Protein AF-A0A934ELD9-F1 (afdb_monomer)

Solvent-accessible surface area (backbone atoms only — not comparable to full-atom values): 42634 Å² total; per-residue (Å²): 134,84,64,56,76,86,46,84,76,92,57,89,46,69,64,54,38,53,29,51,52,50,53,52,52,50,53,47,51,60,74,54,30,37,90,86,68,37,38,34,79,45,101,44,70,71,45,18,50,46,31,37,31,37,43,49,56,22,54,60,63,49,65,57,80,77,79,52,44,71,64,50,51,46,34,48,48,41,67,71,63,49,73,71,76,80,86,38,55,73,67,56,46,65,52,55,64,46,33,58,59,56,54,30,42,32,36,71,72,68,63,76,52,76,66,56,52,51,29,48,46,60,50,57,67,37,41,35,86,87,72,35,38,32,77,69,59,89,54,105,58,57,38,53,59,52,38,51,44,48,53,52,31,50,55,39,32,44,78,71,70,71,61,50,75,70,56,47,55,53,47,56,44,27,50,55,43,50,51,53,29,50,49,56,39,43,68,63,44,50,62,28,50,77,69,73,59,57,72,73,61,76,77,87,74,93,52,92,69,58,64,68,46,68,35,56,45,29,49,49,51,42,49,32,47,71,71,64,79,37,57,81,89,34,71,67,46,49,52,46,50,52,53,54,45,50,54,58,66,65,71,76,52,90,64,60,62,35,51,45,46,34,48,44,39,43,43,74,80,38,52,83,40,64,70,50,31,56,50,46,54,56,46,52,54,50,52,51,51,33,42,55,69,50,75,52,34,83,57,54,68,53,51,56,20,44,51,48,37,35,54,36,65,70,56,37,70,62,36,42,55,51,39,50,55,50,53,52,50,53,51,50,52,52,51,51,54,52,49,52,54,49,52,53,52,51,50,55,51,51,53,49,55,52,56,74,53,46,51,75,51,76,82,47,78,46,75,70,69,75,93,86,69,101,63,93,46,71,46,75,52,70,53,78,40,43,78,54,50,48,101,80,73,43,68,55,76,86,69,86,84,43,74,48,73,49,76,42,41,53,70,60,52,54,47,36,43,51,50,61,71,69,46,58,74,94,51,48,81,43,36,64,50,70,54,72,76,47,79,79,55,102,66,45,21,35,32,45,35,52,72,52,67,65,39,44,34,43,54,57,52,49,58,56,39,64,75,47,58,71,71,61,27,55,55,50,40,49,43,40,26,50,30,49,48,51,51,49,51,58,45,36,63,46,62,68,44,74,47,60,92,66,47,54,44,67,71,45,53,46,55,40,53,50,22,52,53,50,35,43,29,81,89,64,33,64,87,52,32,58,39,59,80,34,53,32,31,49,72,89,41,82,40,75,23,62,65,54,55,62,62,54,53,61,79,44,43,84,66,57,52,67,71,52,12,8,31,26,52,64,62,39,30,37,76,30,32,29,27,34,84,83,39,73,46,53,32,36,49,75,65,78,47,56,34,66,74,34,55,56,41,48,29,56,10,26,27,50,36,28,54,66,54,55,65,71,52,66,62,74,99,52,58,84,78,65,72,71,80,65,53,45,70,62,87,81,91,66,102,69,89,62,50,39,40,37,57,62,85,57,91,67,87,56,64,47,48,54,52,31,53,55,46,36,50,55,51,49,50,54,50,28,58,75,72,70,47,85,47,52,70,66,39,32,42,52,22,25,26,35,32,28,32,46,54,44,32,48,67,68,65,71,56,85,52,74,89,67,70,94,73,74,78,72,57,69,67,60,55,52,50,37,51,49,30,48,50,51,21,49,51,38,50,48,50,47,50,46,39,70,36,88,86,61,80,46,77,72,70,94,49,98,77,60,57,96,92,111

Nearest PDB structures (foldseek):
  5cf4-assembly2_B  TM=3.635E-01  e=6.613E-02  Homo sapiens
  7ue2-assembly1_A  TM=2.994E-01  e=5.594E-02  synthetic construct
  8i7z-assembly1_A  TM=3.625E-01  e=1.005E-01  Homo sapiens
  6n3n-assembly1_A  TM=3.975E-01  e=1.405E-01  Homo sapiens
  7z8t-assembly1_D  TM=1.563E-01  e=1.048E+00  Homo sapiens

Sequence (758 aa):
MTALEPFDTGATTESARIADLVIHLLLHFEKKCDPNLHVWLGERYTLTLQNTAYVLEAIQQLNLQGIINPLVEHATEWLLEMPGRHEFSAEESNALRPHPARIKTLALLGKVDADLLSDFAKLSDLLDPRTGWISAPPIDLHPVLVTLIWSETTLYLEKLGFVDAGLRLKQEKAFSVIASAFEAWVEKSLPLLQSGNLPVSEVGRNRPGEIVSFGDASYALYLLLRSGQLRLDSPQADAARQILSEFIRKRSSKRRYNFLHCSIHLQTYFGQNSETRDVLDGFVGELFENYRNNNYQDESIPFHALALRLFAMHEGELLHQTILSKLWQHNRETVEDHRHSQEQRLREELMRVIRQSIEVDLTTFQKITGTRARGEVYRLKFDLMTKAKDELDVPVHSRELRLVVKKGSPQMLERSIERYHKLHDSLKHLFASHTGVQKHDEGIAYLLMHDLVAMRPLSEVLVDLDHRTHSDRLLSIKTVAQTVASSLNALHRQSAAPSAVGQLYWTYLTPISDSIRQICHPLAFPEIKPWLDKPFNVNGHSYEKLDFYVKQLKRFEQRLQFSKAGYVHGDCHSRNIMLGDDLLSAVFVDIDTLSSSDDYMVDYGLLLEDVMIYQSLPRGDKVRQLDWNIIRTNAADTAALESHIAYPPFPYKSESAMLFQKYMLGHLEQYAVSTKDRNWKSRLWLAIARGLLLLASRQLDSTAIEPQRRNSSRPEQEIKLIQVACAEAVRLLHELIVHLDRQSNVSLPDLPFPNPDY

Secondary structure (DSSP, 8-state):
-PPPPPP----SSHHHHHHHHHHHHHHHHHHHS-TTT-S---SSHHHHHHHHHHHHHHHHHHT-TTTSHHHHHHHHHHHHH---SSSS-HHHHHHHTT-HHHHHHHHHTT---HHHHHHHHHHHHSB-TTTSSBSS-SSSS-HHHHHHHHHHHHHHHHHTT---HHHHHHHHHHHHHHHHHHHHHHHHHHHHHHTT---SS------TT---SHHHHHHHHHHHHHTTSS-TTSHHHHHHHHHHHHHHHH---S-HHHHHHHHHHHHHHHTTSHHHHHHHHHHHHHHHHHHHTTTTTTS-HHHHHHHHHHHHHHHTHHHHHHHHHHHHHHHHHHHHHHHHHHHHHHHHHHHHHHHHHEEEEEEEEEE---SS-SS--EEEEEEEEES-B-TTS-B---S----EEEEE-HHHHHHHHHHHHHS-HHHHTTBPPEEEEEEEETTEEEEEE---TTEEEHHHHHHHHHTS-HHHHHHHHHHHHHHHHHHHHHHHHS--EEPPTTHHIIIIIHHHHHHHHHHTSTTT-TTTTHHHHS-EEETTEEE--HHHHHHHHHTTHHHH--SEEEEE-S---GGGEEEETTSS-EEE--GGG-EEEE-THHHHHHHHHIIIIITTS--GGGGGG--GGGSEEE-SS-SS--EEEE--SSS---HHHHHHHHHHHHHHHHHHHHHT-SSHHHHHHHHHHHHHHHHHHHTTTT--SS---TT-PPPHHHHHHHHHHHHHHHHHHHHHHHHH-TTT-PPPPSSSS--TT-

Foldseek 3Di:
DDFQDADDDPDDDPLLLLLSVLVSLVVVLVVQQDPPQLWRDDPDVLVRLVLLLLQLVLVVLLVLPPPCCVSNVSSLVCLVPVPPDPPDDPVVCLLCNLPLSSLLSCLVVVNDDPSSVVSLVVLLVQQDLVQLWRDDRSDPDARLVSLLSNLSSQVSCVVVVNDDPVNVSSSVSNLVLLVVLLLVVLVVQLVCVVVVNRDLDQDDDDDRSHDGALLSSLSSLLSCCVVVVDPCPDPSNVSNLSSLLVNLVVPDDPCVVSNLSNLLSCLVRPCVPPSNVVSSVVVLVVVSVCSNVVVCRPPDSSVSSSNSSNSCSNCPPSSSVSSVVVVVVVVVVVVVVVVVVVVVVVVVVVVVQQVVQWDKDFPDKDFPDDDDDPDTDIDTDTATFGCAAPPVRHTDHDDDFDKDKDKFFPVLLVLQQVLLVPDDPLLNQQAFHWDDWADDDVGMIIIITHGLPQWDQLLVVLVVLLVDDPVVSLVLLLLLLCLVLVSLLSQFPADWDFADPCQCCVQFLVLLVVLLCLCLPCLRFVLCVVLQVAWAAEANDIFHRSVVLSVLVVVLCVLQDDGTFAWEQQQQARRQWIAGPVSNHIHGYDSSRIDGRYDSLLNVLLHLLCLQQVSQADDDPRNPNAPLVQWDWDDDDDPDDHTYIYHPLGRDDSPSSVSNQLSNLVSQVVSCVVVVNPSSVLNNLSSNLSNLSVVLSCVVVVCPPPPPPSRDDDPPSNSSSNVVSNVLSRVSSVLSSLVSDPPNVDDRDSGSRDDPVD

Structure (mmCIF, N/CA/C/O backbone):
data_AF-A0A934ELD9-F1
#
_entry.id   AF-A0A934ELD9-F1
#
loop_
_atom_site.group_PDB
_atom_site.id
_atom_site.type_symbol
_atom_site.label_atom_id
_atom_site.label_alt_id
_atom_site.label_comp_id
_atom_site.label_asym_id
_atom_site.label_entity_id
_atom_site.label_seq_id
_atom_site.pdbx_PDB_ins_code
_atom_site.Cartn_x
_atom_site.Cartn_y
_atom_site.Cartn_z
_atom_site.occupancy
_atom_site.B_iso_or_equiv
_atom_site.auth_seq_id
_atom_site.auth_comp_id
_atom_site.auth_asym_id
_atom_site.auth_atom_id
_atom_site.pdbx_PDB_model_num
ATOM 1 N N . MET A 1 1 ? -35.259 -9.736 -0.919 1.00 46.78 1 MET A N 1
ATOM 2 C CA . MET A 1 1 ? -33.940 -9.844 -0.257 1.00 46.78 1 MET A CA 1
ATOM 3 C C . MET A 1 1 ? -33.379 -11.227 -0.555 1.00 46.78 1 MET A C 1
ATOM 5 O O . MET A 1 1 ? -34.118 -12.187 -0.434 1.00 46.78 1 MET A O 1
ATOM 9 N N . THR A 1 2 ? -32.132 -11.343 -1.007 1.00 51.50 2 THR A N 1
ATOM 10 C CA . THR A 1 2 ? -31.422 -12.634 -1.153 1.00 51.50 2 THR A CA 1
ATOM 11 C C . THR A 1 2 ? -31.042 -13.204 0.221 1.00 51.50 2 THR A C 1
ATOM 13 O O . THR A 1 2 ? -30.519 -12.457 1.039 1.00 51.50 2 THR A O 1
ATOM 16 N N . ALA A 1 3 ? -31.304 -14.474 0.508 1.00 65.31 3 ALA A N 1
ATOM 17 C CA . ALA A 1 3 ? -30.886 -15.097 1.769 1.00 65.31 3 ALA A CA 1
ATOM 18 C C . ALA A 1 3 ? -29.343 -15.176 1.880 1.00 65.31 3 ALA A C 1
ATOM 20 O O . ALA A 1 3 ? -28.648 -15.078 0.859 1.00 65.31 3 ALA A O 1
ATOM 21 N N . LEU A 1 4 ? -28.804 -15.306 3.100 1.00 72.00 4 LEU A N 1
ATOM 22 C CA . LEU A 1 4 ? -27.399 -15.689 3.324 1.00 72.00 4 LEU A CA 1
ATOM 23 C C . LEU A 1 4 ? -27.124 -17.031 2.621 1.00 72.00 4 LEU A C 1
ATOM 25 O O . LEU A 1 4 ? -27.982 -17.910 2.619 1.00 72.00 4 LEU A O 1
ATOM 29 N N . GLU A 1 5 ? -25.959 -17.187 1.993 1.00 77.38 5 GLU A N 1
ATOM 30 C CA . GLU A 1 5 ? -25.606 -18.455 1.342 1.00 77.38 5 GLU A CA 1
ATOM 31 C C . GLU A 1 5 ? -25.368 -19.564 2.381 1.00 77.38 5 GLU A C 1
ATOM 33 O O . GLU A 1 5 ? -25.071 -19.264 3.537 1.00 77.38 5 GLU A O 1
ATOM 38 N N . PRO A 1 6 ? -25.496 -20.851 2.012 1.00 78.75 6 PRO A N 1
ATOM 39 C CA . PRO A 1 6 ? -25.180 -21.937 2.927 1.00 78.75 6 PRO A CA 1
ATOM 40 C C . PRO A 1 6 ? -23.743 -21.868 3.437 1.00 78.75 6 PRO A C 1
ATOM 42 O O . PRO A 1 6 ? -22.809 -21.719 2.649 1.00 78.75 6 PRO A O 1
ATOM 45 N N . PHE A 1 7 ? -23.577 -21.992 4.753 1.00 83.75 7 PHE A N 1
ATOM 46 C CA . PHE A 1 7 ? -22.266 -22.026 5.389 1.00 83.75 7 PHE A CA 1
ATOM 47 C C . PHE A 1 7 ? -21.824 -23.473 5.625 1.00 83.75 7 PHE A C 1
ATOM 49 O O . PHE A 1 7 ? -22.531 -24.247 6.268 1.00 83.75 7 PHE A O 1
ATOM 56 N N . ASP A 1 8 ? -20.626 -23.812 5.149 1.00 76.94 8 ASP A N 1
ATOM 57 C CA . ASP A 1 8 ? -19.937 -25.065 5.455 1.00 76.94 8 ASP A CA 1
ATOM 58 C C . ASP A 1 8 ? -18.446 -24.786 5.708 1.00 76.94 8 ASP A C 1
ATOM 60 O O . ASP A 1 8 ? -17.874 -23.849 5.146 1.00 76.94 8 ASP A O 1
ATOM 64 N N . THR A 1 9 ? -17.806 -25.576 6.570 1.00 75.44 9 THR A N 1
ATOM 65 C CA . THR A 1 9 ? -16.383 -25.418 6.909 1.00 75.44 9 THR A CA 1
ATOM 66 C C . THR A 1 9 ? -15.695 -26.770 7.060 1.00 75.44 9 THR A C 1
ATOM 68 O O . THR A 1 9 ? -16.133 -27.647 7.804 1.00 75.44 9 THR A O 1
ATOM 71 N N . GLY A 1 10 ? -14.551 -26.917 6.384 1.00 73.75 10 GLY A N 1
ATOM 72 C CA . GLY A 1 10 ? -13.651 -28.063 6.533 1.00 73.75 10 GLY A CA 1
ATOM 73 C C . GLY A 1 10 ? -12.668 -27.940 7.705 1.00 73.75 10 GLY A C 1
ATOM 74 O O . GLY A 1 10 ? -11.818 -28.813 7.879 1.00 73.75 10 GLY A O 1
ATOM 75 N N . ALA A 1 11 ? -12.730 -26.861 8.495 1.00 79.25 11 ALA A N 1
ATOM 76 C CA . ALA A 1 11 ? -11.770 -26.608 9.562 1.00 79.25 11 ALA A CA 1
ATOM 77 C C . ALA A 1 11 ? -11.945 -27.571 10.752 1.00 79.25 11 ALA A C 1
ATOM 79 O O . ALA A 1 11 ? -13.054 -27.946 11.149 1.00 79.25 11 ALA A O 1
ATOM 80 N N . THR A 1 12 ? -10.824 -27.973 11.352 1.00 76.81 12 THR A N 1
ATOM 81 C CA . THR A 1 12 ? -10.788 -28.979 12.426 1.00 76.81 12 THR A CA 1
ATOM 82 C C . THR A 1 12 ? -10.809 -28.382 13.831 1.00 76.81 12 THR A C 1
ATOM 84 O O . THR A 1 12 ? -11.243 -29.067 14.754 1.00 76.81 12 THR A O 1
ATOM 87 N N . THR A 1 13 ? -10.395 -27.123 14.006 1.00 82.88 13 THR A N 1
ATOM 88 C CA . THR A 1 13 ? -10.425 -26.413 15.295 1.00 82.88 13 THR A CA 1
ATOM 89 C C . THR A 1 13 ? -11.606 -25.448 15.376 1.00 82.88 13 THR A C 1
ATOM 91 O O . THR A 1 13 ? -12.035 -24.894 14.365 1.00 82.88 13 THR A O 1
ATOM 94 N N . GLU A 1 14 ? -12.126 -25.227 16.583 1.00 82.06 14 GLU A N 1
ATOM 95 C CA . GLU A 1 14 ? -13.271 -24.340 16.832 1.00 82.06 14 GLU A CA 1
ATOM 96 C C . GLU A 1 14 ? -12.993 -22.893 16.402 1.00 82.06 14 GLU A C 1
ATOM 98 O O . GLU A 1 14 ? -13.728 -22.355 15.577 1.00 82.06 14 GLU A O 1
ATOM 103 N N . SER A 1 15 ? -11.859 -22.316 16.810 1.00 80.81 15 SER A N 1
ATOM 104 C CA . SER A 1 15 ? -11.461 -20.964 16.395 1.00 80.81 15 SER A CA 1
ATOM 105 C C . SER A 1 15 ? -11.322 -20.817 14.873 1.00 80.81 15 SER A C 1
ATOM 107 O O . SER A 1 15 ? -11.684 -19.784 14.315 1.00 80.81 15 SER A O 1
ATOM 109 N N . ALA A 1 16 ? -10.849 -21.849 14.160 1.00 83.12 16 ALA A N 1
ATOM 110 C CA . ALA A 1 16 ? -10.738 -21.799 12.699 1.00 83.12 16 ALA A CA 1
ATOM 111 C C . ALA A 1 16 ? -12.098 -21.905 11.994 1.00 83.12 16 ALA A C 1
ATOM 113 O O . ALA A 1 16 ? -12.272 -21.296 10.936 1.00 83.12 16 ALA A O 1
ATOM 114 N N . ARG A 1 17 ? -13.051 -22.640 12.584 1.00 87.25 17 ARG A N 1
ATOM 115 C CA . ARG A 1 17 ? -14.446 -22.699 12.124 1.00 87.25 17 ARG A CA 1
ATOM 116 C C . ARG A 1 17 ? -15.165 -21.373 12.352 1.00 87.25 17 ARG A C 1
ATOM 118 O O . ARG A 1 17 ? -15.855 -20.898 11.455 1.00 87.25 17 ARG A O 1
ATOM 125 N N . ILE A 1 18 ? -14.973 -20.754 13.518 1.00 89.50 18 ILE A N 1
ATOM 126 C CA . ILE A 1 18 ? -15.507 -19.419 13.812 1.00 89.50 18 ILE A CA 1
ATOM 127 C C . ILE A 1 18 ? -14.888 -18.391 12.860 1.00 89.50 18 ILE A C 1
ATOM 129 O O . ILE A 1 18 ? -15.617 -17.569 12.316 1.00 89.50 18 ILE A O 1
ATOM 133 N N . ALA A 1 19 ? -13.586 -18.475 12.568 1.00 87.62 19 ALA A N 1
ATOM 134 C CA . ALA A 1 19 ? -12.944 -17.618 11.570 1.00 87.62 19 ALA A CA 1
ATOM 135 C C . ALA A 1 19 ? -13.568 -17.762 10.172 1.00 87.62 19 ALA A C 1
ATOM 137 O O . ALA A 1 19 ? -13.814 -16.750 9.520 1.00 87.62 19 ALA A O 1
ATOM 138 N N . ASP A 1 20 ? -13.877 -18.987 9.729 1.00 87.00 20 ASP A N 1
ATOM 139 C CA . ASP A 1 20 ? -14.580 -19.206 8.455 1.00 87.00 20 ASP A CA 1
ATOM 140 C C . ASP A 1 20 ? -15.972 -18.579 8.459 1.00 87.00 20 ASP A C 1
ATOM 142 O O . ASP A 1 20 ? -16.355 -17.921 7.492 1.00 87.00 20 ASP A O 1
ATOM 146 N N . LEU A 1 21 ? -16.718 -18.733 9.555 1.00 90.81 21 LEU A N 1
ATOM 147 C CA . LEU A 1 21 ? -18.035 -18.118 9.691 1.00 90.81 21 LEU A CA 1
ATOM 148 C C . LEU A 1 21 ? -17.944 -16.588 9.691 1.00 90.81 21 LEU A C 1
ATOM 150 O O . LEU A 1 21 ? -18.759 -15.920 9.062 1.00 90.81 21 LEU A O 1
ATOM 154 N N . VAL A 1 22 ? -16.940 -16.015 10.352 1.00 90.38 22 VAL A N 1
ATOM 155 C CA . VAL A 1 22 ? -16.706 -14.567 10.344 1.00 90.38 22 VAL A CA 1
ATOM 156 C C . VAL A 1 22 ? -16.396 -14.068 8.936 1.00 90.38 22 VAL A C 1
ATOM 158 O O . VAL A 1 22 ? -16.998 -13.086 8.505 1.00 90.38 22 VAL A O 1
ATOM 161 N N . ILE A 1 23 ? -15.519 -14.750 8.195 1.00 86.50 23 ILE A N 1
ATOM 162 C CA . ILE A 1 23 ? -15.227 -14.414 6.793 1.00 86.50 23 ILE A CA 1
ATOM 163 C C . ILE A 1 23 ? -16.501 -14.522 5.948 1.00 86.50 23 ILE A C 1
ATOM 165 O O . ILE A 1 23 ? -16.800 -13.621 5.168 1.00 86.50 23 ILE A O 1
ATOM 169 N N . HIS A 1 24 ? -17.299 -15.569 6.151 1.00 88.50 24 HIS A N 1
ATOM 170 C CA . HIS A 1 24 ? -18.578 -15.747 5.470 1.00 88.50 24 HIS A CA 1
ATOM 171 C C . HIS A 1 24 ? -19.563 -14.596 5.755 1.00 88.50 24 HIS A C 1
ATOM 173 O O . HIS A 1 24 ? -20.188 -14.075 4.831 1.00 88.50 24 HIS A O 1
ATOM 179 N N . LEU A 1 25 ? -19.666 -14.138 7.008 1.00 90.81 25 LEU A N 1
ATOM 180 C CA . LEU A 1 25 ? -20.489 -12.981 7.379 1.00 90.81 25 LEU A CA 1
ATOM 181 C C . LEU A 1 25 ? -19.955 -11.669 6.782 1.00 90.81 25 LEU A C 1
ATOM 183 O O . LEU A 1 25 ? -20.748 -10.843 6.334 1.00 90.81 25 LEU A O 1
ATOM 187 N N . LEU A 1 26 ? -18.633 -11.478 6.726 1.00 87.50 26 LEU A N 1
ATOM 188 C CA . LEU A 1 26 ? -18.019 -10.311 6.080 1.00 87.50 26 LEU A CA 1
ATOM 189 C C . LEU A 1 26 ? -18.329 -10.264 4.579 1.00 87.50 26 LEU A C 1
ATOM 191 O O . LEU A 1 26 ? -18.782 -9.231 4.088 1.00 87.50 26 LEU A O 1
ATOM 195 N N . LEU A 1 27 ? -18.174 -11.390 3.877 1.00 84.00 27 LEU A N 1
ATOM 196 C CA . LEU A 1 27 ? -18.538 -11.520 2.462 1.00 84.00 27 LEU A CA 1
ATOM 197 C C . LEU A 1 27 ? -20.038 -11.297 2.244 1.00 84.00 27 LEU A C 1
ATOM 199 O O . LEU A 1 27 ? -20.446 -10.683 1.257 1.00 84.00 27 LEU A O 1
ATOM 203 N N . HIS A 1 28 ? -20.877 -11.749 3.179 1.00 89.38 28 HIS A N 1
ATOM 204 C CA . HIS A 1 28 ? -22.302 -11.448 3.140 1.00 89.38 28 HIS A CA 1
ATOM 205 C C . HIS A 1 28 ? -22.571 -9.946 3.252 1.00 89.38 28 HIS A C 1
ATOM 207 O O . HIS A 1 28 ? -23.353 -9.418 2.462 1.00 89.38 28 HIS A O 1
ATOM 213 N N . PHE A 1 29 ? -21.924 -9.245 4.189 1.00 90.31 29 PHE A N 1
ATOM 214 C CA . PHE A 1 29 ? -22.065 -7.795 4.300 1.00 90.31 29 PHE A CA 1
ATOM 215 C C . PHE A 1 29 ? -21.591 -7.084 3.038 1.00 90.31 29 PHE A C 1
ATOM 217 O O . PHE A 1 29 ? -22.305 -6.210 2.559 1.00 90.31 29 PHE A O 1
ATOM 224 N N . GLU A 1 30 ? -20.463 -7.484 2.458 1.00 85.69 30 GLU A N 1
ATOM 225 C CA . GLU A 1 30 ? -19.976 -6.924 1.195 1.00 85.69 30 GLU A CA 1
ATOM 226 C C . GLU A 1 30 ? -20.990 -7.127 0.059 1.00 85.69 30 GLU A C 1
ATOM 228 O O . GLU A 1 30 ? -21.384 -6.168 -0.599 1.00 85.69 30 GLU A O 1
ATOM 233 N N . LYS A 1 31 ? -21.513 -8.348 -0.106 1.00 85.75 31 LYS A N 1
ATOM 234 C CA . LYS A 1 31 ? -22.523 -8.676 -1.128 1.00 85.75 31 LYS A CA 1
ATOM 235 C C . LYS A 1 31 ? -23.849 -7.932 -0.929 1.00 85.75 31 LYS A C 1
ATOM 237 O O . LYS A 1 31 ? -24.595 -7.721 -1.886 1.00 85.75 31 LYS A O 1
ATOM 242 N N . LYS A 1 32 ? -24.190 -7.603 0.318 1.00 88.44 32 LYS A N 1
ATOM 243 C CA . LYS A 1 32 ? -25.419 -6.887 0.700 1.00 88.44 32 LYS A CA 1
ATOM 244 C C . LYS A 1 32 ? -25.280 -5.374 0.714 1.00 88.44 32 LYS A C 1
ATOM 246 O O . LYS A 1 32 ? -26.301 -4.696 0.816 1.00 88.44 32 LYS A O 1
ATOM 251 N N . CYS A 1 33 ? -24.056 -4.873 0.645 1.00 87.75 33 CYS A N 1
ATOM 252 C CA . CYS A 1 33 ? -23.783 -3.456 0.548 1.00 87.75 33 CYS A CA 1
ATOM 253 C C . CYS A 1 33 ? -24.283 -2.952 -0.809 1.00 87.75 33 CYS A C 1
ATOM 255 O O . CYS A 1 33 ? -23.994 -3.553 -1.846 1.00 87.75 33 CYS A O 1
ATOM 257 N N . ASP A 1 34 ? -25.069 -1.877 -0.810 1.00 86.38 34 ASP A N 1
ATOM 258 C CA . ASP A 1 34 ? -25.484 -1.249 -2.058 1.00 86.38 34 ASP A CA 1
ATOM 259 C C . ASP A 1 34 ? -24.236 -0.745 -2.804 1.00 86.38 34 ASP A C 1
ATOM 261 O O . ASP A 1 34 ? -23.448 0.006 -2.227 1.00 86.38 34 ASP A O 1
ATOM 265 N N . PRO A 1 35 ? -24.017 -1.135 -4.070 1.00 78.81 35 PRO A N 1
ATOM 266 C CA . PRO A 1 35 ? -22.782 -0.803 -4.772 1.00 78.81 35 PRO A CA 1
ATOM 267 C C . PRO A 1 35 ? -22.655 0.688 -5.113 1.00 78.81 35 PRO A C 1
ATOM 269 O O . PRO A 1 35 ? -21.551 1.120 -5.430 1.00 78.81 35 PRO A O 1
ATOM 272 N N . ASN A 1 36 ? -23.750 1.459 -5.071 1.00 79.88 36 ASN A N 1
ATOM 273 C CA . ASN A 1 36 ? -23.754 2.884 -5.403 1.00 79.88 36 ASN A CA 1
ATOM 274 C C . ASN A 1 36 ? -23.675 3.757 -4.149 1.00 79.88 36 ASN A C 1
ATOM 276 O O . ASN A 1 36 ? -22.920 4.723 -4.113 1.00 79.88 36 ASN A O 1
ATOM 280 N N . LEU A 1 37 ? -24.478 3.430 -3.135 1.00 79.75 37 LEU A N 1
ATOM 281 C CA . LEU A 1 37 ? -24.569 4.199 -1.893 1.00 79.75 37 LEU A CA 1
ATOM 282 C C . LEU A 1 37 ? -23.600 3.704 -0.816 1.00 79.75 37 LEU A C 1
ATOM 284 O O . LEU A 1 37 ? -23.400 4.394 0.178 1.00 79.75 37 LEU A O 1
ATOM 288 N N . HIS A 1 38 ? -23.029 2.511 -0.993 1.00 83.69 38 HIS A N 1
ATOM 289 C CA . HIS A 1 38 ? -22.134 1.857 -0.041 1.00 83.69 38 HIS A CA 1
ATOM 290 C C . HIS A 1 38 ? -22.736 1.713 1.368 1.00 83.69 38 HIS A C 1
ATOM 292 O O . HIS A 1 38 ? -22.060 1.908 2.375 1.00 83.69 38 HIS A O 1
ATOM 298 N N . VAL A 1 39 ? -24.024 1.355 1.442 1.00 88.88 39 VAL A N 1
ATOM 299 C CA . VAL A 1 39 ? -24.768 1.154 2.697 1.00 88.88 39 VAL A CA 1
ATOM 300 C C . VAL A 1 39 ? -25.666 -0.076 2.661 1.00 88.88 39 VAL A C 1
ATOM 302 O O . VAL A 1 39 ? -25.991 -0.605 1.599 1.00 88.88 39 VAL A O 1
ATOM 305 N N . TRP A 1 40 ? -26.124 -0.518 3.835 1.00 92.38 40 TRP A N 1
ATOM 306 C CA . TRP A 1 40 ? -26.990 -1.689 3.979 1.00 92.38 40 TRP A CA 1
ATOM 307 C C . TRP A 1 40 ? -28.461 -1.286 4.030 1.00 92.38 40 TRP A C 1
ATOM 309 O O . TRP A 1 40 ? -28.998 -0.938 5.083 1.00 92.38 40 TRP A O 1
ATOM 319 N N . LEU A 1 41 ? -29.123 -1.346 2.876 1.00 88.00 41 LEU A N 1
ATOM 320 C CA . LEU A 1 41 ? -30.502 -0.889 2.711 1.00 88.00 41 LEU A CA 1
ATOM 321 C C . LEU A 1 41 ? -31.494 -1.640 3.617 1.00 88.00 41 LEU A C 1
ATOM 323 O O . LEU A 1 41 ? -31.478 -2.868 3.715 1.00 88.00 41 LEU A O 1
ATOM 327 N N . GLY A 1 42 ? -32.387 -0.885 4.255 1.00 86.19 42 GLY A N 1
ATOM 328 C CA . GLY A 1 42 ? -33.604 -1.380 4.894 1.00 86.19 42 GLY A CA 1
ATOM 329 C C . GLY A 1 42 ? -34.859 -0.916 4.149 1.00 86.19 42 GLY A C 1
ATOM 330 O O . GLY A 1 42 ? -34.787 -0.089 3.246 1.00 86.19 42 GLY A O 1
ATOM 331 N N . GLU A 1 43 ? -36.034 -1.406 4.557 1.00 83.38 43 GLU A N 1
ATOM 332 C CA . GLU A 1 43 ? -37.327 -0.991 3.973 1.00 83.38 43 GLU A CA 1
ATOM 333 C C . GLU A 1 43 ? -37.616 0.511 4.131 1.00 83.38 43 GLU A C 1
ATOM 335 O O . GLU A 1 43 ? -38.421 1.083 3.399 1.00 83.38 43 GLU A O 1
ATOM 340 N N . ARG A 1 44 ? -36.980 1.149 5.119 1.00 84.62 44 ARG A N 1
ATOM 341 C CA . ARG A 1 44 ? -37.057 2.585 5.398 1.00 84.62 44 ARG A CA 1
ATOM 342 C C . ARG A 1 44 ? -35.665 3.110 5.717 1.00 84.62 44 ARG A C 1
ATOM 344 O O . ARG A 1 44 ? -34.837 2.379 6.257 1.00 84.62 44 ARG A O 1
ATOM 351 N N . TYR A 1 45 ? -35.443 4.401 5.504 1.00 82.69 45 TYR A N 1
ATOM 352 C CA . TYR A 1 45 ? -34.149 5.041 5.753 1.00 82.69 45 TYR A CA 1
ATOM 353 C C . TYR A 1 45 ? -33.663 4.958 7.202 1.00 82.69 45 TYR A C 1
ATOM 355 O O . TYR A 1 45 ? -32.471 4.783 7.432 1.00 82.69 45 TYR A O 1
ATOM 363 N N . THR A 1 46 ? -34.567 5.001 8.185 1.00 85.25 46 THR A N 1
ATOM 364 C CA . THR A 1 46 ? -34.216 4.754 9.593 1.00 85.25 46 THR A CA 1
ATOM 365 C C . THR A 1 46 ? -33.602 3.366 9.779 1.00 85.25 46 THR A C 1
ATOM 367 O O . THR A 1 46 ? -32.629 3.219 10.512 1.00 85.25 46 THR A O 1
ATOM 370 N N . LEU A 1 47 ? -34.132 2.358 9.080 1.00 87.38 47 LEU A N 1
ATOM 371 C CA . LEU A 1 47 ? -33.610 0.997 9.127 1.00 87.38 47 LEU A CA 1
ATOM 372 C C . LEU A 1 47 ? -32.295 0.876 8.348 1.00 87.38 47 LEU A C 1
ATOM 374 O O . LEU A 1 47 ? -31.392 0.209 8.828 1.00 87.38 47 LEU A O 1
ATOM 378 N N . THR A 1 48 ? -32.141 1.565 7.211 1.00 89.56 48 THR A N 1
ATOM 379 C CA . THR A 1 48 ? -30.847 1.668 6.507 1.00 89.56 48 THR A CA 1
ATOM 380 C C . THR A 1 48 ? -29.766 2.243 7.422 1.00 89.56 48 THR A C 1
ATOM 382 O O . THR A 1 48 ? -28.696 1.661 7.557 1.00 89.56 48 THR A O 1
ATOM 385 N N . LEU A 1 49 ? -30.060 3.348 8.116 1.00 90.62 49 LEU A N 1
ATOM 386 C CA . LEU A 1 49 ? -29.136 3.972 9.065 1.00 90.62 49 LEU A CA 1
ATOM 387 C C . LEU A 1 49 ? -28.772 3.013 10.202 1.00 90.62 49 LEU A C 1
ATOM 389 O O . LEU A 1 49 ? -27.595 2.870 10.523 1.00 90.62 49 LEU A O 1
ATOM 393 N N . GLN A 1 50 ? -29.762 2.333 10.787 1.00 89.81 50 GLN A N 1
ATOM 394 C CA . GLN A 1 50 ? -29.527 1.336 11.831 1.00 89.81 50 GLN A CA 1
ATOM 395 C C . GLN A 1 50 ? -28.666 0.180 11.318 1.00 89.81 50 GLN A C 1
ATOM 397 O O . GLN A 1 50 ? -27.655 -0.130 11.940 1.00 89.81 50 GLN A O 1
ATOM 402 N N . ASN A 1 51 ? -29.012 -0.424 10.180 1.00 93.06 51 ASN A N 1
ATOM 403 C CA . ASN A 1 51 ? -28.251 -1.515 9.573 1.00 93.06 51 ASN A CA 1
ATOM 404 C C . ASN A 1 51 ? -26.791 -1.111 9.351 1.00 93.06 51 ASN A C 1
ATOM 406 O O . ASN A 1 51 ? -25.889 -1.825 9.783 1.00 93.06 51 ASN A O 1
ATOM 410 N N . THR A 1 52 ? -26.564 0.058 8.747 1.00 93.88 52 THR A N 1
ATOM 411 C CA . THR A 1 52 ? -25.223 0.595 8.505 1.00 93.88 52 THR A CA 1
ATOM 412 C C . THR A 1 52 ? -24.459 0.828 9.805 1.00 93.88 52 THR A C 1
ATOM 414 O O . THR A 1 52 ? -23.313 0.401 9.918 1.00 93.88 52 THR A O 1
ATOM 417 N N . ALA A 1 53 ? -25.096 1.418 10.820 1.00 94.25 53 ALA A N 1
ATOM 418 C CA . ALA A 1 53 ? -24.499 1.604 12.141 1.00 94.25 53 ALA A CA 1
ATOM 419 C C . ALA A 1 53 ? -24.094 0.266 12.790 1.00 94.25 53 ALA A C 1
ATOM 421 O O . ALA A 1 53 ? -22.959 0.112 13.240 1.00 94.25 53 ALA A O 1
ATOM 422 N N . TYR A 1 54 ? -24.983 -0.733 12.786 1.00 93.50 54 TYR A N 1
ATOM 423 C CA . TYR A 1 54 ? -24.703 -2.055 13.353 1.00 93.50 54 TYR A CA 1
ATOM 424 C C . TYR A 1 54 ? -23.542 -2.760 12.643 1.00 93.50 54 TYR A C 1
ATOM 426 O O . TYR A 1 54 ? -22.677 -3.319 13.321 1.00 93.50 54 TYR A O 1
ATOM 434 N N . VAL A 1 55 ? -23.504 -2.730 11.306 1.00 94.38 55 VAL A N 1
ATOM 435 C CA . VAL A 1 55 ? -22.429 -3.366 10.528 1.00 94.38 55 VAL A CA 1
ATOM 436 C C . VAL A 1 55 ? -21.091 -2.667 10.765 1.00 94.38 55 VAL A C 1
ATOM 438 O O . VAL A 1 55 ? -20.096 -3.346 11.008 1.00 94.38 55 VAL A O 1
ATOM 441 N N . LEU A 1 56 ? -21.061 -1.331 10.786 1.00 93.06 56 LEU A N 1
ATOM 442 C CA . LEU A 1 56 ? -19.843 -0.570 11.077 1.00 93.06 56 LEU A CA 1
ATOM 443 C C . LEU A 1 56 ? -19.315 -0.830 12.491 1.00 93.06 56 LEU A C 1
ATOM 445 O O . LEU A 1 56 ? -18.121 -1.064 12.660 1.00 93.06 56 LEU A O 1
ATOM 449 N N . GLU A 1 57 ? -20.190 -0.858 13.501 1.00 92.38 57 GLU A N 1
ATOM 450 C CA . GLU A 1 57 ? -19.800 -1.233 14.867 1.00 92.38 57 GLU A CA 1
ATOM 451 C C . GLU A 1 57 ? -19.223 -2.656 14.925 1.00 92.38 57 GLU A C 1
ATOM 453 O O . GLU A 1 57 ? -18.273 -2.909 15.667 1.00 92.38 57 GLU A O 1
ATOM 458 N N . ALA A 1 58 ? -19.783 -3.589 14.149 1.00 92.06 58 ALA A N 1
ATOM 459 C CA . ALA A 1 58 ? -19.318 -4.971 14.101 1.00 92.06 58 ALA A CA 1
ATOM 460 C C . ALA A 1 58 ? -17.960 -5.123 13.417 1.00 92.06 58 ALA A C 1
ATOM 462 O O . ALA A 1 58 ? -17.072 -5.788 13.947 1.00 92.06 58 ALA A O 1
ATOM 463 N N . ILE A 1 59 ? -17.786 -4.462 12.277 1.00 88.38 59 ILE A N 1
ATOM 464 C CA . ILE A 1 59 ? -16.528 -4.429 11.538 1.00 88.38 59 ILE A CA 1
ATOM 465 C C . ILE A 1 59 ? -15.422 -3.779 12.378 1.00 88.38 59 ILE A C 1
ATOM 467 O O . ILE A 1 59 ? -14.325 -4.332 12.479 1.00 88.38 59 ILE A O 1
ATOM 471 N N . GLN A 1 60 ? -15.713 -2.654 13.036 1.00 86.62 60 GLN A N 1
ATOM 472 C CA . GLN A 1 60 ? -14.748 -1.964 13.892 1.00 86.62 60 GLN A CA 1
ATOM 473 C C . GLN A 1 60 ? -14.240 -2.867 15.027 1.00 86.62 60 GLN A C 1
ATOM 475 O O . GLN A 1 60 ? -13.064 -2.811 15.382 1.00 86.62 60 GLN A O 1
ATOM 480 N N . GLN A 1 61 ? -15.102 -3.733 15.569 1.00 86.31 61 GLN A N 1
ATOM 481 C CA . GLN A 1 61 ? -14.750 -4.665 16.643 1.00 86.31 61 GLN A CA 1
ATOM 482 C C . GLN A 1 61 ? -13.749 -5.750 16.205 1.00 86.31 61 GLN A C 1
ATOM 484 O O . GLN A 1 61 ? -13.015 -6.259 17.048 1.00 86.31 61 GLN A O 1
ATOM 489 N N . LEU A 1 62 ? -13.693 -6.097 14.913 1.00 81.38 62 LEU A N 1
ATOM 490 C CA . LEU A 1 62 ? -12.732 -7.073 14.377 1.00 81.38 62 LEU A CA 1
ATOM 491 C C . LEU A 1 62 ? -11.312 -6.511 14.231 1.00 81.38 62 LEU A C 1
ATOM 493 O O . LEU A 1 62 ? -10.371 -7.285 14.059 1.00 81.38 62 LEU A O 1
ATOM 497 N N . ASN A 1 63 ? -11.162 -5.183 14.254 1.00 74.94 63 ASN A N 1
ATOM 498 C CA . ASN A 1 63 ? -9.885 -4.476 14.142 1.00 74.94 63 ASN A CA 1
ATOM 499 C C . ASN A 1 63 ? -9.040 -4.836 12.895 1.00 74.94 63 ASN A C 1
ATOM 501 O O . ASN A 1 63 ? -7.818 -4.748 12.923 1.00 74.94 63 ASN A O 1
ATOM 505 N N . LEU A 1 64 ? -9.660 -5.233 11.778 1.00 68.69 64 LEU A N 1
ATOM 506 C CA . LEU A 1 64 ? -8.973 -5.637 10.533 1.00 68.69 64 LEU A CA 1
ATOM 507 C C . LEU A 1 64 ? -8.512 -4.427 9.691 1.00 68.69 64 LEU A C 1
ATOM 509 O O . LEU A 1 64 ? -8.803 -4.343 8.493 1.00 68.69 64 LEU A O 1
ATOM 513 N N . GLN A 1 65 ? -7.839 -3.463 10.326 1.00 60.38 65 GLN A N 1
ATOM 514 C CA . GLN A 1 65 ? -7.408 -2.214 9.689 1.00 60.38 65 GLN A CA 1
ATOM 515 C C . GLN A 1 65 ? -6.619 -2.494 8.397 1.00 60.38 65 GLN A C 1
ATOM 517 O O . GLN A 1 65 ? -5.692 -3.300 8.381 1.00 60.38 65 GLN A O 1
ATOM 522 N N . GLY A 1 66 ? -7.015 -1.835 7.304 1.00 55.66 66 GLY A N 1
ATOM 523 C CA . GLY A 1 66 ? -6.373 -1.934 5.988 1.00 55.66 66 GLY A CA 1
ATOM 524 C C . GLY A 1 66 ? -7.042 -2.891 4.993 1.00 55.66 66 GLY A C 1
ATOM 525 O O . GLY A 1 66 ? -7.022 -2.598 3.802 1.00 55.66 66 GLY A O 1
ATOM 526 N N . ILE A 1 67 ? -7.692 -3.976 5.437 1.00 58.28 67 ILE A N 1
ATOM 527 C CA . ILE A 1 67 ? -8.315 -4.955 4.514 1.00 58.28 67 ILE A CA 1
ATOM 528 C C . ILE A 1 67 ? -9.757 -4.567 4.159 1.00 58.28 67 ILE A C 1
ATOM 530 O O . ILE A 1 67 ? -10.166 -4.668 3.007 1.00 58.28 67 ILE A O 1
ATOM 534 N N . ILE A 1 68 ? -10.520 -4.077 5.138 1.00 62.56 68 ILE A N 1
ATOM 535 C CA . ILE A 1 68 ? -11.943 -3.715 4.986 1.00 62.56 68 ILE A CA 1
ATOM 536 C C . ILE A 1 68 ? -12.195 -2.201 5.027 1.00 62.56 68 ILE A C 1
ATOM 538 O O . ILE A 1 68 ? -13.344 -1.761 5.042 1.00 62.56 68 ILE A O 1
ATOM 542 N N . ASN A 1 69 ? -11.126 -1.396 4.995 1.00 65.38 69 ASN A N 1
ATOM 543 C CA . ASN A 1 69 ? -11.202 0.068 5.001 1.00 65.38 69 ASN A CA 1
ATOM 544 C C . ASN A 1 69 ? -12.129 0.651 3.918 1.00 65.38 69 ASN A C 1
ATOM 546 O O . ASN A 1 69 ? -12.876 1.556 4.267 1.00 65.38 69 ASN A O 1
ATOM 550 N N . PRO A 1 70 ? -12.187 0.144 2.667 1.00 66.50 70 PRO A N 1
ATOM 551 C CA . PRO A 1 70 ? -13.072 0.726 1.653 1.00 66.50 70 PRO A CA 1
ATOM 552 C C . PRO A 1 70 ? -14.564 0.626 2.009 1.00 66.50 70 PRO A C 1
ATOM 554 O O . PRO A 1 70 ? -15.321 1.567 1.788 1.00 66.50 70 PRO A O 1
ATOM 557 N N . LEU A 1 71 ? -14.985 -0.501 2.599 1.00 69.69 71 LEU A N 1
ATOM 558 C CA . LEU A 1 71 ? -16.363 -0.712 3.061 1.00 69.69 71 LEU A CA 1
ATOM 559 C C . LEU A 1 71 ? -16.698 0.197 4.250 1.00 69.69 71 LEU A C 1
ATOM 561 O O . LEU A 1 71 ? -17.808 0.715 4.337 1.00 69.69 71 LEU A O 1
ATOM 565 N N . VAL A 1 72 ? -15.739 0.396 5.157 1.00 79.69 72 VAL A N 1
ATOM 566 C CA . VAL A 1 72 ? -15.910 1.249 6.339 1.00 79.69 72 VAL A CA 1
ATOM 567 C C . VAL A 1 72 ? -15.925 2.723 5.957 1.00 79.69 72 VAL A C 1
ATOM 569 O O . VAL A 1 72 ? -16.806 3.445 6.412 1.00 79.69 72 VAL A O 1
ATOM 572 N N . GLU A 1 73 ? -14.980 3.177 5.135 1.00 83.12 73 GLU A N 1
ATOM 573 C CA . GLU A 1 73 ? -14.806 4.585 4.764 1.00 83.12 73 GLU A CA 1
ATOM 574 C C . GLU A 1 73 ? -16.037 5.128 4.043 1.00 83.12 73 GLU A C 1
ATOM 576 O O . GLU A 1 73 ? -16.617 6.097 4.524 1.00 83.12 73 GLU A O 1
ATOM 581 N N . HIS A 1 74 ? -16.513 4.466 2.985 1.00 83.38 74 HIS A N 1
ATOM 582 C CA . HIS A 1 74 ? -17.663 4.965 2.226 1.00 83.38 74 HIS A CA 1
ATOM 583 C C . HIS A 1 74 ? -18.961 4.964 3.051 1.00 83.38 74 HIS A C 1
ATOM 585 O O . HIS A 1 74 ? -19.718 5.932 3.027 1.00 83.38 74 HIS A O 1
ATOM 591 N N . ALA A 1 75 ? -19.214 3.913 3.836 1.00 87.69 75 ALA A N 1
ATOM 592 C CA . ALA A 1 75 ? -20.384 3.864 4.715 1.00 87.69 75 ALA A CA 1
ATOM 593 C C . ALA A 1 75 ? -20.303 4.906 5.849 1.00 87.69 75 ALA A C 1
ATOM 595 O O . ALA A 1 75 ? -21.320 5.450 6.286 1.00 87.69 75 ALA A O 1
ATOM 596 N N . THR A 1 76 ? -19.091 5.205 6.324 1.00 89.56 76 THR A N 1
ATOM 597 C CA . THR A 1 76 ? -18.830 6.259 7.313 1.00 89.56 76 THR A CA 1
ATOM 598 C C . THR A 1 76 ? -19.045 7.645 6.715 1.00 89.56 76 THR A C 1
ATOM 600 O O . THR A 1 76 ? -19.678 8.481 7.355 1.00 89.56 76 THR A O 1
ATOM 603 N N . GLU A 1 77 ? -18.562 7.888 5.496 1.00 87.75 77 GLU A N 1
ATOM 604 C CA . GLU A 1 77 ? -18.814 9.118 4.738 1.00 87.75 77 GLU A CA 1
ATOM 605 C C . GLU A 1 77 ? -20.310 9.308 4.505 1.00 87.75 77 GLU A C 1
ATOM 607 O O . GLU A 1 77 ? -20.835 10.380 4.787 1.00 87.75 77 GLU A O 1
ATOM 612 N N . TRP A 1 78 ? -21.033 8.249 4.136 1.00 88.56 78 TRP A N 1
ATOM 613 C CA . TRP A 1 78 ? -22.487 8.305 4.013 1.00 88.56 78 TRP A CA 1
ATOM 614 C C . TRP A 1 78 ? -23.172 8.701 5.329 1.00 88.56 78 TRP A C 1
ATOM 616 O O . TRP A 1 78 ? -24.084 9.529 5.324 1.00 88.56 78 TRP A O 1
ATOM 626 N N . LEU A 1 79 ? -22.726 8.162 6.474 1.00 89.94 79 LEU A N 1
ATOM 627 C CA . LEU A 1 79 ? -23.234 8.583 7.784 1.00 89.94 79 LEU A CA 1
ATOM 628 C C . LEU A 1 79 ? -22.850 10.030 8.116 1.00 89.94 79 LEU A C 1
ATOM 630 O O . LEU A 1 79 ? -23.651 10.726 8.734 1.00 89.94 79 LEU A O 1
ATOM 634 N N . LEU A 1 80 ? -21.662 10.507 7.744 1.00 87.38 80 LEU A N 1
ATOM 635 C CA . LEU A 1 80 ? -21.255 11.898 7.970 1.00 87.38 80 LEU A CA 1
ATOM 636 C C . LEU A 1 80 ? -22.110 12.854 7.139 1.00 87.38 80 LEU A C 1
ATOM 638 O O . LEU A 1 80 ? -22.752 13.746 7.695 1.00 87.38 80 LEU A O 1
ATOM 642 N N . GLU A 1 81 ? -22.167 12.613 5.834 1.00 80.88 81 GLU A N 1
ATOM 643 C CA . GLU A 1 81 ? -22.780 13.507 4.863 1.00 80.88 81 GLU A CA 1
ATOM 644 C C . GLU A 1 81 ? -24.307 13.443 4.889 1.00 80.88 81 GLU A C 1
ATOM 646 O O . GLU A 1 81 ? -24.931 14.493 4.739 1.00 80.88 81 GLU A O 1
ATOM 651 N N . MET A 1 82 ? -24.895 12.258 5.140 1.00 75.88 82 MET A N 1
ATOM 652 C CA . MET A 1 82 ? -26.331 11.948 5.022 1.00 75.88 82 MET A CA 1
ATOM 653 C C . MET A 1 82 ? -26.895 12.507 3.701 1.00 75.88 82 MET A C 1
ATOM 655 O O . MET A 1 82 ? -27.265 13.682 3.681 1.00 75.88 82 MET A O 1
ATOM 659 N N . PRO A 1 83 ? -26.973 11.726 2.602 1.00 59.53 83 PRO A N 1
ATOM 660 C CA . PRO A 1 83 ? -26.940 12.234 1.227 1.00 59.53 83 PRO A CA 1
ATOM 661 C C . PRO A 1 83 ? -27.712 13.543 1.030 1.00 59.53 83 PRO A C 1
ATOM 663 O O . PRO A 1 83 ? -28.920 13.645 1.257 1.00 59.53 83 PRO A O 1
ATOM 666 N N . GLY A 1 84 ? -26.968 14.590 0.670 1.00 46.94 84 GLY A N 1
ATOM 667 C CA . GLY A 1 84 ? -27.459 15.961 0.680 1.00 46.94 84 GLY A CA 1
ATOM 668 C C . GLY A 1 84 ? -28.570 16.205 -0.342 1.00 46.94 84 GLY A C 1
ATOM 669 O O . GLY A 1 84 ? -28.378 15.954 -1.522 1.00 46.94 84 GLY A O 1
ATOM 670 N N . ARG A 1 85 ? -29.702 16.759 0.121 1.00 45.31 85 ARG A N 1
ATOM 671 C CA . ARG A 1 85 ? -30.776 17.511 -0.585 1.00 45.31 85 ARG A CA 1
ATOM 672 C C . ARG A 1 85 ? -31.420 16.945 -1.868 1.00 45.31 85 ARG A C 1
ATOM 674 O O . ARG A 1 85 ? -32.455 17.472 -2.263 1.00 45.31 85 ARG A O 1
ATOM 681 N N . HIS A 1 86 ? -30.861 15.932 -2.522 1.00 48.75 86 HIS A N 1
ATOM 682 C CA . HIS A 1 86 ? -31.368 15.370 -3.776 1.00 48.75 86 HIS A CA 1
ATOM 683 C C . HIS A 1 86 ? -32.175 14.080 -3.568 1.00 48.75 86 HIS A C 1
ATOM 685 O O . HIS A 1 86 ? -33.030 13.781 -4.396 1.00 48.75 86 HIS A O 1
ATOM 691 N N . GLU A 1 87 ? -31.970 13.371 -2.450 1.00 60.03 87 GLU A N 1
ATOM 692 C CA . GLU A 1 87 ? -32.729 12.161 -2.081 1.00 60.03 87 GLU A CA 1
ATOM 693 C C . GLU A 1 87 ? -33.694 12.378 -0.904 1.00 60.03 87 GLU A C 1
ATOM 695 O O . GLU A 1 87 ? -34.723 11.712 -0.829 1.00 60.03 87 GLU A O 1
ATOM 700 N N . PHE A 1 88 ? -33.403 13.336 -0.017 1.00 64.12 88 PHE A N 1
ATOM 701 C CA . PHE A 1 88 ? -34.224 13.653 1.154 1.00 64.12 88 PHE A CA 1
ATOM 702 C C . PHE A 1 88 ? -34.793 15.064 1.091 1.00 64.12 88 PHE A C 1
ATOM 704 O O . PHE A 1 88 ? -34.094 16.015 0.720 1.00 64.12 88 PHE A O 1
ATOM 711 N N . SER A 1 89 ? -36.025 15.229 1.573 1.00 70.94 89 SER A N 1
ATOM 712 C CA . SER A 1 89 ? -36.503 16.558 1.950 1.00 70.94 89 SER A CA 1
ATOM 713 C C . SER A 1 89 ? -35.661 17.129 3.103 1.00 70.94 89 SER A C 1
ATOM 715 O O . SER A 1 89 ? -35.059 16.402 3.899 1.00 70.94 89 SER A O 1
ATOM 717 N N . ALA A 1 90 ? -35.621 18.459 3.225 1.00 71.88 90 ALA A N 1
ATOM 718 C CA . ALA A 1 90 ? -34.925 19.112 4.335 1.00 71.88 90 ALA A CA 1
ATOM 719 C C . ALA A 1 90 ? -35.494 18.691 5.706 1.00 71.88 90 ALA A C 1
ATOM 721 O O . ALA A 1 90 ? -34.749 18.615 6.680 1.00 71.88 90 ALA A O 1
ATOM 722 N N . GLU A 1 91 ? -36.793 18.385 5.779 1.00 74.12 91 GLU A N 1
ATOM 723 C CA . GLU A 1 91 ? -37.462 17.918 6.998 1.00 74.12 91 GLU A CA 1
ATOM 724 C C . GLU A 1 91 ? -37.018 16.503 7.393 1.00 74.12 91 GLU A C 1
ATOM 726 O O . GLU A 1 91 ? -36.643 16.283 8.544 1.00 74.12 91 GLU A O 1
ATOM 731 N N . GLU A 1 92 ? -36.967 15.565 6.444 1.00 75.19 92 GLU A N 1
ATOM 732 C CA . GLU A 1 92 ? -36.499 14.193 6.692 1.00 75.19 92 GLU A CA 1
ATOM 733 C C . GLU A 1 92 ? -35.020 14.157 7.077 1.00 75.19 92 GLU A C 1
ATOM 735 O O . GLU A 1 92 ? -34.637 13.459 8.017 1.00 75.19 92 GLU A O 1
ATOM 740 N N . SER A 1 93 ? -34.188 14.953 6.400 1.00 75.38 93 SER A N 1
ATOM 741 C CA . SER A 1 93 ? -32.772 15.082 6.746 1.00 75.38 93 SER A CA 1
ATOM 742 C C . SER A 1 93 ? -32.605 15.629 8.169 1.00 75.38 93 SER A C 1
ATOM 744 O O . SER A 1 93 ? -31.883 15.044 8.977 1.00 75.38 93 SER A O 1
ATOM 746 N N . ASN A 1 94 ? -33.343 16.683 8.533 1.00 78.38 94 ASN A N 1
ATOM 747 C CA . ASN A 1 94 ? -33.304 17.251 9.883 1.00 78.38 94 ASN A CA 1
ATOM 748 C C . ASN A 1 94 ? -33.792 16.276 10.968 1.00 78.38 94 ASN A C 1
ATOM 750 O O . ASN A 1 94 ? -33.314 16.360 12.099 1.00 78.38 94 ASN A O 1
ATOM 754 N N . ALA A 1 95 ? -34.703 15.355 10.640 1.00 79.19 95 ALA A N 1
ATOM 755 C CA . ALA A 1 95 ? -35.183 14.328 11.563 1.00 79.19 95 ALA A CA 1
ATOM 756 C C . ALA A 1 95 ? -34.199 13.151 11.722 1.00 79.19 95 ALA A C 1
ATOM 758 O O . ALA A 1 95 ? -34.023 12.637 12.827 1.00 79.19 95 ALA A O 1
ATOM 759 N N . LEU A 1 96 ? -33.531 12.731 10.641 1.00 83.12 96 LEU A N 1
ATOM 760 C CA . LEU A 1 96 ? -32.615 11.581 10.640 1.00 83.12 96 LEU A CA 1
ATOM 761 C C . LEU A 1 96 ? -31.196 11.925 11.111 1.00 83.12 96 LEU A C 1
ATOM 763 O O . LEU A 1 96 ? -30.515 11.074 11.681 1.00 83.12 96 LEU A O 1
ATOM 767 N N . ARG A 1 97 ? -30.728 13.157 10.899 1.00 86.44 97 ARG A N 1
ATOM 768 C CA . ARG A 1 97 ? -29.382 13.593 11.309 1.00 86.44 97 ARG A CA 1
ATOM 769 C C . ARG A 1 97 ? -29.083 13.424 12.808 1.00 86.44 97 ARG A C 1
ATOM 771 O O . ARG A 1 97 ? -28.020 12.879 13.117 1.00 86.44 97 ARG A O 1
ATOM 778 N N . PRO A 1 98 ? -29.978 13.792 13.747 1.00 88.56 98 PRO A N 1
ATOM 779 C CA . PRO A 1 98 ? -29.751 13.578 15.176 1.00 88.56 98 PRO A CA 1
ATOM 780 C C . PRO A 1 98 ? -30.046 12.136 15.640 1.00 88.56 98 PRO A C 1
ATOM 782 O O . PRO A 1 98 ? -30.240 11.901 16.834 1.00 88.56 98 PRO A O 1
ATOM 785 N N . HIS A 1 99 ? -30.112 11.151 14.731 1.00 90.44 99 HIS A N 1
ATOM 786 C CA . HIS A 1 99 ? -30.416 9.768 15.096 1.00 90.44 99 HIS A CA 1
ATOM 787 C C . HIS A 1 99 ? -29.341 9.193 16.050 1.00 90.44 99 HIS A C 1
ATOM 789 O O . HIS A 1 99 ? -28.162 9.161 15.688 1.00 90.44 99 HIS A O 1
ATOM 795 N N . PRO A 1 100 ? -29.717 8.628 17.219 1.00 91.56 100 PRO A N 1
ATOM 796 C CA . PRO A 1 100 ? -28.763 8.173 18.239 1.00 91.56 100 PRO A CA 1
ATOM 797 C C . PRO A 1 100 ? -27.721 7.163 17.734 1.00 91.56 100 PRO A C 1
ATOM 799 O O . PRO A 1 100 ? -26.534 7.337 17.981 1.00 91.56 100 PRO A O 1
ATOM 802 N N . ALA A 1 101 ? -28.149 6.137 16.984 1.00 91.25 101 ALA A N 1
ATOM 803 C CA . ALA A 1 101 ? -27.243 5.138 16.404 1.00 91.25 101 ALA A CA 1
ATOM 804 C C . ALA A 1 101 ? -26.155 5.757 15.506 1.00 91.25 101 ALA A C 1
ATOM 806 O O . ALA A 1 101 ? -24.985 5.453 15.694 1.00 91.25 101 ALA A O 1
ATOM 807 N N . ARG A 1 102 ? -26.513 6.687 14.604 1.00 93.12 102 ARG A N 1
ATOM 808 C CA . ARG A 1 102 ? -25.548 7.409 13.754 1.00 93.12 102 ARG A CA 1
ATOM 809 C C . ARG A 1 102 ? -24.502 8.120 14.602 1.00 93.12 102 ARG A C 1
ATOM 811 O O . ARG A 1 102 ? -23.309 7.942 14.373 1.00 93.12 102 ARG A O 1
ATOM 818 N N . ILE A 1 103 ? -24.949 8.917 15.574 1.00 94.06 103 ILE A N 1
ATOM 819 C CA . ILE A 1 103 ? -24.035 9.727 16.382 1.00 94.06 103 ILE A CA 1
ATOM 820 C C . ILE A 1 103 ? -23.094 8.831 17.187 1.00 94.06 103 ILE A C 1
ATOM 822 O O . ILE A 1 103 ? -21.885 9.057 17.191 1.00 94.06 103 ILE A O 1
ATOM 826 N N . LYS A 1 104 ? -23.633 7.780 17.809 1.00 95.38 104 LYS A N 1
ATOM 827 C CA . LYS A 1 104 ? -22.844 6.800 18.553 1.00 95.38 104 LYS A CA 1
ATOM 828 C C . LYS A 1 104 ? -21.791 6.136 17.666 1.00 95.38 104 LYS A C 1
ATOM 830 O O . LYS A 1 104 ? -20.628 6.088 18.057 1.00 95.38 104 LYS A O 1
ATOM 835 N N . THR A 1 105 ? -22.173 5.632 16.491 1.00 95.62 105 THR A N 1
ATOM 836 C CA . THR A 1 105 ? -21.242 4.952 15.581 1.00 95.62 105 THR A CA 1
ATOM 837 C C . THR A 1 105 ? -20.140 5.900 15.106 1.00 95.62 105 THR A C 1
ATOM 839 O O . THR A 1 105 ? -18.971 5.533 15.151 1.00 95.62 105 THR A O 1
ATOM 842 N N . LEU A 1 106 ? -20.468 7.140 14.732 1.00 94.94 106 LEU A N 1
ATOM 843 C CA . LEU A 1 106 ? -19.467 8.132 14.321 1.00 94.94 106 LEU A CA 1
ATOM 844 C C . LEU A 1 106 ? -18.514 8.513 15.466 1.00 94.94 106 LEU A C 1
ATOM 846 O O . LEU A 1 106 ? -17.302 8.592 15.256 1.00 94.94 106 LEU A O 1
ATOM 850 N N . ALA A 1 107 ? -19.030 8.668 16.689 1.00 94.75 107 ALA A N 1
ATOM 851 C CA . ALA A 1 107 ? -18.208 8.903 17.875 1.00 94.75 107 ALA A CA 1
ATOM 852 C C . ALA A 1 107 ? -17.296 7.702 18.197 1.00 94.75 107 ALA A C 1
ATOM 854 O O . ALA A 1 107 ? -16.121 7.896 18.505 1.00 94.75 107 ALA A O 1
ATOM 855 N N . LEU A 1 108 ? -17.799 6.467 18.073 1.00 92.62 108 LEU A N 1
ATOM 856 C CA . LEU A 1 108 ? -17.007 5.239 18.222 1.00 92.62 108 LEU A CA 1
ATOM 857 C C . LEU A 1 108 ? -15.859 5.177 17.204 1.00 92.62 108 LEU A C 1
ATOM 859 O O . LEU A 1 108 ? -14.745 4.804 17.567 1.00 92.62 108 LEU A O 1
ATOM 863 N N . LEU A 1 109 ? -16.123 5.547 15.948 1.00 90.38 109 LEU A N 1
ATOM 864 C CA . LEU A 1 109 ? -15.136 5.564 14.864 1.00 90.38 109 LEU A CA 1
ATOM 865 C C . LEU A 1 109 ? -14.162 6.757 14.945 1.00 90.38 109 LEU A C 1
ATOM 867 O O . LEU A 1 109 ? -13.246 6.855 14.130 1.00 90.38 109 LEU A O 1
ATOM 871 N N . GLY A 1 110 ? -14.349 7.679 15.898 1.00 90.88 110 GLY A N 1
ATOM 872 C CA . GLY A 1 110 ? -13.530 8.888 16.034 1.00 90.88 110 GLY A CA 1
ATOM 873 C C . GLY A 1 110 ? -13.759 9.925 14.928 1.00 90.88 110 GLY A C 1
ATOM 874 O O . GLY A 1 110 ? -12.920 10.798 14.716 1.00 90.88 110 GLY A O 1
ATOM 875 N N . LYS A 1 111 ? -14.880 9.839 14.207 1.00 91.31 111 LYS A N 1
ATOM 876 C CA . LYS A 1 111 ? -15.235 10.719 13.087 1.00 91.31 111 LYS A CA 1
ATOM 877 C C . LYS A 1 111 ? -16.160 11.823 13.585 1.00 91.31 111 LYS A C 1
ATOM 879 O O . LYS A 1 111 ? -17.368 11.773 13.385 1.00 91.31 111 LYS A O 1
ATOM 884 N N . VAL A 1 112 ? -15.576 12.785 14.297 1.00 90.50 112 VAL A N 1
ATOM 885 C CA . VAL A 1 112 ? -16.302 13.891 14.934 1.00 90.50 112 VAL A CA 1
ATOM 886 C C . VAL A 1 112 ? -15.981 15.205 14.229 1.00 90.50 112 VAL A C 1
ATOM 888 O O . VAL A 1 112 ? -14.824 15.621 14.192 1.00 90.50 112 VAL A O 1
ATOM 891 N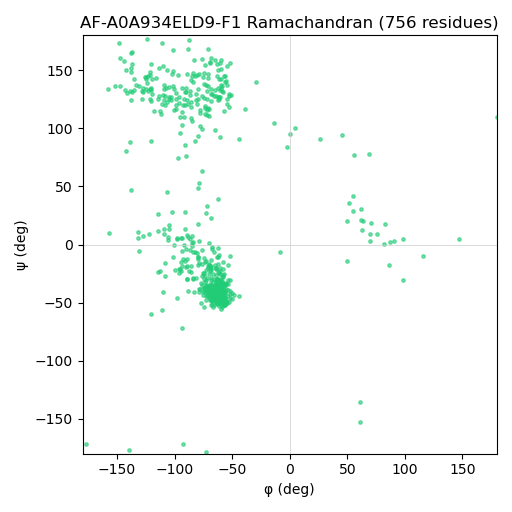 N . ASP A 1 113 ? -17.007 15.868 13.699 1.00 88.62 113 ASP A N 1
ATOM 892 C CA . ASP A 1 113 ? -16.938 17.202 13.101 1.00 88.62 113 ASP A CA 1
ATOM 893 C C . ASP A 1 113 ? -17.925 18.178 13.776 1.00 88.62 113 ASP A C 1
ATOM 895 O O . ASP A 1 113 ? -18.670 17.822 14.696 1.00 88.62 113 ASP A O 1
ATOM 899 N N . ALA A 1 114 ? -17.906 19.446 13.355 1.00 88.75 114 ALA A N 1
ATOM 900 C CA . ALA A 1 114 ? -18.765 20.485 13.931 1.00 88.75 114 ALA A CA 1
ATOM 901 C C . ALA A 1 114 ? -20.265 20.197 13.725 1.00 88.75 114 ALA A C 1
ATOM 903 O O . ALA A 1 114 ? -21.086 20.507 14.591 1.00 88.75 114 ALA A O 1
ATOM 904 N N . ASP A 1 115 ? -20.610 19.573 12.602 1.00 88.50 115 ASP A N 1
ATOM 905 C CA . ASP A 1 115 ? -21.972 19.204 12.236 1.00 88.50 115 ASP A CA 1
ATOM 906 C C . ASP A 1 115 ? -22.515 18.095 13.143 1.00 88.50 115 ASP A C 1
ATOM 908 O O . ASP A 1 115 ? -23.630 18.200 13.658 1.00 88.50 115 ASP A O 1
ATOM 912 N N . LEU A 1 116 ? -21.711 17.062 13.404 1.00 90.69 116 LEU A N 1
ATOM 913 C CA . LEU A 1 116 ? -22.039 15.987 14.330 1.00 90.69 116 LEU A CA 1
ATOM 914 C C . LEU A 1 116 ? -22.213 16.515 15.752 1.00 90.69 116 LEU A C 1
ATOM 916 O O . LEU A 1 116 ? -23.154 16.116 16.434 1.00 90.69 116 LEU A O 1
ATOM 920 N N . LEU A 1 117 ? -21.338 17.422 16.199 1.00 92.75 117 LEU A N 1
ATOM 921 C CA . LEU A 1 117 ? -21.466 18.057 17.513 1.00 92.75 117 LEU A CA 1
ATOM 922 C C . LEU A 1 117 ? -22.749 18.893 17.609 1.00 92.75 117 LEU A C 1
ATOM 924 O O . LEU A 1 117 ? -23.421 18.859 18.639 1.00 92.75 117 LEU A O 1
ATOM 928 N N . SER A 1 118 ? -23.135 19.588 16.535 1.00 92.12 118 SER A N 1
ATOM 929 C CA . SER A 1 118 ? -24.418 20.297 16.461 1.00 92.12 118 SER A CA 1
ATOM 930 C C . SER A 1 118 ? -25.612 19.338 16.527 1.00 92.12 118 SER A C 1
ATOM 932 O O . SER A 1 118 ? -26.555 19.569 17.284 1.00 92.12 118 SER A O 1
ATOM 934 N N . ASP A 1 119 ? -25.572 18.230 15.786 1.00 91.44 119 ASP A N 1
ATOM 935 C CA . ASP A 1 119 ? -26.626 17.212 15.807 1.00 91.44 119 ASP A CA 1
ATOM 936 C C . ASP A 1 119 ? -26.715 16.506 17.172 1.00 91.44 119 ASP A C 1
ATOM 938 O O . ASP A 1 119 ? -27.810 16.245 17.677 1.00 91.44 119 ASP A O 1
ATOM 942 N N . PHE A 1 120 ? -25.575 16.268 17.823 1.00 94.12 120 PHE A N 1
ATOM 943 C CA . PHE A 1 120 ? -25.514 15.736 19.180 1.00 94.12 120 PHE A CA 1
ATOM 944 C C . PHE A 1 120 ? -26.017 16.729 20.231 1.00 94.12 120 PHE A C 1
ATOM 946 O O . PHE A 1 120 ? -26.666 16.312 21.194 1.00 94.12 120 PHE A O 1
ATOM 953 N N . ALA A 1 121 ? -25.788 18.032 20.051 1.00 92.56 121 ALA A N 1
ATOM 954 C CA . ALA A 1 121 ? -26.358 19.060 20.917 1.00 92.56 121 ALA A CA 1
ATOM 955 C C . ALA A 1 121 ? -27.894 19.027 20.875 1.00 92.56 121 ALA A C 1
ATOM 957 O O . ALA A 1 121 ? -28.520 18.985 21.931 1.00 92.56 121 ALA A O 1
ATOM 958 N N . LYS A 1 122 ? -28.500 18.892 19.683 1.00 90.69 122 LYS A N 1
ATOM 959 C CA . LYS A 1 122 ? -29.962 18.738 19.534 1.00 90.69 122 LYS A CA 1
ATOM 960 C C . LYS A 1 122 ? -30.493 17.534 20.312 1.00 90.69 122 LYS A C 1
ATOM 962 O O . LYS A 1 122 ? -31.505 17.647 20.995 1.00 90.69 122 LYS A O 1
ATOM 967 N N . LEU A 1 123 ? -29.808 16.388 20.242 1.00 90.44 123 LEU A N 1
ATOM 968 C CA . LEU A 1 123 ? -30.174 15.205 21.029 1.00 90.44 123 LEU A CA 1
ATOM 969 C C . LEU A 1 123 ? -30.002 15.457 22.539 1.00 90.44 123 LEU A C 1
ATOM 971 O O . LEU A 1 123 ? -30.850 15.066 23.338 1.00 90.44 123 LEU A O 1
ATOM 975 N N . SER A 1 124 ? -28.928 16.146 22.926 1.00 92.81 124 SER A N 1
ATOM 976 C CA . SER A 1 124 ? -28.614 16.497 24.317 1.00 92.81 124 SER A CA 1
ATOM 977 C C . SER A 1 124 ? -29.572 17.524 24.927 1.00 92.81 124 SER A C 1
ATOM 979 O O . SER A 1 124 ? -29.654 17.630 26.154 1.00 92.81 124 SER A O 1
ATOM 981 N N . ASP A 1 125 ? -30.284 18.292 24.107 1.00 91.56 125 ASP A N 1
ATOM 982 C CA . ASP A 1 125 ? -31.312 19.242 24.544 1.00 91.56 125 ASP A CA 1
ATOM 983 C C . ASP A 1 125 ? -32.647 18.560 24.865 1.00 91.56 125 ASP A C 1
ATOM 985 O O . ASP A 1 125 ? -33.462 19.114 25.600 1.00 91.56 125 ASP A O 1
ATOM 989 N N . LEU A 1 126 ? -32.848 17.324 24.393 1.00 90.94 126 LEU A N 1
ATOM 990 C CA . LEU A 1 126 ? -34.018 16.508 24.733 1.00 90.94 126 LEU A CA 1
ATOM 991 C C . LEU A 1 126 ? -33.901 15.833 26.108 1.00 90.94 126 LEU A C 1
ATOM 993 O O . LEU A 1 126 ? -34.893 15.289 26.609 1.00 90.94 126 LEU A O 1
ATOM 997 N N . LEU A 1 127 ? -32.705 15.848 26.707 1.00 92.25 127 LEU A N 1
ATOM 998 C CA . LEU A 1 127 ? -32.464 15.352 28.056 1.00 92.25 127 LEU A CA 1
ATOM 999 C C . LEU A 1 127 ? -33.122 16.299 29.063 1.00 92.25 127 LEU A C 1
ATOM 1001 O O . LEU A 1 127 ? -32.662 17.423 29.263 1.00 92.25 127 LEU A O 1
ATOM 1005 N N . ASP A 1 128 ? -34.185 15.840 29.719 1.00 90.38 128 ASP A N 1
ATOM 1006 C CA . ASP A 1 128 ? -34.883 16.628 30.728 1.00 90.38 128 ASP A CA 1
ATOM 1007 C C . ASP A 1 128 ? -34.013 16.744 31.995 1.00 90.38 128 ASP A C 1
ATOM 1009 O O . ASP A 1 128 ? -33.750 15.736 32.660 1.00 90.38 128 ASP A O 1
ATOM 1013 N N . PRO A 1 129 ? -33.592 17.962 32.390 1.00 87.25 129 PRO A N 1
ATOM 1014 C CA . PRO A 1 129 ? -32.738 18.161 33.560 1.00 87.25 129 PRO A CA 1
ATOM 1015 C C . PRO A 1 129 ? -33.361 17.672 34.875 1.00 87.25 129 PRO A C 1
ATOM 1017 O O . PRO A 1 129 ? -32.641 17.366 35.828 1.00 87.25 129 PRO A O 1
ATOM 1020 N N . ARG A 1 130 ? -34.698 17.609 34.961 1.00 87.75 130 ARG A N 1
ATOM 1021 C CA . ARG A 1 130 ? -35.409 17.165 36.168 1.00 87.75 130 ARG A CA 1
ATOM 1022 C C . ARG A 1 130 ? -35.365 15.652 36.299 1.00 87.75 130 ARG A C 1
ATOM 1024 O O . ARG A 1 130 ? -35.019 15.135 37.363 1.00 87.75 130 ARG A O 1
ATOM 1031 N N . THR A 1 131 ? -35.718 14.958 35.222 1.00 89.25 131 THR A N 1
ATOM 1032 C CA . THR A 1 131 ? -35.863 13.500 35.222 1.00 89.25 131 THR A CA 1
ATOM 1033 C C . THR A 1 131 ? -34.575 12.768 34.867 1.00 89.25 131 THR A C 1
ATOM 1035 O O . THR A 1 131 ? -34.461 11.601 35.212 1.00 89.25 131 THR A O 1
ATOM 1038 N N . GLY A 1 132 ? -33.604 13.423 34.224 1.00 90.44 132 GLY A N 1
ATOM 1039 C CA . GLY A 1 132 ? -32.382 12.789 33.718 1.00 90.44 132 GLY A CA 1
ATOM 1040 C C . GLY A 1 132 ? -32.616 11.856 32.523 1.00 90.44 132 GLY A C 1
ATOM 1041 O O . GLY A 1 132 ? -31.697 11.144 32.128 1.00 90.44 132 GLY A O 1
ATOM 1042 N N . TRP A 1 133 ? -33.825 11.851 31.952 1.00 91.75 133 TRP A N 1
ATOM 1043 C CA . TRP A 1 133 ? -34.213 11.018 30.813 1.00 91.75 133 TRP A CA 1
ATOM 1044 C C . TRP A 1 133 ? -34.496 11.872 29.579 1.00 91.75 133 TRP A C 1
ATOM 1046 O O . TRP A 1 133 ? -34.924 13.021 29.683 1.00 91.75 133 TRP A O 1
ATOM 1056 N N . ILE A 1 134 ? -34.298 11.300 28.392 1.00 90.12 134 ILE A N 1
ATOM 1057 C CA . ILE A 1 134 ? -34.743 11.922 27.146 1.00 90.12 134 ILE A CA 1
ATOM 1058 C C . ILE A 1 134 ? -36.266 11.786 27.062 1.00 90.12 134 ILE A C 1
ATOM 1060 O O . ILE A 1 134 ? -36.794 10.680 27.086 1.00 90.12 134 ILE A O 1
ATOM 1064 N N . SER A 1 135 ? -36.984 12.907 27.014 1.00 80.31 135 SER A N 1
ATOM 1065 C CA . SER A 1 135 ? -38.446 12.932 27.215 1.00 80.31 135 SER A CA 1
ATOM 1066 C C . SER A 1 135 ? -39.263 12.750 25.929 1.00 80.31 135 SER A C 1
ATOM 1068 O O . SER A 1 135 ? -40.357 12.186 25.972 1.00 80.31 135 SER A O 1
ATOM 1070 N N . ALA A 1 136 ? -38.724 13.184 24.787 1.00 77.19 136 ALA A N 1
ATOM 1071 C CA . ALA A 1 136 ? -39.368 13.117 23.476 1.00 77.19 136 ALA A CA 1
ATOM 1072 C C . ALA A 1 136 ? -38.328 12.774 22.393 1.00 77.19 136 ALA A C 1
ATOM 1074 O O . ALA A 1 136 ? -37.808 13.678 21.736 1.00 77.19 136 ALA A O 1
ATOM 1075 N N . PRO A 1 137 ? -37.956 11.491 22.231 1.00 74.06 137 PRO A N 1
ATOM 1076 C CA . PRO A 1 137 ? -36.997 11.104 21.207 1.00 74.06 137 PRO A CA 1
ATOM 1077 C C . PRO A 1 137 ? -37.555 11.417 19.804 1.00 74.06 137 PRO A C 1
ATOM 1079 O O . PRO A 1 137 ? -38.756 11.273 19.580 1.00 74.06 137 PRO A O 1
ATOM 1082 N N . PRO A 1 138 ? -36.709 11.819 18.839 1.00 64.56 138 PRO A N 1
ATOM 1083 C CA . PRO A 1 138 ? -37.153 12.264 17.512 1.00 64.56 138 PRO A CA 1
ATOM 1084 C C . PRO A 1 138 ? -37.709 11.135 16.615 1.00 64.56 138 PRO A C 1
ATOM 1086 O O . PRO A 1 138 ? -38.039 11.377 15.458 1.00 64.56 138 PRO A O 1
ATOM 1089 N N . ILE A 1 139 ? -37.767 9.894 17.114 1.00 70.19 139 ILE A N 1
ATOM 1090 C CA . ILE A 1 139 ? -38.067 8.647 16.387 1.00 70.19 139 ILE A CA 1
ATOM 1091 C C . ILE A 1 139 ? -38.803 7.700 17.356 1.00 70.19 139 ILE A C 1
ATOM 1093 O O . ILE A 1 139 ? -38.661 7.866 18.568 1.00 70.19 139 ILE A O 1
ATOM 1097 N N . ASP A 1 140 ? -39.517 6.684 16.848 1.00 72.44 140 ASP A N 1
ATOM 1098 C CA . ASP A 1 140 ? -40.178 5.585 17.594 1.00 72.44 140 ASP A CA 1
ATOM 1099 C C . ASP A 1 140 ? -39.203 4.669 18.391 1.00 72.44 140 ASP A C 1
ATOM 1101 O O . ASP A 1 140 ? -39.344 3.446 18.437 1.00 72.44 140 ASP A O 1
ATOM 1105 N N . LEU A 1 141 ? -38.172 5.237 19.019 1.00 79.75 141 LEU A N 1
ATOM 1106 C CA . LEU A 1 141 ? -37.275 4.564 19.953 1.00 79.75 141 LEU A CA 1
ATOM 1107 C C . LEU A 1 141 ? -37.723 4.829 21.391 1.00 79.75 141 LEU A C 1
ATOM 1109 O O . LEU A 1 141 ? -38.197 5.910 21.733 1.00 79.75 141 LEU A O 1
ATOM 1113 N N . HIS A 1 142 ? -37.539 3.839 22.264 1.00 85.56 142 HIS A N 1
ATOM 1114 C CA . HIS A 1 142 ? -37.902 3.987 23.668 1.00 85.56 142 HIS A CA 1
ATOM 1115 C C . HIS A 1 142 ? -36.974 5.004 24.371 1.00 85.56 142 HIS A C 1
ATOM 1117 O O . HIS A 1 142 ? -35.754 4.871 24.244 1.00 85.56 142 HIS A O 1
ATOM 1123 N N . PRO A 1 143 ? -37.507 5.959 25.163 1.00 88.50 143 PRO A N 1
ATOM 1124 C CA . PRO A 1 143 ? -36.731 6.946 25.922 1.00 88.50 143 PRO A CA 1
ATOM 1125 C C . PRO A 1 143 ? -35.504 6.393 26.650 1.00 88.50 143 PRO A C 1
ATOM 1127 O O . PRO A 1 143 ? -34.425 6.970 26.572 1.00 88.50 143 PRO A O 1
ATOM 1130 N N . VAL A 1 144 ? -35.654 5.241 27.312 1.00 90.38 144 VAL A N 1
ATOM 1131 C CA . VAL A 1 144 ? -34.566 4.594 28.061 1.00 90.38 144 VAL A CA 1
ATOM 1132 C C . VAL A 1 144 ? -33.421 4.198 27.135 1.00 90.38 144 VAL A C 1
ATOM 1134 O O . VAL A 1 144 ? -32.282 4.560 27.405 1.00 90.38 144 VAL A O 1
ATOM 1137 N N . LEU A 1 145 ? -33.710 3.527 26.017 1.00 90.38 145 LEU A N 1
ATOM 1138 C CA . LEU A 1 145 ? -32.689 3.115 25.054 1.00 90.38 145 LEU A CA 1
ATOM 1139 C C . LEU A 1 145 ? -31.966 4.326 24.458 1.00 90.38 145 LEU A C 1
ATOM 1141 O O . LEU A 1 145 ? -30.746 4.313 24.320 1.00 90.38 145 LEU A O 1
ATOM 1145 N N . VAL A 1 146 ? -32.703 5.392 24.141 1.00 91.69 146 VAL A N 1
ATOM 1146 C CA . VAL A 1 146 ? -32.109 6.625 23.611 1.00 91.69 146 VAL A CA 1
ATOM 1147 C C . VAL A 1 146 ? -31.194 7.281 24.644 1.00 91.69 146 VAL A C 1
ATOM 1149 O O . VAL A 1 146 ? -30.088 7.679 24.285 1.00 91.69 146 VAL A O 1
ATOM 1152 N N . THR A 1 147 ? -31.590 7.328 25.921 1.00 94.56 147 THR A N 1
ATOM 1153 C CA . THR A 1 147 ? -30.714 7.799 27.004 1.00 94.56 147 THR A CA 1
ATOM 1154 C C . THR A 1 147 ? -29.475 6.913 27.158 1.00 94.56 147 THR A C 1
ATOM 1156 O O . THR A 1 147 ? -28.384 7.450 27.302 1.00 94.56 147 THR A O 1
ATOM 1159 N N . LEU A 1 148 ? -29.595 5.582 27.069 1.00 95.38 148 LEU A N 1
ATOM 1160 C CA . LEU A 1 148 ? -28.443 4.669 27.140 1.00 95.38 148 LEU A CA 1
ATOM 1161 C C . LEU A 1 148 ? -27.459 4.911 25.980 1.00 95.38 148 LEU A C 1
ATOM 1163 O O . LEU A 1 148 ? -26.263 5.074 26.215 1.00 95.38 148 LEU A O 1
ATOM 1167 N N . ILE A 1 149 ? -27.954 5.021 24.741 1.00 94.88 149 ILE A N 1
ATOM 1168 C CA . ILE A 1 149 ? -27.122 5.330 23.564 1.00 94.88 149 ILE A CA 1
ATOM 1169 C C . ILE A 1 149 ? -26.472 6.713 23.706 1.00 94.88 149 ILE A C 1
ATOM 1171 O O . ILE A 1 149 ? -25.287 6.877 23.404 1.00 94.88 149 ILE A O 1
ATOM 1175 N N . TRP A 1 150 ? -27.221 7.709 24.186 1.00 95.81 150 TRP A N 1
ATOM 1176 C CA . TRP A 1 150 ? -26.700 9.049 24.458 1.00 95.81 150 TRP A CA 1
ATOM 1177 C C . TRP A 1 150 ? -25.582 9.010 25.509 1.00 95.81 150 TRP A C 1
ATOM 1179 O O . TRP A 1 150 ? -24.504 9.552 25.272 1.00 95.81 150 TRP A O 1
ATOM 1189 N N . SER A 1 151 ? -25.780 8.300 26.623 1.00 96.94 151 SER A N 1
ATOM 1190 C CA . SER A 1 151 ? -24.770 8.140 27.674 1.00 96.94 151 SER A CA 1
ATOM 1191 C C . SER A 1 151 ? -23.523 7.422 27.160 1.00 96.94 151 SER A C 1
ATOM 1193 O O . SER A 1 151 ? -22.412 7.864 27.448 1.00 96.94 151 SER A O 1
ATOM 1195 N N . GLU A 1 152 ? -23.665 6.381 26.335 1.00 96.62 152 GLU A N 1
ATOM 1196 C CA . GLU A 1 152 ? -22.509 5.744 25.693 1.00 96.62 152 GLU A CA 1
ATOM 1197 C C . GLU A 1 152 ? -21.754 6.721 24.783 1.00 96.62 152 GLU A C 1
ATOM 1199 O O . GLU A 1 152 ? -20.526 6.804 24.821 1.00 96.62 152 GLU A O 1
ATOM 1204 N N . THR A 1 153 ? -22.496 7.501 23.997 1.00 96.62 153 THR A N 1
ATOM 1205 C CA . THR A 1 153 ? -21.938 8.512 23.095 1.00 96.62 153 THR A CA 1
ATOM 1206 C C . THR A 1 153 ? -21.146 9.560 23.875 1.00 96.62 153 THR A C 1
ATOM 1208 O O . THR A 1 153 ? -20.032 9.891 23.472 1.00 96.62 153 THR A O 1
ATOM 1211 N N . THR A 1 154 ? -21.648 10.027 25.029 1.00 96.56 154 THR A N 1
ATOM 1212 C CA . THR A 1 154 ? -20.893 10.967 25.879 1.00 96.56 154 THR A CA 1
ATOM 1213 C C . THR A 1 154 ? -19.566 10.381 26.354 1.00 96.56 154 THR A C 1
ATOM 1215 O O . THR A 1 154 ? -18.571 11.093 26.328 1.00 96.56 154 THR A O 1
ATOM 1218 N N . LEU A 1 155 ? -19.505 9.088 26.701 1.00 95.81 155 LEU A N 1
ATOM 1219 C CA . LEU A 1 155 ? -18.249 8.433 27.092 1.00 95.81 155 LEU A CA 1
ATOM 1220 C C . LEU A 1 155 ? -17.235 8.378 25.936 1.00 95.81 155 LEU A C 1
ATOM 1222 O O . LEU A 1 155 ? -16.033 8.525 26.160 1.00 95.81 155 LEU A O 1
ATOM 1226 N N . TYR A 1 156 ? -17.689 8.170 24.694 1.00 95.69 156 TYR A N 1
ATOM 1227 C CA . TYR A 1 156 ? -16.805 8.245 23.524 1.00 95.69 156 TYR A CA 1
ATOM 1228 C C . TYR A 1 156 ? -16.309 9.672 23.277 1.00 95.69 156 TYR A C 1
ATOM 1230 O O . TYR A 1 156 ? -15.108 9.880 23.115 1.00 95.69 156 TYR A O 1
ATOM 1238 N N . LEU A 1 157 ? -17.210 10.656 23.302 1.00 95.12 157 LEU A N 1
ATOM 1239 C CA . LEU A 1 157 ? -16.860 12.067 23.120 1.00 95.12 157 LEU A CA 1
ATOM 1240 C C . LEU A 1 157 ? -15.936 12.582 24.230 1.00 95.12 157 LEU A C 1
ATOM 1242 O O . LEU A 1 157 ? -15.057 13.398 23.963 1.00 95.12 157 LEU A O 1
ATOM 1246 N N . GLU A 1 158 ? -16.091 12.089 25.459 1.00 94.50 158 GLU A N 1
ATOM 1247 C CA . GLU A 1 158 ? -15.232 12.432 26.591 1.00 94.50 158 GLU A CA 1
ATOM 1248 C C . GLU A 1 158 ? -13.804 11.944 26.360 1.00 94.50 158 GLU A C 1
ATOM 1250 O O . GLU A 1 158 ? -12.862 12.726 26.487 1.00 94.50 158 GLU A O 1
ATOM 1255 N N . LYS A 1 159 ? -13.642 10.688 25.920 1.00 92.94 159 LYS A N 1
ATOM 1256 C CA . LYS A 1 159 ? -12.335 10.122 25.550 1.00 92.94 159 LYS A CA 1
ATOM 1257 C C . LYS A 1 159 ? -11.655 10.915 24.426 1.00 92.94 159 LYS A C 1
ATOM 1259 O O . LYS A 1 159 ? -10.430 10.977 24.383 1.00 92.94 159 LYS A O 1
ATOM 1264 N N . LEU A 1 160 ? -12.441 11.508 23.531 1.00 91.88 160 LEU A N 1
ATOM 1265 C CA . LEU A 1 160 ? -11.964 12.337 22.421 1.00 91.88 160 LEU A CA 1
ATOM 1266 C C . LEU A 1 160 ? -11.759 13.819 22.797 1.00 91.88 160 LEU A C 1
ATOM 1268 O O . LEU A 1 160 ? -11.273 14.585 21.972 1.00 91.88 160 LEU A O 1
ATOM 1272 N N . GLY A 1 161 ? -12.102 14.234 24.021 1.00 93.00 161 GLY A N 1
ATOM 1273 C CA . GLY A 1 161 ? -11.908 15.607 24.499 1.00 93.00 161 GLY A CA 1
ATOM 1274 C C . GLY A 1 161 ? -12.999 16.610 24.098 1.00 93.00 161 GLY A C 1
ATOM 1275 O O . GLY A 1 161 ? -12.771 17.812 24.198 1.00 93.00 161 GLY A O 1
ATOM 1276 N N . PHE A 1 162 ? -14.184 16.149 23.680 1.00 92.31 162 PHE A N 1
ATOM 1277 C CA . PHE A 1 162 ? -15.294 17.005 23.221 1.00 92.31 162 PHE A CA 1
ATOM 1278 C C . PHE A 1 162 ? -16.373 17.283 24.281 1.00 92.31 162 PHE A C 1
ATOM 1280 O O . PHE A 1 162 ? -17.389 17.906 23.978 1.00 92.31 162 PHE A O 1
ATOM 1287 N N . VAL A 1 163 ? -16.188 16.823 25.520 1.00 91.31 163 VAL A N 1
ATOM 1288 C CA . VAL A 1 163 ? -17.174 16.993 26.599 1.00 91.31 163 VAL A CA 1
ATOM 1289 C C . VAL A 1 163 ? -16.803 18.176 27.494 1.00 91.31 163 VAL A C 1
ATOM 1291 O O . VAL A 1 163 ? -15.773 18.156 28.173 1.00 91.31 163 VAL A O 1
ATOM 1294 N N . ASP A 1 164 ? -17.671 19.190 27.517 1.00 92.38 164 ASP A N 1
ATOM 1295 C CA . ASP A 1 164 ? -17.551 20.373 28.374 1.00 92.38 164 ASP A CA 1
ATOM 1296 C C . ASP A 1 164 ? -18.182 20.180 29.770 1.00 92.38 164 ASP A C 1
ATOM 1298 O O . ASP A 1 164 ? -18.792 19.155 30.077 1.00 92.38 164 ASP A O 1
ATOM 1302 N N . ALA A 1 165 ? -18.040 21.183 30.643 1.00 92.00 165 ALA A N 1
ATOM 1303 C CA . ALA A 1 165 ? -18.564 21.128 32.009 1.00 92.00 165 ALA A CA 1
ATOM 1304 C C . ALA A 1 165 ? -20.100 21.016 32.080 1.00 92.00 165 ALA A C 1
ATOM 1306 O O . ALA A 1 165 ? -20.624 20.366 32.983 1.00 92.00 165 ALA A O 1
ATOM 1307 N N . GLY A 1 166 ? -20.829 21.630 31.143 1.00 92.00 166 GLY A N 1
ATOM 1308 C CA . GLY A 1 166 ? -22.291 21.572 31.116 1.00 92.00 166 GLY A CA 1
ATOM 1309 C C . GLY A 1 166 ? -22.792 20.183 30.727 1.00 92.00 166 GLY A C 1
ATOM 1310 O O . GLY A 1 166 ? -23.716 19.649 31.343 1.00 92.00 166 GLY A O 1
ATOM 1311 N N . LEU A 1 167 ? -22.139 19.566 29.745 1.00 92.50 167 LEU A N 1
ATOM 1312 C CA . LEU A 1 167 ? -22.426 18.210 29.312 1.00 92.50 167 LEU A CA 1
ATOM 1313 C C . LEU A 1 167 ? -22.038 17.175 30.378 1.00 92.50 167 LEU A C 1
ATOM 1315 O O . LEU A 1 167 ? -22.799 16.230 30.572 1.00 92.50 167 LEU A O 1
ATOM 1319 N N . ARG A 1 168 ? -20.948 17.381 31.136 1.00 93.50 168 ARG A N 1
ATOM 1320 C CA . ARG A 1 168 ? -20.612 16.532 32.302 1.00 93.50 168 ARG A CA 1
ATOM 1321 C C . ARG A 1 168 ? -21.712 16.530 33.358 1.00 93.50 168 ARG A C 1
ATOM 1323 O O . ARG A 1 168 ? -22.107 15.466 33.812 1.00 93.50 168 ARG A O 1
ATOM 1330 N N . LEU A 1 169 ? -22.285 17.688 33.693 1.00 93.19 169 LEU A N 1
ATOM 1331 C CA . LEU A 1 169 ? -23.399 17.754 34.652 1.00 93.19 169 LEU A CA 1
ATOM 1332 C C . LEU A 1 169 ? -24.637 16.990 34.154 1.00 93.19 169 LEU A C 1
ATOM 1334 O O . LEU A 1 169 ? -25.286 16.270 34.916 1.00 93.19 169 LEU A O 1
ATOM 1338 N N . LYS A 1 170 ? -24.959 17.115 32.858 1.00 94.44 170 LYS A N 1
ATOM 1339 C CA . LYS A 1 170 ? -26.025 16.326 32.217 1.00 94.44 170 LYS A CA 1
ATOM 1340 C C . LYS A 1 170 ? -25.718 14.823 32.284 1.00 94.44 170 LYS A C 1
ATOM 1342 O O . LYS A 1 170 ? -26.600 14.027 32.601 1.00 94.44 170 LYS A O 1
ATOM 1347 N N . GLN A 1 171 ? -24.471 14.448 32.012 1.00 94.25 171 GLN A N 1
ATOM 1348 C CA . GLN A 1 171 ? -23.978 13.073 32.027 1.00 94.25 171 GLN A CA 1
ATOM 1349 C C . GLN A 1 171 ? -24.072 12.459 33.434 1.00 94.25 171 GLN A C 1
ATOM 1351 O O . GLN A 1 171 ? -24.648 11.384 33.586 1.00 94.25 171 GLN A O 1
ATOM 1356 N N . GLU A 1 172 ? -23.602 13.158 34.471 1.00 94.06 172 GLU A N 1
ATOM 1357 C CA . GLU A 1 172 ? -23.718 12.749 35.879 1.00 94.06 172 GLU A CA 1
ATOM 1358 C C . GLU A 1 172 ? -25.178 12.506 36.279 1.00 94.06 172 GLU A C 1
ATOM 1360 O O . GLU A 1 172 ? -25.512 11.479 36.879 1.00 94.06 172 GLU A O 1
ATOM 1365 N N . LYS A 1 173 ? -26.079 13.419 35.891 1.00 94.81 173 LYS A N 1
ATOM 1366 C CA . LYS A 1 173 ? -27.512 13.279 36.163 1.00 94.81 173 LYS A CA 1
ATOM 1367 C C . LYS A 1 173 ? -28.110 12.054 35.469 1.00 94.81 173 LYS A C 1
ATOM 1369 O O . LYS A 1 173 ? -28.859 11.318 36.110 1.00 94.81 173 LYS A O 1
ATOM 1374 N N . ALA A 1 174 ? -27.779 11.828 34.197 1.00 95.56 174 ALA A N 1
ATOM 1375 C CA . ALA A 1 174 ? -28.240 10.665 33.441 1.00 95.56 174 ALA A CA 1
ATOM 1376 C C . ALA A 1 174 ? -27.742 9.350 34.065 1.00 95.56 174 ALA A C 1
ATOM 1378 O O . ALA A 1 174 ? -28.533 8.440 34.305 1.00 95.56 174 ALA A O 1
ATOM 1379 N N . PHE A 1 175 ? -26.454 9.258 34.412 1.00 96.69 175 PHE A N 1
ATOM 1380 C CA . PHE A 1 175 ? -25.903 8.061 35.053 1.00 96.69 175 PHE A CA 1
ATOM 1381 C C . PHE A 1 175 ? -26.533 7.777 36.419 1.00 96.69 175 PHE A C 1
ATOM 1383 O O . PHE A 1 175 ? -26.811 6.618 36.719 1.00 96.69 175 PHE A O 1
ATOM 1390 N N . SER A 1 176 ? -26.830 8.808 37.214 1.00 95.62 176 SER A N 1
ATOM 1391 C CA . SER A 1 176 ? -27.523 8.650 38.499 1.00 95.62 176 SER A CA 1
ATOM 1392 C C . SER A 1 176 ? -28.920 8.029 38.341 1.00 95.62 176 SER A C 1
ATOM 1394 O O . SER A 1 176 ? -29.297 7.134 39.105 1.00 95.62 176 SER A O 1
ATOM 1396 N N . VAL A 1 177 ? -29.687 8.456 37.331 1.00 94.88 177 VAL A N 1
ATOM 1397 C CA . VAL A 1 177 ? -31.038 7.915 37.101 1.00 94.88 177 VAL A CA 1
ATOM 1398 C C . VAL A 1 177 ? -31.006 6.538 36.440 1.00 94.88 177 VAL A C 1
ATOM 1400 O O . VAL A 1 177 ? -31.832 5.694 36.785 1.00 94.88 177 VAL A O 1
ATOM 1403 N N . ILE A 1 178 ? -30.016 6.265 35.581 1.00 96.50 178 ILE A N 1
ATOM 1404 C CA . ILE A 1 178 ? -29.756 4.921 35.042 1.00 96.50 178 ILE A CA 1
ATOM 1405 C C . ILE A 1 178 ? -29.401 3.955 36.177 1.00 96.50 178 ILE A C 1
ATOM 1407 O O . ILE A 1 178 ? -29.962 2.864 36.227 1.00 96.50 178 ILE A O 1
ATOM 1411 N N . ALA A 1 179 ? -28.527 4.352 37.109 1.00 96.50 179 ALA A N 1
ATOM 1412 C CA . ALA A 1 179 ? -28.146 3.532 38.260 1.00 96.50 179 ALA A CA 1
ATOM 1413 C C . ALA A 1 179 ? -29.360 3.174 39.129 1.00 96.50 179 ALA A C 1
ATOM 1415 O O . ALA A 1 179 ? -29.565 2.004 39.443 1.00 96.50 179 ALA A O 1
ATOM 1416 N N . SER A 1 180 ? -30.212 4.160 39.424 1.00 94.81 180 SER A N 1
ATOM 1417 C CA . SER A 1 180 ? -31.435 3.959 40.215 1.00 94.81 180 SER A CA 1
ATOM 1418 C C . SER A 1 180 ? -32.436 3.032 39.509 1.00 94.81 180 SER A C 1
ATOM 1420 O O . SER A 1 180 ? -33.014 2.137 40.123 1.00 94.81 180 SER A O 1
ATOM 1422 N N . ALA A 1 181 ? -32.637 3.213 38.198 1.00 94.19 181 ALA A N 1
ATOM 1423 C CA . ALA A 1 181 ? -33.524 2.355 37.411 1.00 94.19 181 ALA A CA 1
ATOM 1424 C C . ALA A 1 181 ? -32.984 0.921 37.285 1.00 94.19 181 ALA A C 1
ATOM 1426 O O . ALA A 1 181 ? -33.755 -0.040 37.298 1.00 94.19 181 ALA A O 1
ATOM 1427 N N . PHE A 1 182 ? -31.662 0.772 37.184 1.00 95.94 182 PHE A N 1
ATOM 1428 C CA . PHE A 1 182 ? -30.989 -0.520 37.154 1.00 95.94 182 PHE A CA 1
ATOM 1429 C C . PHE A 1 182 ? -31.093 -1.255 38.495 1.00 95.94 182 PHE A C 1
ATOM 1431 O O . PHE A 1 182 ? -31.396 -2.445 38.511 1.00 95.94 182 PHE A O 1
ATOM 1438 N N . GLU A 1 183 ? -30.920 -0.556 39.617 1.00 95.56 183 GLU A N 1
ATOM 1439 C CA . GLU A 1 183 ? -31.141 -1.099 40.962 1.00 95.56 183 GLU A CA 1
ATOM 1440 C C . GLU A 1 183 ? -32.563 -1.629 41.133 1.00 95.56 183 GLU A C 1
ATOM 1442 O O . GLU A 1 183 ? -32.740 -2.811 41.428 1.00 95.56 183 GLU A O 1
ATOM 1447 N N . ALA A 1 184 ? -33.571 -0.816 40.807 1.00 92.88 184 ALA A N 1
ATOM 1448 C CA . ALA A 1 184 ? -34.970 -1.235 40.859 1.00 92.88 184 ALA A CA 1
ATOM 1449 C C . ALA A 1 184 ? -35.257 -2.455 39.958 1.00 92.88 184 ALA A C 1
ATOM 1451 O O . ALA A 1 184 ? -36.053 -3.331 40.310 1.00 92.88 184 ALA A O 1
ATOM 1452 N N . TRP A 1 185 ? -34.604 -2.542 38.793 1.00 94.19 185 TRP A N 1
ATOM 1453 C CA . TRP A 1 185 ? -34.716 -3.705 37.912 1.00 94.19 185 TRP A CA 1
ATOM 1454 C C . TRP A 1 185 ? -34.109 -4.970 38.537 1.00 94.19 185 TRP A C 1
ATOM 1456 O O . TRP A 1 185 ? -34.740 -6.032 38.473 1.00 94.19 185 TRP A O 1
ATOM 1466 N N . VAL A 1 186 ? -32.935 -4.872 39.173 1.00 94.25 186 VAL A N 1
ATOM 1467 C CA . VAL A 1 186 ? -32.295 -5.995 39.882 1.00 94.25 186 VAL A CA 1
ATOM 1468 C C . VAL A 1 186 ? -33.164 -6.451 41.055 1.00 94.25 186 VAL A C 1
ATOM 1470 O O . VAL A 1 186 ? -33.463 -7.641 41.153 1.00 94.25 186 VAL A O 1
ATOM 1473 N N . GLU A 1 187 ? -33.636 -5.527 41.896 1.00 92.88 187 GLU A N 1
ATOM 1474 C CA . GLU A 1 187 ? -34.494 -5.828 43.052 1.00 92.88 187 GLU A CA 1
ATOM 1475 C C . GLU A 1 187 ? -35.784 -6.550 42.651 1.00 92.88 187 GLU A C 1
ATOM 1477 O O . GLU A 1 187 ? -36.220 -7.489 43.318 1.00 92.88 187 GLU A O 1
ATOM 1482 N N . LYS A 1 188 ? -36.383 -6.153 41.524 1.00 90.38 188 LYS A N 1
ATOM 1483 C CA . LYS A 1 188 ? -37.587 -6.795 40.984 1.00 90.38 188 LYS A CA 1
ATOM 1484 C C . LYS A 1 188 ? -37.303 -8.174 40.384 1.00 90.38 188 LYS A C 1
ATOM 1486 O O . LYS A 1 188 ? -38.156 -9.059 40.451 1.00 90.38 188 LYS A O 1
ATOM 1491 N N . SER A 1 189 ? -36.137 -8.355 39.769 1.00 90.12 189 SER A N 1
ATOM 1492 C CA . SER A 1 189 ? -35.807 -9.551 38.984 1.00 90.12 189 SER A CA 1
ATOM 1493 C C . SER A 1 189 ? -35.170 -10.665 39.816 1.00 90.12 189 SER A C 1
ATOM 1495 O O . SER A 1 189 ? -35.371 -11.843 39.521 1.00 90.12 189 SER A O 1
ATOM 1497 N N . LEU A 1 190 ? -34.447 -10.324 40.884 1.00 89.50 190 LEU A N 1
ATOM 1498 C CA . LEU A 1 190 ? -33.747 -11.293 41.727 1.00 89.50 190 LEU A CA 1
ATOM 1499 C C . LEU A 1 190 ? -34.692 -12.297 42.429 1.00 89.50 190 LEU A C 1
ATOM 1501 O O . LEU A 1 190 ? -34.417 -13.497 42.365 1.00 89.50 190 LEU A O 1
ATOM 1505 N N . PRO A 1 191 ? -35.846 -11.901 43.008 1.00 88.81 191 PRO A N 1
ATOM 1506 C CA . PRO A 1 191 ? -36.809 -12.860 43.564 1.00 88.81 191 PRO A CA 1
ATOM 1507 C C . PRO A 1 191 ? -37.415 -13.791 42.499 1.00 88.81 191 PRO A C 1
ATOM 1509 O O . PRO A 1 191 ? -37.750 -14.948 42.772 1.00 88.81 191 PRO A O 1
ATOM 1512 N N . LEU A 1 192 ? -37.550 -13.307 41.259 1.00 87.25 192 LEU A N 1
ATOM 1513 C CA . LEU A 1 192 ? -38.052 -14.101 40.132 1.00 87.25 192 LEU A CA 1
ATOM 1514 C C . LEU A 1 192 ? -37.026 -15.150 39.689 1.00 87.25 192 LEU A C 1
ATOM 1516 O O . LEU A 1 192 ? -37.407 -16.268 39.343 1.00 87.25 192 LEU A O 1
ATOM 1520 N N . LEU A 1 193 ? -35.732 -14.821 39.757 1.00 87.06 193 LEU A N 1
ATOM 1521 C CA . LEU A 1 193 ? -34.650 -15.783 39.556 1.00 87.06 193 LEU A CA 1
ATOM 1522 C C . LEU A 1 193 ? -34.688 -16.875 40.633 1.00 87.06 193 LEU A C 1
ATOM 1524 O O . LEU A 1 193 ? -34.721 -18.059 40.304 1.00 87.06 193 LEU A O 1
ATOM 1528 N N . GLN A 1 194 ? -34.759 -16.480 41.909 1.00 87.62 194 GLN A N 1
ATOM 1529 C CA . GLN A 1 194 ? -34.757 -17.401 43.056 1.00 87.62 194 GLN A CA 1
ATOM 1530 C C . GLN A 1 194 ? -35.961 -18.353 43.072 1.00 87.62 194 GLN A C 1
ATOM 1532 O O . GLN A 1 194 ? -35.845 -19.496 43.505 1.00 87.62 194 GLN A O 1
ATOM 1537 N N . SER A 1 195 ? -37.114 -17.905 42.573 1.00 85.81 195 SER A N 1
ATOM 1538 C CA . SER A 1 195 ? -38.319 -18.733 42.438 1.00 85.81 195 SER A CA 1
ATOM 1539 C C . SER A 1 195 ? -38.362 -19.565 41.149 1.00 85.81 195 SER A C 1
ATOM 1541 O O . SER A 1 195 ? -39.352 -20.250 40.902 1.00 85.81 195 SER A O 1
ATOM 1543 N N . GLY A 1 196 ? -37.326 -19.499 40.303 1.00 82.25 196 GLY A N 1
ATOM 1544 C CA . GLY A 1 196 ? -37.276 -20.188 39.011 1.00 82.25 196 GLY A CA 1
ATOM 1545 C C . GLY A 1 196 ? -38.235 -19.623 37.953 1.00 82.25 196 GLY A C 1
ATOM 1546 O O . GLY A 1 196 ? -38.268 -20.132 36.832 1.00 82.25 196 GLY A O 1
ATOM 1547 N N . ASN A 1 197 ? -38.957 -18.545 38.266 1.00 81.56 197 ASN A N 1
ATOM 1548 C CA . ASN A 1 197 ? -40.034 -17.961 37.463 1.00 81.56 197 ASN A CA 1
ATOM 1549 C C . ASN A 1 197 ? -39.600 -16.706 36.696 1.00 81.56 197 ASN A C 1
ATOM 1551 O O . ASN A 1 197 ? -40.423 -15.827 36.433 1.00 81.56 197 ASN A O 1
ATOM 1555 N N . LEU A 1 198 ? -38.314 -16.597 36.345 1.00 79.69 198 LEU A N 1
ATOM 1556 C CA . LEU A 1 198 ? -37.825 -15.499 35.513 1.00 79.69 198 LEU A CA 1
ATOM 1557 C C . LEU A 1 198 ? -38.685 -15.413 34.232 1.00 79.69 198 LEU A C 1
ATOM 1559 O O . LEU A 1 198 ? -38.745 -16.399 33.488 1.00 79.69 198 LEU A O 1
ATOM 1563 N N . PRO A 1 199 ? -39.400 -14.299 33.990 1.00 67.06 199 PRO A N 1
ATOM 1564 C CA . PRO A 1 199 ? -40.369 -14.228 32.909 1.00 67.06 199 PRO A CA 1
ATOM 1565 C C . PRO A 1 199 ? -39.674 -14.371 31.554 1.00 67.06 199 PRO A C 1
ATOM 1567 O O . PRO A 1 199 ? -38.736 -13.646 31.235 1.00 67.06 199 PRO A O 1
ATOM 1570 N N . VAL A 1 200 ? -40.177 -15.301 30.740 1.00 57.44 200 VAL A N 1
ATOM 1571 C CA . VAL A 1 200 ? -39.715 -15.534 29.360 1.00 57.44 200 VAL A CA 1
ATOM 1572 C C . VAL A 1 200 ? -40.166 -14.408 28.414 1.00 57.44 200 VAL A C 1
ATOM 1574 O O . VAL A 1 200 ? -39.556 -14.181 27.368 1.00 57.44 200 VAL A O 1
ATOM 1577 N N . SER A 1 201 ? -41.220 -13.671 28.786 1.00 52.47 201 SER A N 1
ATOM 1578 C CA . SER A 1 201 ? -41.762 -12.539 28.030 1.00 52.47 201 SER A CA 1
ATOM 1579 C C . SER A 1 201 ? -41.728 -11.245 28.842 1.00 52.47 201 SER A C 1
ATOM 1581 O O . SER A 1 201 ? -42.199 -11.215 29.979 1.00 52.47 201 SER A O 1
ATOM 1583 N N . GLU A 1 202 ? -41.243 -10.168 28.225 1.00 60.00 202 GLU A N 1
ATOM 1584 C CA . GLU A 1 202 ? -41.232 -8.805 28.770 1.00 60.00 202 GLU A CA 1
ATOM 1585 C C . GLU A 1 202 ? -42.665 -8.360 29.120 1.00 60.00 202 GLU A C 1
ATOM 1587 O O . GLU A 1 202 ? -43.537 -8.272 28.253 1.00 60.00 202 GLU A O 1
ATOM 1592 N N . VAL A 1 203 ? -42.941 -8.137 30.408 1.00 44.31 203 VAL A N 1
ATOM 1593 C CA . VAL A 1 203 ? -44.274 -7.755 30.898 1.00 44.31 203 VAL A CA 1
ATOM 1594 C C . VAL A 1 203 ? -44.487 -6.256 30.674 1.00 44.31 203 VAL A C 1
ATOM 1596 O O . VAL A 1 203 ? -43.737 -5.429 31.186 1.00 44.31 203 VAL A O 1
ATOM 1599 N N . GLY A 1 204 ? -45.522 -5.910 29.907 1.00 48.38 204 GLY A N 1
ATOM 1600 C CA . GLY A 1 204 ? -45.820 -4.541 29.490 1.00 48.38 204 GLY A CA 1
ATOM 1601 C C . GLY A 1 204 ? -46.336 -3.600 30.588 1.00 48.38 204 GLY A C 1
ATOM 1602 O O . GLY A 1 204 ? -47.228 -3.936 31.359 1.00 48.38 204 GLY A O 1
ATOM 1603 N N . ARG A 1 205 ? -45.803 -2.377 30.590 1.00 48.12 205 ARG A N 1
ATOM 1604 C CA . ARG A 1 205 ? -46.453 -1.064 30.372 1.00 48.12 205 ARG A CA 1
ATOM 1605 C C . ARG A 1 205 ? -45.318 -0.044 30.499 1.00 48.12 205 ARG A C 1
ATOM 1607 O O . ARG A 1 205 ? -44.797 0.142 31.590 1.00 48.12 205 ARG A O 1
ATOM 1614 N N . ASN A 1 206 ? -44.932 0.576 29.385 1.00 53.53 206 ASN A N 1
ATOM 1615 C CA . ASN A 1 206 ? -43.798 1.500 29.301 1.00 53.53 206 ASN A CA 1
ATOM 1616 C C . ASN A 1 206 ? -44.063 2.757 30.134 1.00 53.53 206 ASN A C 1
ATOM 1618 O O . ASN A 1 206 ? -44.751 3.675 29.682 1.00 53.53 206 ASN A O 1
ATOM 1622 N N . ARG A 1 207 ? -43.531 2.805 31.354 1.00 63.69 207 ARG A N 1
ATOM 1623 C CA . ARG A 1 207 ? -43.366 4.068 32.067 1.00 63.69 207 ARG A CA 1
ATOM 1624 C C . ARG A 1 207 ? -42.029 4.680 31.643 1.00 63.69 207 ARG A C 1
ATOM 1626 O O . ARG A 1 207 ? -41.025 3.965 31.629 1.00 63.69 207 ARG A O 1
ATOM 1633 N N . PRO A 1 208 ? -41.992 5.973 31.280 1.00 64.56 208 PRO A N 1
ATOM 1634 C CA . PRO A 1 208 ? -40.735 6.661 31.014 1.00 64.56 208 PRO A CA 1
ATOM 1635 C C . PRO A 1 208 ? -39.772 6.492 32.198 1.00 64.56 208 PRO A C 1
ATOM 1637 O O . PRO A 1 208 ? -40.152 6.754 33.337 1.00 64.56 208 PRO A O 1
ATOM 1640 N N . GLY A 1 209 ? -38.548 6.035 31.922 1.00 75.44 209 GLY A N 1
ATOM 1641 C CA . GLY A 1 209 ? -37.499 5.838 32.928 1.00 75.44 209 GLY A CA 1
ATOM 1642 C C . GLY A 1 209 ? -37.433 4.455 33.591 1.00 75.44 209 GLY A C 1
ATOM 1643 O O . GLY A 1 209 ? -36.580 4.257 34.450 1.00 75.44 209 GLY A O 1
ATOM 1644 N N . GLU A 1 210 ? -38.273 3.487 33.204 1.00 85.38 210 GLU A N 1
ATOM 1645 C CA . GLU A 1 210 ? -38.181 2.101 33.696 1.00 85.38 210 GLU A CA 1
ATOM 1646 C C . GLU A 1 210 ? -37.452 1.184 32.694 1.00 85.38 210 GLU A C 1
ATOM 1648 O O . GLU A 1 210 ? -37.792 1.137 31.509 1.00 85.38 210 GLU A O 1
ATOM 1653 N N . ILE A 1 211 ? -36.467 0.414 33.174 1.00 88.56 211 ILE A N 1
ATOM 1654 C CA . ILE A 1 211 ? -35.800 -0.639 32.394 1.00 88.56 211 ILE A CA 1
ATOM 1655 C C . ILE A 1 211 ? -36.720 -1.864 32.350 1.00 88.56 211 ILE A C 1
ATOM 1657 O O . ILE A 1 211 ? -36.979 -2.498 33.373 1.00 88.56 211 ILE A O 1
ATOM 1661 N N . VAL A 1 212 ? -37.225 -2.194 31.160 1.00 81.75 212 VAL A N 1
ATOM 1662 C CA . VAL A 1 212 ? -38.243 -3.247 30.969 1.00 81.75 212 VAL A CA 1
ATOM 1663 C C . VAL A 1 212 ? -37.740 -4.467 30.200 1.00 81.75 212 VAL A C 1
ATOM 1665 O O . VAL A 1 212 ? -38.313 -5.547 30.346 1.00 81.75 212 VAL A O 1
ATOM 1668 N N . SER A 1 213 ? -36.678 -4.320 29.404 1.00 86.69 213 SER A N 1
ATOM 1669 C CA . SER A 1 213 ? -36.091 -5.404 28.613 1.00 86.69 213 SER A CA 1
ATOM 1670 C C . SER A 1 213 ? -34.762 -5.879 29.204 1.00 86.69 213 SER A C 1
ATOM 1672 O O . SER A 1 213 ? -34.009 -5.105 29.797 1.00 86.69 213 SER A O 1
ATOM 1674 N N . PHE A 1 214 ? -34.441 -7.159 29.002 1.00 90.44 214 PHE A N 1
ATOM 1675 C CA . PHE A 1 214 ? -33.122 -7.699 29.358 1.00 90.44 214 PHE A CA 1
ATOM 1676 C C . PHE A 1 214 ? -32.003 -7.075 28.507 1.00 90.44 214 PHE A C 1
ATOM 1678 O O . PHE A 1 214 ? -30.885 -6.904 28.992 1.00 90.44 214 PHE A O 1
ATOM 1685 N N . GLY A 1 215 ? -32.314 -6.681 27.265 1.00 90.19 215 GLY A N 1
ATOM 1686 C CA . GLY A 1 215 ? -31.398 -5.944 26.394 1.00 90.19 215 GLY A CA 1
ATOM 1687 C C . GLY A 1 215 ? -30.980 -4.610 27.017 1.00 90.19 215 GLY A C 1
ATOM 1688 O O . GLY A 1 215 ? -29.790 -4.400 27.253 1.00 90.19 215 GLY A O 1
ATOM 1689 N N . ASP A 1 216 ? -31.951 -3.768 27.382 1.00 91.81 216 ASP A N 1
ATOM 1690 C CA . ASP A 1 216 ? -31.705 -2.473 28.034 1.00 91.81 216 ASP A CA 1
ATOM 1691 C C . ASP A 1 216 ? -31.005 -2.646 29.387 1.00 91.81 216 ASP A C 1
ATOM 1693 O O . ASP A 1 216 ? -30.081 -1.898 29.698 1.00 91.81 216 ASP A O 1
ATOM 1697 N N . ALA A 1 217 ? -31.385 -3.659 30.176 1.00 94.31 217 ALA A N 1
ATOM 1698 C CA . ALA A 1 217 ? -30.740 -3.956 31.455 1.00 94.31 217 ALA A CA 1
ATOM 1699 C C . ALA A 1 217 ? -29.263 -4.336 31.285 1.00 94.31 217 ALA A C 1
ATOM 1701 O O . ALA A 1 217 ? -28.405 -3.843 32.017 1.00 94.31 217 ALA A O 1
ATOM 1702 N N . SER A 1 218 ? -28.947 -5.173 30.292 1.00 96.00 218 SER A N 1
ATOM 1703 C CA . SER A 1 218 ? -27.559 -5.530 29.986 1.00 96.00 218 SER A CA 1
ATOM 1704 C C . SER A 1 218 ? -26.744 -4.328 29.504 1.00 96.00 218 SER A C 1
ATOM 1706 O O . SER A 1 218 ? -25.568 -4.211 29.839 1.00 96.00 218 SER A O 1
ATOM 1708 N N . TYR A 1 219 ? -27.372 -3.410 28.765 1.00 96.06 219 TYR A N 1
ATOM 1709 C CA . TYR A 1 219 ? -26.727 -2.195 28.280 1.00 96.06 219 TYR A CA 1
ATOM 1710 C C . TYR A 1 219 ? -26.504 -1.185 29.416 1.00 96.06 219 TYR A C 1
ATOM 1712 O O . TYR A 1 219 ? -25.430 -0.598 29.516 1.00 96.06 219 TYR A O 1
ATOM 1720 N N . ALA A 1 220 ? -27.462 -1.046 30.338 1.00 97.19 220 ALA A N 1
ATOM 1721 C CA . ALA A 1 220 ? -27.295 -0.263 31.560 1.00 97.19 220 ALA A CA 1
ATOM 1722 C C . ALA A 1 220 ? -26.158 -0.814 32.434 1.00 97.19 220 ALA A C 1
ATOM 1724 O O . ALA A 1 220 ? -25.292 -0.045 32.847 1.00 97.19 220 ALA A O 1
ATOM 1725 N N . LEU A 1 221 ? -26.100 -2.136 32.648 1.00 97.81 221 LEU A N 1
ATOM 1726 C CA . LEU A 1 221 ? -24.989 -2.794 33.345 1.00 97.81 221 LEU A CA 1
ATOM 1727 C C . LEU A 1 221 ? -23.644 -2.462 32.686 1.00 97.81 221 LEU A C 1
ATOM 1729 O O . LEU A 1 221 ? -22.717 -2.026 33.368 1.00 97.81 221 LEU A O 1
ATOM 1733 N N . TYR A 1 222 ? -23.554 -2.624 31.362 1.00 97.06 222 TYR A N 1
ATOM 1734 C CA . TYR A 1 222 ? -22.364 -2.280 30.587 1.00 97.06 222 TYR A CA 1
ATOM 1735 C C . TYR A 1 222 ? -21.930 -0.826 30.820 1.00 97.06 222 TYR A C 1
ATOM 1737 O O . TYR A 1 222 ? -20.765 -0.573 31.123 1.00 97.06 222 TYR A O 1
ATOM 1745 N N . LEU A 1 223 ? -22.861 0.127 30.736 1.00 97.50 223 LEU A N 1
ATOM 1746 C CA . LEU A 1 223 ? -22.560 1.549 30.889 1.00 97.50 223 LEU A CA 1
ATOM 1747 C C . LEU A 1 223 ? -22.151 1.931 32.309 1.00 97.50 223 LEU A C 1
ATOM 1749 O O . LEU A 1 223 ? -21.222 2.717 32.463 1.00 97.50 223 LEU A O 1
ATOM 1753 N N . LEU A 1 224 ? -22.811 1.381 33.330 1.00 97.81 224 LEU A N 1
ATOM 1754 C CA . LEU A 1 224 ? -22.501 1.668 34.732 1.00 97.81 224 LEU A CA 1
ATOM 1755 C C . LEU A 1 224 ? -21.138 1.102 35.147 1.00 97.81 224 LEU A C 1
ATOM 1757 O O . LEU A 1 224 ? -20.407 1.757 35.888 1.00 97.81 224 LEU A O 1
ATOM 1761 N N . LEU A 1 225 ? -20.772 -0.083 34.645 1.00 97.19 225 LEU A N 1
ATOM 1762 C CA . LEU A 1 225 ? -19.427 -0.635 34.827 1.00 97.19 225 LEU A CA 1
ATOM 1763 C C . LEU A 1 225 ? -18.388 0.202 34.070 1.00 97.19 225 LEU A C 1
ATOM 1765 O O . LEU A 1 225 ? -17.340 0.533 34.621 1.00 97.19 225 LEU A O 1
ATOM 1769 N N . ARG A 1 226 ? -18.687 0.594 32.823 1.00 96.00 226 ARG A N 1
ATOM 1770 C CA . ARG A 1 226 ? -17.786 1.396 31.982 1.00 96.00 226 ARG A CA 1
ATOM 1771 C C . ARG A 1 226 ? -17.524 2.792 32.540 1.00 96.00 226 ARG A C 1
ATOM 1773 O O . ARG A 1 226 ? -16.402 3.274 32.427 1.00 96.00 226 ARG A O 1
ATOM 1780 N N . SER A 1 227 ? -18.533 3.434 33.124 1.00 94.50 227 SER A N 1
ATOM 1781 C CA . SER A 1 227 ? -18.407 4.765 33.727 1.00 94.50 227 SER A CA 1
ATOM 1782 C C . SER A 1 227 ? -17.848 4.740 35.154 1.00 94.50 227 SER A C 1
ATOM 1784 O O . SER A 1 227 ? -17.594 5.797 35.725 1.00 94.50 227 SER A O 1
ATOM 1786 N N . GLY A 1 228 ? -17.662 3.554 35.749 1.00 94.50 228 GLY A N 1
ATOM 1787 C CA . GLY A 1 228 ? -17.204 3.390 37.132 1.00 94.50 228 GLY A CA 1
ATOM 1788 C C . GLY A 1 228 ? -18.275 3.669 38.195 1.00 94.50 228 GLY A C 1
ATOM 1789 O O . GLY A 1 228 ? -17.955 3.702 39.381 1.00 94.50 228 GLY A O 1
ATOM 1790 N N . GLN A 1 229 ? -19.537 3.852 37.798 1.00 95.06 229 GLN A N 1
ATOM 1791 C CA . GLN A 1 229 ? -20.667 4.067 38.714 1.00 95.06 229 GLN A CA 1
ATOM 1792 C C . GLN A 1 229 ? -21.097 2.780 39.429 1.00 95.06 229 GLN A C 1
ATOM 1794 O O . GLN A 1 229 ? -21.656 2.831 40.522 1.00 95.06 229 GLN A O 1
ATOM 1799 N N . LEU A 1 230 ? -20.811 1.620 38.834 1.00 96.50 230 LEU A N 1
ATOM 1800 C CA . LEU A 1 230 ? -20.983 0.311 39.450 1.00 96.50 230 LEU A CA 1
ATOM 1801 C C . LEU A 1 230 ? -19.633 -0.404 39.488 1.00 96.50 230 LEU A C 1
ATOM 1803 O O . LEU A 1 230 ? -18.904 -0.432 38.498 1.00 96.50 230 LEU A O 1
ATOM 1807 N N . ARG A 1 231 ? -19.299 -1.012 40.627 1.00 96.00 231 ARG A N 1
ATOM 1808 C CA . ARG A 1 231 ? -18.097 -1.842 40.737 1.00 96.00 231 ARG A CA 1
ATOM 1809 C C . ARG A 1 231 ? -18.384 -3.274 40.296 1.00 96.00 231 ARG A C 1
ATOM 1811 O O . ARG A 1 231 ? -19.429 -3.829 40.640 1.00 96.00 231 ARG A O 1
ATOM 1818 N N . LEU A 1 232 ? -17.424 -3.884 39.601 1.00 94.06 232 LEU A N 1
ATOM 1819 C CA . LEU A 1 232 ? -17.530 -5.256 39.091 1.00 94.06 232 LEU A CA 1
ATOM 1820 C C . LEU A 1 232 ? -17.735 -6.297 40.204 1.00 94.06 232 LEU A C 1
ATOM 1822 O O . LEU A 1 232 ? -18.448 -7.273 40.006 1.00 94.06 232 LEU A O 1
ATOM 1826 N N . ASP A 1 233 ? -17.140 -6.066 41.375 1.00 93.12 233 ASP A N 1
ATOM 1827 C CA . ASP A 1 233 ? -17.208 -6.921 42.565 1.00 93.12 233 ASP A CA 1
ATOM 1828 C C . ASP A 1 233 ? -18.424 -6.636 43.467 1.00 93.12 233 ASP A C 1
ATOM 1830 O O . ASP A 1 233 ? -18.544 -7.208 44.550 1.00 93.12 233 ASP A O 1
ATOM 1834 N N . SER A 1 234 ? -19.332 -5.744 43.054 1.00 96.25 234 SER A N 1
ATOM 1835 C CA . SER A 1 234 ? -20.507 -5.406 43.858 1.00 96.25 234 SER A CA 1
ATOM 1836 C C . SER A 1 234 ? -21.568 -6.523 43.840 1.00 96.25 234 SER A C 1
ATOM 1838 O O . SER A 1 234 ? -21.772 -7.165 42.806 1.00 96.25 234 SER A O 1
ATOM 1840 N N . PRO A 1 235 ? -22.329 -6.716 44.938 1.00 95.62 235 PRO A N 1
ATOM 1841 C CA . PRO A 1 235 ? -23.433 -7.681 44.974 1.00 95.62 235 PRO A CA 1
ATOM 1842 C C . PRO A 1 235 ? -24.487 -7.432 43.891 1.00 95.62 235 PRO A C 1
ATOM 1844 O O . PRO A 1 235 ? -25.066 -8.366 43.348 1.00 95.62 235 PRO A O 1
ATOM 1847 N N . GLN A 1 236 ? -24.716 -6.162 43.554 1.00 95.06 236 GLN A N 1
ATOM 1848 C CA . GLN A 1 236 ? -25.652 -5.761 42.512 1.00 95.06 236 GLN A CA 1
ATOM 1849 C C . GLN A 1 236 ? -25.165 -6.170 41.113 1.00 95.06 236 GLN A C 1
ATOM 1851 O O . GLN A 1 236 ? -25.964 -6.648 40.307 1.00 95.06 236 GLN A O 1
ATOM 1856 N N . ALA A 1 237 ? -23.862 -6.034 40.828 1.00 96.06 237 ALA A N 1
ATOM 1857 C CA . ALA A 1 237 ? -23.271 -6.492 39.572 1.00 96.06 237 ALA A CA 1
ATOM 1858 C C . ALA A 1 237 ? -23.335 -8.023 39.436 1.00 96.06 237 ALA A C 1
ATOM 1860 O O . ALA A 1 237 ? -23.706 -8.520 38.372 1.00 96.06 237 ALA A O 1
ATOM 1861 N N . ASP A 1 238 ? -23.050 -8.772 40.509 1.00 96.25 238 ASP A N 1
ATOM 1862 C CA . ASP A 1 238 ? -23.158 -10.237 40.489 1.00 96.25 238 ASP A CA 1
ATOM 1863 C C . ASP A 1 238 ? -24.615 -10.713 40.358 1.00 96.25 238 ASP A C 1
ATOM 1865 O O . ASP A 1 238 ? -24.902 -11.592 39.547 1.00 96.25 238 ASP A O 1
ATOM 1869 N N . ALA A 1 239 ? -25.563 -10.086 41.062 1.00 95.81 239 ALA A N 1
ATOM 1870 C CA . ALA A 1 239 ? -26.987 -10.392 40.913 1.00 95.81 239 ALA A CA 1
ATOM 1871 C C . ALA A 1 239 ? -27.458 -10.187 39.464 1.00 95.81 239 ALA A C 1
ATOM 1873 O O . ALA A 1 239 ? -28.115 -11.056 38.887 1.00 95.81 239 ALA A O 1
ATOM 1874 N N . ALA A 1 240 ? -27.073 -9.070 38.839 1.00 96.38 240 ALA A N 1
ATOM 1875 C CA . ALA A 1 240 ? -27.386 -8.813 37.439 1.00 96.38 240 ALA A CA 1
ATOM 1876 C C . ALA A 1 240 ? -26.730 -9.832 36.493 1.00 96.38 240 ALA A C 1
ATOM 1878 O O . ALA A 1 240 ? -27.396 -10.324 35.580 1.00 96.38 240 ALA A O 1
ATOM 1879 N N . ARG A 1 241 ? -25.461 -10.204 36.729 1.00 97.00 241 ARG A N 1
ATOM 1880 C CA . ARG A 1 241 ? -24.761 -11.263 35.981 1.00 97.00 241 ARG A CA 1
ATOM 1881 C C . ARG A 1 241 ? -25.534 -12.581 36.036 1.00 97.00 241 ARG A C 1
ATOM 1883 O O . ARG A 1 241 ? -25.750 -13.186 34.986 1.00 97.00 241 ARG A O 1
ATOM 1890 N N . GLN A 1 242 ? -25.973 -13.011 37.220 1.00 95.69 242 GLN A N 1
ATOM 1891 C CA . GLN A 1 242 ? -26.739 -14.250 37.402 1.00 95.69 242 GLN A CA 1
ATOM 1892 C C . GLN A 1 242 ? -28.081 -14.204 36.657 1.00 95.69 242 GLN A C 1
ATOM 1894 O O . GLN A 1 242 ? -28.409 -15.128 35.913 1.00 95.69 242 GLN A O 1
ATOM 1899 N N . ILE A 1 243 ? -28.830 -13.102 36.794 1.00 94.62 243 ILE A N 1
ATOM 1900 C CA . ILE A 1 243 ? -30.120 -12.902 36.113 1.00 94.62 243 ILE A CA 1
ATOM 1901 C C . ILE A 1 243 ? -29.955 -12.979 34.588 1.00 94.62 243 ILE A C 1
ATOM 1903 O O . ILE A 1 243 ? -30.707 -13.687 33.916 1.00 94.62 243 ILE A O 1
ATOM 1907 N N . LEU A 1 244 ? -28.970 -12.263 34.035 1.00 94.81 244 LEU A N 1
ATOM 1908 C CA . LEU A 1 244 ? -28.716 -12.225 32.593 1.00 94.81 244 LEU A CA 1
ATOM 1909 C C . LEU A 1 244 ? -28.201 -13.571 32.063 1.00 94.81 244 LEU A C 1
ATOM 1911 O O . LEU A 1 244 ? -28.615 -13.996 30.986 1.00 94.81 244 LEU A O 1
ATOM 1915 N N . SER A 1 245 ? -27.354 -14.267 32.826 1.00 95.06 245 SER A N 1
ATOM 1916 C CA . SER A 1 245 ? -26.858 -15.601 32.459 1.00 95.06 245 SER A CA 1
ATOM 1917 C C . SER A 1 245 ? -27.998 -16.620 32.413 1.00 95.06 245 SER A C 1
ATOM 1919 O O . SER A 1 245 ? -28.106 -17.382 31.456 1.00 95.06 245 SER A O 1
ATOM 1921 N N . GLU A 1 246 ? -28.915 -16.592 33.383 1.00 92.88 246 GLU A N 1
ATOM 1922 C CA . GLU A 1 246 ? -30.083 -17.478 33.378 1.00 92.88 246 GLU A CA 1
ATOM 1923 C C . GLU A 1 246 ? -31.055 -17.154 32.234 1.00 92.88 246 GLU A C 1
ATOM 1925 O O . GLU A 1 246 ? -31.606 -18.060 31.604 1.00 92.88 246 GLU A O 1
ATOM 1930 N N . PHE A 1 247 ? -31.231 -15.872 31.903 1.00 91.38 247 PHE A N 1
ATOM 1931 C CA . PHE A 1 247 ? -32.007 -15.461 30.733 1.00 91.38 247 PHE A CA 1
ATOM 1932 C C . PHE A 1 247 ? -31.411 -16.020 29.429 1.00 91.38 247 PHE A C 1
ATOM 1934 O O . PHE A 1 247 ? -32.144 -16.568 28.600 1.00 91.38 247 PHE A O 1
ATOM 1941 N N . ILE A 1 248 ? -30.083 -15.957 29.276 1.00 92.19 248 ILE A N 1
ATOM 1942 C CA . ILE A 1 248 ? -29.362 -16.572 28.151 1.00 92.19 248 ILE A CA 1
ATOM 1943 C C . ILE A 1 248 ? -29.396 -18.100 28.231 1.00 92.19 248 ILE A C 1
ATOM 1945 O O . ILE A 1 248 ? -29.254 -18.733 27.199 1.00 92.19 248 ILE A O 1
ATOM 1949 N N . ARG A 1 249 ? -29.601 -18.730 29.389 1.00 90.31 249 ARG A N 1
ATOM 1950 C CA . ARG A 1 249 ? -29.694 -20.196 29.509 1.00 90.31 249 ARG A CA 1
ATOM 1951 C C . ARG A 1 249 ? -31.068 -20.732 29.090 1.00 90.31 249 ARG A C 1
ATOM 1953 O O . ARG A 1 249 ? -31.149 -21.739 28.397 1.00 90.31 249 ARG A O 1
ATOM 1960 N N . LYS A 1 250 ? -32.158 -20.049 29.464 1.00 85.31 250 LYS A N 1
ATOM 1961 C CA . LYS A 1 250 ? -33.549 -20.495 29.212 1.00 85.31 250 LYS A CA 1
ATOM 1962 C C . LYS A 1 250 ? -34.088 -20.229 27.800 1.00 85.31 250 LYS A C 1
ATOM 1964 O O . LYS A 1 250 ? -35.219 -20.628 27.517 1.00 85.31 250 LYS A O 1
ATOM 1969 N N . ARG A 1 251 ? -33.343 -19.490 26.968 1.00 77.38 251 ARG A N 1
ATOM 1970 C CA . ARG A 1 251 ? -33.635 -19.046 25.580 1.00 77.38 251 ARG A CA 1
ATOM 1971 C C . ARG A 1 251 ? -34.964 -19.543 24.992 1.00 77.38 251 ARG A C 1
ATOM 1973 O O . ARG A 1 251 ? -35.017 -20.524 24.266 1.00 77.38 251 ARG A O 1
ATOM 1980 N N . SER A 1 252 ? -36.058 -18.845 25.286 1.00 65.81 252 SER A N 1
ATOM 1981 C CA . SER A 1 252 ? -37.410 -19.204 24.801 1.00 65.81 252 SER A CA 1
ATOM 1982 C C . SER A 1 252 ? -38.178 -18.014 24.209 1.00 65.81 252 SER A C 1
ATOM 1984 O O . SER A 1 252 ? -39.338 -18.136 23.816 1.00 65.81 252 SER A O 1
ATOM 1986 N N . SER A 1 253 ? -37.521 -16.854 24.100 1.00 61.38 253 SER A N 1
ATOM 1987 C CA . SER A 1 253 ? -38.094 -15.633 23.529 1.00 61.38 253 SER A CA 1
ATOM 1988 C C . SER A 1 253 ? -37.958 -15.590 22.005 1.00 61.38 253 SER A C 1
ATOM 1990 O O . SER A 1 253 ? -36.939 -15.985 21.442 1.00 61.38 253 SER A O 1
ATOM 1992 N N . LYS A 1 254 ? -38.963 -15.010 21.335 1.00 61.44 254 LYS A N 1
ATOM 1993 C CA . LYS A 1 254 ? -38.915 -14.686 19.898 1.00 61.44 254 LYS A CA 1
ATOM 1994 C C . LYS A 1 254 ? -37.932 -13.548 19.571 1.00 61.44 254 LYS A C 1
ATOM 1996 O O . LYS A 1 254 ? -37.539 -13.405 18.419 1.00 61.44 254 LYS A O 1
ATOM 2001 N N . ARG A 1 255 ? -37.532 -12.725 20.551 1.00 68.75 255 ARG A N 1
ATOM 2002 C CA . ARG A 1 255 ? -36.630 -11.571 20.354 1.00 68.75 255 ARG A CA 1
ATOM 2003 C C . ARG A 1 255 ? -35.164 -11.974 20.526 1.00 68.75 255 ARG A C 1
ATOM 2005 O O . ARG A 1 255 ? -34.543 -11.668 21.541 1.00 68.75 255 ARG A O 1
ATOM 2012 N N . ARG A 1 256 ? -34.612 -12.648 19.514 1.00 81.12 256 ARG A N 1
ATOM 2013 C CA . ARG A 1 256 ? -33.244 -13.205 19.535 1.00 81.12 256 ARG A CA 1
ATOM 2014 C C . ARG A 1 256 ? -32.138 -12.155 19.761 1.00 81.12 256 ARG A C 1
ATOM 2016 O O . ARG A 1 256 ? -31.129 -12.468 20.385 1.00 81.12 256 ARG A O 1
ATOM 2023 N N . TYR A 1 257 ? -32.362 -10.900 19.358 1.00 84.69 257 TYR A N 1
ATOM 2024 C CA . TYR A 1 257 ? -31.438 -9.769 19.568 1.00 84.69 257 TYR A CA 1
ATOM 2025 C C . TYR A 1 257 ? -31.065 -9.536 21.035 1.00 84.69 257 TYR A C 1
ATOM 2027 O O . TYR A 1 257 ? -29.925 -9.182 21.325 1.00 84.69 257 TYR A O 1
ATOM 2035 N N . ASN A 1 258 ? -31.996 -9.767 21.967 1.00 87.50 258 ASN A N 1
ATOM 2036 C CA . ASN A 1 258 ? -31.721 -9.565 23.388 1.00 87.50 258 ASN A CA 1
ATOM 2037 C C . ASN A 1 258 ? -30.652 -10.540 23.886 1.00 87.50 258 ASN A C 1
ATOM 2039 O O . ASN A 1 258 ? -29.774 -10.130 24.634 1.00 87.50 258 ASN A O 1
ATOM 2043 N N . PHE A 1 259 ? -30.671 -11.800 23.435 1.00 91.00 259 PHE A N 1
ATOM 2044 C CA . PHE A 1 259 ? -29.642 -12.771 23.813 1.00 91.00 259 PHE A CA 1
ATOM 2045 C C . PHE A 1 259 ? -28.264 -12.340 23.317 1.00 91.00 259 PHE A C 1
ATOM 2047 O O . PHE A 1 259 ? -27.302 -12.415 24.075 1.00 91.00 259 PHE A O 1
ATOM 2054 N N . LEU A 1 260 ? -28.174 -11.827 22.086 1.00 93.25 260 LEU A N 1
ATOM 2055 C CA . LEU A 1 260 ? -26.921 -11.313 21.531 1.00 93.25 260 LEU A CA 1
ATOM 2056 C C . LEU A 1 260 ? -26.412 -10.097 22.315 1.00 93.25 260 LEU A C 1
ATOM 2058 O O . LEU A 1 260 ? -25.259 -10.096 22.736 1.00 93.25 260 LEU A O 1
ATOM 2062 N N . HIS A 1 261 ? -27.264 -9.104 22.588 1.00 92.12 261 HIS A N 1
ATOM 2063 C CA . HIS A 1 261 ? -26.885 -7.935 23.389 1.00 92.12 261 HIS A CA 1
ATOM 2064 C C . HIS A 1 261 ? -26.426 -8.318 24.800 1.00 92.12 261 HIS A C 1
ATOM 2066 O O . HIS A 1 261 ? -25.356 -7.890 25.231 1.00 92.12 261 HIS A O 1
ATOM 2072 N N . CYS A 1 262 ? -27.189 -9.163 25.500 1.00 94.38 262 CYS A N 1
ATOM 2073 C CA . CYS A 1 262 ? -26.803 -9.634 26.826 1.00 94.38 262 CYS A CA 1
ATOM 2074 C C . CYS A 1 262 ? -25.470 -10.390 26.783 1.00 94.38 262 CYS A C 1
ATOM 2076 O O . CYS A 1 262 ? -24.620 -10.161 27.639 1.00 94.38 262 CYS A O 1
ATOM 2078 N N . SER A 1 263 ? -25.262 -11.233 25.770 1.00 95.88 263 SER A N 1
ATOM 2079 C CA . SER A 1 263 ? -24.029 -12.012 25.617 1.00 95.88 263 SER A CA 1
ATOM 2080 C C . SER A 1 263 ? -22.812 -11.123 25.366 1.00 95.88 263 SER A C 1
ATOM 2082 O O . SER A 1 263 ? -21.796 -11.294 26.027 1.00 95.88 263 SER A O 1
ATOM 2084 N N . ILE A 1 264 ? -22.928 -10.122 24.487 1.00 94.94 264 ILE A N 1
ATOM 2085 C CA . ILE A 1 264 ? -21.869 -9.137 24.204 1.00 94.94 264 ILE A CA 1
ATOM 2086 C C . ILE A 1 264 ? -21.479 -8.377 25.485 1.00 94.94 264 ILE A C 1
ATOM 2088 O O . ILE A 1 264 ? -20.297 -8.269 25.826 1.00 94.94 264 ILE A O 1
ATOM 2092 N N . HIS A 1 265 ? -22.465 -7.868 26.230 1.00 95.12 265 HIS A N 1
ATOM 2093 C CA . HIS A 1 265 ? -22.208 -7.100 27.451 1.00 95.12 265 HIS A CA 1
ATOM 2094 C C . HIS A 1 265 ? -21.639 -7.966 28.586 1.00 95.12 265 HIS A C 1
ATOM 2096 O O . HIS A 1 265 ? -20.722 -7.528 29.283 1.00 95.12 265 HIS A O 1
ATOM 2102 N N . LEU A 1 266 ? -22.126 -9.204 28.751 1.00 96.06 266 LEU A N 1
ATOM 2103 C CA . LEU A 1 266 ? -21.566 -10.146 29.723 1.00 96.06 266 LEU A CA 1
ATOM 2104 C C . LEU A 1 266 ? -20.145 -10.569 29.350 1.00 96.06 266 LEU A C 1
ATOM 2106 O O . LEU A 1 266 ? -19.286 -10.577 30.226 1.00 96.06 266 LEU A O 1
ATOM 2110 N N . GLN A 1 267 ? -19.871 -10.860 28.077 1.00 95.12 267 GLN A N 1
ATOM 2111 C CA . GLN A 1 267 ? -18.531 -11.222 27.611 1.00 95.12 267 GLN A CA 1
ATOM 2112 C C . GLN A 1 267 ? -17.514 -10.120 27.937 1.00 95.12 267 GLN A C 1
ATOM 2114 O O . GLN A 1 267 ? -16.415 -10.419 28.397 1.00 95.12 267 GLN A O 1
ATOM 2119 N N . THR A 1 268 ? -17.907 -8.850 27.780 1.00 93.19 268 THR A N 1
ATOM 2120 C CA . THR A 1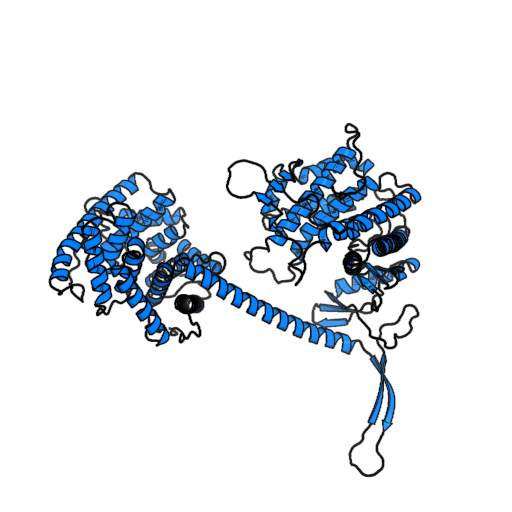 268 ? -17.025 -7.691 28.004 1.00 93.19 268 THR A CA 1
ATOM 2121 C C . THR A 1 268 ? -16.463 -7.623 29.431 1.00 93.19 268 THR A C 1
ATOM 2123 O O . THR A 1 268 ? -15.282 -7.334 29.605 1.00 93.19 268 THR A O 1
ATOM 2126 N N . TYR A 1 269 ? -17.287 -7.874 30.456 1.00 93.75 269 TYR A N 1
ATOM 2127 C CA . TYR A 1 269 ? -16.896 -7.677 31.863 1.00 93.75 269 TYR A CA 1
ATOM 2128 C C . TYR A 1 269 ? -16.815 -8.967 32.688 1.00 93.75 269 TYR A C 1
ATOM 2130 O O . TYR A 1 269 ? -16.100 -9.016 33.686 1.00 93.75 269 TYR A O 1
ATOM 2138 N N . PHE A 1 270 ? -17.518 -10.019 32.274 1.00 95.31 270 PHE A N 1
ATOM 2139 C CA . PHE A 1 270 ? -17.658 -11.275 33.011 1.00 95.31 270 PHE A CA 1
ATOM 2140 C C . PHE A 1 270 ? -17.194 -12.507 32.218 1.00 95.31 270 PHE A C 1
ATOM 2142 O O . PHE A 1 270 ? -17.367 -13.618 32.706 1.00 95.31 270 PHE A O 1
ATOM 2149 N N . GLY A 1 271 ? -16.551 -12.358 31.052 1.00 89.56 271 GLY A N 1
ATOM 2150 C CA . GLY A 1 271 ? -16.058 -13.493 30.246 1.00 89.56 271 GLY A CA 1
ATOM 2151 C C . GLY A 1 271 ? -14.984 -14.368 30.924 1.00 89.56 271 GLY A C 1
ATOM 2152 O O . GLY A 1 271 ? -14.647 -15.448 30.436 1.00 89.56 271 GLY A O 1
ATOM 2153 N N . GLN A 1 272 ? -14.429 -13.924 32.058 1.00 90.25 272 GLN A N 1
ATOM 2154 C CA . GLN A 1 272 ? -13.506 -14.704 32.899 1.00 90.25 272 GLN A CA 1
ATOM 2155 C C . GLN A 1 272 ? -14.202 -15.476 34.032 1.00 90.25 272 GLN A C 1
ATOM 2157 O O . GLN A 1 272 ? -13.587 -16.341 34.649 1.00 90.25 272 GLN A O 1
ATOM 2162 N N . ASN A 1 273 ? -15.475 -15.185 34.315 1.00 95.19 273 ASN A N 1
ATOM 2163 C CA . ASN A 1 273 ? -16.261 -15.951 35.276 1.00 95.19 273 ASN A CA 1
ATOM 2164 C C . ASN A 1 273 ? -16.650 -17.296 34.645 1.00 95.19 273 ASN A C 1
ATOM 2166 O O . ASN A 1 273 ? -17.226 -17.306 33.561 1.00 95.19 273 ASN A O 1
ATOM 2170 N N . SER A 1 274 ? -16.353 -18.413 35.314 1.00 93.94 274 SER A N 1
ATOM 2171 C CA . SER A 1 274 ? -16.554 -19.756 34.751 1.00 93.94 274 SER A CA 1
ATOM 2172 C C . SER A 1 274 ? -18.014 -20.049 34.407 1.00 93.94 274 SER A C 1
ATOM 2174 O O . SER A 1 274 ? -18.292 -20.543 33.327 1.00 93.94 274 SER A O 1
ATOM 2176 N N . GLU A 1 275 ? -18.956 -19.680 35.278 1.00 94.31 275 GLU A N 1
ATOM 2177 C CA . GLU A 1 275 ? -20.382 -19.915 35.034 1.00 94.31 275 GLU A CA 1
ATOM 2178 C C . GLU A 1 275 ? -20.890 -19.092 33.845 1.00 94.31 275 GLU A C 1
ATOM 2180 O O . GLU A 1 275 ? -21.638 -19.593 33.005 1.00 94.31 275 GLU A O 1
ATOM 2185 N N . THR A 1 276 ? -20.482 -17.823 33.766 1.00 94.75 276 THR A N 1
ATOM 2186 C CA . THR A 1 276 ? -20.826 -16.967 32.629 1.00 94.75 276 THR A CA 1
ATOM 2187 C C . THR A 1 276 ? -20.204 -17.507 31.345 1.00 94.75 276 THR A C 1
ATOM 2189 O O . THR A 1 276 ? -20.895 -17.575 30.334 1.00 94.75 276 THR A O 1
ATOM 2192 N N . ARG A 1 277 ? -18.934 -17.928 31.385 1.00 93.69 277 ARG A N 1
ATOM 2193 C CA . ARG A 1 277 ? -18.240 -18.533 30.245 1.00 93.69 277 ARG A CA 1
ATOM 2194 C C . ARG A 1 277 ? -18.986 -19.765 29.743 1.00 93.69 277 ARG A C 1
ATOM 2196 O O . ARG A 1 277 ? -19.387 -19.762 28.594 1.00 93.69 277 ARG A O 1
ATOM 2203 N N . ASP A 1 278 ? -19.318 -20.720 30.609 1.00 95.25 278 ASP A N 1
ATOM 2204 C CA . ASP A 1 278 ? -20.047 -21.935 30.213 1.00 95.25 278 ASP A CA 1
ATOM 2205 C C . ASP A 1 278 ? -21.382 -21.620 29.501 1.00 95.25 278 ASP A C 1
ATOM 2207 O O . ASP A 1 278 ? -21.769 -22.279 28.532 1.00 95.25 278 ASP A O 1
ATOM 2211 N N . VAL A 1 279 ? -22.102 -20.587 29.959 1.00 95.31 279 VAL A N 1
ATOM 2212 C CA . VAL A 1 279 ? -23.356 -20.131 29.332 1.00 95.31 279 VAL A CA 1
ATOM 2213 C C . VAL A 1 279 ? -23.115 -19.494 27.961 1.00 95.31 279 VAL A C 1
ATOM 2215 O O . VAL A 1 279 ? -23.912 -19.712 27.039 1.00 95.31 279 VAL A O 1
ATOM 2218 N N . LEU A 1 280 ? -22.053 -18.696 27.831 1.00 94.75 280 LEU A N 1
ATOM 2219 C CA . LEU A 1 280 ? -21.686 -18.017 26.591 1.00 94.75 280 LEU A CA 1
ATOM 2220 C C . LEU A 1 280 ? -21.119 -18.999 25.563 1.00 94.75 280 LEU A C 1
ATOM 2222 O O . LEU A 1 280 ? -21.585 -18.973 24.430 1.00 94.75 280 LEU A O 1
ATOM 2226 N N . ASP A 1 281 ? -20.234 -19.915 25.954 1.00 93.31 281 ASP A N 1
ATOM 2227 C CA . ASP A 1 281 ? -19.685 -20.983 25.107 1.00 93.31 281 ASP A CA 1
ATOM 2228 C C . ASP A 1 281 ? -20.828 -21.832 24.533 1.00 93.31 281 ASP A C 1
ATOM 2230 O O . ASP A 1 281 ? -20.943 -22.029 23.322 1.00 93.31 281 ASP A O 1
ATOM 2234 N N . GLY A 1 282 ? -21.771 -22.244 25.392 1.00 93.06 282 GLY A N 1
ATOM 2235 C CA . GLY A 1 282 ? -22.963 -22.968 24.958 1.00 93.06 282 GLY A CA 1
ATOM 2236 C C . GLY A 1 282 ? -23.855 -22.161 24.007 1.00 93.06 282 GLY A C 1
ATOM 2237 O O . GLY A 1 282 ? -24.523 -22.738 23.151 1.00 93.06 282 GLY A O 1
ATOM 2238 N N . PHE A 1 283 ? -23.898 -20.830 24.132 1.00 94.06 283 PHE A N 1
ATOM 2239 C CA . PHE A 1 283 ? -24.626 -19.970 23.191 1.00 94.06 283 PHE A CA 1
ATOM 2240 C C . PHE A 1 283 ? -23.903 -19.803 21.855 1.00 94.06 283 PHE A C 1
ATOM 2242 O O . PHE A 1 283 ? -24.540 -19.864 20.807 1.00 94.06 283 PHE A O 1
ATOM 2249 N N . VAL A 1 284 ? -22.588 -19.598 21.888 1.00 93.19 284 VAL A N 1
ATOM 2250 C CA . VAL A 1 284 ? -21.732 -19.438 20.708 1.00 93.19 284 VAL A CA 1
ATOM 2251 C C . VAL A 1 284 ? -21.744 -20.716 19.873 1.00 93.19 284 VAL A C 1
ATOM 2253 O O . VAL A 1 284 ? -21.966 -20.641 18.664 1.00 93.19 284 VAL A O 1
ATOM 2256 N N . GLY A 1 285 ? -21.627 -21.886 20.511 1.00 91.19 285 GLY A N 1
ATOM 2257 C CA . GLY A 1 285 ? -21.754 -23.180 19.841 1.00 91.19 285 GLY A CA 1
ATOM 2258 C C . GLY A 1 285 ? -23.130 -23.378 19.196 1.00 91.19 285 GLY A C 1
ATOM 2259 O O . GLY A 1 285 ? -23.225 -23.782 18.039 1.00 91.19 285 GLY A O 1
ATOM 2260 N N . GLU A 1 286 ? -24.211 -23.014 19.893 1.00 91.94 286 GLU A N 1
ATOM 2261 C CA . GLU A 1 286 ? -25.568 -23.053 19.330 1.00 91.94 286 GLU A CA 1
ATOM 2262 C C . GLU A 1 286 ? -25.730 -22.088 18.142 1.00 91.94 286 GLU A C 1
ATOM 2264 O O . GLU A 1 286 ? -26.337 -22.442 17.128 1.00 91.94 286 GLU A O 1
ATOM 2269 N N . LEU A 1 287 ? -25.198 -20.865 18.239 1.00 91.88 287 LEU A N 1
ATOM 2270 C CA . LEU A 1 287 ? -25.215 -19.895 17.143 1.00 91.88 287 LEU A CA 1
ATOM 2271 C C . LEU A 1 287 ? -24.494 -20.452 15.915 1.00 91.88 287 LEU A C 1
ATOM 2273 O O . LEU A 1 287 ? -25.057 -20.421 14.821 1.00 91.88 287 LEU A O 1
ATOM 2277 N N . PHE A 1 288 ? -23.290 -20.993 16.103 1.00 91.12 288 PHE A N 1
ATOM 2278 C CA . PHE A 1 288 ? -22.496 -21.606 15.043 1.00 91.12 288 PHE A CA 1
ATOM 2279 C C . PHE A 1 288 ? -23.251 -22.753 14.357 1.00 91.12 288 PHE A C 1
ATOM 2281 O O . PHE A 1 288 ? -23.383 -22.772 13.132 1.00 91.12 288 PHE A O 1
ATOM 2288 N N . GLU A 1 289 ? -23.816 -23.675 15.137 1.00 90.62 289 GLU A N 1
ATOM 2289 C CA . GLU A 1 289 ? -24.580 -24.808 14.609 1.00 90.62 289 GLU A CA 1
ATOM 2290 C C . GLU A 1 289 ? -25.816 -24.368 13.825 1.00 90.62 289 GLU A C 1
ATOM 2292 O O . GLU A 1 289 ? -26.149 -24.952 12.795 1.00 90.62 289 GLU A O 1
ATOM 2297 N N . ASN A 1 290 ? -26.488 -23.306 14.257 1.00 91.69 290 ASN A N 1
ATOM 2298 C CA . ASN A 1 290 ? -27.610 -22.754 13.511 1.00 91.69 290 ASN A CA 1
ATOM 2299 C C . ASN A 1 290 ? -27.183 -22.094 12.189 1.00 91.69 290 ASN A C 1
ATOM 2301 O O . ASN A 1 290 ? -27.928 -22.203 11.216 1.00 91.69 290 ASN A O 1
ATOM 2305 N N . TYR A 1 291 ? -26.006 -21.460 12.113 1.00 91.88 291 TYR A N 1
ATOM 2306 C CA . TYR A 1 291 ? -25.458 -20.991 10.832 1.00 91.88 291 TYR A CA 1
ATOM 2307 C C . TYR A 1 291 ? -25.124 -22.162 9.904 1.00 91.88 291 TYR A C 1
ATOM 2309 O O . TYR A 1 291 ? -25.539 -22.151 8.749 1.00 91.88 291 TYR A O 1
ATOM 2317 N N . ARG A 1 292 ? -24.464 -23.207 10.422 1.00 87.88 292 ARG A N 1
ATOM 2318 C CA . ARG A 1 292 ? -24.129 -24.423 9.659 1.00 87.88 292 ARG A CA 1
ATOM 2319 C C . ARG A 1 292 ? -25.368 -25.151 9.133 1.00 87.88 292 ARG A C 1
ATOM 2321 O O . ARG A 1 292 ? -25.388 -25.629 8.006 1.00 87.88 292 ARG A O 1
ATOM 2328 N N . ASN A 1 293 ? -26.422 -25.213 9.941 1.00 88.69 293 ASN A N 1
ATOM 2329 C CA . ASN A 1 293 ? -27.691 -25.840 9.566 1.00 88.69 293 ASN A CA 1
ATOM 2330 C C . ASN A 1 293 ? -28.625 -24.899 8.785 1.00 88.69 293 ASN A C 1
ATOM 2332 O O . ASN A 1 293 ? -29.770 -25.262 8.532 1.00 88.69 293 ASN A O 1
ATOM 2336 N N . ASN A 1 294 ? -28.158 -23.707 8.393 1.00 86.31 294 ASN A N 1
ATOM 2337 C CA . ASN A 1 294 ? -28.912 -22.712 7.623 1.00 86.31 294 ASN A CA 1
ATOM 2338 C C . ASN A 1 294 ? -30.174 -22.160 8.317 1.00 86.31 294 ASN A C 1
ATOM 2340 O O . ASN A 1 294 ? -31.044 -21.585 7.668 1.00 86.31 294 ASN A O 1
ATOM 2344 N N . ASN A 1 295 ? -30.266 -22.256 9.645 1.00 88.50 295 ASN A N 1
ATOM 2345 C CA . ASN A 1 295 ? -31.421 -21.793 10.425 1.00 88.50 295 ASN A CA 1
ATOM 2346 C C . ASN A 1 295 ? -31.508 -20.261 10.554 1.00 88.50 295 ASN A C 1
ATOM 2348 O O . ASN A 1 295 ? -32.545 -19.742 10.971 1.00 88.50 295 ASN A O 1
ATOM 2352 N N . TYR A 1 296 ? -30.428 -19.539 10.236 1.00 89.44 296 TYR A N 1
ATOM 2353 C CA . TYR A 1 296 ? -30.347 -18.079 10.355 1.00 89.44 296 TYR A CA 1
ATOM 2354 C C . TYR A 1 296 ? -30.196 -17.346 9.021 1.00 89.44 296 TYR A C 1
ATOM 2356 O O . TYR A 1 296 ? -29.930 -16.151 9.032 1.00 89.44 296 TYR A O 1
ATOM 2364 N N . GLN A 1 297 ? -30.384 -18.004 7.874 1.00 84.12 297 GLN A N 1
ATOM 2365 C CA . GLN A 1 297 ? -30.160 -17.346 6.579 1.00 84.12 297 GLN A CA 1
ATOM 2366 C C . GLN A 1 297 ? -31.105 -16.170 6.281 1.00 84.12 297 GLN A C 1
ATOM 2368 O O . GLN A 1 297 ? -30.739 -15.272 5.521 1.00 84.12 297 GLN A O 1
ATOM 2373 N N . ASP A 1 298 ? -32.297 -16.196 6.881 1.00 85.25 298 ASP A N 1
ATOM 2374 C CA . ASP A 1 298 ? -33.352 -15.189 6.720 1.00 85.25 298 ASP A CA 1
ATOM 2375 C C . ASP A 1 298 ? -33.375 -14.152 7.857 1.00 85.25 298 ASP A C 1
ATOM 2377 O O . ASP A 1 298 ? -34.288 -13.326 7.936 1.00 85.25 298 ASP A O 1
ATOM 2381 N N . GLU A 1 299 ? -32.403 -14.197 8.772 1.00 90.38 299 GLU A N 1
ATOM 2382 C CA . GLU A 1 299 ? -32.295 -13.198 9.832 1.00 90.38 299 GLU A CA 1
ATOM 2383 C C . GLU A 1 299 ? -31.907 -11.820 9.272 1.00 90.38 299 GLU A C 1
ATOM 2385 O O . GLU A 1 299 ? -31.429 -11.662 8.147 1.00 90.38 299 GLU A O 1
ATOM 2390 N N . SER A 1 300 ? -32.159 -10.770 10.057 1.00 90.75 300 SER A N 1
ATOM 2391 C CA . SER A 1 300 ? -31.878 -9.406 9.604 1.00 90.75 300 SER A CA 1
ATOM 2392 C C . SER A 1 300 ? -30.382 -9.065 9.663 1.00 90.75 300 SER A C 1
ATOM 2394 O O . SER A 1 300 ? -29.617 -9.645 10.433 1.00 90.75 300 SER A O 1
ATOM 2396 N N . ILE A 1 301 ? -29.962 -8.042 8.910 1.00 91.69 301 ILE A N 1
ATOM 2397 C CA . ILE A 1 301 ? -28.583 -7.523 8.945 1.00 91.69 301 ILE A CA 1
ATOM 2398 C C . ILE A 1 301 ? -28.110 -7.199 10.382 1.00 91.69 301 ILE A C 1
ATOM 2400 O O . ILE A 1 301 ? -27.025 -7.654 10.753 1.00 91.69 301 ILE A O 1
ATOM 2404 N N . PRO A 1 302 ? -28.898 -6.511 11.238 1.00 91.81 302 PRO A N 1
ATOM 2405 C CA . PRO A 1 302 ? -28.543 -6.301 12.642 1.00 91.81 302 PRO A CA 1
ATOM 2406 C C . PRO A 1 302 ? -28.267 -7.584 13.431 1.00 91.81 302 PRO A C 1
ATOM 2408 O O . PRO A 1 302 ? -27.415 -7.580 14.318 1.00 91.81 302 PRO A O 1
ATOM 2411 N N . PHE A 1 303 ? -28.950 -8.690 13.120 1.00 93.44 303 PHE A N 1
ATOM 2412 C CA . PHE A 1 303 ? -28.730 -9.964 13.807 1.00 93.44 303 PHE A CA 1
ATOM 2413 C C . PHE A 1 303 ? -27.346 -10.507 13.467 1.00 93.44 303 PHE A C 1
ATOM 2415 O O . PHE A 1 303 ? -26.567 -10.827 14.365 1.00 93.44 303 PHE A O 1
ATOM 2422 N N . HIS A 1 304 ? -27.013 -10.534 12.176 1.00 94.50 304 HIS A N 1
ATOM 2423 C CA . HIS A 1 304 ? -25.702 -10.958 11.694 1.00 94.50 304 HIS A CA 1
ATOM 2424 C C . HIS A 1 304 ? -24.577 -10.072 12.233 1.00 94.50 304 HIS A C 1
ATOM 2426 O O . HIS A 1 304 ? -23.537 -10.581 12.645 1.00 94.50 304 HIS A O 1
ATOM 2432 N N . ALA A 1 305 ? -24.790 -8.756 12.290 1.00 94.44 305 ALA A N 1
ATOM 2433 C CA . ALA A 1 305 ? -23.805 -7.815 12.816 1.00 94.44 305 ALA A CA 1
ATOM 2434 C C . ALA A 1 305 ? -23.553 -8.031 14.318 1.00 94.44 305 ALA A C 1
ATOM 2436 O O . ALA A 1 305 ? -22.411 -8.021 14.777 1.00 94.44 305 ALA A O 1
ATOM 2437 N N . LEU A 1 306 ? -24.604 -8.287 15.099 1.00 94.19 306 LEU A N 1
ATOM 2438 C CA . LEU A 1 306 ? -24.469 -8.616 16.518 1.00 94.19 306 LEU A CA 1
ATOM 2439 C C . LEU A 1 306 ? -23.835 -9.995 16.745 1.00 94.19 306 LEU A C 1
ATOM 2441 O O . LEU A 1 306 ? -23.011 -10.135 17.646 1.00 94.19 306 LEU A O 1
ATOM 2445 N N . ALA A 1 307 ? -24.161 -10.994 15.922 1.00 94.94 307 ALA A N 1
ATOM 2446 C CA . ALA A 1 307 ? -23.492 -12.293 15.961 1.00 94.94 307 ALA A CA 1
ATOM 2447 C C . ALA A 1 307 ? -21.988 -12.145 15.682 1.00 94.94 307 ALA A C 1
ATOM 2449 O O . ALA A 1 307 ? -21.172 -12.659 16.444 1.00 94.94 307 ALA A O 1
ATOM 2450 N N . LEU A 1 308 ? -21.621 -11.359 14.664 1.00 93.81 308 LEU A N 1
ATOM 2451 C CA . LEU A 1 308 ? -20.229 -11.040 14.354 1.00 93.81 308 LEU A CA 1
ATOM 2452 C C . LEU A 1 308 ? -19.512 -10.388 15.547 1.00 93.81 308 LEU A C 1
ATOM 2454 O O . LEU A 1 308 ? -18.409 -10.800 15.901 1.00 93.81 308 LEU A O 1
ATOM 2458 N N . ARG A 1 309 ? -20.148 -9.410 16.206 1.00 93.19 309 ARG A N 1
ATOM 2459 C CA . ARG A 1 309 ? -19.602 -8.767 17.416 1.00 93.19 309 ARG A CA 1
ATOM 2460 C C . ARG A 1 309 ? -19.383 -9.752 18.552 1.00 93.19 309 ARG A C 1
ATOM 2462 O O . ARG A 1 309 ? -18.368 -9.654 19.237 1.00 93.19 309 ARG A O 1
ATOM 2469 N N . LEU A 1 310 ? -20.324 -10.671 18.761 1.00 94.00 310 LEU A N 1
ATOM 2470 C CA . LEU A 1 310 ? -20.190 -11.696 19.786 1.00 94.00 310 LEU A CA 1
ATOM 2471 C C . LEU A 1 310 ? -19.000 -12.611 19.485 1.00 94.00 310 LEU A C 1
ATOM 2473 O O . LEU A 1 310 ? -18.173 -12.787 20.370 1.00 94.00 310 LEU A O 1
ATOM 2477 N N . PHE A 1 311 ? -18.856 -13.115 18.254 1.00 93.06 311 PHE A N 1
ATOM 2478 C CA . PHE A 1 311 ? -17.696 -13.933 17.871 1.00 93.06 311 PHE A CA 1
ATOM 2479 C C . PHE A 1 311 ? -16.374 -13.175 18.059 1.00 93.06 311 PHE A C 1
ATOM 2481 O O . PHE A 1 311 ? -15.439 -13.712 18.651 1.00 93.06 311 PHE A O 1
ATOM 2488 N N . ALA A 1 312 ? -16.324 -11.905 17.639 1.00 89.50 312 ALA A N 1
ATOM 2489 C CA . ALA A 1 312 ? -15.157 -11.041 17.814 1.00 89.50 312 ALA A CA 1
ATOM 2490 C C . ALA A 1 312 ? -14.768 -10.863 19.293 1.00 89.50 312 ALA A C 1
ATOM 2492 O O . ALA A 1 312 ? -13.592 -10.935 19.640 1.00 89.50 312 ALA A O 1
ATOM 2493 N N . MET A 1 313 ? -15.747 -10.656 20.179 1.00 88.44 313 MET A N 1
ATOM 2494 C CA . MET A 1 313 ? -15.504 -10.523 21.621 1.00 88.44 313 MET A CA 1
ATOM 2495 C C . MET A 1 313 ? -15.227 -11.856 22.326 1.00 88.44 313 MET A C 1
ATOM 2497 O O . MET A 1 313 ? -14.588 -11.865 23.379 1.00 88.44 313 MET A O 1
ATOM 2501 N N . HIS A 1 314 ? -15.744 -12.961 21.793 1.00 88.88 314 HIS A N 1
ATOM 2502 C CA . HIS A 1 314 ? -15.614 -14.280 22.394 1.00 88.88 314 HIS A CA 1
ATOM 2503 C C . HIS A 1 314 ? -14.202 -14.847 22.218 1.00 88.88 314 HIS A C 1
ATOM 2505 O O . HIS A 1 314 ? -13.540 -15.162 23.203 1.00 88.88 314 HIS A O 1
ATOM 2511 N N . GLU A 1 315 ? -13.720 -14.892 20.975 1.00 84.31 315 GLU A N 1
ATOM 2512 C CA . GLU A 1 315 ? -12.403 -15.446 20.635 1.00 84.31 315 GLU A CA 1
ATOM 2513 C C . GLU A 1 315 ? -11.259 -14.423 20.777 1.00 84.31 315 GLU A C 1
ATOM 2515 O O . GLU A 1 315 ? -10.093 -14.791 20.940 1.00 84.31 315 GLU A O 1
ATOM 2520 N N . GLY A 1 316 ? -11.572 -13.125 20.697 1.00 82.50 316 GLY A N 1
ATOM 2521 C CA . GLY A 1 316 ? -10.603 -12.040 20.844 1.00 82.50 316 GLY A CA 1
ATOM 2522 C C . GLY A 1 316 ? -9.488 -12.056 19.790 1.00 82.50 316 GLY A C 1
ATOM 2523 O O . GLY A 1 316 ? -9.725 -12.229 18.594 1.00 82.50 316 GLY A O 1
ATOM 2524 N N . GLU A 1 317 ? -8.250 -11.854 20.244 1.00 78.62 317 GLU A N 1
ATOM 2525 C CA . GLU A 1 317 ? -7.067 -11.677 19.387 1.00 78.62 317 GLU A CA 1
ATOM 2526 C C . GLU A 1 317 ? -6.742 -12.915 18.529 1.00 78.62 317 GLU A C 1
ATOM 2528 O O . GLU A 1 317 ? -6.251 -12.794 17.407 1.00 78.62 317 GLU A O 1
ATOM 2533 N N . LEU A 1 318 ? -7.052 -14.121 19.018 1.00 78.69 318 LEU A N 1
ATOM 2534 C CA . LEU A 1 318 ? -6.778 -15.368 18.297 1.00 78.69 318 LEU A CA 1
ATOM 2535 C C . LEU A 1 318 ? -7.577 -15.454 16.987 1.00 78.69 318 LEU A C 1
ATOM 2537 O O . LEU A 1 318 ? -7.052 -15.861 15.945 1.00 78.69 318 LEU A O 1
ATOM 2541 N N . LEU A 1 319 ? -8.840 -15.031 17.024 1.00 80.88 319 LEU A N 1
ATOM 2542 C CA . LEU A 1 319 ? -9.701 -14.957 15.847 1.00 80.88 319 LEU A CA 1
ATOM 2543 C C . LEU A 1 319 ? -9.205 -13.894 14.866 1.00 80.88 319 LEU A C 1
ATOM 2545 O O . LEU A 1 319 ? -9.149 -14.167 13.669 1.00 80.88 319 LEU A O 1
ATOM 2549 N N . HIS A 1 320 ? -8.776 -12.731 15.362 1.00 76.81 320 HIS A N 1
ATOM 2550 C CA . HIS A 1 320 ? -8.181 -11.681 14.533 1.00 76.81 320 HIS A CA 1
ATOM 2551 C C . HIS A 1 320 ? -6.967 -12.201 13.740 1.00 76.81 320 HIS A C 1
ATOM 2553 O O . HIS A 1 320 ? -6.939 -12.103 12.511 1.00 76.81 320 HIS A O 1
ATOM 2559 N N . GLN A 1 321 ? -6.012 -12.854 14.413 1.00 76.69 321 GLN A N 1
ATOM 2560 C CA . GLN A 1 321 ? -4.830 -13.447 13.771 1.00 76.69 321 GLN A CA 1
ATOM 2561 C C . GLN A 1 321 ? -5.198 -14.531 12.749 1.00 76.69 321 GLN A C 1
ATOM 2563 O O . GLN A 1 321 ? -4.624 -14.591 11.658 1.00 76.69 321 GLN A O 1
ATOM 2568 N N . THR A 1 322 ? -6.186 -15.367 13.076 1.00 79.19 322 THR A N 1
ATOM 2569 C CA . THR A 1 322 ? -6.649 -16.448 12.195 1.00 79.19 322 THR A CA 1
ATOM 2570 C C . THR A 1 322 ? -7.319 -15.899 10.931 1.00 79.19 322 THR A C 1
ATOM 2572 O O . THR A 1 322 ? -7.038 -16.379 9.831 1.00 79.19 322 THR A O 1
ATOM 2575 N N . ILE A 1 323 ? -8.160 -14.866 11.062 1.00 75.56 323 ILE A N 1
ATOM 2576 C CA . ILE A 1 323 ? -8.810 -14.194 9.926 1.00 75.56 323 ILE A CA 1
ATOM 2577 C C . ILE A 1 323 ? -7.766 -13.530 9.031 1.00 75.56 323 ILE A C 1
ATOM 2579 O O . ILE A 1 323 ? -7.802 -13.730 7.818 1.00 75.56 323 ILE A O 1
ATOM 2583 N N . LEU A 1 324 ? -6.808 -12.792 9.607 1.00 70.44 324 LEU A N 1
ATOM 2584 C CA . LEU A 1 324 ? -5.728 -12.176 8.836 1.00 70.44 324 LEU A CA 1
ATOM 2585 C C . LEU A 1 324 ? -4.949 -13.228 8.050 1.00 70.44 324 LEU A C 1
ATOM 2587 O O . LEU A 1 324 ? -4.792 -13.084 6.841 1.00 70.44 324 LEU A O 1
ATOM 2591 N N . SER A 1 325 ? -4.517 -14.314 8.696 1.00 71.12 325 SER A N 1
ATOM 2592 C CA . SER A 1 325 ? -3.770 -15.374 8.015 1.00 71.12 325 SER A CA 1
ATOM 2593 C C . SER A 1 325 ? -4.541 -15.970 6.830 1.00 71.12 325 SER A C 1
ATOM 2595 O O . SER A 1 325 ? -3.934 -16.229 5.791 1.00 71.12 325 SER A O 1
ATOM 2597 N N . LYS A 1 326 ? -5.861 -16.167 6.959 1.00 69.81 326 LYS A N 1
ATOM 2598 C CA . LYS A 1 326 ? -6.710 -16.694 5.878 1.00 69.81 326 LYS A CA 1
ATOM 2599 C C . LYS A 1 326 ? -6.936 -15.684 4.751 1.00 69.81 326 LYS A C 1
ATOM 2601 O O . LYS A 1 326 ? -6.814 -16.048 3.585 1.00 69.81 326 LYS A O 1
ATOM 2606 N N . LEU A 1 327 ? -7.208 -14.417 5.073 1.00 64.31 327 LEU A N 1
ATOM 2607 C CA . LEU A 1 327 ? -7.384 -13.357 4.071 1.00 64.31 327 LEU A CA 1
ATOM 2608 C C . LEU A 1 327 ? -6.091 -13.102 3.287 1.00 64.31 327 LEU A C 1
ATOM 2610 O O . LEU A 1 327 ? -6.131 -12.943 2.069 1.00 64.31 327 LEU A O 1
ATOM 2614 N N . TRP A 1 328 ? -4.936 -13.138 3.957 1.00 56.62 328 TRP A N 1
ATOM 2615 C CA . TRP A 1 328 ? -3.630 -13.066 3.302 1.00 56.62 328 TRP A CA 1
ATOM 2616 C C . TRP A 1 328 ? -3.388 -14.248 2.365 1.00 56.62 328 TRP A C 1
ATOM 2618 O O . TRP A 1 328 ? -2.915 -14.043 1.250 1.00 56.62 328 TRP A O 1
ATOM 2628 N N . GLN A 1 329 ? -3.725 -15.471 2.782 1.00 60.75 329 GLN A N 1
ATOM 2629 C CA . GLN A 1 329 ? -3.600 -16.649 1.926 1.00 60.75 329 GLN A CA 1
ATOM 2630 C C . GLN A 1 329 ? -4.488 -16.533 0.676 1.00 60.75 329 GLN A C 1
ATOM 2632 O O . GLN A 1 329 ? -3.991 -16.690 -0.436 1.00 60.75 329 GLN A O 1
ATOM 2637 N N . HIS A 1 330 ? -5.758 -16.160 0.844 1.00 57.50 330 HIS A N 1
ATOM 2638 C CA . HIS A 1 330 ? -6.699 -15.997 -0.265 1.00 57.50 330 HIS A CA 1
ATOM 2639 C C . HIS A 1 330 ? -6.274 -14.899 -1.256 1.00 57.50 330 HIS A C 1
ATOM 2641 O O . HIS A 1 330 ? -6.367 -15.065 -2.474 1.00 57.50 330 HIS A O 1
ATOM 2647 N N . ASN A 1 331 ? -5.753 -13.778 -0.750 1.00 50.16 331 ASN A N 1
ATOM 2648 C CA . ASN A 1 331 ? -5.265 -12.690 -1.595 1.00 50.16 331 ASN A CA 1
ATOM 2649 C C . ASN A 1 331 ? -3.998 -13.105 -2.369 1.00 50.16 331 ASN A C 1
ATOM 2651 O O . ASN A 1 331 ? -3.853 -12.766 -3.541 1.00 50.16 331 ASN A O 1
ATOM 2655 N N . ARG A 1 332 ? -3.106 -13.903 -1.758 1.00 47.91 332 ARG A N 1
ATOM 2656 C CA . ARG A 1 332 ? -1.940 -14.475 -2.456 1.00 47.91 332 ARG A CA 1
ATOM 2657 C C . ARG A 1 332 ? -2.356 -15.415 -3.583 1.00 47.91 332 ARG A C 1
ATOM 2659 O O . ARG A 1 332 ? -1.854 -15.251 -4.687 1.00 47.91 332 ARG A O 1
ATOM 2666 N N . GLU A 1 333 ? -3.296 -16.321 -3.328 1.00 52.41 333 GLU A N 1
ATOM 2667 C CA . GLU A 1 333 ? -3.833 -17.243 -4.342 1.00 52.41 333 GLU A CA 1
ATOM 2668 C C . GLU A 1 333 ? -4.464 -16.468 -5.515 1.00 52.41 333 GLU A C 1
ATOM 2670 O O . GLU A 1 333 ? -4.159 -16.727 -6.676 1.00 52.41 333 GLU A O 1
ATOM 2675 N N . THR A 1 334 ? -5.242 -15.420 -5.224 1.00 50.16 334 THR A N 1
ATOM 2676 C CA . THR A 1 334 ? -5.878 -14.577 -6.254 1.00 50.16 334 THR A CA 1
ATOM 2677 C C . THR A 1 334 ? -4.853 -13.810 -7.102 1.00 50.16 334 THR A C 1
ATOM 2679 O O . THR A 1 334 ? -4.999 -13.704 -8.322 1.00 50.16 334 THR A O 1
ATOM 2682 N N . VAL A 1 335 ? -3.799 -13.272 -6.479 1.00 43.75 335 VAL A N 1
ATOM 2683 C CA . VAL A 1 335 ? -2.706 -12.580 -7.184 1.00 43.75 335 VAL A CA 1
ATOM 2684 C C . VAL A 1 335 ? -1.887 -13.556 -8.034 1.00 43.75 335 VAL A C 1
ATOM 2686 O O . VAL A 1 335 ? -1.518 -13.216 -9.161 1.00 43.75 335 VAL A O 1
ATOM 2689 N N . GLU A 1 336 ? -1.627 -14.767 -7.540 1.00 49.41 336 GLU A N 1
ATOM 2690 C CA . GLU A 1 336 ? -0.925 -15.820 -8.283 1.00 49.41 336 GLU A CA 1
ATOM 2691 C C . GLU A 1 336 ? -1.726 -16.285 -9.510 1.00 49.41 336 GLU A C 1
ATOM 2693 O O . GLU A 1 336 ? -1.165 -16.355 -10.608 1.00 49.41 336 GLU A O 1
ATOM 2698 N N . ASP A 1 337 ? -3.039 -16.482 -9.374 1.00 54.91 337 ASP A N 1
ATOM 2699 C CA . ASP A 1 337 ? -3.936 -16.837 -10.482 1.00 54.91 337 ASP A CA 1
ATOM 2700 C C . ASP A 1 337 ? -4.021 -15.730 -11.542 1.00 54.91 337 ASP A C 1
ATOM 2702 O O . ASP A 1 337 ? -4.008 -15.992 -12.756 1.00 54.91 337 ASP A O 1
ATOM 2706 N N . HIS A 1 338 ? -4.065 -14.469 -11.102 1.00 47.06 338 HIS A N 1
ATOM 2707 C CA . HIS A 1 338 ? -4.063 -13.325 -12.008 1.00 47.06 338 HIS A CA 1
ATOM 2708 C C . HIS A 1 338 ? -2.729 -13.212 -12.759 1.00 47.06 338 HIS A C 1
ATOM 2710 O O . HIS A 1 338 ? -2.726 -13.004 -13.976 1.00 47.06 338 HIS A O 1
ATOM 2716 N N . ARG A 1 339 ? -1.599 -13.428 -12.069 1.00 43.22 339 ARG A N 1
ATOM 2717 C CA . ARG A 1 339 ? -0.257 -13.455 -12.672 1.00 43.22 339 ARG A CA 1
ATOM 2718 C C . ARG A 1 339 ? -0.135 -14.570 -13.709 1.00 43.22 339 ARG A C 1
ATOM 2720 O O . ARG A 1 339 ? 0.285 -14.300 -14.832 1.00 43.22 339 ARG A O 1
ATOM 2727 N N . HIS A 1 340 ? -0.562 -15.790 -13.385 1.00 56.66 340 HIS A N 1
ATOM 2728 C CA . HIS A 1 340 ? -0.526 -16.913 -14.325 1.00 56.66 340 HIS A CA 1
ATOM 2729 C C . HIS A 1 340 ? -1.408 -16.683 -15.557 1.00 56.66 340 HIS A C 1
ATOM 2731 O O . HIS A 1 340 ? -0.990 -16.960 -16.684 1.00 56.66 340 HIS A O 1
ATOM 2737 N N . SER A 1 341 ? -2.592 -16.096 -15.376 1.00 58.28 341 SER A N 1
ATOM 2738 C CA . SER A 1 341 ? -3.475 -15.732 -16.489 1.00 58.28 341 SER A CA 1
ATOM 2739 C C . SER A 1 341 ? -2.855 -14.666 -17.405 1.00 58.28 341 SER A C 1
ATOM 2741 O O . SER A 1 341 ? -2.987 -14.741 -18.630 1.00 58.28 341 SER A O 1
ATOM 2743 N N . GLN A 1 342 ? -2.158 -13.676 -16.835 1.00 52.09 342 GLN A N 1
ATOM 2744 C CA . GLN A 1 342 ? -1.437 -12.651 -17.596 1.00 52.09 342 GLN A CA 1
ATOM 2745 C C . GLN A 1 342 ? -0.228 -13.229 -18.346 1.00 52.09 342 GLN A C 1
ATOM 2747 O O . GLN A 1 342 ? -0.060 -12.938 -19.532 1.00 52.09 342 GLN A O 1
ATOM 2752 N N . GLU A 1 343 ? 0.570 -14.087 -17.704 1.00 52.84 343 GLU A N 1
ATOM 2753 C CA . GLU A 1 343 ? 1.703 -14.785 -18.329 1.00 52.84 343 GLU A CA 1
ATOM 2754 C C . GLU A 1 343 ? 1.256 -15.635 -19.522 1.00 52.84 343 GLU A C 1
ATOM 2756 O O . GLU A 1 343 ? 1.887 -15.609 -20.581 1.00 52.84 343 GLU A O 1
ATOM 2761 N N . GLN A 1 344 ? 0.141 -16.358 -19.386 1.00 60.91 344 GLN A N 1
ATOM 2762 C CA . GLN A 1 344 ? -0.390 -17.191 -20.458 1.00 60.91 344 GLN A CA 1
ATOM 2763 C C . GLN A 1 344 ? -0.870 -16.354 -21.654 1.00 60.91 344 GLN A C 1
ATOM 2765 O O . GLN A 1 344 ? -0.521 -16.666 -22.794 1.00 60.91 344 GLN A O 1
ATOM 2770 N N . ARG A 1 345 ? -1.585 -15.244 -21.410 1.00 64.06 345 ARG A N 1
ATOM 2771 C CA . ARG A 1 345 ? -1.992 -14.302 -22.472 1.00 64.06 345 ARG A CA 1
ATOM 2772 C C . ARG A 1 345 ? -0.790 -13.677 -23.178 1.00 64.06 345 ARG A C 1
ATOM 2774 O O . ARG A 1 345 ? -0.757 -13.644 -24.406 1.00 64.06 345 ARG A O 1
ATOM 2781 N N . LEU A 1 346 ? 0.210 -13.221 -22.418 1.00 55.62 346 LEU A N 1
ATOM 2782 C CA . LEU A 1 346 ? 1.434 -12.634 -22.968 1.00 55.62 346 LEU A CA 1
ATOM 2783 C C . LEU A 1 346 ? 2.206 -13.656 -23.810 1.00 55.62 346 LEU A C 1
ATOM 2785 O O . LEU A 1 346 ? 2.686 -13.334 -24.895 1.00 55.62 346 LEU A O 1
ATOM 2789 N N . ARG A 1 347 ? 2.285 -14.909 -23.350 1.00 60.28 347 ARG A N 1
ATOM 2790 C CA . ARG A 1 347 ? 2.907 -16.003 -24.101 1.00 60.28 347 ARG A CA 1
ATOM 2791 C C . ARG A 1 347 ? 2.206 -16.240 -25.437 1.00 60.28 347 ARG A C 1
ATOM 2793 O O . ARG A 1 347 ? 2.882 -16.393 -26.451 1.00 60.28 347 ARG A O 1
ATOM 2800 N N . GLU A 1 348 ? 0.877 -16.276 -25.460 1.00 67.88 348 GLU A N 1
ATOM 2801 C CA . GLU A 1 348 ? 0.100 -16.452 -26.693 1.00 67.88 348 GLU A CA 1
ATOM 2802 C C . GLU A 1 348 ? 0.271 -15.276 -27.669 1.00 67.88 348 GLU A C 1
ATOM 2804 O O . GLU A 1 348 ? 0.428 -15.492 -28.874 1.00 67.88 348 GLU A O 1
ATOM 2809 N N . GLU A 1 349 ? 0.295 -14.045 -27.152 1.00 62.75 349 GLU A N 1
ATOM 2810 C CA . GLU A 1 349 ? 0.527 -12.810 -27.910 1.00 62.75 349 GLU A CA 1
ATOM 2811 C C . GLU A 1 349 ? 1.930 -12.794 -28.543 1.00 62.75 349 GLU A C 1
ATOM 2813 O O . GLU A 1 349 ? 2.064 -12.658 -29.761 1.00 62.75 349 GLU A O 1
ATOM 2818 N N . LEU A 1 350 ? 2.979 -13.045 -27.750 1.00 55.16 350 LEU A N 1
ATOM 2819 C CA . LEU A 1 350 ? 4.364 -13.119 -28.228 1.00 55.16 350 LEU A CA 1
ATOM 2820 C C . LEU A 1 350 ? 4.558 -14.247 -29.249 1.00 55.16 350 LEU A C 1
ATOM 2822 O O . LEU A 1 350 ? 5.210 -14.050 -30.274 1.00 55.16 350 LEU A O 1
ATOM 2826 N N . MET A 1 351 ? 3.945 -15.415 -29.025 1.00 62.12 351 MET A N 1
ATOM 2827 C CA . MET A 1 351 ? 3.973 -16.521 -29.988 1.00 62.12 351 MET A CA 1
ATOM 2828 C C . MET A 1 351 ? 3.340 -16.137 -31.329 1.00 62.12 351 MET A C 1
ATOM 2830 O O . MET A 1 351 ? 3.810 -16.591 -32.374 1.00 62.12 351 MET A O 1
ATOM 2834 N N . ARG A 1 352 ? 2.288 -15.309 -31.328 1.00 65.00 352 ARG A N 1
ATOM 2835 C CA . ARG A 1 352 ? 1.651 -14.818 -32.557 1.00 65.00 352 ARG A CA 1
ATOM 2836 C C . ARG A 1 352 ? 2.565 -13.853 -33.312 1.00 65.00 352 ARG A C 1
ATOM 2838 O O . ARG A 1 352 ? 2.770 -14.059 -34.506 1.00 65.00 352 ARG A O 1
ATOM 2845 N N . VAL A 1 353 ? 3.156 -12.881 -32.613 1.00 57.69 353 VAL A N 1
ATOM 2846 C CA . VAL A 1 353 ? 4.107 -11.908 -33.185 1.00 57.69 353 VAL A CA 1
ATOM 2847 C C . VAL A 1 353 ? 5.317 -12.620 -33.793 1.00 57.69 353 VAL A C 1
ATOM 2849 O O . VAL A 1 353 ? 5.672 -12.374 -34.945 1.00 57.69 353 VAL A O 1
ATOM 2852 N N . ILE A 1 354 ? 5.913 -13.575 -33.069 1.00 59.91 354 ILE A N 1
ATOM 2853 C CA . ILE A 1 354 ? 7.048 -14.361 -33.573 1.00 59.91 354 ILE A CA 1
ATOM 2854 C C . ILE A 1 354 ? 6.638 -15.149 -34.826 1.00 59.91 354 ILE A C 1
ATOM 2856 O O . ILE A 1 354 ? 7.338 -15.098 -35.834 1.00 59.91 354 ILE A O 1
ATOM 2860 N N . ARG A 1 355 ? 5.480 -15.827 -34.817 1.00 64.81 355 ARG A N 1
ATOM 2861 C CA . ARG A 1 355 ? 4.985 -16.586 -35.983 1.00 64.81 355 ARG A CA 1
ATOM 2862 C C . ARG A 1 355 ? 4.725 -15.714 -37.212 1.00 64.81 355 ARG A C 1
ATOM 2864 O O . ARG A 1 355 ? 5.002 -16.161 -38.315 1.00 64.81 355 ARG A O 1
ATOM 2871 N N . GLN A 1 356 ? 4.218 -14.493 -37.037 1.00 59.53 356 GLN A N 1
ATOM 2872 C CA . GLN A 1 356 ? 4.011 -13.528 -38.129 1.00 59.53 356 GLN A CA 1
ATOM 2873 C C . GLN A 1 356 ? 5.328 -12.966 -38.692 1.00 59.53 356 GLN A C 1
ATOM 2875 O O . GLN A 1 356 ? 5.357 -12.426 -39.796 1.00 59.53 356 GLN A O 1
ATOM 2880 N N . SER A 1 357 ? 6.423 -13.096 -37.941 1.00 53.88 357 SER A N 1
ATOM 2881 C CA . SER A 1 357 ? 7.749 -12.578 -38.292 1.00 53.88 357 SER A CA 1
ATOM 2882 C C . SER A 1 357 ? 8.653 -13.603 -38.990 1.00 53.88 357 SER A C 1
ATOM 2884 O O . SER A 1 357 ? 9.677 -13.220 -39.559 1.00 53.88 357 SER A O 1
ATOM 2886 N N . ILE A 1 358 ? 8.298 -14.891 -38.942 1.00 54.31 358 ILE A N 1
ATOM 2887 C CA . ILE A 1 358 ? 9.045 -15.991 -39.565 1.00 54.31 358 ILE A CA 1
ATOM 2888 C C . ILE A 1 358 ? 8.515 -16.206 -40.987 1.00 54.31 358 ILE A C 1
ATOM 2890 O O . ILE A 1 358 ? 7.343 -16.531 -41.173 1.00 54.31 358 ILE A O 1
ATOM 2894 N N . GLU A 1 359 ? 9.378 -16.055 -41.992 1.00 46.12 359 GLU A N 1
ATOM 2895 C CA . GLU A 1 359 ? 9.071 -16.459 -43.367 1.00 46.12 359 GLU A CA 1
ATOM 2896 C C . GLU A 1 359 ? 9.497 -17.916 -43.562 1.00 46.12 359 GLU A C 1
ATOM 2898 O O . GLU A 1 359 ? 10.635 -18.298 -43.299 1.00 46.12 359 GLU A O 1
ATOM 2903 N N . VAL A 1 360 ? 8.561 -18.761 -43.991 1.00 42.91 360 VAL A N 1
ATOM 2904 C CA . VAL A 1 360 ? 8.842 -20.169 -44.279 1.00 42.91 360 VAL A CA 1
ATOM 2905 C C . VAL A 1 360 ? 9.110 -20.291 -45.770 1.00 42.91 360 VAL A C 1
ATOM 2907 O O . VAL A 1 360 ? 8.184 -20.156 -46.570 1.00 42.91 360 VAL A O 1
ATOM 2910 N N . ASP A 1 361 ? 10.363 -20.551 -46.137 1.00 38.38 361 ASP A N 1
ATOM 2911 C CA . ASP A 1 361 ? 10.724 -20.784 -47.532 1.00 38.38 361 ASP A CA 1
ATOM 2912 C C . ASP A 1 361 ? 10.503 -22.264 -47.881 1.00 38.38 361 ASP A C 1
ATOM 2914 O O . ASP A 1 361 ? 11.068 -23.179 -47.267 1.00 38.38 361 ASP A O 1
ATOM 2918 N N . LEU A 1 362 ? 9.608 -22.519 -48.835 1.00 38.19 362 LEU A N 1
ATOM 2919 C CA . LEU A 1 362 ? 9.239 -23.866 -49.266 1.00 38.19 362 LEU A CA 1
ATOM 2920 C C . LEU A 1 362 ? 10.143 -24.277 -50.426 1.00 38.19 362 LEU A C 1
ATOM 2922 O O . LEU A 1 362 ? 9.793 -24.127 -51.594 1.00 38.19 362 LEU A O 1
ATOM 2926 N N . THR A 1 363 ? 11.318 -24.815 -50.106 1.00 40.69 363 THR A N 1
ATOM 2927 C CA . THR A 1 363 ? 12.356 -25.067 -51.114 1.00 40.69 363 THR A CA 1
ATOM 2928 C C . THR A 1 363 ? 12.057 -26.263 -52.025 1.00 40.69 363 THR A C 1
ATOM 2930 O O . THR A 1 363 ? 12.513 -26.281 -53.164 1.00 40.69 363 THR A O 1
ATOM 2933 N N . THR A 1 364 ? 11.275 -27.262 -51.590 1.00 42.59 364 THR A N 1
ATOM 2934 C CA . THR A 1 364 ? 10.836 -28.388 -52.447 1.00 42.59 364 THR A CA 1
ATOM 2935 C C . THR A 1 364 ? 9.571 -29.080 -51.918 1.00 42.59 364 THR A C 1
ATOM 2937 O O . THR A 1 364 ? 9.488 -29.439 -50.741 1.00 42.59 364 THR A O 1
ATOM 2940 N N . PHE A 1 365 ? 8.596 -29.341 -52.800 1.00 40.69 365 PHE A N 1
ATOM 2941 C CA . PHE A 1 365 ? 7.461 -30.229 -52.521 1.00 40.69 365 PHE A CA 1
ATOM 2942 C C . PHE A 1 365 ? 7.611 -31.538 -53.305 1.00 40.69 365 PHE A C 1
ATOM 2944 O O . PHE A 1 365 ? 7.794 -31.534 -54.521 1.00 40.69 365 PHE A O 1
ATOM 2951 N N . GLN A 1 366 ? 7.519 -32.680 -52.620 1.00 39.38 366 GLN A N 1
ATOM 2952 C CA . GLN A 1 366 ? 7.498 -33.997 -53.260 1.00 39.38 366 GLN A CA 1
ATOM 2953 C C . GLN A 1 366 ? 6.122 -34.632 -53.046 1.00 39.38 366 GLN A C 1
ATOM 2955 O O . GLN A 1 366 ? 5.735 -34.935 -51.917 1.00 39.38 366 GLN A O 1
ATOM 2960 N N . LYS A 1 367 ? 5.362 -34.842 -54.123 1.00 40.97 367 LYS A N 1
ATOM 2961 C CA . LYS A 1 367 ? 4.101 -35.595 -54.075 1.00 40.97 367 LYS A CA 1
ATOM 2962 C C . LYS A 1 367 ? 4.426 -37.072 -53.819 1.00 40.97 367 LYS A C 1
ATOM 2964 O O . LYS A 1 367 ? 5.092 -37.704 -54.631 1.00 40.97 367 LYS A O 1
ATOM 2969 N N . ILE A 1 368 ? 3.977 -37.622 -52.689 1.00 45.47 368 ILE A N 1
ATOM 2970 C CA . ILE A 1 368 ? 4.341 -38.978 -52.217 1.00 45.47 368 ILE A CA 1
ATOM 2971 C C . ILE A 1 368 ? 3.445 -40.069 -52.847 1.00 45.47 368 ILE A C 1
ATOM 2973 O O . ILE A 1 368 ? 3.601 -41.258 -52.588 1.00 45.47 368 ILE A O 1
ATOM 2977 N N . THR A 1 369 ? 2.473 -39.716 -53.688 1.00 39.88 369 THR A N 1
ATOM 2978 C CA . THR A 1 369 ? 1.449 -40.677 -54.126 1.00 39.88 369 THR A CA 1
ATOM 2979 C C . THR A 1 369 ? 1.874 -41.532 -55.322 1.00 39.88 369 THR A C 1
ATOM 2981 O O . THR A 1 369 ? 1.847 -41.091 -56.467 1.00 39.88 369 THR A O 1
ATOM 2984 N N . GLY A 1 370 ? 2.176 -42.806 -55.045 1.00 40.06 370 GLY A N 1
ATOM 2985 C CA . GLY A 1 370 ? 2.121 -43.910 -56.004 1.00 40.06 370 GLY A CA 1
ATOM 2986 C C . GLY A 1 370 ? 0.706 -44.499 -56.078 1.00 40.06 370 GLY A C 1
ATOM 2987 O O . GLY A 1 370 ? 0.129 -44.891 -55.069 1.00 40.06 370 GLY A O 1
ATOM 2988 N N . THR A 1 371 ? 0.138 -44.496 -57.283 1.00 44.91 371 THR A N 1
ATOM 2989 C CA . THR A 1 371 ? -1.056 -45.217 -57.773 1.00 44.91 371 THR A CA 1
ATOM 2990 C C . THR A 1 371 ? -1.870 -46.057 -56.760 1.00 44.91 371 THR A C 1
ATOM 2992 O O . THR A 1 371 ? -1.529 -47.216 -56.537 1.00 44.91 371 THR A O 1
ATOM 2995 N N . ARG A 1 372 ? -2.999 -45.502 -56.260 1.00 43.69 372 ARG A N 1
ATOM 2996 C CA . ARG A 1 372 ? -4.328 -46.146 -55.987 1.00 43.69 372 ARG A CA 1
ATOM 2997 C C . ARG A 1 372 ? -5.144 -45.615 -54.783 1.00 43.69 372 ARG A C 1
ATOM 2999 O O . ARG A 1 372 ? -6.238 -46.123 -54.559 1.00 43.69 372 ARG A O 1
ATOM 3006 N N . ALA A 1 373 ? -4.734 -44.560 -54.075 1.00 38.50 373 ALA A N 1
ATOM 3007 C CA . ALA A 1 373 ? -5.579 -43.909 -53.053 1.00 38.50 373 ALA A CA 1
ATOM 3008 C C . ALA A 1 373 ? -6.077 -42.517 -53.506 1.00 38.50 373 ALA A C 1
ATOM 3010 O O . ALA A 1 373 ? -5.310 -41.741 -54.066 1.00 38.50 373 ALA A O 1
ATOM 3011 N N . ARG A 1 374 ? -7.361 -42.196 -53.265 1.00 36.97 374 ARG A N 1
ATOM 3012 C CA . ARG A 1 374 ? -8.070 -40.955 -53.678 1.00 36.97 374 ARG A CA 1
ATOM 3013 C C . ARG A 1 374 ? -7.670 -39.676 -52.899 1.00 36.97 374 ARG A C 1
ATOM 3015 O O . ARG A 1 374 ? -8.474 -38.758 -52.794 1.00 36.97 374 ARG A O 1
ATOM 3022 N N . GLY A 1 375 ? -6.453 -39.587 -52.366 1.00 34.00 375 GLY A N 1
ATOM 3023 C CA . GLY A 1 375 ? -5.973 -38.399 -51.646 1.00 34.00 375 GLY A CA 1
ATOM 3024 C C . GLY A 1 375 ? -4.544 -38.046 -52.038 1.00 34.00 375 GLY A C 1
ATOM 3025 O O . GLY A 1 375 ? -3.687 -38.924 -52.070 1.00 34.00 375 GLY A O 1
ATOM 3026 N N . GLU A 1 376 ? -4.286 -36.776 -52.352 1.00 35.91 376 GLU A N 1
ATOM 3027 C CA . GLU A 1 376 ? -2.939 -36.278 -52.635 1.00 35.91 376 GLU A CA 1
ATOM 3028 C C . GLU A 1 376 ? -2.193 -35.998 -51.325 1.00 35.91 376 GLU A C 1
ATOM 3030 O O . GLU A 1 376 ? -2.668 -35.241 -50.484 1.00 35.91 376 GLU A O 1
ATOM 3035 N N . VAL A 1 377 ? -1.018 -36.610 -51.148 1.00 33.25 377 VAL A N 1
ATOM 3036 C CA . VAL A 1 377 ? -0.146 -36.393 -49.984 1.00 33.25 377 VAL A CA 1
ATOM 3037 C C . VAL A 1 377 ? 1.150 -35.741 -50.453 1.00 33.25 377 VAL A C 1
ATOM 3039 O O . VAL A 1 377 ? 1.833 -36.273 -51.335 1.00 33.25 377 VAL A O 1
ATOM 3042 N N . TYR A 1 378 ? 1.488 -34.600 -49.856 1.00 36.91 378 TYR A N 1
ATOM 3043 C CA . TYR A 1 378 ? 2.694 -33.827 -50.141 1.00 36.91 378 TYR A CA 1
ATOM 3044 C C . TYR A 1 378 ? 3.689 -33.965 -48.985 1.00 36.91 378 TYR A C 1
ATOM 3046 O O . TYR A 1 378 ? 3.314 -33.846 -47.820 1.00 36.91 378 TYR A O 1
ATOM 3054 N N . ARG A 1 379 ? 4.967 -34.194 -49.305 1.00 34.88 379 ARG A N 1
ATOM 3055 C CA . ARG A 1 379 ? 6.084 -33.981 -48.380 1.00 34.88 379 ARG A CA 1
ATOM 3056 C C . ARG A 1 379 ? 6.611 -32.577 -48.605 1.00 34.88 379 ARG A C 1
ATOM 3058 O O . ARG A 1 379 ? 7.054 -32.272 -49.712 1.00 34.88 379 ARG A O 1
ATOM 3065 N N . LEU A 1 380 ? 6.568 -31.753 -47.568 1.00 30.80 380 LEU A N 1
ATOM 3066 C CA . LEU A 1 380 ? 7.163 -30.423 -47.564 1.00 30.80 380 LEU A CA 1
ATOM 3067 C C . LEU A 1 380 ? 8.459 -30.493 -46.764 1.00 30.80 380 LEU A C 1
ATOM 3069 O O . LEU A 1 380 ? 8.451 -30.928 -45.611 1.00 30.80 380 LEU A O 1
ATOM 3073 N N . LYS A 1 381 ? 9.565 -30.088 -47.386 1.00 32.16 381 LYS A N 1
ATOM 3074 C CA . LYS A 1 381 ? 10.774 -29.705 -46.663 1.00 32.16 381 LYS A CA 1
ATOM 3075 C C . LYS A 1 381 ? 10.731 -28.185 -46.539 1.00 32.16 381 LYS A C 1
ATOM 3077 O O . LYS A 1 381 ? 10.605 -27.503 -47.553 1.00 32.16 381 LYS A O 1
ATOM 3082 N N . PHE A 1 382 ? 10.766 -27.683 -45.313 1.00 36.66 382 PHE A N 1
ATOM 3083 C CA . PHE A 1 382 ? 10.827 -26.256 -45.032 1.00 36.66 382 PHE A CA 1
ATOM 3084 C C . PHE A 1 382 ? 12.044 -25.980 -44.158 1.00 36.66 382 PHE A C 1
ATOM 3086 O O . PHE A 1 382 ? 12.331 -26.754 -43.244 1.00 36.66 382 PHE A O 1
ATOM 3093 N N . ASP A 1 383 ? 12.735 -24.888 -44.454 1.00 41.16 383 ASP A N 1
ATOM 3094 C CA . ASP A 1 383 ? 13.797 -24.350 -43.614 1.00 41.16 383 ASP A CA 1
ATOM 3095 C C . ASP A 1 383 ? 13.233 -23.113 -42.889 1.00 41.16 383 ASP A C 1
ATOM 3097 O O . ASP A 1 383 ? 12.495 -22.314 -43.472 1.00 41.16 383 ASP A O 1
ATOM 3101 N N . LEU A 1 384 ? 13.501 -22.984 -41.585 1.00 45.06 384 LEU A N 1
ATOM 3102 C CA . LEU A 1 384 ? 13.084 -21.819 -40.797 1.00 45.06 384 LEU A CA 1
ATOM 3103 C C . LEU A 1 384 ? 14.019 -20.652 -41.124 1.00 45.06 384 LEU A C 1
ATOM 3105 O O . LEU A 1 384 ? 15.121 -20.574 -40.585 1.00 45.06 384 LEU A O 1
ATOM 3109 N N . MET A 1 385 ? 13.576 -19.749 -41.995 1.00 45.69 385 MET A N 1
ATOM 3110 C CA . MET A 1 385 ? 14.265 -18.488 -42.249 1.00 45.69 385 MET A CA 1
ATOM 3111 C C . MET A 1 385 ? 13.680 -17.435 -41.307 1.00 45.69 385 MET A C 1
ATOM 3113 O O . MET A 1 385 ? 12.526 -17.017 -41.427 1.00 45.69 385 MET A O 1
ATOM 3117 N N . THR A 1 386 ? 14.455 -17.004 -40.316 1.00 46.31 386 THR A N 1
ATOM 3118 C CA . THR A 1 386 ? 14.100 -15.777 -39.604 1.00 46.31 386 THR A CA 1
ATOM 3119 C C . THR A 1 386 ? 14.454 -14.595 -40.507 1.00 46.31 386 THR A C 1
ATOM 3121 O O . THR A 1 386 ? 15.461 -14.617 -41.211 1.00 46.31 386 THR A O 1
ATOM 3124 N N . LYS A 1 387 ? 13.648 -13.525 -40.488 1.00 48.56 387 LYS A N 1
ATOM 3125 C CA . LYS A 1 387 ? 14.038 -12.249 -41.122 1.00 48.56 387 LYS A CA 1
ATOM 3126 C C . LYS A 1 387 ? 15.217 -11.569 -40.412 1.00 48.56 387 LYS A C 1
ATOM 3128 O O . LYS A 1 387 ? 15.666 -10.515 -40.855 1.00 48.56 387 LYS A O 1
ATOM 3133 N N . ALA A 1 388 ? 15.685 -12.134 -39.297 1.00 47.09 388 ALA A N 1
ATOM 3134 C CA . ALA A 1 388 ? 16.855 -11.659 -38.587 1.00 47.09 388 ALA A CA 1
ATOM 3135 C C . ALA A 1 388 ? 18.102 -12.039 -39.389 1.00 47.09 388 ALA A C 1
ATOM 3137 O O . ALA A 1 388 ? 18.386 -13.214 -39.628 1.00 47.09 388 ALA A O 1
ATOM 3138 N N . LYS A 1 389 ? 18.826 -11.012 -39.820 1.00 50.38 389 LYS A N 1
ATOM 3139 C CA . LYS A 1 389 ? 20.105 -11.148 -40.501 1.00 50.38 389 LYS A CA 1
ATOM 3140 C C . LYS A 1 389 ? 21.229 -10.829 -39.523 1.00 50.38 389 LYS A C 1
ATOM 3142 O O . LYS A 1 389 ? 21.026 -10.020 -38.613 1.00 50.38 389 LYS A O 1
ATOM 3147 N N . ASP A 1 390 ? 22.365 -11.493 -39.676 1.00 49.69 390 ASP A N 1
ATOM 3148 C CA . ASP A 1 390 ? 23.590 -11.162 -38.951 1.00 49.69 390 ASP A CA 1
ATOM 3149 C C . ASP A 1 390 ? 24.239 -9.871 -39.474 1.00 49.69 390 ASP A C 1
ATOM 3151 O O . ASP A 1 390 ? 23.722 -9.196 -40.368 1.00 49.69 390 ASP A O 1
ATOM 3155 N N . GLU A 1 391 ? 25.378 -9.504 -38.886 1.00 41.72 391 GLU A N 1
ATOM 3156 C CA . GLU A 1 391 ? 26.156 -8.311 -39.244 1.00 41.72 391 GLU A CA 1
ATOM 3157 C C . GLU A 1 391 ? 26.601 -8.278 -40.720 1.00 41.72 391 GLU A C 1
ATOM 3159 O O . GLU A 1 391 ? 26.988 -7.223 -41.223 1.00 41.72 391 GLU A O 1
ATOM 3164 N N . LEU A 1 392 ? 26.534 -9.412 -41.424 1.00 46.56 392 LEU A N 1
ATOM 3165 C CA . LEU A 1 392 ? 26.928 -9.575 -42.822 1.00 46.56 392 LEU A CA 1
ATOM 3166 C C . LEU A 1 392 ? 25.720 -9.682 -43.768 1.00 46.56 392 LEU A C 1
ATOM 3168 O O . LEU A 1 392 ? 25.887 -10.050 -44.931 1.00 46.56 392 LEU A O 1
ATOM 3172 N N . ASP A 1 393 ? 24.518 -9.341 -43.292 1.00 50.59 393 ASP A N 1
ATOM 3173 C CA . ASP A 1 393 ? 23.252 -9.461 -44.028 1.00 50.59 393 ASP A CA 1
ATOM 3174 C C . ASP A 1 393 ? 22.897 -10.926 -44.379 1.00 50.59 393 ASP A C 1
ATOM 3176 O O . ASP A 1 393 ? 22.079 -11.187 -45.267 1.00 50.59 393 ASP A O 1
ATOM 3180 N N . VAL A 1 394 ? 23.479 -11.898 -43.665 1.00 49.66 394 VAL A N 1
ATOM 3181 C CA . VAL A 1 394 ? 23.249 -13.330 -43.881 1.00 49.66 394 VAL A CA 1
ATOM 3182 C C . VAL A 1 394 ? 22.124 -13.823 -42.958 1.00 49.66 394 VAL A C 1
ATOM 3184 O O . VAL A 1 394 ? 22.097 -13.483 -41.772 1.00 49.66 394 VAL A O 1
ATOM 3187 N N . PRO A 1 395 ? 21.165 -14.622 -43.463 1.00 51.75 395 PRO A N 1
ATOM 3188 C CA . PRO A 1 395 ? 20.108 -15.196 -42.634 1.00 51.75 395 PRO A CA 1
ATOM 3189 C C . PRO A 1 395 ? 20.682 -16.123 -41.555 1.00 51.75 395 PRO A C 1
ATOM 3191 O O . PRO A 1 395 ? 21.408 -17.070 -41.862 1.00 51.75 395 PRO A O 1
ATOM 3194 N N . VAL A 1 396 ? 20.318 -15.898 -40.290 1.00 51.31 396 VAL A N 1
ATOM 3195 C CA . VAL A 1 396 ? 20.831 -16.704 -39.172 1.00 51.31 396 VAL A CA 1
ATOM 3196 C C . VAL A 1 396 ? 20.202 -18.105 -39.204 1.00 51.31 396 VAL A C 1
ATOM 3198 O O . VAL A 1 396 ? 19.006 -18.275 -38.967 1.00 51.31 396 VAL A O 1
ATOM 3201 N N . HIS A 1 397 ? 20.996 -19.137 -39.506 1.00 48.72 397 HIS A N 1
ATOM 3202 C CA . HIS A 1 397 ? 20.548 -20.535 -39.544 1.00 48.72 397 HIS A CA 1
ATOM 3203 C C . HIS A 1 397 ? 20.796 -21.257 -38.201 1.00 48.72 397 HIS A C 1
ATOM 3205 O O . HIS A 1 397 ? 21.908 -21.676 -37.897 1.00 48.72 397 HIS A O 1
ATOM 3211 N N . SER A 1 398 ? 19.727 -21.427 -37.414 1.00 44.56 398 SER A N 1
ATOM 3212 C CA . SER A 1 398 ? 19.485 -22.453 -36.375 1.00 44.56 398 SER A CA 1
ATOM 3213 C C . SER A 1 398 ? 20.695 -23.107 -35.650 1.00 44.56 398 SER A C 1
ATOM 3215 O O . SER A 1 398 ? 21.100 -24.234 -35.956 1.00 44.56 398 SER A O 1
ATOM 3217 N N . ARG A 1 399 ? 21.098 -22.502 -34.527 1.00 47.53 399 ARG A N 1
ATOM 3218 C CA . ARG A 1 399 ? 21.264 -23.154 -33.206 1.00 47.53 399 ARG A CA 1
ATOM 3219 C C . ARG A 1 399 ? 20.531 -22.248 -32.206 1.00 47.53 399 ARG A C 1
ATOM 3221 O O . ARG A 1 399 ? 20.611 -21.048 -32.400 1.00 47.53 399 ARG A O 1
ATOM 3228 N N . GLU A 1 400 ? 19.749 -22.811 -31.274 1.00 46.97 400 GLU A N 1
ATOM 3229 C CA . GLU A 1 400 ? 18.853 -22.114 -30.314 1.00 46.97 400 GLU A CA 1
ATOM 3230 C C . GLU A 1 400 ? 18.824 -20.577 -30.422 1.00 46.97 400 GLU A C 1
ATOM 3232 O O . GLU A 1 400 ? 19.658 -19.905 -29.831 1.00 46.97 400 GLU A O 1
ATOM 3237 N N . LEU A 1 401 ? 17.862 -20.023 -31.164 1.00 48.72 401 LEU A N 1
ATOM 3238 C CA . LEU A 1 401 ? 17.715 -18.572 -31.314 1.00 48.72 401 LEU A CA 1
ATOM 3239 C C . LEU A 1 401 ? 17.011 -17.991 -30.076 1.00 48.72 401 LEU A C 1
ATOM 3241 O O . LEU A 1 401 ? 15.897 -18.417 -29.752 1.00 48.72 401 LEU A O 1
ATOM 3245 N N . ARG A 1 402 ? 17.608 -16.994 -29.411 1.00 50.25 402 ARG A N 1
ATOM 3246 C CA . ARG A 1 402 ? 16.941 -16.159 -28.393 1.00 50.25 402 ARG A CA 1
ATOM 3247 C C . ARG A 1 402 ? 16.725 -14.774 -28.989 1.00 50.25 402 ARG A C 1
ATOM 3249 O O . ARG A 1 402 ? 17.663 -14.085 -29.365 1.00 50.25 402 ARG A O 1
ATOM 3256 N N . LEU A 1 403 ? 15.462 -14.371 -29.072 1.00 53.75 403 LEU A N 1
ATOM 3257 C CA . LEU A 1 403 ? 15.058 -13.065 -29.587 1.00 53.75 403 LEU A CA 1
ATOM 3258 C C . LEU A 1 403 ? 14.748 -12.130 -28.421 1.00 53.75 403 LEU A C 1
ATOM 3260 O O . LEU A 1 403 ? 13.999 -12.502 -27.515 1.00 53.75 403 LEU A O 1
ATOM 3264 N N . VAL A 1 404 ? 15.262 -10.902 -28.476 1.00 59.91 404 VAL A N 1
ATOM 3265 C CA . VAL A 1 404 ? 14.809 -9.827 -27.587 1.00 59.91 404 VAL A CA 1
ATOM 3266 C C . VAL A 1 404 ? 13.629 -9.128 -28.255 1.00 59.91 404 VAL A C 1
ATOM 3268 O O . VAL A 1 404 ? 13.743 -8.612 -29.368 1.00 59.91 404 VAL A O 1
ATOM 3271 N N . VAL A 1 405 ? 12.480 -9.133 -27.575 1.00 62.94 405 VAL A N 1
ATOM 3272 C CA . VAL A 1 405 ? 11.247 -8.497 -28.049 1.00 62.94 405 VAL A CA 1
ATOM 3273 C C . VAL A 1 405 ? 10.935 -7.296 -27.165 1.00 62.94 405 VAL A C 1
ATOM 3275 O O . VAL A 1 405 ? 10.579 -7.456 -25.999 1.00 62.94 405 VAL A O 1
ATOM 3278 N N . LYS A 1 406 ? 11.027 -6.089 -27.725 1.00 69.12 406 LYS A N 1
ATOM 3279 C CA . LYS A 1 406 ? 10.633 -4.853 -27.041 1.00 69.12 406 LYS A CA 1
ATOM 3280 C C . LYS A 1 406 ? 9.185 -4.513 -27.399 1.00 69.12 406 LYS A C 1
ATOM 3282 O O . LYS A 1 406 ? 8.885 -4.223 -28.556 1.00 69.12 406 LYS A O 1
ATOM 3287 N N . LYS A 1 407 ? 8.283 -4.564 -26.414 1.00 73.94 407 LYS A N 1
ATOM 3288 C CA . LYS A 1 407 ? 6.869 -4.156 -26.534 1.00 73.94 407 LYS A CA 1
ATOM 3289 C C . LYS A 1 407 ? 6.740 -2.674 -26.177 1.00 73.94 407 LYS A C 1
ATOM 3291 O O . LYS A 1 407 ? 7.296 -2.241 -25.173 1.00 73.94 407 LYS A O 1
ATOM 3296 N N . GLY A 1 408 ? 6.006 -1.896 -26.966 1.00 70.88 408 GLY A N 1
ATOM 3297 C CA . GLY A 1 408 ? 5.778 -0.481 -26.672 1.00 70.88 408 GLY A CA 1
ATOM 3298 C C . GLY A 1 408 ? 4.842 0.200 -27.662 1.00 70.88 408 GLY A C 1
ATOM 3299 O O . GLY A 1 408 ? 4.232 -0.453 -28.508 1.00 70.88 408 GLY A O 1
ATOM 3300 N N . SER A 1 409 ? 4.718 1.525 -27.569 1.00 75.94 409 SER A N 1
ATOM 3301 C CA . SER A 1 409 ? 3.946 2.279 -28.559 1.00 75.94 409 SER A CA 1
ATOM 3302 C C . SER A 1 409 ? 4.690 2.319 -29.906 1.00 75.94 409 SER A C 1
ATOM 3304 O O . SER A 1 409 ? 5.924 2.390 -29.920 1.00 75.94 409 SER A O 1
ATOM 3306 N N . PRO A 1 410 ? 3.980 2.326 -31.052 1.00 75.94 410 PRO A N 1
ATOM 3307 C CA . PRO A 1 410 ? 4.612 2.390 -32.371 1.00 75.94 410 PRO A CA 1
ATOM 3308 C C . PRO A 1 410 ? 5.605 3.549 -32.507 1.00 75.94 410 PRO A C 1
ATOM 3310 O O . PRO A 1 410 ? 6.710 3.362 -33.001 1.00 75.94 410 PRO A O 1
ATOM 3313 N N . GLN A 1 411 ? 5.244 4.727 -31.993 1.00 78.81 411 GLN A N 1
ATOM 3314 C CA . GLN A 1 411 ? 6.065 5.937 -32.074 1.00 78.81 411 GLN A CA 1
ATOM 3315 C C . GLN A 1 411 ? 7.367 5.823 -31.273 1.00 78.81 411 GLN A C 1
ATOM 3317 O O . GLN A 1 411 ? 8.397 6.339 -31.699 1.00 78.81 411 GLN A O 1
ATOM 3322 N N . MET A 1 412 ? 7.334 5.170 -30.107 1.00 75.94 412 MET A N 1
ATOM 3323 C CA . MET A 1 412 ? 8.531 4.939 -29.297 1.00 75.94 412 MET A CA 1
ATOM 3324 C C . MET A 1 412 ? 9.492 3.998 -30.030 1.00 75.94 412 MET A C 1
ATOM 3326 O O . MET A 1 412 ? 10.664 4.328 -30.179 1.00 75.94 412 MET A O 1
ATOM 3330 N N . LEU A 1 413 ? 8.982 2.883 -30.560 1.00 77.69 413 LEU A N 1
ATOM 3331 C CA . LEU A 1 413 ? 9.794 1.885 -31.264 1.00 77.69 413 LEU A CA 1
ATOM 3332 C C . LEU A 1 413 ? 10.353 2.402 -32.598 1.00 77.69 413 LEU A C 1
ATOM 3334 O O . LEU A 1 413 ? 11.505 2.132 -32.930 1.00 77.69 413 LEU A O 1
ATOM 3338 N N . GLU A 1 414 ? 9.572 3.187 -33.346 1.00 80.50 414 GLU A N 1
ATOM 3339 C CA . GLU A 1 414 ? 10.031 3.854 -34.572 1.00 80.50 414 GLU A CA 1
ATOM 3340 C C . GLU A 1 414 ? 11.185 4.836 -34.270 1.00 80.50 414 GLU A C 1
ATOM 3342 O O . GLU A 1 414 ? 12.162 4.881 -35.021 1.00 80.50 414 GLU A O 1
ATOM 3347 N N . ARG A 1 415 ? 11.149 5.547 -33.130 1.00 80.81 415 ARG A N 1
ATOM 3348 C CA . ARG A 1 415 ? 12.269 6.395 -32.672 1.00 80.81 415 ARG A CA 1
ATOM 3349 C C . ARG A 1 415 ? 13.511 5.582 -32.305 1.00 80.81 415 ARG A C 1
ATOM 3351 O O . ARG A 1 415 ? 14.612 6.028 -32.626 1.00 80.81 415 ARG A O 1
ATOM 3358 N N . SER A 1 416 ? 13.367 4.420 -31.660 1.00 78.44 416 SER A N 1
ATOM 3359 C CA . SER A 1 416 ? 14.497 3.523 -31.350 1.00 78.44 416 SER A CA 1
ATOM 3360 C C . SER A 1 416 ? 15.233 3.109 -32.628 1.00 78.44 416 SER A C 1
ATOM 3362 O O . SER A 1 416 ? 16.454 3.233 -32.728 1.00 78.44 416 SER A O 1
ATOM 3364 N N . ILE A 1 417 ? 14.472 2.693 -33.649 1.00 82.00 417 ILE A N 1
ATOM 3365 C CA . ILE A 1 417 ? 15.005 2.329 -34.968 1.00 82.00 417 ILE A CA 1
ATOM 3366 C C . ILE A 1 417 ? 15.700 3.524 -35.619 1.00 82.00 417 ILE A C 1
ATOM 3368 O O . ILE A 1 417 ? 16.818 3.386 -36.116 1.00 82.00 417 ILE A O 1
ATOM 3372 N N . GLU A 1 418 ? 15.061 4.695 -35.630 1.00 84.69 418 GLU A N 1
ATOM 3373 C CA . GLU A 1 418 ? 15.627 5.902 -36.236 1.00 84.69 418 GLU A CA 1
ATOM 3374 C C . GLU A 1 418 ? 16.963 6.290 -35.582 1.00 84.69 418 GLU A C 1
ATOM 3376 O O . GLU A 1 418 ? 17.927 6.602 -36.285 1.00 84.69 418 GLU A O 1
ATOM 3381 N N . ARG A 1 419 ? 17.055 6.222 -34.248 1.00 83.94 419 ARG A N 1
ATOM 3382 C CA . ARG A 1 419 ? 18.299 6.485 -33.507 1.00 83.94 419 ARG A CA 1
ATOM 3383 C C . ARG A 1 419 ? 19.400 5.494 -33.867 1.00 83.94 419 ARG A C 1
ATOM 3385 O O . ARG A 1 419 ? 20.521 5.926 -34.120 1.00 83.94 419 ARG A O 1
ATOM 3392 N N . TYR A 1 420 ? 19.080 4.203 -33.960 1.00 85.50 420 TYR A N 1
ATOM 3393 C CA . TYR A 1 420 ? 20.046 3.182 -34.372 1.00 85.50 420 TYR A CA 1
ATOM 3394 C C . TYR A 1 420 ? 20.577 3.430 -35.791 1.00 85.50 420 TYR A C 1
ATOM 3396 O O . TYR A 1 420 ? 21.779 3.357 -36.032 1.00 85.50 420 TYR A O 1
ATOM 3404 N N . HIS A 1 421 ? 19.708 3.800 -36.734 1.00 84.62 421 HIS A N 1
ATOM 3405 C CA . HIS A 1 421 ? 20.129 4.089 -38.109 1.00 84.62 421 HIS A CA 1
ATOM 3406 C C . HIS A 1 421 ? 20.978 5.360 -38.225 1.00 84.62 421 HIS A C 1
ATOM 3408 O O . HIS A 1 421 ? 21.845 5.427 -39.096 1.00 84.62 421 HIS A O 1
ATOM 3414 N N . LYS A 1 422 ? 20.751 6.348 -37.349 1.00 84.62 422 LYS A N 1
ATOM 3415 C CA . LYS A 1 422 ? 21.529 7.595 -37.280 1.00 84.62 422 LYS A CA 1
ATOM 3416 C C . LYS A 1 422 ? 22.873 7.452 -36.557 1.00 84.62 422 LYS A C 1
ATOM 3418 O O . LYS A 1 422 ? 23.674 8.384 -36.628 1.00 84.62 422 LYS A O 1
ATOM 3423 N N . LEU A 1 423 ? 23.136 6.334 -35.873 1.00 84.88 423 LEU A N 1
ATOM 3424 C CA . LEU A 1 423 ? 24.450 6.073 -35.282 1.00 84.88 423 LEU A CA 1
ATOM 3425 C C . LEU A 1 423 ? 25.534 6.047 -36.360 1.00 84.88 423 LEU A C 1
ATOM 3427 O O . LEU A 1 423 ? 25.349 5.497 -37.446 1.00 84.88 423 LEU A O 1
ATOM 3431 N N . HIS A 1 424 ? 26.705 6.578 -36.014 1.00 84.50 424 HIS A N 1
ATOM 3432 C CA . HIS A 1 424 ? 27.893 6.440 -36.845 1.00 84.50 424 HIS A CA 1
ATOM 3433 C C . HIS A 1 424 ? 28.236 4.952 -37.033 1.00 84.50 424 HIS A C 1
ATOM 3435 O O . HIS A 1 424 ? 28.218 4.196 -36.063 1.00 84.50 424 HIS A O 1
ATOM 3441 N N . ASP A 1 425 ? 28.599 4.526 -38.247 1.00 84.19 425 ASP A N 1
ATOM 3442 C CA . ASP A 1 425 ? 28.817 3.101 -38.559 1.00 84.19 425 ASP A CA 1
ATOM 3443 C C . ASP A 1 425 ? 29.873 2.450 -37.657 1.00 84.19 425 ASP A C 1
ATOM 3445 O O . ASP A 1 425 ? 29.705 1.325 -37.194 1.00 84.19 425 ASP A O 1
ATOM 3449 N N . SER A 1 426 ? 30.917 3.205 -37.300 1.00 85.50 426 SER A N 1
ATOM 3450 C CA . SER A 1 426 ? 31.950 2.755 -36.358 1.00 85.50 426 SER A CA 1
ATOM 3451 C C . SER A 1 426 ? 31.440 2.469 -34.940 1.00 85.50 426 SER A C 1
ATOM 3453 O O . SER A 1 426 ? 32.213 1.962 -34.144 1.00 85.50 426 SER A O 1
ATOM 3455 N N . LEU A 1 427 ? 30.207 2.842 -34.587 1.00 86.81 427 LEU A N 1
ATOM 3456 C CA . LEU A 1 427 ? 29.599 2.607 -33.273 1.00 86.81 427 LEU A CA 1
ATOM 3457 C C . LEU A 1 427 ? 28.502 1.544 -33.306 1.00 86.81 427 LEU A C 1
ATOM 3459 O O . LEU A 1 427 ? 28.125 1.053 -32.249 1.00 86.81 427 LEU A O 1
ATOM 3463 N N . LYS A 1 428 ? 27.984 1.176 -34.485 1.00 86.88 428 LYS A N 1
ATOM 3464 C CA . LYS A 1 428 ? 26.842 0.253 -34.597 1.00 86.88 428 LYS A CA 1
ATOM 3465 C C . LYS A 1 428 ? 27.114 -1.113 -33.970 1.00 86.88 428 LYS A C 1
ATOM 3467 O O . LYS A 1 428 ? 26.202 -1.677 -33.386 1.00 86.88 428 LYS A O 1
ATOM 3472 N N . HIS A 1 429 ? 28.359 -1.587 -34.024 1.00 86.19 429 HIS A N 1
ATOM 3473 C CA . HIS A 1 429 ? 28.791 -2.840 -33.392 1.00 86.19 429 HIS A CA 1
ATOM 3474 C C . HIS A 1 429 ? 28.714 -2.819 -31.854 1.00 86.19 429 HIS A C 1
ATOM 3476 O O . HIS A 1 429 ? 28.723 -3.870 -31.227 1.00 86.19 429 HIS A O 1
ATOM 3482 N N . LEU A 1 430 ? 28.638 -1.635 -31.234 1.00 88.00 430 LEU A N 1
ATOM 3483 C CA . LEU A 1 430 ? 28.468 -1.496 -29.787 1.00 88.00 430 LEU A CA 1
ATOM 3484 C C . LEU A 1 430 ? 27.000 -1.599 -29.360 1.00 88.00 430 LEU A C 1
ATOM 3486 O O . LEU A 1 430 ? 26.747 -1.590 -28.165 1.00 88.00 430 LEU A O 1
ATOM 3490 N N . PHE A 1 431 ? 26.035 -1.661 -30.285 1.00 87.12 431 PHE A N 1
ATOM 3491 C CA . PHE A 1 431 ? 24.604 -1.702 -29.973 1.00 87.12 431 PHE A CA 1
ATOM 3492 C C . PHE A 1 431 ? 23.925 -2.903 -30.627 1.00 87.12 431 PHE A C 1
ATOM 3494 O O . PHE A 1 431 ? 24.211 -3.241 -31.775 1.00 87.12 431 PHE A O 1
ATOM 3501 N N . ALA A 1 432 ? 22.951 -3.498 -29.938 1.00 79.25 432 ALA A N 1
ATOM 3502 C CA . ALA A 1 432 ? 22.126 -4.543 -30.534 1.00 79.25 432 ALA A CA 1
ATOM 3503 C C . ALA A 1 432 ? 21.375 -4.003 -31.762 1.00 79.25 432 ALA A C 1
ATOM 3505 O O . ALA A 1 432 ? 20.782 -2.918 -31.725 1.00 79.25 432 ALA A O 1
ATOM 3506 N N . SER A 1 433 ? 21.397 -4.750 -32.868 1.00 72.12 433 SER A N 1
ATOM 3507 C CA . SER A 1 433 ? 20.794 -4.273 -34.110 1.00 72.12 433 SER A CA 1
ATOM 3508 C C . SER A 1 433 ? 19.265 -4.343 -34.059 1.00 72.12 433 SER A C 1
ATOM 3510 O O . SER A 1 433 ? 18.662 -5.269 -33.508 1.00 72.12 433 SER A O 1
ATOM 3512 N N . HIS A 1 434 ? 18.633 -3.293 -34.580 1.00 68.06 434 HIS A N 1
ATOM 3513 C CA . HIS A 1 434 ? 17.187 -3.097 -34.523 1.00 68.06 434 HIS A CA 1
ATOM 3514 C C . HIS A 1 434 ? 16.555 -3.547 -35.846 1.00 68.06 434 HIS A C 1
ATOM 3516 O O . HIS A 1 434 ? 16.943 -3.055 -36.906 1.00 68.06 434 HIS A O 1
ATOM 3522 N N . THR A 1 435 ? 15.579 -4.461 -35.797 1.00 64.94 435 THR A N 1
ATOM 3523 C CA . THR A 1 435 ? 14.808 -4.872 -36.988 1.00 64.94 435 THR A CA 1
ATOM 3524 C C . THR A 1 435 ? 13.525 -4.034 -37.148 1.00 64.94 435 THR A C 1
ATOM 3526 O O . THR A 1 435 ? 13.348 -3.024 -36.471 1.00 64.94 435 THR A O 1
ATOM 3529 N N . GLY A 1 436 ? 12.633 -4.402 -38.076 1.00 64.94 436 GLY A N 1
ATOM 3530 C CA . GLY A 1 436 ? 11.377 -3.679 -38.318 1.00 64.94 436 GLY A CA 1
ATOM 3531 C C . GLY A 1 436 ? 10.348 -3.798 -37.181 1.00 64.94 436 GLY A C 1
ATOM 3532 O O . GLY A 1 436 ? 10.339 -4.770 -36.428 1.00 64.94 436 GLY A O 1
ATOM 3533 N N . VAL A 1 437 ? 9.441 -2.818 -37.089 1.00 66.00 437 VAL A N 1
ATOM 3534 C CA . VAL A 1 437 ? 8.323 -2.816 -36.126 1.00 66.00 437 VAL A CA 1
ATOM 3535 C C . VAL A 1 437 ? 7.163 -3.675 -36.635 1.00 66.00 437 VAL A C 1
ATOM 3537 O O . VAL A 1 437 ? 6.673 -3.462 -37.745 1.00 66.00 437 VAL A O 1
ATOM 3540 N N . GLN A 1 438 ? 6.662 -4.586 -35.800 1.00 64.56 438 GLN A N 1
ATOM 3541 C CA . GLN A 1 438 ? 5.421 -5.328 -36.036 1.00 64.56 438 GLN A CA 1
ATOM 3542 C C . GLN A 1 438 ? 4.263 -4.676 -35.268 1.00 64.56 438 GLN A C 1
ATOM 3544 O O . GLN A 1 438 ? 4.304 -4.563 -34.042 1.00 64.56 438 GLN A O 1
ATOM 3549 N N . LYS A 1 439 ? 3.227 -4.227 -35.986 1.00 70.62 439 LYS A N 1
ATOM 3550 C CA . LYS A 1 439 ? 2.011 -3.631 -35.404 1.00 70.62 439 LYS A CA 1
ATOM 3551 C C . LYS A 1 439 ? 0.984 -4.741 -35.188 1.00 70.62 439 LYS A C 1
ATOM 3553 O O . LYS A 1 439 ? 0.687 -5.464 -36.134 1.00 70.62 439 LYS A O 1
ATOM 3558 N N . HIS A 1 440 ? 0.486 -4.887 -33.962 1.00 59.41 440 HIS A N 1
ATOM 3559 C CA . HIS A 1 440 ? -0.402 -5.994 -33.590 1.00 59.41 440 HIS A CA 1
ATOM 3560 C C . HIS A 1 440 ? -1.846 -5.521 -33.337 1.00 59.41 440 HIS A C 1
ATOM 3562 O O . HIS A 1 440 ? -2.755 -6.166 -33.842 1.00 59.41 440 HIS A O 1
ATOM 3568 N N . ASP A 1 441 ? -2.053 -4.370 -32.671 1.00 62.28 441 ASP A N 1
ATOM 3569 C CA . ASP A 1 441 ? -3.372 -3.766 -32.373 1.00 62.28 441 ASP A CA 1
ATOM 3570 C C . ASP A 1 441 ? -3.305 -2.216 -32.340 1.00 62.28 441 ASP A C 1
ATOM 3572 O O . ASP A 1 441 ? -2.214 -1.637 -32.416 1.00 62.28 441 ASP A O 1
ATOM 3576 N N . GLU A 1 442 ? -4.448 -1.518 -32.218 1.00 59.22 442 GLU A N 1
ATOM 3577 C CA . GLU A 1 442 ? -4.520 -0.046 -32.095 1.00 59.22 442 GLU A CA 1
ATOM 3578 C C . GLU A 1 442 ? -3.766 0.460 -30.846 1.00 59.22 442 GLU A C 1
ATOM 3580 O O . GLU A 1 442 ? -4.305 0.542 -29.747 1.00 59.22 442 GLU A O 1
ATOM 3585 N N . GLY A 1 443 ? -2.485 0.805 -31.021 1.00 63.09 443 GLY A N 1
ATOM 3586 C CA . GLY A 1 443 ? -1.652 1.477 -30.016 1.00 63.09 443 GLY A CA 1
ATOM 3587 C C . GLY A 1 443 ? -0.455 0.678 -29.491 1.00 63.09 443 GLY A C 1
ATOM 3588 O O . GLY A 1 443 ? 0.407 1.272 -28.843 1.00 63.09 443 GLY A O 1
ATOM 3589 N N . ILE A 1 444 ? -0.342 -0.619 -29.807 1.00 71.12 444 ILE A N 1
ATOM 3590 C CA . ILE A 1 444 ? 0.747 -1.492 -29.333 1.00 71.12 444 ILE A CA 1
ATOM 3591 C C . ILE A 1 444 ? 1.519 -2.086 -30.514 1.00 71.12 444 ILE A C 1
ATOM 3593 O O . ILE A 1 444 ? 0.949 -2.606 -31.477 1.00 71.12 444 ILE A O 1
ATOM 3597 N N . ALA A 1 445 ? 2.844 -2.027 -30.421 1.00 71.31 445 ALA A N 1
ATOM 3598 C CA . ALA A 1 445 ? 3.760 -2.593 -31.390 1.00 71.31 445 ALA A CA 1
ATOM 3599 C C . ALA A 1 445 ? 4.937 -3.313 -30.719 1.00 71.31 445 ALA A C 1
ATOM 3601 O O . ALA A 1 445 ? 5.196 -3.165 -29.522 1.00 71.31 445 ALA A O 1
ATOM 3602 N N . TYR A 1 446 ? 5.644 -4.100 -31.526 1.00 69.31 446 TYR A N 1
ATOM 3603 C CA . TYR A 1 446 ? 6.769 -4.927 -31.111 1.00 69.31 446 TYR A CA 1
ATOM 3604 C C . TYR A 1 446 ? 7.976 -4.654 -32.000 1.00 69.31 446 TYR A C 1
ATOM 3606 O O . TYR A 1 446 ? 7.857 -4.610 -33.224 1.00 69.31 446 TYR A O 1
ATOM 3614 N N . LEU A 1 447 ? 9.138 -4.497 -31.381 1.00 67.06 447 LEU A N 1
ATOM 3615 C CA . LEU A 1 447 ? 10.434 -4.421 -32.038 1.00 67.06 447 LEU A CA 1
ATOM 3616 C C . LEU A 1 447 ? 11.198 -5.702 -31.720 1.00 67.06 447 LEU A C 1
ATOM 3618 O O . LEU A 1 447 ? 11.399 -6.032 -30.551 1.00 67.06 447 LEU A O 1
ATOM 3622 N N . LEU A 1 448 ? 11.631 -6.407 -32.760 1.00 65.94 448 LEU A N 1
ATOM 3623 C CA . LEU A 1 448 ? 12.547 -7.532 -32.617 1.00 65.94 448 LEU A CA 1
ATOM 3624 C C . LEU A 1 448 ? 13.980 -7.006 -32.743 1.00 65.94 448 LEU A C 1
ATOM 3626 O O . LEU A 1 448 ? 14.293 -6.252 -33.668 1.00 65.94 448 LEU A O 1
ATOM 3630 N N . MET A 1 449 ? 14.848 -7.382 -31.815 1.00 63.59 449 MET A N 1
ATOM 3631 C CA . MET A 1 449 ? 16.271 -7.035 -31.842 1.00 63.59 449 MET A CA 1
ATOM 3632 C C . MET A 1 449 ? 17.097 -8.292 -32.129 1.00 63.59 449 MET A C 1
ATOM 3634 O O . MET A 1 449 ? 16.628 -9.408 -31.881 1.00 63.59 449 MET A O 1
ATOM 3638 N N . HIS A 1 450 ? 18.288 -8.110 -32.704 1.00 62.31 450 HIS A N 1
ATOM 3639 C CA . HIS A 1 450 ? 19.161 -9.222 -33.084 1.00 62.31 450 HIS A CA 1
ATOM 3640 C C . HIS A 1 450 ? 19.551 -10.104 -31.898 1.00 62.31 450 HIS A C 1
ATOM 3642 O O . HIS A 1 450 ? 19.463 -9.710 -30.735 1.00 62.31 450 HIS A O 1
ATOM 3648 N N . ASP A 1 451 ? 19.939 -11.324 -32.245 1.00 57.31 451 ASP A N 1
ATOM 3649 C CA . ASP A 1 451 ? 20.235 -12.408 -31.334 1.00 57.31 451 ASP A CA 1
ATOM 3650 C C . ASP A 1 451 ? 21.419 -12.066 -30.401 1.00 57.31 451 ASP A C 1
ATOM 3652 O O . ASP A 1 451 ? 22.514 -11.732 -30.849 1.00 57.31 451 ASP A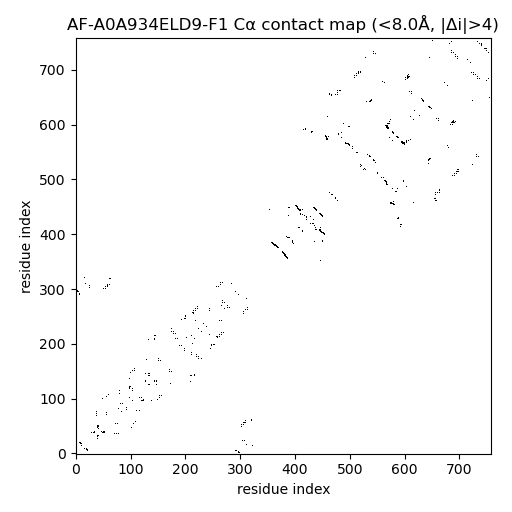 O 1
ATOM 3656 N N . LEU A 1 452 ? 21.176 -12.152 -29.090 1.00 64.62 452 LEU A N 1
ATOM 3657 C CA . LEU A 1 452 ? 22.166 -11.989 -28.019 1.00 64.62 452 LEU A CA 1
ATOM 3658 C C . LEU A 1 452 ? 22.374 -13.312 -27.251 1.00 64.62 452 LEU A C 1
ATOM 3660 O O . LEU A 1 452 ? 22.727 -13.293 -26.077 1.00 64.62 452 LEU A O 1
ATOM 3664 N N . VAL A 1 453 ? 22.125 -14.470 -27.882 1.00 57.97 453 VAL A N 1
ATOM 3665 C CA . VAL A 1 453 ? 22.110 -15.823 -27.280 1.00 57.97 453 VAL A CA 1
ATOM 3666 C C . VAL A 1 453 ? 23.344 -16.130 -26.450 1.00 57.97 453 VAL A C 1
ATOM 3668 O O . VAL A 1 453 ? 23.212 -16.722 -25.379 1.00 57.97 453 VAL A O 1
ATOM 3671 N N . ALA A 1 454 ? 24.519 -15.740 -26.945 1.00 67.94 454 ALA A N 1
ATOM 3672 C CA . ALA A 1 454 ? 25.810 -15.979 -26.303 1.00 67.94 454 ALA A CA 1
ATOM 3673 C C . ALA A 1 454 ? 26.233 -14.839 -25.359 1.00 67.94 454 ALA A C 1
ATOM 3675 O O . ALA A 1 454 ? 27.405 -14.748 -24.988 1.00 67.94 454 ALA A O 1
ATOM 3676 N N . MET A 1 455 ? 25.305 -13.935 -25.022 1.00 79.88 455 MET A N 1
ATOM 3677 C CA . MET A 1 455 ? 25.556 -12.806 -24.139 1.00 79.88 455 MET A CA 1
ATOM 3678 C C . MET A 1 455 ? 24.639 -12.817 -22.921 1.00 79.88 455 MET A C 1
ATOM 3680 O O . MET A 1 455 ? 23.470 -13.199 -22.982 1.00 79.88 455 MET A O 1
ATOM 3684 N N . ARG A 1 456 ? 25.177 -12.354 -21.796 1.00 81.44 456 ARG A N 1
ATOM 3685 C CA . ARG A 1 456 ? 24.463 -12.238 -20.523 1.00 81.44 456 ARG A CA 1
ATOM 3686 C C . ARG A 1 456 ? 24.511 -10.799 -20.019 1.00 81.44 456 ARG A C 1
ATOM 3688 O O . ARG A 1 456 ? 25.533 -10.139 -20.215 1.00 81.44 456 ARG A O 1
ATOM 3695 N N . PRO A 1 457 ? 23.454 -10.299 -19.360 1.00 85.88 457 PRO A N 1
ATOM 3696 C CA . PRO A 1 457 ? 23.493 -8.985 -18.732 1.00 85.88 457 PRO A CA 1
ATOM 3697 C C . PRO A 1 457 ? 24.662 -8.888 -17.747 1.00 85.88 457 PRO A C 1
ATOM 3699 O O . PRO A 1 457 ? 24.911 -9.824 -16.982 1.00 85.88 457 PRO A O 1
ATOM 3702 N N . LEU A 1 458 ? 25.346 -7.743 -17.701 1.00 89.56 458 LEU A N 1
ATOM 3703 C CA . LEU A 1 458 ? 26.437 -7.491 -16.753 1.00 89.56 458 LEU A CA 1
ATOM 3704 C C . LEU A 1 458 ? 25.985 -7.745 -15.307 1.00 89.56 458 LEU A C 1
ATOM 3706 O O . LEU A 1 458 ? 26.769 -8.252 -14.509 1.00 89.56 458 LEU A O 1
ATOM 3710 N N . SER A 1 459 ? 24.719 -7.463 -14.980 1.00 84.25 459 SER A N 1
ATOM 3711 C CA . SER A 1 459 ? 24.143 -7.786 -13.671 1.00 84.25 459 SER A CA 1
ATOM 3712 C C . SER A 1 459 ? 24.197 -9.271 -13.325 1.00 84.25 459 SER A C 1
ATOM 3714 O O . SER A 1 459 ? 24.526 -9.623 -12.200 1.00 84.25 459 SER A O 1
ATOM 3716 N N . GLU A 1 460 ? 23.906 -10.155 -14.279 1.00 82.50 460 GLU A N 1
ATOM 3717 C CA . GLU A 1 460 ? 23.974 -11.601 -14.042 1.00 82.50 460 GLU A CA 1
ATOM 3718 C C . GLU A 1 460 ? 25.424 -12.071 -13.933 1.00 82.50 460 GLU A C 1
ATOM 3720 O O . GLU A 1 460 ? 25.759 -12.860 -13.051 1.00 82.50 460 GLU A O 1
ATOM 3725 N N . VAL A 1 461 ? 26.308 -11.533 -14.781 1.00 86.88 461 VAL A N 1
ATOM 3726 C CA . VAL A 1 461 ? 27.736 -11.868 -14.753 1.00 86.88 461 VAL A CA 1
ATOM 3727 C C . VAL A 1 461 ? 28.360 -11.495 -13.407 1.00 86.88 461 VAL A C 1
ATOM 3729 O O . VAL A 1 461 ? 29.068 -12.316 -12.832 1.00 86.88 461 VAL A O 1
ATOM 3732 N N . LEU A 1 462 ? 28.100 -10.296 -12.875 1.00 85.00 462 LEU A N 1
ATOM 3733 C CA . LEU A 1 462 ? 28.661 -9.864 -11.588 1.00 85.00 462 LEU A CA 1
ATOM 3734 C C . LEU A 1 462 ? 28.186 -10.740 -10.418 1.00 85.00 462 LEU A C 1
ATOM 3736 O O . LEU A 1 462 ? 29.005 -11.108 -9.576 1.00 85.00 462 LEU A O 1
ATOM 3740 N N . VAL A 1 463 ? 26.909 -11.140 -10.407 1.00 80.31 463 VAL A N 1
ATOM 3741 C CA . VAL A 1 463 ? 26.354 -12.062 -9.399 1.00 80.31 463 VAL A CA 1
ATOM 3742 C C . VAL A 1 463 ? 27.017 -13.441 -9.477 1.00 80.31 463 VAL A C 1
ATOM 3744 O O . VAL A 1 463 ? 27.394 -14.008 -8.454 1.00 80.31 463 VAL A O 1
ATOM 3747 N N . ASP A 1 464 ? 27.229 -13.976 -10.680 1.00 81.12 464 ASP A N 1
ATOM 3748 C CA . ASP A 1 464 ? 27.909 -15.264 -10.856 1.00 81.12 464 ASP A CA 1
ATOM 3749 C C . ASP A 1 464 ? 29.367 -15.237 -10.372 1.00 81.12 464 ASP A C 1
ATOM 3751 O O . ASP A 1 464 ? 29.888 -16.245 -9.881 1.00 81.12 464 ASP A O 1
ATOM 3755 N N . LEU A 1 465 ? 30.053 -14.099 -10.521 1.00 83.31 465 LEU A N 1
ATOM 3756 C CA . LEU A 1 465 ? 31.447 -13.944 -10.101 1.00 83.31 465 LEU A CA 1
ATOM 3757 C C . LEU A 1 465 ? 31.611 -13.980 -8.574 1.00 83.31 465 LEU A C 1
ATOM 3759 O O . LEU A 1 465 ? 32.633 -14.490 -8.098 1.00 83.31 465 LEU A O 1
ATOM 3763 N N . ASP A 1 466 ? 30.600 -13.561 -7.806 1.00 76.19 466 ASP A N 1
ATOM 3764 C CA . ASP A 1 466 ? 30.607 -13.655 -6.338 1.00 76.19 466 ASP A CA 1
ATOM 3765 C C . ASP A 1 466 ? 30.675 -15.107 -5.833 1.00 76.19 466 ASP A C 1
ATOM 3767 O O . ASP A 1 466 ? 31.179 -15.368 -4.736 1.00 76.19 466 ASP A O 1
ATOM 3771 N N . HIS A 1 467 ? 30.252 -16.076 -6.650 1.00 75.81 467 HIS A N 1
ATOM 3772 C CA . HIS A 1 467 ? 30.291 -17.503 -6.323 1.00 75.81 467 HIS A CA 1
ATOM 3773 C C . HIS A 1 467 ? 31.596 -18.211 -6.732 1.00 75.81 467 HIS A C 1
ATOM 3775 O O . HIS A 1 467 ? 31.772 -19.394 -6.434 1.00 75.81 467 HIS A O 1
ATOM 3781 N N . ARG A 1 468 ? 32.531 -17.520 -7.400 1.00 75.19 468 ARG A N 1
ATOM 3782 C CA . ARG A 1 468 ? 33.808 -18.103 -7.861 1.00 75.19 468 ARG A CA 1
ATOM 3783 C C . ARG A 1 468 ? 34.915 -18.018 -6.811 1.00 75.19 468 ARG A C 1
ATOM 3785 O O . ARG A 1 468 ? 34.800 -17.286 -5.829 1.00 75.19 468 ARG A O 1
ATOM 3792 N N . THR A 1 469 ? 36.023 -18.730 -7.035 1.00 74.00 469 THR A N 1
ATOM 3793 C CA . THR A 1 469 ? 37.245 -18.595 -6.220 1.00 74.00 469 THR A CA 1
ATOM 3794 C C . THR A 1 469 ? 37.786 -17.159 -6.289 1.00 74.00 469 THR A C 1
ATOM 3796 O O . THR A 1 469 ? 37.598 -16.467 -7.290 1.00 74.00 469 THR A O 1
ATOM 3799 N N . HIS A 1 470 ? 38.466 -16.689 -5.238 1.00 72.00 470 HIS A N 1
ATOM 3800 C CA . HIS A 1 470 ? 38.935 -15.297 -5.161 1.00 72.00 470 HIS A CA 1
ATOM 3801 C C . HIS A 1 470 ? 39.905 -14.914 -6.302 1.00 72.00 470 HIS A C 1
ATOM 3803 O O . HIS A 1 470 ? 39.783 -13.830 -6.870 1.00 72.00 470 HIS A O 1
ATOM 3809 N N . SER A 1 471 ? 40.826 -15.803 -6.700 1.00 71.12 471 SER A N 1
ATOM 3810 C CA . SER A 1 471 ? 41.777 -15.541 -7.794 1.00 71.12 471 SER A CA 1
ATOM 3811 C C . SER A 1 471 ? 41.097 -15.426 -9.160 1.00 71.12 471 SER A C 1
ATOM 3813 O O . SER A 1 471 ? 41.384 -14.495 -9.915 1.00 71.12 471 SER A O 1
ATOM 3815 N N . ASP A 1 472 ? 40.166 -16.335 -9.463 1.00 78.31 472 ASP A N 1
ATOM 3816 C CA . ASP A 1 472 ? 39.445 -16.341 -10.740 1.00 78.31 472 ASP A CA 1
ATOM 3817 C C . ASP A 1 472 ? 38.460 -15.172 -10.818 1.00 78.31 472 ASP A C 1
ATOM 3819 O O . ASP A 1 472 ? 38.297 -14.557 -11.875 1.00 78.31 472 ASP A O 1
ATOM 3823 N N . ARG A 1 473 ? 37.840 -14.825 -9.683 1.00 82.12 473 ARG A N 1
ATOM 3824 C CA . ARG A 1 473 ? 36.978 -13.651 -9.518 1.00 82.12 473 ARG A CA 1
ATOM 3825 C C . ARG A 1 473 ? 37.740 -12.364 -9.814 1.00 82.12 473 ARG A C 1
ATOM 3827 O O . ARG A 1 473 ? 37.300 -11.596 -10.663 1.00 82.12 473 ARG A O 1
ATOM 3834 N N . LEU A 1 474 ? 38.899 -12.151 -9.186 1.00 83.06 474 LEU A N 1
ATOM 3835 C CA . LEU A 1 474 ? 39.707 -10.943 -9.378 1.00 83.06 474 LEU A CA 1
ATOM 3836 C C . LEU A 1 474 ? 40.086 -10.732 -10.851 1.00 83.06 474 LEU A C 1
ATOM 3838 O O . LEU A 1 474 ? 39.912 -9.635 -11.386 1.00 83.06 474 LEU A O 1
ATOM 3842 N N . LEU A 1 475 ? 40.577 -11.787 -11.515 1.00 87.62 475 LEU A N 1
ATOM 3843 C CA . LEU A 1 475 ? 40.944 -11.728 -12.930 1.00 87.62 475 LEU A CA 1
ATOM 3844 C C . LEU A 1 475 ? 39.720 -11.450 -13.812 1.00 87.62 475 LEU A C 1
ATOM 3846 O O . LEU A 1 475 ? 39.776 -10.572 -14.670 1.00 87.62 475 LEU A O 1
ATOM 3850 N N . SER A 1 476 ? 38.611 -12.152 -13.569 1.00 90.62 476 SER A N 1
ATOM 3851 C CA . SER A 1 476 ? 37.379 -11.999 -14.350 1.00 90.62 476 SER A CA 1
ATOM 3852 C C . SER A 1 476 ? 36.787 -10.597 -14.214 1.00 90.62 476 SER A C 1
ATOM 3854 O O . SER A 1 476 ? 36.427 -9.996 -15.219 1.00 90.62 476 SER A O 1
ATOM 3856 N N . ILE A 1 477 ? 36.734 -10.033 -13.002 1.00 91.06 477 ILE A N 1
ATOM 3857 C CA . ILE A 1 477 ? 36.212 -8.676 -12.776 1.00 91.06 477 ILE A CA 1
ATOM 3858 C C . ILE A 1 477 ? 37.092 -7.639 -13.459 1.00 91.06 477 ILE A C 1
ATOM 3860 O O . ILE A 1 477 ? 36.571 -6.703 -14.061 1.00 91.06 477 ILE A O 1
ATOM 3864 N N . LYS A 1 478 ? 38.418 -7.800 -13.396 1.00 93.56 478 LYS A N 1
ATOM 3865 C CA . LYS A 1 478 ? 39.340 -6.905 -14.097 1.00 93.56 478 LYS A CA 1
ATOM 3866 C C . LYS A 1 478 ? 39.082 -6.927 -15.606 1.00 93.56 478 LYS A C 1
ATOM 3868 O O . LYS A 1 478 ? 39.001 -5.861 -16.210 1.00 93.56 478 LYS A O 1
ATOM 3873 N N . THR A 1 479 ? 38.912 -8.112 -16.193 1.00 95.00 479 THR A N 1
ATOM 3874 C CA . THR A 1 479 ? 38.560 -8.270 -17.613 1.00 95.00 479 THR A CA 1
ATOM 3875 C C . THR A 1 479 ? 37.216 -7.617 -17.927 1.00 95.00 479 THR A C 1
ATOM 3877 O O . THR A 1 479 ? 37.136 -6.805 -18.840 1.00 95.00 479 THR A O 1
ATOM 3880 N N . VAL A 1 480 ? 36.181 -7.889 -17.130 1.00 95.81 480 VAL A N 1
ATOM 3881 C CA . VAL A 1 480 ? 34.837 -7.321 -17.311 1.00 95.81 480 VAL A CA 1
ATOM 3882 C C . VAL A 1 480 ? 34.859 -5.792 -17.238 1.00 95.81 480 VAL A C 1
ATOM 3884 O O . VAL A 1 480 ? 34.353 -5.130 -18.142 1.00 95.81 480 VAL A O 1
ATOM 3887 N N . ALA A 1 481 ? 35.494 -5.217 -16.214 1.00 96.69 481 ALA A N 1
ATOM 3888 C CA . ALA A 1 481 ? 35.641 -3.770 -16.071 1.00 96.69 481 ALA A CA 1
ATOM 3889 C C . ALA A 1 481 ? 36.400 -3.159 -17.259 1.00 96.69 481 ALA A C 1
ATOM 3891 O O . ALA A 1 481 ? 35.992 -2.127 -17.790 1.00 96.69 481 ALA A O 1
ATOM 3892 N N . GLN A 1 482 ? 37.463 -3.815 -17.730 1.00 96.88 482 GLN A N 1
ATOM 3893 C CA . GLN A 1 482 ? 38.207 -3.365 -18.902 1.00 96.88 482 GLN A CA 1
ATOM 3894 C C . GLN A 1 482 ? 37.350 -3.387 -20.175 1.00 96.88 482 GLN A C 1
ATOM 3896 O O . GLN A 1 482 ? 37.371 -2.411 -20.929 1.00 96.88 482 GLN A O 1
ATOM 3901 N N . THR A 1 483 ? 36.603 -4.463 -20.426 1.00 96.94 483 THR A N 1
ATOM 3902 C CA . THR A 1 483 ? 35.741 -4.617 -21.610 1.00 96.94 483 THR A CA 1
ATOM 3903 C C . THR A 1 483 ? 34.627 -3.570 -21.624 1.00 96.94 483 THR A C 1
ATOM 3905 O O . THR A 1 483 ? 34.428 -2.879 -22.630 1.00 96.94 483 THR A O 1
ATOM 3908 N N . VAL A 1 484 ? 33.947 -3.383 -20.488 1.00 97.12 484 VAL A N 1
ATOM 3909 C CA . VAL A 1 484 ? 32.876 -2.386 -20.339 1.00 97.12 484 VAL A CA 1
ATOM 3910 C C . VAL A 1 484 ? 33.428 -0.969 -20.497 1.00 97.12 484 VAL A C 1
ATOM 3912 O O . VAL A 1 484 ? 32.915 -0.200 -21.310 1.00 97.12 484 VAL A O 1
ATOM 3915 N N . ALA A 1 485 ? 34.514 -0.626 -19.797 1.00 96.88 485 ALA A N 1
ATOM 3916 C CA . ALA A 1 485 ? 35.131 0.693 -19.911 1.00 96.88 485 ALA A CA 1
ATOM 3917 C C . ALA A 1 485 ? 35.662 0.967 -21.325 1.00 96.88 485 ALA A C 1
ATOM 3919 O O . ALA A 1 485 ? 35.545 2.084 -21.819 1.00 96.88 485 ALA A O 1
ATOM 3920 N N . SER A 1 486 ? 36.224 -0.034 -22.009 1.00 95.19 486 SER A N 1
ATOM 3921 C CA . SER A 1 486 ? 36.695 0.123 -23.392 1.00 95.19 486 SER A CA 1
ATOM 3922 C C . SER A 1 486 ? 35.542 0.432 -24.345 1.00 95.19 486 SER A C 1
ATOM 3924 O O . SER A 1 486 ? 35.675 1.328 -25.178 1.00 95.19 486 SER A O 1
ATOM 3926 N N . SER A 1 487 ? 34.406 -0.247 -24.178 1.00 94.38 487 SER A N 1
ATOM 3927 C CA . SER A 1 487 ? 33.206 -0.049 -25.000 1.00 94.38 487 SER A CA 1
ATOM 3928 C C . SER A 1 487 ? 32.561 1.316 -24.748 1.00 94.38 487 SER A C 1
ATOM 3930 O O . SER A 1 487 ? 32.255 2.040 -25.695 1.00 94.38 487 SER A O 1
ATOM 3932 N N . LEU A 1 488 ? 32.455 1.732 -23.479 1.00 94.31 488 LEU A N 1
ATOM 3933 C CA . LEU A 1 488 ? 32.003 3.078 -23.108 1.00 94.31 488 LEU A CA 1
ATOM 3934 C C . LEU A 1 488 ? 32.933 4.156 -23.662 1.00 94.31 488 LEU A C 1
ATOM 3936 O O . LEU A 1 488 ? 32.493 5.082 -24.332 1.00 94.31 488 LEU A O 1
ATOM 3940 N N . ASN A 1 489 ? 34.241 4.004 -23.476 1.00 93.12 489 ASN A N 1
ATOM 3941 C CA . ASN A 1 489 ? 35.207 4.971 -23.984 1.00 93.12 489 ASN A CA 1
ATOM 3942 C C . ASN A 1 489 ? 35.206 5.037 -25.519 1.00 93.12 489 ASN A C 1
ATOM 3944 O O . ASN A 1 489 ? 35.446 6.107 -26.074 1.00 93.12 489 ASN A O 1
ATOM 3948 N N . ALA A 1 490 ? 34.952 3.928 -26.220 1.00 91.38 490 ALA A N 1
ATOM 3949 C CA . ALA A 1 490 ? 34.789 3.928 -27.672 1.00 91.38 490 ALA A CA 1
ATOM 3950 C C . ALA A 1 490 ? 33.557 4.742 -28.101 1.00 91.38 490 ALA A C 1
ATOM 3952 O O . ALA A 1 490 ? 33.671 5.569 -29.008 1.00 91.38 490 ALA A O 1
ATOM 3953 N N . LEU A 1 491 ? 32.429 4.576 -27.400 1.00 91.44 491 LEU A N 1
ATOM 3954 C CA . LEU A 1 491 ? 31.221 5.383 -27.584 1.00 91.44 491 LEU A CA 1
ATOM 3955 C C . LEU A 1 491 ? 31.506 6.875 -27.348 1.00 91.44 491 LEU A C 1
ATOM 3957 O O . LEU A 1 491 ? 31.285 7.705 -28.227 1.00 91.44 491 LEU A O 1
ATOM 3961 N N . HIS A 1 492 ? 32.082 7.204 -26.193 1.00 91.00 492 HIS A N 1
ATOM 3962 C CA . HIS A 1 492 ? 32.292 8.577 -25.721 1.00 91.00 492 HIS A CA 1
ATOM 3963 C C . HIS A 1 492 ? 33.321 9.368 -26.543 1.00 91.00 492 HIS A C 1
ATOM 3965 O O . HIS A 1 492 ? 33.324 10.599 -26.520 1.00 91.00 492 HIS A O 1
ATOM 3971 N N . ARG A 1 493 ? 34.218 8.682 -27.265 1.00 87.31 493 ARG A N 1
ATOM 3972 C CA . ARG A 1 493 ? 35.224 9.313 -28.140 1.00 87.31 493 ARG A CA 1
ATOM 3973 C C . ARG A 1 493 ? 34.642 9.833 -29.449 1.00 87.31 493 ARG A C 1
ATOM 3975 O O . ARG A 1 493 ? 35.255 10.709 -30.063 1.00 87.31 493 ARG A O 1
ATOM 3982 N N . GLN A 1 494 ? 33.519 9.284 -29.906 1.00 76.62 494 GLN A N 1
ATOM 3983 C CA . GLN A 1 494 ? 32.903 9.709 -31.155 1.00 76.62 494 GLN A CA 1
ATOM 3984 C C . GLN A 1 494 ? 32.184 11.050 -30.958 1.00 76.62 494 GLN A C 1
ATOM 3986 O O . GLN A 1 494 ? 31.384 11.220 -30.044 1.00 76.62 494 GLN A O 1
ATOM 3991 N N . SER A 1 495 ? 32.498 12.008 -31.833 1.00 61.50 495 SER A N 1
ATOM 3992 C CA . SER A 1 495 ? 31.964 13.376 -31.855 1.00 61.50 495 SER A CA 1
ATOM 3993 C C . SER A 1 495 ? 32.131 14.186 -30.556 1.00 61.50 495 SER A C 1
ATOM 3995 O O . SER A 1 495 ? 31.169 14.439 -29.840 1.00 61.50 495 SER A O 1
ATOM 3997 N N . ALA A 1 496 ? 33.345 14.689 -30.301 1.00 60.78 496 ALA A N 1
ATOM 3998 C CA . ALA A 1 496 ? 33.593 15.678 -29.250 1.00 60.78 496 ALA A CA 1
ATOM 3999 C C . ALA A 1 496 ? 33.262 17.105 -29.732 1.00 60.78 496 ALA A C 1
ATOM 4001 O O . ALA A 1 496 ? 34.134 17.804 -30.257 1.00 60.78 496 ALA A O 1
ATOM 4002 N N . ALA A 1 497 ? 32.017 17.551 -29.558 1.00 66.75 497 ALA A N 1
ATOM 4003 C CA . ALA A 1 497 ? 31.677 18.962 -29.744 1.00 66.75 497 ALA A CA 1
ATOM 4004 C C . ALA A 1 497 ? 32.063 19.766 -28.485 1.00 66.75 497 ALA A C 1
ATOM 4006 O O . ALA A 1 497 ? 31.959 19.239 -27.370 1.00 66.75 497 ALA A O 1
ATOM 4007 N N . PRO A 1 498 ? 32.502 21.035 -28.615 1.00 66.81 498 PRO A N 1
ATOM 4008 C CA . PRO A 1 498 ? 32.619 21.922 -27.463 1.00 66.81 498 PRO A CA 1
ATOM 4009 C C . PRO A 1 498 ? 31.284 21.984 -26.722 1.00 66.81 498 PRO A C 1
ATOM 4011 O O . PRO A 1 498 ? 30.228 22.084 -27.351 1.00 66.81 498 PRO A O 1
ATOM 4014 N N . SER A 1 499 ? 31.332 21.928 -25.396 1.00 69.38 499 SER A N 1
ATOM 4015 C CA . SER A 1 499 ? 30.124 22.062 -24.589 1.00 69.38 499 SER A CA 1
ATOM 4016 C C . SER A 1 499 ? 29.477 23.437 -24.780 1.00 69.38 499 SER A C 1
ATOM 4018 O O . SER A 1 499 ? 30.147 24.474 -24.781 1.00 69.38 499 SER A O 1
ATOM 4020 N N . ALA A 1 500 ? 28.155 23.460 -24.949 1.00 71.62 500 ALA A N 1
ATOM 4021 C CA . ALA A 1 500 ? 27.399 24.704 -25.008 1.00 71.62 500 ALA A CA 1
ATOM 4022 C C . ALA A 1 500 ? 27.266 25.346 -23.613 1.00 71.62 500 ALA A C 1
ATOM 4024 O O . ALA A 1 500 ? 27.284 24.672 -22.577 1.00 71.62 500 ALA A O 1
ATOM 4025 N N . VAL A 1 501 ? 27.094 26.672 -23.580 1.00 67.38 501 VAL A N 1
ATOM 4026 C CA . VAL A 1 501 ? 26.831 27.419 -22.338 1.00 67.38 501 VAL A CA 1
ATOM 4027 C C . VAL A 1 501 ? 25.545 26.894 -21.685 1.00 67.38 501 VAL A C 1
ATOM 4029 O O . VAL A 1 501 ? 24.526 26.738 -22.353 1.00 67.38 501 VAL A O 1
ATOM 4032 N N . GLY A 1 502 ? 25.592 26.612 -20.379 1.00 69.50 502 GLY A N 1
ATOM 4033 C CA . GLY A 1 502 ? 24.447 26.116 -19.606 1.00 69.50 502 GLY A CA 1
ATOM 4034 C C . GLY A 1 502 ? 24.249 24.594 -19.617 1.00 69.50 502 GLY A C 1
ATOM 4035 O O . GLY A 1 502 ? 23.311 24.107 -18.990 1.00 69.50 502 GLY A O 1
ATOM 4036 N N . GLN A 1 503 ? 25.119 23.807 -20.261 1.00 78.50 503 GLN A N 1
ATOM 4037 C CA . GLN A 1 503 ? 24.975 22.342 -20.290 1.00 78.50 503 GLN A CA 1
ATOM 4038 C C . GLN A 1 503 ? 25.048 21.667 -18.912 1.00 78.50 503 GLN A C 1
ATOM 4040 O O . GLN A 1 503 ? 24.371 20.662 -18.711 1.00 78.50 503 GLN A O 1
ATOM 4045 N N . LEU A 1 504 ? 25.776 22.226 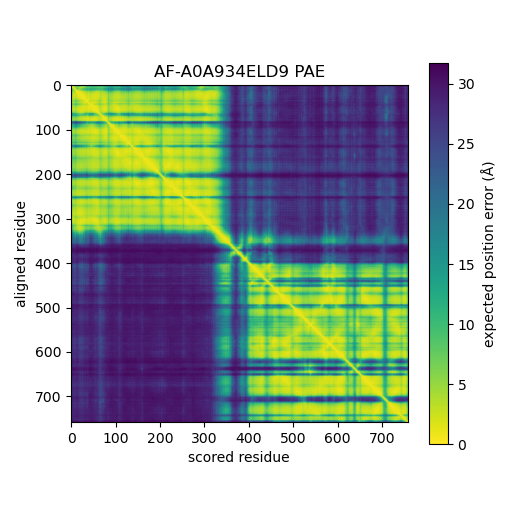-17.935 1.00 83.00 504 LEU A N 1
ATOM 4046 C CA . LEU A 1 504 ? 25.745 21.731 -16.548 1.00 83.00 504 LEU A CA 1
ATOM 4047 C C . LEU A 1 504 ? 24.311 21.726 -15.992 1.00 83.00 504 LEU A C 1
ATOM 4049 O O . LEU A 1 504 ? 23.896 20.783 -15.314 1.00 83.00 504 LEU A O 1
ATOM 4053 N N . TYR A 1 505 ? 23.556 22.785 -16.293 1.00 84.81 505 TYR A N 1
ATOM 4054 C CA . TYR A 1 505 ? 22.192 22.951 -15.818 1.00 84.81 505 TYR A CA 1
ATOM 4055 C C . TYR A 1 505 ? 21.258 21.896 -16.414 1.00 84.81 505 TYR A C 1
ATOM 4057 O O . TYR A 1 505 ? 20.490 21.285 -15.676 1.00 84.81 505 TYR A O 1
ATOM 4065 N N . TRP A 1 506 ? 21.356 21.642 -17.719 1.00 85.00 506 TRP A N 1
ATOM 4066 C CA . TRP A 1 506 ? 20.510 20.667 -18.415 1.00 85.00 506 TRP A CA 1
ATOM 4067 C C . TRP A 1 506 ? 20.895 19.214 -18.119 1.00 85.00 506 TRP A C 1
ATOM 4069 O O . TRP A 1 506 ? 20.018 18.385 -17.906 1.00 85.00 506 TRP A O 1
ATOM 4079 N N . THR A 1 507 ? 22.194 18.919 -18.038 1.00 88.12 507 THR A N 1
ATOM 4080 C CA . THR A 1 507 ? 22.703 17.547 -17.851 1.00 88.12 507 THR A CA 1
ATOM 4081 C C . THR A 1 507 ? 22.507 17.066 -16.411 1.00 88.12 507 THR A C 1
ATOM 4083 O O . THR A 1 507 ? 22.126 15.918 -16.177 1.00 88.12 507 THR A O 1
ATOM 4086 N N . TYR A 1 508 ? 22.742 17.947 -15.428 1.00 91.12 508 TYR A N 1
ATOM 4087 C CA . TYR A 1 508 ? 22.818 17.564 -14.015 1.00 91.12 508 TYR A CA 1
ATOM 4088 C C . TYR A 1 508 ? 21.789 18.257 -13.128 1.00 91.12 508 TYR A C 1
ATOM 4090 O O . TYR A 1 508 ? 20.982 17.588 -12.486 1.00 91.12 508 TYR A O 1
ATOM 4098 N N . LEU A 1 509 ? 21.802 19.593 -13.066 1.00 90.00 509 LEU A N 1
ATOM 4099 C CA . LEU A 1 509 ? 21.051 20.312 -12.029 1.00 90.00 509 LEU A CA 1
ATOM 4100 C C . LEU A 1 509 ? 19.532 20.254 -12.235 1.00 90.00 509 LEU A C 1
ATOM 4102 O O . LEU A 1 509 ? 18.798 20.164 -11.253 1.00 90.00 509 LEU A O 1
ATOM 4106 N N . THR A 1 510 ? 19.063 20.293 -13.484 1.00 89.25 510 THR A N 1
ATOM 4107 C CA . THR A 1 510 ? 17.635 20.182 -13.818 1.00 89.25 510 THR A CA 1
ATOM 4108 C C . THR A 1 510 ? 17.117 18.776 -13.517 1.00 89.25 510 THR A C 1
ATOM 4110 O O . THR A 1 510 ? 16.205 18.683 -12.700 1.00 89.25 510 THR A O 1
ATOM 4113 N N . PRO A 1 511 ? 17.745 17.681 -14.002 1.00 89.81 511 PRO A N 1
ATOM 4114 C CA . PRO A 1 511 ? 17.336 16.325 -13.624 1.00 89.81 511 PRO A CA 1
ATOM 4115 C C . PRO A 1 511 ? 17.343 16.059 -12.115 1.00 89.81 511 PRO A C 1
ATOM 4117 O O . PRO A 1 511 ? 16.413 15.441 -11.602 1.00 89.81 511 PRO A O 1
ATOM 4120 N N . ILE A 1 512 ? 18.348 16.558 -11.383 1.00 90.56 512 ILE A N 1
ATOM 4121 C CA . ILE A 1 512 ? 18.390 16.469 -9.914 1.00 90.56 512 ILE A CA 1
ATOM 4122 C C . ILE A 1 512 ? 17.207 17.227 -9.301 1.00 90.56 512 ILE A C 1
ATOM 4124 O O . ILE A 1 512 ? 16.494 16.685 -8.460 1.00 90.56 512 ILE A O 1
ATOM 4128 N N . SER A 1 513 ? 16.970 18.470 -9.728 1.00 89.06 513 SER A N 1
ATOM 4129 C CA . SER A 1 513 ? 15.873 19.286 -9.203 1.00 89.06 513 SER A CA 1
ATOM 4130 C C . SER A 1 513 ? 14.499 18.689 -9.504 1.00 89.06 513 SER A C 1
ATOM 4132 O O . SER A 1 513 ? 13.607 18.792 -8.662 1.00 89.06 513 SER A O 1
ATOM 4134 N N . ASP A 1 514 ? 14.310 18.114 -10.689 1.00 87.94 514 ASP A N 1
ATOM 4135 C CA . ASP A 1 514 ? 13.046 17.505 -11.094 1.00 87.94 514 ASP A CA 1
ATOM 4136 C C . ASP A 1 514 ? 12.812 16.189 -10.351 1.00 87.94 514 ASP A C 1
ATOM 4138 O O . ASP A 1 514 ? 11.716 15.983 -9.834 1.00 87.94 514 ASP A O 1
ATOM 4142 N N . SER A 1 515 ? 13.853 15.365 -10.179 1.00 89.12 515 SER A N 1
ATOM 4143 C CA . SER A 1 515 ? 13.772 14.131 -9.385 1.00 89.12 515 SER A CA 1
ATOM 4144 C C . SER A 1 515 ? 13.431 14.434 -7.924 1.00 89.12 515 SER A C 1
ATOM 4146 O O . SER A 1 515 ? 12.511 13.837 -7.373 1.00 89.12 515 SER A O 1
ATOM 4148 N N . ILE A 1 516 ? 14.082 15.434 -7.312 1.00 86.19 516 ILE A N 1
ATOM 4149 C CA . ILE A 1 516 ? 13.752 15.894 -5.951 1.00 86.19 516 ILE A CA 1
ATOM 4150 C C . ILE A 1 516 ? 12.287 16.345 -5.873 1.00 86.19 516 ILE A C 1
ATOM 4152 O O . ILE A 1 516 ? 11.577 15.957 -4.945 1.00 86.19 516 ILE A O 1
ATOM 4156 N N . ARG A 1 517 ? 11.809 17.131 -6.851 1.00 83.69 517 ARG A N 1
ATOM 4157 C CA . ARG A 1 517 ? 10.414 17.603 -6.892 1.00 83.69 517 ARG A CA 1
ATOM 4158 C C . ARG A 1 517 ? 9.421 16.442 -6.994 1.00 83.69 517 ARG A C 1
ATOM 4160 O O . ARG A 1 517 ? 8.387 16.488 -6.335 1.00 83.69 517 ARG A O 1
ATOM 4167 N N . GLN A 1 518 ? 9.725 15.430 -7.806 1.00 83.31 518 GLN A N 1
ATOM 4168 C CA . GLN A 1 518 ? 8.885 14.245 -7.987 1.00 83.31 518 GLN A CA 1
ATOM 4169 C C . GLN A 1 518 ? 8.837 13.382 -6.723 1.00 83.31 518 GLN A C 1
ATOM 4171 O O . GLN A 1 518 ? 7.748 13.085 -6.243 1.00 83.31 518 GLN A O 1
ATOM 4176 N N . ILE A 1 519 ? 9.994 13.035 -6.150 1.00 80.88 519 ILE A N 1
ATOM 4177 C CA . ILE A 1 519 ? 10.093 12.192 -4.945 1.00 80.88 519 ILE A CA 1
ATOM 4178 C C . ILE A 1 519 ? 9.360 12.839 -3.770 1.00 80.88 519 ILE A C 1
ATOM 4180 O O . ILE A 1 519 ? 8.626 12.180 -3.040 1.00 80.88 519 ILE A O 1
ATOM 4184 N N . CYS A 1 520 ? 9.528 14.149 -3.609 1.00 73.38 520 CYS A N 1
ATOM 4185 C CA . CYS A 1 520 ? 8.978 14.875 -2.474 1.00 73.38 520 CYS A CA 1
ATOM 4186 C C . CYS A 1 520 ? 7.551 15.390 -2.710 1.00 73.38 520 CYS A C 1
ATOM 4188 O O . CYS A 1 520 ? 7.014 16.139 -1.887 1.00 73.38 520 CYS A O 1
ATOM 4190 N N . HIS A 1 521 ? 6.926 15.021 -3.832 1.00 74.56 521 HIS A N 1
ATOM 4191 C CA . HIS A 1 521 ? 5.520 15.311 -4.059 1.00 74.56 521 HIS A CA 1
ATOM 4192 C C . HIS A 1 521 ? 4.687 14.668 -2.931 1.00 74.56 521 HIS A C 1
ATOM 4194 O O . HIS A 1 521 ? 4.933 13.511 -2.590 1.00 74.56 521 HIS A O 1
ATOM 4200 N N . PRO A 1 522 ? 3.677 15.352 -2.354 1.00 64.62 522 PRO A N 1
ATOM 4201 C CA . PRO A 1 522 ? 2.917 14.827 -1.211 1.00 64.62 522 PRO A CA 1
ATOM 4202 C C . PRO A 1 522 ? 2.236 13.474 -1.456 1.00 64.62 522 PRO A C 1
ATOM 4204 O O . PRO A 1 522 ? 1.898 12.783 -0.505 1.00 64.62 522 PRO A O 1
ATOM 4207 N N . LEU A 1 523 ? 2.028 13.121 -2.727 1.00 64.44 523 LEU A N 1
ATOM 4208 C CA . LEU A 1 523 ? 1.425 11.856 -3.160 1.00 64.44 523 LEU A CA 1
ATOM 4209 C C . LEU A 1 523 ? 2.458 10.808 -3.629 1.00 64.44 523 LEU A C 1
ATOM 4211 O O . LEU A 1 523 ? 2.064 9.731 -4.065 1.00 64.44 523 LEU A O 1
ATOM 4215 N N . ALA A 1 524 ? 3.756 11.130 -3.608 1.00 69.00 524 ALA A N 1
ATOM 4216 C CA . ALA A 1 524 ? 4.836 10.241 -4.035 1.00 69.00 524 ALA A CA 1
ATOM 4217 C C . ALA A 1 524 ? 5.414 9.459 -2.846 1.00 69.00 524 ALA A C 1
ATOM 4219 O O . ALA A 1 524 ? 5.144 8.267 -2.734 1.00 69.00 524 ALA A O 1
ATOM 4220 N N . PHE A 1 525 ? 6.150 10.138 -1.957 1.00 74.19 525 PHE A N 1
ATOM 4221 C CA . PHE A 1 525 ? 6.751 9.559 -0.746 1.00 74.19 525 PHE A CA 1
ATOM 4222 C C . PHE A 1 525 ? 6.598 10.516 0.447 1.00 74.19 525 PHE A C 1
ATOM 4224 O O . PHE A 1 525 ? 7.471 11.364 0.684 1.00 74.19 525 PHE A O 1
ATOM 4231 N N . PRO A 1 526 ? 5.482 10.433 1.197 1.00 72.00 526 PRO A N 1
ATOM 4232 C CA . PRO A 1 526 ? 5.228 11.287 2.358 1.00 72.00 526 PRO A CA 1
ATOM 4233 C C . PRO A 1 526 ? 6.360 11.276 3.397 1.00 72.00 526 PRO A C 1
ATOM 4235 O O . PRO A 1 526 ? 6.610 12.295 4.038 1.00 72.00 526 PRO A O 1
ATOM 4238 N N . GLU A 1 527 ? 7.076 10.159 3.524 1.00 75.25 527 GLU A N 1
ATOM 4239 C CA . GLU A 1 527 ? 8.168 9.924 4.474 1.00 75.25 527 GLU A CA 1
ATOM 4240 C C . GLU A 1 527 ? 9.431 10.734 4.151 1.00 75.25 527 GLU A C 1
ATOM 4242 O O . GLU A 1 527 ? 10.226 11.019 5.046 1.00 75.25 527 GLU A O 1
ATOM 4247 N N . ILE A 1 528 ? 9.622 11.113 2.883 1.00 75.88 528 ILE A N 1
ATOM 4248 C CA . ILE A 1 528 ? 10.795 11.870 2.410 1.00 75.88 528 ILE A CA 1
ATOM 4249 C C . ILE A 1 528 ? 10.504 13.371 2.373 1.00 75.88 528 ILE A C 1
ATOM 4251 O O . ILE A 1 528 ? 11.419 14.189 2.455 1.00 75.88 528 ILE A O 1
ATOM 4255 N N . LYS A 1 529 ? 9.224 13.764 2.335 1.00 77.50 529 LYS A N 1
ATOM 4256 C CA . LYS A 1 529 ? 8.804 15.173 2.334 1.00 77.50 529 LYS A CA 1
ATOM 4257 C C . LYS A 1 529 ? 9.488 16.023 3.423 1.00 77.50 529 LYS A C 1
ATOM 4259 O O . LYS A 1 529 ? 9.934 17.120 3.084 1.00 77.50 529 LYS A O 1
ATOM 4264 N N . PRO A 1 530 ? 9.643 15.572 4.687 1.00 79.94 530 PRO A N 1
ATOM 4265 C CA . PRO A 1 530 ? 10.318 16.369 5.712 1.00 79.94 530 PRO A CA 1
ATOM 4266 C C . PRO A 1 530 ? 11.758 16.769 5.352 1.00 79.94 530 PRO A C 1
ATOM 4268 O O . PRO A 1 530 ? 12.213 17.815 5.808 1.00 79.94 530 PRO A O 1
ATOM 4271 N N . TRP A 1 531 ? 12.451 15.996 4.507 1.00 82.00 531 TRP A N 1
ATOM 4272 C CA . TRP A 1 531 ? 13.841 16.248 4.097 1.00 82.00 531 TRP A CA 1
ATOM 4273 C C . TRP A 1 531 ? 13.963 17.420 3.103 1.00 82.00 531 TRP A C 1
ATOM 4275 O O . TRP A 1 531 ? 15.067 17.903 2.838 1.00 82.00 531 TRP A O 1
ATOM 4285 N N . LEU A 1 532 ? 12.844 17.909 2.544 1.00 76.44 532 LEU A N 1
ATOM 4286 C CA . LEU A 1 532 ? 12.801 19.188 1.822 1.00 76.44 532 LEU A CA 1
ATOM 4287 C C . LEU A 1 532 ? 12.776 20.391 2.759 1.00 76.44 532 LEU A C 1
ATOM 4289 O O . LEU A 1 532 ? 13.332 21.439 2.436 1.00 76.44 532 LEU A O 1
ATOM 4293 N N . ASP A 1 533 ? 12.061 20.266 3.872 1.00 74.94 533 ASP A N 1
ATOM 4294 C CA . ASP A 1 533 ? 11.697 21.414 4.697 1.00 74.94 533 ASP A CA 1
ATOM 4295 C C . ASP A 1 533 ? 12.667 21.599 5.865 1.00 74.94 533 ASP A C 1
ATOM 4297 O O . ASP A 1 533 ? 12.820 22.714 6.371 1.00 74.94 533 ASP A O 1
ATOM 4301 N N . LYS A 1 534 ? 13.335 20.519 6.290 1.00 83.25 534 LYS A N 1
ATOM 4302 C CA . LYS A 1 534 ? 14.182 20.484 7.483 1.00 83.25 534 LYS A CA 1
ATOM 4303 C C . LYS A 1 534 ? 15.489 19.717 7.238 1.00 83.25 534 LYS A C 1
ATOM 4305 O O . LYS A 1 534 ? 15.507 18.805 6.409 1.00 83.25 534 LYS A O 1
ATOM 4310 N N . PRO A 1 535 ? 16.565 20.058 7.970 1.00 85.88 535 PRO A N 1
ATOM 4311 C CA . PRO A 1 535 ? 17.738 19.198 8.100 1.00 85.88 535 PRO A CA 1
ATOM 4312 C C . PRO A 1 535 ? 17.362 17.799 8.601 1.00 85.88 535 PRO A C 1
ATOM 4314 O O . PRO A 1 535 ? 16.354 17.621 9.294 1.00 85.88 535 PRO A O 1
ATOM 4317 N N . PHE A 1 536 ? 18.177 16.808 8.258 1.00 85.44 536 PHE A N 1
ATOM 4318 C CA . PHE A 1 536 ? 17.952 15.412 8.627 1.00 85.44 536 PHE A CA 1
ATOM 4319 C C . PHE A 1 536 ? 19.273 14.699 8.915 1.00 85.44 536 PHE A C 1
ATOM 4321 O O . PHE A 1 536 ? 20.337 15.124 8.471 1.00 85.44 536 PHE A O 1
ATOM 4328 N N . ASN A 1 537 ? 19.205 13.606 9.672 1.00 83.69 537 ASN A N 1
ATOM 4329 C CA . ASN A 1 537 ? 20.378 12.863 10.113 1.00 83.69 537 ASN A CA 1
ATOM 4330 C C . ASN A 1 537 ? 20.460 11.501 9.421 1.00 83.69 537 ASN A C 1
ATOM 4332 O O . ASN A 1 537 ? 19.521 10.709 9.498 1.00 83.69 537 ASN A O 1
ATOM 4336 N N . VAL A 1 538 ? 21.617 11.201 8.835 1.00 82.50 538 VAL A N 1
ATOM 4337 C CA . VAL A 1 538 ? 21.945 9.900 8.237 1.00 82.50 538 VAL A CA 1
ATOM 4338 C C . VAL A 1 538 ? 23.165 9.336 8.952 1.00 82.50 538 VAL A C 1
ATOM 4340 O O . VAL A 1 538 ? 24.200 9.995 8.997 1.00 82.50 538 VAL A O 1
ATOM 4343 N N . ASN A 1 539 ? 23.071 8.133 9.522 1.00 77.50 539 ASN A N 1
ATOM 4344 C CA . ASN A 1 539 ? 24.207 7.448 10.168 1.00 77.50 539 ASN A CA 1
ATOM 4345 C C . ASN A 1 539 ? 24.959 8.308 11.209 1.00 77.50 539 ASN A C 1
ATOM 4347 O O . ASN A 1 539 ? 26.175 8.224 11.345 1.00 77.50 539 ASN A O 1
ATOM 4351 N N . GLY A 1 540 ? 24.231 9.156 11.944 1.00 76.06 540 GLY A N 1
ATOM 4352 C CA . GLY A 1 540 ? 24.802 10.054 12.958 1.00 76.06 540 GLY A CA 1
ATOM 4353 C C . GLY A 1 540 ? 25.409 11.352 12.409 1.00 76.06 540 GLY A C 1
ATOM 4354 O O . GLY A 1 540 ? 25.880 12.170 13.196 1.00 76.06 540 GLY A O 1
ATOM 4355 N N . HIS A 1 541 ? 25.362 11.574 11.094 1.00 81.88 541 HIS A N 1
ATOM 4356 C CA . HIS A 1 541 ? 25.767 12.819 10.444 1.00 81.88 541 HIS A CA 1
ATOM 4357 C C . HIS A 1 541 ? 24.549 13.670 10.084 1.00 81.88 541 HIS A C 1
ATOM 4359 O O . HIS A 1 541 ? 23.560 13.152 9.568 1.00 81.88 541 HIS A O 1
ATOM 4365 N N . SER A 1 542 ? 24.636 14.976 10.343 1.00 86.50 542 SER A N 1
ATOM 4366 C CA . SER A 1 542 ? 23.579 15.934 10.017 1.00 86.50 542 SER A CA 1
ATOM 4367 C C . SER A 1 542 ? 23.779 16.515 8.622 1.00 86.50 542 SER A C 1
ATOM 4369 O O . SER A 1 542 ? 24.876 16.963 8.278 1.00 86.50 542 SER A O 1
ATOM 4371 N N . TYR A 1 543 ? 22.712 16.506 7.830 1.00 89.12 543 TYR A N 1
ATOM 4372 C CA . TYR A 1 543 ? 22.669 17.013 6.467 1.00 89.12 543 TYR A CA 1
ATOM 4373 C C . TYR A 1 543 ? 21.616 18.108 6.334 1.00 89.12 543 TYR A C 1
ATOM 4375 O O . TYR A 1 543 ? 20.579 18.107 7.001 1.00 89.12 543 TYR A O 1
ATOM 4383 N N . GLU A 1 544 ? 21.890 19.051 5.439 1.00 91.50 544 GLU A N 1
ATOM 4384 C CA . GLU A 1 544 ? 20.955 20.112 5.086 1.00 91.50 544 GLU A CA 1
ATOM 4385 C C . GLU A 1 544 ? 19.774 19.553 4.284 1.00 91.50 544 GLU A C 1
ATOM 4387 O O . GLU A 1 544 ? 19.786 18.426 3.791 1.00 91.50 544 GLU A O 1
ATOM 4392 N N . LYS A 1 545 ? 18.739 20.369 4.102 1.00 86.69 545 LYS A N 1
ATOM 4393 C CA . LYS A 1 545 ? 17.598 20.014 3.251 1.00 86.69 545 LYS A CA 1
ATOM 4394 C C . LYS A 1 545 ? 17.988 19.803 1.780 1.00 86.69 545 LYS A C 1
ATOM 4396 O O . LYS A 1 545 ? 18.877 20.469 1.256 1.00 86.69 545 LYS A O 1
ATOM 4401 N N . LEU A 1 546 ? 17.270 18.935 1.066 1.00 80.25 546 LEU A N 1
ATOM 4402 C CA . LEU A 1 546 ? 17.591 18.531 -0.318 1.00 80.25 546 LEU A CA 1
ATOM 4403 C C . LEU A 1 546 ? 17.771 19.708 -1.305 1.00 80.25 546 LEU A C 1
ATOM 4405 O O . LEU A 1 546 ? 18.671 19.687 -2.149 1.00 80.25 546 LEU A O 1
ATOM 4409 N N . ASP A 1 547 ? 16.958 20.766 -1.197 1.00 82.56 547 ASP A N 1
ATOM 4410 C CA . ASP A 1 547 ? 17.015 21.926 -2.104 1.00 82.56 547 ASP A CA 1
ATOM 4411 C C . ASP A 1 547 ? 18.264 22.812 -1.900 1.00 82.56 547 ASP A C 1
ATOM 4413 O O . ASP A 1 547 ? 18.660 23.561 -2.805 1.00 82.56 547 ASP A O 1
ATOM 4417 N N . PHE A 1 548 ? 18.905 22.714 -0.731 1.00 89.75 548 PHE A N 1
ATOM 4418 C CA . PHE A 1 548 ? 20.118 23.449 -0.387 1.00 89.75 548 PHE A CA 1
ATOM 4419 C C . PHE A 1 548 ? 21.258 23.076 -1.332 1.00 89.75 548 PHE A C 1
ATOM 4421 O O . PHE A 1 548 ? 21.921 23.957 -1.888 1.00 89.75 548 PHE A O 1
ATOM 4428 N N . TYR A 1 549 ? 21.447 21.779 -1.575 1.00 89.38 549 TYR A N 1
ATOM 4429 C CA . TYR A 1 549 ? 22.557 21.263 -2.371 1.00 89.38 549 TYR A CA 1
ATOM 4430 C C . TYR A 1 549 ? 22.500 21.754 -3.821 1.00 89.38 549 TYR A C 1
ATOM 4432 O O . TYR A 1 549 ? 23.502 22.229 -4.356 1.00 89.38 549 TYR A O 1
ATOM 4440 N N . VAL A 1 550 ? 21.309 21.766 -4.433 1.00 87.56 550 VAL A N 1
ATOM 4441 C CA . VAL A 1 550 ? 21.111 22.298 -5.794 1.00 87.56 550 VAL A CA 1
ATOM 4442 C C . VAL A 1 550 ? 21.472 23.786 -5.867 1.00 87.56 550 VAL A C 1
ATOM 4444 O O . VAL A 1 550 ? 22.105 24.229 -6.827 1.00 87.56 550 VAL A O 1
ATOM 4447 N N . LYS A 1 551 ? 21.106 24.576 -4.847 1.00 88.00 551 LYS A N 1
ATOM 4448 C CA . LYS A 1 551 ? 21.435 26.011 -4.774 1.00 88.00 551 LYS A CA 1
ATOM 4449 C C . LYS A 1 551 ? 22.935 26.255 -4.606 1.00 88.00 551 LYS A C 1
ATOM 4451 O O . LYS A 1 551 ? 23.460 27.183 -5.219 1.00 88.00 551 LYS A O 1
ATOM 4456 N N . GLN A 1 552 ? 23.623 25.439 -3.810 1.00 91.12 552 GLN A N 1
ATOM 4457 C CA . GLN A 1 552 ? 25.068 25.566 -3.607 1.00 91.12 552 GLN A CA 1
ATOM 4458 C C . GLN A 1 552 ? 25.865 25.162 -4.849 1.00 91.12 552 GLN A C 1
ATOM 4460 O O . GLN A 1 552 ? 26.761 25.897 -5.254 1.00 91.12 552 GLN A O 1
ATOM 4465 N N . LEU A 1 553 ? 25.513 24.054 -5.509 1.00 89.88 553 LEU A N 1
ATOM 4466 C CA . LEU A 1 553 ? 26.231 23.565 -6.695 1.00 89.88 553 LEU A CA 1
ATOM 4467 C C . LEU A 1 553 ? 26.224 24.569 -7.852 1.00 89.88 553 LEU A C 1
ATOM 4469 O O . LEU A 1 553 ? 27.218 24.677 -8.568 1.00 89.88 553 LEU A O 1
ATOM 4473 N N . LYS A 1 554 ? 25.161 25.378 -7.984 1.00 87.19 554 LYS A N 1
ATOM 4474 C CA . LYS A 1 554 ? 25.113 26.494 -8.948 1.00 87.19 554 LYS A CA 1
ATOM 4475 C C . LYS A 1 554 ? 26.273 27.479 -8.779 1.00 87.19 554 LYS A C 1
ATOM 4477 O O . LYS A 1 554 ? 26.767 28.011 -9.764 1.00 87.19 554 LYS A O 1
ATOM 4482 N N . ARG A 1 555 ? 26.752 27.705 -7.550 1.00 88.94 555 ARG A N 1
ATOM 4483 C CA . ARG A 1 555 ? 27.878 28.619 -7.275 1.00 88.94 555 ARG A CA 1
ATOM 4484 C C . ARG A 1 555 ? 29.209 28.088 -7.808 1.00 88.94 555 ARG A C 1
ATOM 4486 O O . ARG A 1 555 ? 30.136 28.863 -8.019 1.00 88.94 555 ARG A O 1
ATOM 4493 N N . PHE A 1 556 ? 29.296 26.781 -8.046 1.00 89.44 556 PHE A N 1
ATOM 4494 C CA . PHE A 1 556 ? 30.493 26.102 -8.530 1.00 89.44 556 PHE A CA 1
ATOM 4495 C C . PHE A 1 556 ? 30.408 25.720 -10.012 1.00 89.44 556 PHE A C 1
ATOM 4497 O O . PHE A 1 556 ? 31.211 24.910 -10.475 1.00 89.44 556 PHE A O 1
ATOM 4504 N N . GLU A 1 557 ? 29.481 26.318 -10.770 1.00 84.75 557 GLU A N 1
ATOM 4505 C CA . GLU A 1 557 ? 29.223 25.979 -12.174 1.00 84.75 557 GLU A CA 1
ATOM 4506 C C . GLU A 1 557 ? 30.497 25.941 -13.025 1.00 84.75 557 GLU A C 1
ATOM 4508 O O . GLU A 1 557 ? 30.759 24.951 -13.702 1.00 84.75 557 GLU A O 1
ATOM 4513 N N . GLN A 1 558 ? 31.356 26.956 -12.904 1.00 83.62 558 GLN A N 1
ATOM 4514 C CA . GLN A 1 558 ? 32.608 27.032 -13.665 1.00 83.62 558 GLN A CA 1
ATOM 4515 C C . GLN A 1 558 ? 33.567 25.860 -13.389 1.00 83.62 558 GLN A C 1
ATOM 4517 O O . GLN A 1 558 ? 34.329 25.466 -14.268 1.00 83.62 558 GLN A O 1
ATOM 4522 N N . ARG A 1 559 ? 33.553 25.296 -12.173 1.00 85.88 559 ARG A N 1
ATOM 4523 C CA . ARG A 1 559 ? 34.390 24.139 -11.803 1.00 85.88 559 ARG A CA 1
ATOM 4524 C C . ARG A 1 559 ? 33.774 22.821 -12.265 1.00 85.88 559 ARG A C 1
ATOM 4526 O O . ARG A 1 559 ? 34.501 21.868 -12.529 1.00 85.88 559 ARG A O 1
ATOM 4533 N N . LEU A 1 560 ? 32.450 22.773 -12.354 1.00 88.75 560 LEU A N 1
ATOM 4534 C CA . LEU A 1 560 ? 31.687 21.590 -12.732 1.00 88.75 560 LEU A CA 1
ATOM 4535 C C . LEU A 1 560 ? 31.381 21.524 -14.229 1.00 88.75 560 LEU A C 1
ATOM 4537 O O . LEU A 1 560 ? 30.867 20.515 -14.687 1.00 88.75 560 LEU A O 1
ATOM 4541 N N . GLN A 1 561 ? 31.706 22.547 -15.015 1.00 85.50 561 GLN A N 1
ATOM 4542 C CA . GLN A 1 561 ? 31.481 22.524 -16.455 1.00 85.50 561 GLN A CA 1
ATOM 4543 C C . GLN A 1 561 ? 32.405 21.504 -17.143 1.00 85.50 561 GLN A C 1
ATOM 4545 O O . GLN A 1 561 ? 33.621 21.489 -16.926 1.00 85.50 561 GLN A O 1
ATOM 4550 N N . PHE A 1 562 ? 31.829 20.631 -17.969 1.00 87.06 562 PHE A N 1
ATOM 4551 C CA . PHE A 1 562 ? 32.589 19.755 -18.861 1.00 87.06 562 PHE A CA 1
ATOM 4552 C C . PHE A 1 562 ? 32.936 20.504 -20.142 1.00 87.06 562 PHE A C 1
ATOM 4554 O O . PHE A 1 562 ? 32.192 21.384 -20.561 1.00 87.06 562 PHE A O 1
ATOM 4561 N N . SER A 1 563 ? 34.086 20.207 -20.744 1.00 78.19 563 SER A N 1
ATOM 4562 C CA . SER A 1 563 ? 34.600 20.933 -21.917 1.00 78.19 563 SER A CA 1
ATOM 4563 C C . SER A 1 563 ? 34.204 20.299 -23.251 1.00 78.19 563 SER A C 1
ATOM 4565 O O . SER A 1 563 ? 34.279 20.958 -24.289 1.00 78.19 563 SER A O 1
ATOM 4567 N N . LYS A 1 564 ? 33.805 19.024 -23.233 1.00 83.00 564 LYS A N 1
ATOM 4568 C CA . LYS A 1 564 ? 33.480 18.227 -24.417 1.00 83.00 564 LYS A CA 1
ATOM 4569 C C . LYS A 1 564 ? 32.226 17.407 -24.156 1.00 83.00 564 LYS A C 1
ATOM 4571 O O . LYS A 1 564 ? 32.203 16.651 -23.190 1.00 83.00 564 LYS A O 1
ATOM 4576 N N . ALA A 1 565 ? 31.232 17.562 -25.018 1.00 84.12 565 ALA A N 1
ATOM 4577 C CA . ALA A 1 565 ? 30.085 16.667 -25.090 1.00 84.12 565 ALA A CA 1
ATOM 4578 C C . ALA A 1 565 ? 30.394 15.523 -26.063 1.00 84.12 565 ALA A C 1
ATOM 4580 O O . ALA A 1 565 ? 31.109 15.753 -27.041 1.00 84.12 565 ALA A O 1
ATOM 4581 N N . GLY A 1 566 ? 29.866 14.327 -25.809 1.00 84.31 566 GLY A N 1
ATOM 4582 C CA . GLY A 1 566 ? 30.050 13.161 -26.677 1.00 84.31 566 GLY A CA 1
ATOM 4583 C C . GLY A 1 566 ? 28.775 12.340 -26.821 1.00 84.31 566 GLY A C 1
ATOM 4584 O O . GLY A 1 566 ? 27.728 12.706 -26.282 1.00 84.31 566 GLY A O 1
ATOM 4585 N N . TYR A 1 567 ? 28.863 11.219 -27.542 1.00 90.19 567 TYR A N 1
ATOM 4586 C CA . TYR A 1 567 ? 27.808 10.213 -27.464 1.00 90.19 567 TYR A CA 1
ATOM 4587 C C . TYR A 1 567 ? 27.762 9.619 -26.061 1.00 90.19 567 TYR A C 1
ATOM 4589 O O . TYR A 1 567 ? 28.797 9.247 -25.526 1.00 90.19 567 TYR A O 1
ATOM 4597 N N . VAL A 1 568 ? 26.569 9.527 -25.493 1.00 91.69 568 VAL A N 1
ATOM 4598 C CA . VAL A 1 568 ? 26.272 8.994 -24.163 1.00 91.69 568 VAL A CA 1
ATOM 4599 C C . VAL A 1 568 ? 25.061 8.085 -24.317 1.00 91.69 568 VAL A C 1
ATOM 4601 O O . VAL A 1 568 ? 24.087 8.474 -24.966 1.00 91.69 568 VAL A O 1
ATOM 4604 N N . HIS A 1 569 ? 25.115 6.881 -23.752 1.00 92.44 569 HIS A N 1
ATOM 4605 C CA . HIS A 1 569 ? 24.006 5.927 -23.801 1.00 92.44 569 HIS A CA 1
ATOM 4606 C C . HIS A 1 569 ? 22.758 6.503 -23.120 1.00 92.44 569 HIS A C 1
ATOM 4608 O O . HIS A 1 569 ? 21.645 6.377 -23.628 1.00 92.44 569 HIS A O 1
ATOM 4614 N N . GLY A 1 570 ? 22.937 7.170 -21.977 1.00 87.31 570 GLY A N 1
ATOM 4615 C CA . GLY A 1 570 ? 21.899 7.930 -21.273 1.00 87.31 570 GLY A CA 1
ATOM 4616 C C . GLY A 1 570 ? 21.047 7.098 -20.309 1.00 87.31 570 GLY A C 1
ATOM 4617 O O . GLY A 1 570 ? 20.433 7.664 -19.406 1.00 87.31 570 GLY A O 1
ATOM 4618 N N . ASP A 1 571 ? 21.075 5.772 -20.458 1.00 88.19 571 ASP A N 1
ATOM 4619 C CA . ASP A 1 571 ? 20.467 4.778 -19.558 1.00 88.19 571 ASP A CA 1
ATOM 4620 C C . ASP A 1 571 ? 21.404 3.575 -19.339 1.00 88.19 571 ASP A C 1
ATOM 4622 O O . ASP A 1 571 ? 21.046 2.412 -19.513 1.00 88.19 571 ASP A O 1
ATOM 4626 N N . CYS A 1 572 ? 22.675 3.868 -19.053 1.00 91.88 572 CYS A N 1
ATOM 4627 C CA . CYS A 1 572 ? 23.758 2.884 -18.981 1.00 91.88 572 CYS A CA 1
ATOM 4628 C C . CYS A 1 572 ? 23.784 2.089 -17.662 1.00 91.88 572 CYS A C 1
ATOM 4630 O O . CYS A 1 572 ? 24.803 2.024 -16.977 1.00 91.88 572 CYS A O 1
ATOM 4632 N N . HIS A 1 573 ? 22.668 1.480 -17.278 1.00 88.69 573 HIS A N 1
ATOM 4633 C CA . HIS A 1 573 ? 22.649 0.560 -16.145 1.00 88.69 573 HIS A CA 1
ATOM 4634 C C . HIS A 1 573 ? 23.099 -0.845 -16.570 1.00 88.69 573 HIS A C 1
ATOM 4636 O O . HIS A 1 573 ? 22.994 -1.226 -17.735 1.00 88.69 573 HIS A O 1
ATOM 4642 N N . SER A 1 574 ? 23.544 -1.673 -15.630 1.00 87.81 574 SER A N 1
ATOM 4643 C CA . SER A 1 574 ? 24.154 -2.980 -15.924 1.00 87.81 574 SER A CA 1
ATOM 4644 C C . SER A 1 574 ? 23.283 -3.961 -16.725 1.00 87.81 574 SER A C 1
ATOM 4646 O O . SER A 1 574 ? 23.812 -4.782 -17.465 1.00 87.81 574 SER A O 1
ATOM 4648 N N . ARG A 1 575 ? 21.949 -3.879 -16.622 1.00 84.50 575 ARG A N 1
ATOM 4649 C CA . ARG A 1 575 ? 21.029 -4.718 -17.417 1.00 84.50 575 ARG A CA 1
ATOM 4650 C C . ARG A 1 575 ? 20.999 -4.344 -18.900 1.00 84.50 575 ARG A C 1
ATOM 4652 O O . ARG A 1 575 ? 20.567 -5.153 -19.708 1.00 84.50 575 ARG A O 1
ATOM 4659 N N . ASN A 1 576 ? 21.462 -3.139 -19.235 1.00 87.00 576 ASN A N 1
ATOM 4660 C CA . ASN A 1 576 ? 21.553 -2.642 -20.605 1.00 87.00 576 ASN A CA 1
ATOM 4661 C C . ASN A 1 576 ? 22.933 -2.908 -21.225 1.00 87.00 576 ASN A C 1
ATOM 4663 O O . ASN A 1 576 ? 23.207 -2.466 -22.337 1.00 87.00 576 ASN A O 1
ATOM 4667 N N . ILE A 1 577 ? 23.808 -3.630 -20.518 1.00 91.56 577 ILE A N 1
ATOM 4668 C CA . ILE A 1 577 ? 25.135 -4.015 -20.992 1.00 91.56 577 ILE A CA 1
ATOM 4669 C C . ILE A 1 577 ? 25.182 -5.535 -21.048 1.00 91.56 577 ILE A C 1
ATOM 4671 O O . ILE A 1 577 ? 25.102 -6.205 -20.022 1.00 91.56 577 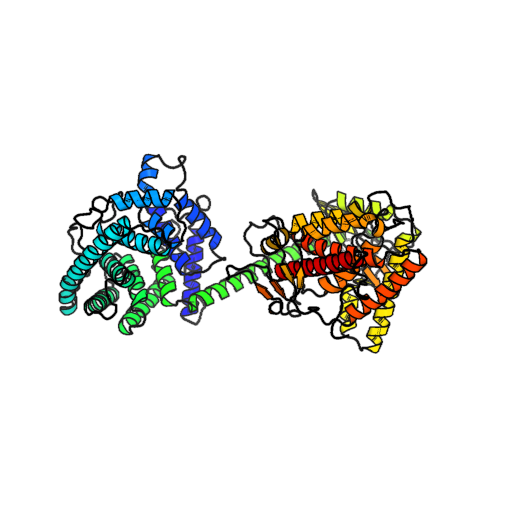ILE A O 1
ATOM 4675 N N . MET A 1 578 ? 25.324 -6.072 -22.248 1.00 88.12 578 MET A N 1
ATOM 4676 C CA . MET A 1 578 ? 25.349 -7.502 -22.525 1.00 88.12 578 MET A CA 1
ATOM 4677 C C . MET A 1 578 ? 26.793 -7.918 -22.773 1.00 88.12 578 MET A C 1
ATOM 4679 O O . MET A 1 578 ? 27.473 -7.304 -23.588 1.00 88.12 578 MET A O 1
ATOM 4683 N N . LEU A 1 579 ? 27.276 -8.927 -22.054 1.00 89.94 579 LEU A N 1
ATOM 4684 C CA . LEU A 1 579 ? 28.641 -9.438 -22.155 1.00 89.94 579 LEU A CA 1
ATOM 4685 C C . LEU A 1 579 ? 28.650 -10.808 -22.809 1.00 89.94 579 LEU A C 1
ATOM 4687 O O . LEU A 1 579 ? 27.882 -11.674 -22.392 1.00 89.94 579 LEU A O 1
ATOM 4691 N N . GLY A 1 580 ? 29.553 -11.019 -23.766 1.00 87.00 580 GLY A N 1
ATOM 4692 C CA . GLY A 1 580 ? 29.821 -12.349 -24.309 1.00 87.00 580 GLY A CA 1
ATOM 4693 C C . GLY A 1 580 ? 30.321 -13.323 -23.241 1.00 87.00 580 GLY A C 1
ATOM 4694 O O . GLY A 1 580 ? 30.904 -12.915 -22.235 1.00 87.00 580 GLY A O 1
ATOM 4695 N N . ASP A 1 581 ? 30.130 -14.623 -23.467 1.00 83.06 581 ASP A N 1
ATOM 4696 C CA . ASP A 1 581 ? 30.603 -15.679 -22.556 1.00 83.06 581 ASP A CA 1
ATOM 4697 C C . ASP A 1 581 ? 32.122 -15.640 -22.294 1.00 83.06 581 ASP A C 1
ATOM 4699 O O . ASP A 1 581 ? 32.584 -16.071 -21.235 1.00 83.06 581 ASP A O 1
ATOM 4703 N N . ASP A 1 582 ? 32.898 -15.088 -23.232 1.00 85.56 582 ASP A N 1
ATOM 4704 C CA . ASP A 1 582 ? 34.343 -14.871 -23.109 1.00 85.56 582 ASP A CA 1
ATOM 4705 C C . ASP A 1 582 ? 34.726 -13.634 -22.276 1.00 85.56 582 ASP A C 1
ATOM 4707 O O . ASP A 1 582 ? 35.892 -13.477 -21.913 1.00 85.56 582 ASP A O 1
ATOM 4711 N N . LEU A 1 583 ? 33.753 -12.780 -21.936 1.00 89.75 583 LEU A N 1
ATOM 4712 C CA . LEU A 1 583 ? 33.909 -11.502 -21.231 1.00 89.75 583 LEU A CA 1
ATOM 4713 C C . LEU A 1 583 ? 34.751 -10.458 -21.989 1.00 89.75 583 LEU A C 1
ATOM 4715 O O . LEU A 1 583 ? 35.142 -9.443 -21.405 1.00 89.75 583 LEU A O 1
ATOM 4719 N N . LEU A 1 584 ? 35.036 -10.678 -23.276 1.00 89.88 584 LEU A N 1
ATOM 4720 C CA . LEU A 1 584 ? 35.876 -9.806 -24.111 1.00 89.88 584 LEU A CA 1
ATOM 4721 C C . LEU A 1 584 ? 35.064 -8.894 -25.035 1.00 89.88 584 LEU A C 1
ATOM 4723 O O . LEU A 1 584 ? 35.616 -7.963 -25.619 1.00 89.88 584 LEU A O 1
ATOM 4727 N N . SER A 1 585 ? 33.762 -9.141 -25.149 1.00 89.62 585 SER A N 1
ATOM 4728 C CA . SER A 1 585 ? 32.826 -8.337 -25.930 1.00 89.62 585 SER A CA 1
ATOM 4729 C C . SER A 1 585 ? 31.721 -7.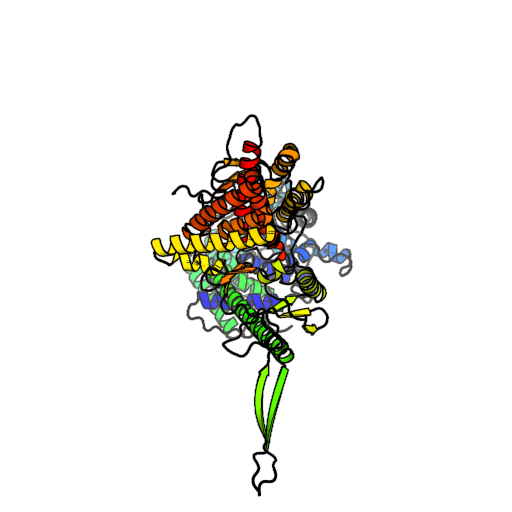766 -25.043 1.00 89.62 585 SER A C 1
ATOM 4731 O O . SER A 1 585 ? 31.251 -8.432 -24.118 1.00 89.62 585 SER A O 1
ATOM 4733 N N . ALA A 1 586 ? 31.316 -6.524 -25.324 1.00 92.00 586 ALA A N 1
ATOM 4734 C CA . ALA A 1 586 ? 30.169 -5.880 -24.697 1.00 92.00 586 ALA A CA 1
ATOM 4735 C C . ALA A 1 586 ? 29.288 -5.203 -25.750 1.00 92.00 586 ALA A C 1
ATOM 4737 O O . ALA A 1 586 ? 29.795 -4.532 -26.649 1.00 92.00 586 ALA A O 1
ATOM 4738 N N . VAL A 1 587 ? 27.974 -5.356 -25.603 1.00 90.25 587 VAL A N 1
ATOM 4739 C CA . VAL A 1 587 ? 26.955 -4.750 -26.463 1.00 90.25 587 VAL A CA 1
ATOM 4740 C C . VAL A 1 587 ? 25.934 -4.026 -25.596 1.00 90.25 587 VAL A C 1
ATOM 4742 O O . VAL A 1 587 ? 25.432 -4.568 -24.613 1.00 90.25 587 VAL A O 1
ATOM 4745 N N . PHE A 1 588 ? 25.615 -2.795 -25.970 1.00 90.06 588 PHE A N 1
ATOM 4746 C CA . PHE A 1 588 ? 24.578 -1.990 -25.353 1.00 90.06 588 PHE A CA 1
ATOM 4747 C C . PHE A 1 588 ? 23.202 -2.320 -25.938 1.00 90.06 588 PHE A C 1
ATOM 4749 O O . PHE A 1 588 ? 23.034 -2.492 -27.151 1.00 90.06 588 PHE A O 1
ATOM 4756 N N . VAL A 1 589 ? 22.197 -2.377 -25.073 1.00 82.38 589 VAL A N 1
ATOM 4757 C CA . VAL A 1 589 ? 20.787 -2.503 -25.453 1.00 82.38 589 VAL A CA 1
ATOM 4758 C C . VAL A 1 589 ? 20.005 -1.305 -24.925 1.00 82.38 589 VAL A C 1
ATOM 4760 O O . VAL A 1 589 ? 20.399 -0.685 -23.948 1.00 82.38 589 VAL A O 1
ATOM 4763 N N . ASP A 1 590 ? 18.882 -1.009 -25.577 1.00 80.94 590 ASP A N 1
ATOM 4764 C CA . ASP A 1 590 ? 18.018 0.142 -25.288 1.00 80.94 590 ASP A CA 1
ATOM 4765 C C . ASP A 1 590 ? 18.612 1.526 -25.629 1.00 80.94 590 ASP A C 1
ATOM 4767 O O . ASP A 1 590 ? 19.029 2.311 -24.784 1.00 80.94 590 ASP A O 1
ATOM 4771 N N . ILE A 1 591 ? 18.597 1.860 -26.922 1.00 84.88 591 ILE A N 1
ATOM 4772 C CA . ILE A 1 591 ? 19.173 3.099 -27.473 1.00 84.88 591 ILE A CA 1
ATOM 4773 C C . ILE A 1 591 ? 18.295 4.357 -27.277 1.00 84.88 591 ILE A C 1
ATOM 4775 O O . ILE A 1 591 ? 18.622 5.449 -27.756 1.00 84.88 591 ILE A O 1
ATOM 4779 N N . ASP A 1 592 ? 17.154 4.243 -26.597 1.00 80.19 592 ASP A N 1
ATOM 4780 C CA . ASP A 1 592 ? 16.115 5.285 -26.546 1.00 80.19 592 ASP A CA 1
ATOM 4781 C C . ASP A 1 592 ? 16.557 6.586 -25.880 1.00 80.19 592 ASP A C 1
ATOM 4783 O O . ASP A 1 592 ? 15.951 7.637 -26.102 1.00 80.19 592 ASP A O 1
ATOM 4787 N N . THR A 1 593 ? 17.612 6.531 -25.077 1.00 85.50 593 THR A N 1
ATOM 4788 C CA . THR A 1 593 ? 18.166 7.671 -24.343 1.00 85.50 593 THR A CA 1
ATOM 4789 C C . THR A 1 593 ? 19.472 8.186 -24.928 1.00 85.50 593 THR A C 1
ATOM 4791 O O . THR A 1 593 ? 20.035 9.129 -24.376 1.00 85.50 593 THR A O 1
ATOM 4794 N N . LEU A 1 594 ? 19.927 7.628 -26.059 1.00 88.19 594 LEU A N 1
ATOM 4795 C CA . LEU A 1 594 ? 21.186 8.024 -26.685 1.00 88.19 594 LEU A CA 1
ATOM 4796 C C . LEU A 1 594 ? 21.211 9.535 -26.944 1.00 88.19 594 LEU A C 1
ATOM 4798 O O . LEU A 1 594 ? 20.332 10.075 -27.622 1.00 88.19 594 LEU A O 1
ATOM 4802 N N . SER A 1 595 ? 22.243 10.194 -26.434 1.00 87.38 595 SER A N 1
ATOM 4803 C CA . SER A 1 595 ? 22.464 11.633 -26.548 1.00 87.38 595 SER A CA 1
ATOM 4804 C C . SER A 1 595 ? 23.831 11.892 -27.157 1.00 87.38 595 SER A C 1
ATOM 4806 O O . SER A 1 595 ? 24.771 11.159 -26.884 1.00 87.38 595 SER A O 1
ATOM 4808 N N . SER A 1 596 ? 23.955 12.927 -27.986 1.00 85.62 596 SER A N 1
ATOM 4809 C CA . SER A 1 596 ? 25.237 13.374 -28.555 1.00 85.62 596 SER A CA 1
ATOM 4810 C C . SER A 1 596 ? 25.747 14.668 -27.914 1.00 85.62 596 SER A C 1
ATOM 4812 O O . SER A 1 596 ? 26.676 15.292 -28.427 1.00 85.62 596 SER A O 1
ATOM 4814 N N . SER A 1 597 ? 25.071 15.144 -26.865 1.00 83.44 597 SER A N 1
ATOM 4815 C CA . SER A 1 597 ? 25.296 16.464 -26.264 1.00 83.44 597 SER A CA 1
ATOM 4816 C C . SER A 1 597 ? 25.537 16.423 -24.757 1.00 83.44 597 SER A C 1
ATOM 4818 O O . SER A 1 597 ? 25.617 17.485 -24.139 1.00 83.44 597 SER A O 1
ATOM 4820 N N . ASP A 1 598 ? 25.663 15.229 -24.182 1.00 89.50 598 ASP A N 1
ATOM 4821 C CA . ASP A 1 598 ? 25.832 15.033 -22.746 1.00 89.50 598 ASP A CA 1
ATOM 4822 C C . ASP A 1 598 ? 27.284 14.739 -22.358 1.00 89.50 598 ASP A C 1
ATOM 4824 O O . ASP A 1 598 ? 28.164 14.490 -23.190 1.00 89.50 598 ASP A O 1
ATOM 4828 N N . ASP A 1 599 ? 27.524 14.811 -21.052 1.00 92.62 599 ASP A N 1
ATOM 4829 C CA . ASP A 1 599 ? 28.787 14.446 -20.427 1.00 92.62 599 ASP A CA 1
ATOM 4830 C C . ASP A 1 599 ? 28.889 12.926 -20.271 1.00 92.62 599 ASP A C 1
ATOM 4832 O O . ASP A 1 599 ? 27.977 12.271 -19.763 1.00 92.62 599 ASP A O 1
ATOM 4836 N N . TYR A 1 600 ? 30.040 12.371 -20.635 1.00 93.12 600 TYR A N 1
ATOM 4837 C CA . TYR A 1 600 ? 30.319 10.939 -20.561 1.00 93.12 600 TYR A CA 1
ATOM 4838 C C . TYR A 1 600 ? 30.237 10.374 -19.133 1.00 93.12 600 TYR A C 1
ATOM 4840 O O . TYR A 1 600 ? 30.015 9.179 -18.938 1.00 93.12 600 TYR A O 1
ATOM 4848 N N . MET A 1 601 ? 30.344 11.241 -18.123 1.00 95.06 601 MET A N 1
ATOM 4849 C CA . MET A 1 601 ? 30.123 10.891 -16.718 1.00 95.06 601 MET A CA 1
ATOM 4850 C C . MET A 1 601 ? 28.716 10.388 -16.413 1.00 95.06 601 MET A C 1
ATOM 4852 O O . MET A 1 601 ? 28.553 9.655 -15.441 1.00 95.06 601 MET A O 1
ATOM 4856 N N . VAL A 1 602 ? 27.710 10.749 -17.215 1.00 94.25 602 VAL A N 1
ATOM 4857 C CA . VAL A 1 602 ? 26.332 10.280 -17.019 1.00 94.25 602 VAL A CA 1
ATOM 4858 C C . VAL A 1 602 ? 26.265 8.753 -17.075 1.00 94.25 602 VAL A C 1
ATOM 4860 O O . VAL A 1 602 ? 25.676 8.149 -16.181 1.00 94.25 602 VAL A O 1
ATOM 4863 N N . ASP A 1 603 ? 26.917 8.126 -18.059 1.00 95.38 603 ASP A N 1
ATOM 4864 C CA . ASP A 1 603 ? 26.911 6.665 -18.200 1.00 95.38 603 ASP A CA 1
ATOM 4865 C C . ASP A 1 603 ? 27.656 5.979 -17.051 1.00 95.38 603 ASP A C 1
ATOM 4867 O O . ASP A 1 603 ? 27.145 5.033 -16.457 1.00 95.38 603 ASP A O 1
ATOM 4871 N N . TYR A 1 604 ? 28.838 6.487 -16.684 1.00 95.69 604 TYR A N 1
ATOM 4872 C CA . TYR A 1 604 ? 29.609 5.946 -15.560 1.00 95.69 604 TYR A CA 1
ATOM 4873 C C . TYR A 1 604 ? 28.873 6.103 -14.224 1.00 95.69 604 TYR A C 1
ATOM 4875 O O . TYR A 1 604 ? 28.899 5.190 -13.402 1.00 95.69 604 TYR A O 1
ATOM 4883 N N . GLY A 1 605 ? 28.202 7.236 -14.005 1.00 94.62 605 GLY A N 1
ATOM 4884 C CA . GLY A 1 605 ? 27.423 7.483 -12.795 1.00 94.62 605 GLY A CA 1
ATOM 4885 C C . GLY A 1 605 ? 26.236 6.531 -12.657 1.00 94.62 605 GLY A C 1
ATOM 4886 O O . GLY A 1 605 ? 26.050 5.960 -11.585 1.00 94.62 605 GLY A O 1
ATOM 4887 N N . LEU A 1 606 ? 25.483 6.321 -13.744 1.00 92.69 606 LEU A N 1
ATOM 4888 C CA . LEU A 1 606 ? 24.362 5.373 -13.792 1.00 92.69 606 LEU A CA 1
ATOM 4889 C C . LEU A 1 606 ? 24.819 3.920 -13.629 1.00 92.69 606 LEU A C 1
ATOM 4891 O O . LEU A 1 606 ? 24.181 3.139 -12.932 1.00 92.69 606 LEU A O 1
ATOM 4895 N N . LEU A 1 607 ? 25.945 3.548 -14.233 1.00 94.19 607 LEU A N 1
ATOM 4896 C CA . LEU A 1 607 ? 26.471 2.196 -14.097 1.00 94.19 607 LEU A CA 1
ATOM 4897 C C . LEU A 1 607 ? 26.937 1.909 -12.665 1.00 94.19 607 LEU A C 1
ATOM 4899 O O . LEU A 1 607 ? 26.650 0.843 -12.121 1.00 94.19 607 LEU A O 1
ATOM 4903 N N . LEU A 1 608 ? 27.669 2.847 -12.057 1.00 91.81 608 LEU A N 1
ATOM 4904 C CA . LEU A 1 608 ? 28.190 2.673 -10.703 1.00 91.81 608 LEU A CA 1
ATOM 4905 C C . LEU A 1 608 ? 27.076 2.690 -9.659 1.00 91.81 608 LEU A C 1
ATOM 4907 O O . LEU A 1 608 ? 27.122 1.863 -8.756 1.00 91.81 608 LEU A O 1
ATOM 4911 N N . GLU A 1 609 ? 26.076 3.571 -9.767 1.00 90.56 609 GLU A N 1
ATOM 4912 C CA . GLU A 1 609 ? 24.937 3.530 -8.838 1.00 90.56 609 GLU A CA 1
ATOM 4913 C C . GLU A 1 609 ? 24.158 2.217 -8.969 1.00 90.56 609 GLU A C 1
ATOM 4915 O O . GLU A 1 609 ? 23.848 1.586 -7.958 1.00 90.56 609 GLU A O 1
ATOM 4920 N N . ASP A 1 610 ? 23.945 1.742 -10.201 1.00 87.44 610 ASP A N 1
ATOM 4921 C CA . ASP A 1 610 ? 23.166 0.534 -10.435 1.00 87.44 610 ASP A CA 1
ATOM 4922 C C . ASP A 1 610 ? 23.888 -0.715 -9.910 1.00 87.44 610 ASP A C 1
ATOM 4924 O O . ASP A 1 610 ? 23.281 -1.535 -9.228 1.00 87.44 610 ASP A O 1
ATOM 4928 N N . VAL A 1 611 ? 25.196 -0.849 -10.152 1.00 86.56 611 VAL A N 1
ATOM 4929 C CA . VAL A 1 611 ? 25.993 -1.969 -9.618 1.00 86.56 611 VAL A CA 1
ATOM 4930 C C . VAL A 1 611 ? 26.111 -1.900 -8.096 1.00 86.56 611 VAL A C 1
ATOM 4932 O O . VAL A 1 611 ? 26.067 -2.933 -7.432 1.00 86.56 611 VAL A O 1
ATOM 4935 N N . MET A 1 612 ? 26.271 -0.702 -7.530 1.00 82.44 612 MET A N 1
ATOM 4936 C CA . MET A 1 612 ? 26.556 -0.556 -6.104 1.00 82.44 612 MET A CA 1
ATOM 4937 C C . MET A 1 612 ? 25.313 -0.612 -5.224 1.00 82.44 612 MET A C 1
ATOM 4939 O O . MET A 1 612 ? 25.341 -1.219 -4.151 1.00 82.44 612 MET A O 1
ATOM 4943 N N . ILE A 1 613 ? 24.227 0.019 -5.663 1.00 76.81 613 ILE A N 1
ATOM 4944 C CA . ILE A 1 613 ? 23.003 0.173 -4.880 1.00 76.81 613 ILE A CA 1
ATOM 4945 C C . ILE A 1 613 ? 21.878 -0.657 -5.483 1.00 76.81 613 ILE A C 1
ATOM 4947 O O . ILE A 1 613 ? 21.340 -1.509 -4.784 1.00 76.81 613 ILE A O 1
ATOM 4951 N N . TYR A 1 614 ? 21.536 -0.456 -6.758 1.00 73.00 614 TYR A N 1
ATOM 4952 C CA . TYR A 1 614 ? 20.311 -1.021 -7.332 1.00 73.00 614 TYR A CA 1
ATOM 4953 C C . TYR A 1 614 ? 20.304 -2.547 -7.480 1.00 73.00 614 TYR A C 1
ATOM 4955 O O . TYR A 1 614 ? 19.324 -3.196 -7.122 1.00 73.00 614 TYR A O 1
ATOM 4963 N N . GLN A 1 615 ? 21.367 -3.136 -8.027 1.00 70.44 615 GLN A N 1
ATOM 4964 C CA . GLN A 1 615 ? 21.478 -4.585 -8.232 1.00 70.44 615 GLN A CA 1
ATOM 4965 C C . GLN A 1 615 ? 21.445 -5.357 -6.929 1.00 70.44 615 GLN A C 1
ATOM 4967 O O . GLN A 1 615 ? 20.953 -6.481 -6.880 1.00 70.44 615 GLN A O 1
ATOM 4972 N N . SER A 1 616 ? 21.998 -4.752 -5.888 1.00 60.53 616 SER A N 1
ATOM 4973 C CA . SER A 1 616 ? 22.066 -5.380 -4.592 1.00 60.53 616 SER A CA 1
ATOM 4974 C C . SER A 1 616 ? 20.658 -5.612 -4.023 1.00 60.53 616 SER A C 1
ATOM 4976 O O . SER A 1 616 ? 20.470 -6.496 -3.204 1.00 60.53 616 SER A O 1
ATOM 4978 N N . LEU A 1 617 ? 19.636 -4.894 -4.502 1.00 55.72 617 LEU A N 1
ATOM 4979 C CA . LEU A 1 617 ? 18.265 -4.962 -4.003 1.00 55.72 617 LEU A CA 1
ATOM 4980 C C . LEU A 1 617 ? 17.541 -6.260 -4.402 1.00 55.72 617 LEU A C 1
ATOM 4982 O O . LEU A 1 617 ? 17.581 -6.664 -5.567 1.00 55.72 617 LEU A O 1
ATOM 4986 N N . PRO A 1 618 ? 16.785 -6.886 -3.483 1.00 47.06 618 PRO A N 1
ATOM 4987 C CA . PRO A 1 618 ? 15.998 -8.070 -3.790 1.00 47.06 618 PRO A CA 1
ATOM 4988 C C . PRO A 1 618 ? 14.945 -7.790 -4.870 1.00 47.06 618 PRO A C 1
ATOM 4990 O O . PRO A 1 618 ? 14.101 -6.906 -4.728 1.00 47.06 618 PRO A O 1
ATOM 4993 N N . ARG A 1 619 ? 14.953 -8.605 -5.929 1.00 46.53 619 ARG A N 1
ATOM 4994 C CA . ARG A 1 619 ? 13.868 -8.702 -6.913 1.00 46.53 619 ARG A CA 1
ATOM 4995 C C . ARG A 1 619 ? 13.364 -10.127 -7.059 1.00 46.53 619 ARG A C 1
ATOM 4997 O O . ARG A 1 619 ? 14.155 -11.070 -7.073 1.00 46.53 619 ARG A O 1
ATOM 5004 N N . GLY A 1 620 ? 12.049 -10.262 -7.238 1.00 45.44 620 GLY A N 1
ATOM 5005 C CA . GLY A 1 620 ? 11.384 -11.549 -7.460 1.00 45.44 620 GLY A CA 1
ATOM 5006 C C . GLY A 1 620 ? 11.560 -12.514 -6.285 1.00 45.44 620 GLY A C 1
ATOM 5007 O O . GLY A 1 620 ? 11.786 -12.089 -5.159 1.00 45.44 620 GLY A O 1
ATOM 5008 N N . ASP A 1 621 ? 11.518 -13.822 -6.544 1.00 35.09 621 ASP A N 1
ATOM 5009 C CA . ASP A 1 621 ? 11.544 -14.887 -5.520 1.00 35.09 621 ASP A CA 1
ATOM 5010 C C . ASP A 1 621 ? 12.832 -14.937 -4.662 1.00 35.09 621 ASP A C 1
ATOM 5012 O O . ASP A 1 621 ? 12.934 -15.707 -3.704 1.00 35.09 621 ASP A O 1
ATOM 5016 N N . LYS A 1 622 ? 13.819 -14.077 -4.956 1.00 41.19 622 LYS A N 1
ATOM 5017 C CA . LYS A 1 622 ? 15.063 -13.894 -4.194 1.00 41.19 622 LYS A CA 1
ATOM 5018 C C . LYS A 1 622 ? 14.964 -12.803 -3.108 1.00 41.19 622 LYS A C 1
ATOM 5020 O O . LYS A 1 622 ? 15.990 -12.267 -2.698 1.00 41.19 622 LYS A O 1
ATOM 5025 N N . VAL A 1 623 ? 13.768 -12.538 -2.560 1.00 42.72 623 VAL A N 1
ATOM 5026 C CA . VAL A 1 623 ? 13.504 -11.633 -1.401 1.00 42.72 623 VAL A CA 1
ATOM 5027 C C . VAL A 1 623 ? 14.366 -11.932 -0.152 1.00 42.72 623 VAL A C 1
ATOM 5029 O O . VAL A 1 623 ? 14.412 -11.150 0.788 1.00 42.72 623 VAL A O 1
ATOM 5032 N N . ARG A 1 624 ? 15.102 -13.046 -0.115 1.00 37.41 624 ARG A N 1
ATOM 5033 C CA . ARG A 1 624 ? 15.791 -13.555 1.081 1.00 37.41 624 ARG A CA 1
ATOM 5034 C C . ARG A 1 624 ? 17.220 -13.045 1.316 1.00 37.41 624 ARG A C 1
ATOM 5036 O O . ARG A 1 624 ? 17.883 -13.589 2.192 1.00 37.41 624 ARG A O 1
ATOM 5043 N N . GLN A 1 625 ? 17.724 -12.068 0.558 1.00 45.09 625 GLN A N 1
ATOM 5044 C CA . GLN A 1 625 ? 19.126 -11.632 0.706 1.00 45.09 625 GLN A CA 1
ATOM 5045 C C . GLN A 1 625 ? 19.339 -10.401 1.602 1.00 45.09 625 GLN A C 1
ATOM 5047 O O . GLN A 1 625 ? 20.435 -10.268 2.141 1.00 45.09 625 GLN A O 1
ATOM 5052 N N . LEU A 1 626 ? 18.322 -9.556 1.833 1.00 50.88 626 LEU A N 1
ATOM 5053 C CA . LEU A 1 626 ? 18.440 -8.405 2.736 1.00 50.88 626 LEU A CA 1
ATOM 5054 C C . LEU A 1 626 ? 17.429 -8.464 3.882 1.00 50.88 626 LEU A C 1
ATOM 5056 O O . LEU A 1 626 ? 16.220 -8.511 3.653 1.00 50.88 626 LEU A O 1
ATOM 5060 N N . ASP A 1 627 ? 17.925 -8.392 5.117 1.00 56.97 627 ASP A N 1
ATOM 5061 C CA . ASP A 1 627 ? 17.080 -8.112 6.273 1.00 56.97 627 ASP A CA 1
ATOM 5062 C C . ASP A 1 627 ? 16.807 -6.603 6.345 1.00 56.97 627 ASP A C 1
ATOM 5064 O O . ASP A 1 627 ? 17.581 -5.816 6.893 1.00 56.97 627 ASP A O 1
ATOM 5068 N N . TRP A 1 628 ? 15.686 -6.187 5.757 1.00 62.97 628 TRP A N 1
ATOM 5069 C CA . TRP A 1 628 ? 15.234 -4.795 5.750 1.00 62.97 628 TRP A CA 1
ATOM 5070 C C . TRP A 1 628 ? 14.957 -4.228 7.155 1.00 62.97 628 TRP A C 1
ATOM 5072 O O . TRP A 1 628 ? 14.771 -3.017 7.289 1.00 62.97 628 TRP A O 1
ATOM 5082 N N . ASN A 1 629 ? 14.970 -5.055 8.208 1.00 62.81 629 ASN A N 1
ATOM 5083 C CA . ASN A 1 629 ? 14.887 -4.604 9.601 1.00 62.81 629 ASN A CA 1
ATOM 5084 C C . ASN A 1 629 ? 16.176 -3.923 10.095 1.00 62.81 629 ASN A C 1
ATOM 5086 O O . ASN A 1 629 ? 16.165 -3.256 11.129 1.00 62.81 629 ASN A O 1
ATOM 5090 N N . ILE A 1 630 ? 17.292 -4.066 9.368 1.00 60.84 630 ILE A N 1
ATOM 5091 C CA . ILE A 1 630 ? 18.560 -3.405 9.708 1.00 60.84 630 ILE A CA 1
ATOM 5092 C C . ILE A 1 630 ? 18.480 -1.890 9.434 1.00 60.84 630 ILE A C 1
ATOM 5094 O O . ILE A 1 630 ? 19.133 -1.107 10.125 1.00 60.84 630 ILE A O 1
ATOM 5098 N N . ILE A 1 631 ? 17.658 -1.462 8.467 1.00 67.00 631 ILE A N 1
ATOM 5099 C CA . ILE A 1 631 ? 17.417 -0.040 8.194 1.00 67.00 631 ILE A CA 1
ATOM 5100 C C . ILE A 1 631 ? 16.439 0.496 9.237 1.00 67.00 631 ILE A C 1
ATOM 5102 O O . ILE A 1 631 ? 15.284 0.072 9.298 1.00 67.00 631 ILE A O 1
ATOM 5106 N N . ARG A 1 632 ? 16.909 1.440 10.053 1.00 70.75 632 ARG A N 1
ATOM 5107 C CA . ARG A 1 632 ? 16.125 2.061 11.124 1.00 70.75 632 ARG A CA 1
ATOM 5108 C C . ARG A 1 632 ? 15.704 3.462 10.715 1.00 70.75 632 ARG A C 1
ATOM 5110 O O . ARG A 1 632 ? 16.553 4.298 10.409 1.00 70.75 632 ARG A O 1
ATOM 5117 N N . THR A 1 633 ? 14.404 3.719 10.765 1.00 64.69 633 THR A N 1
ATOM 5118 C CA . THR A 1 633 ? 13.804 5.029 10.499 1.00 64.69 633 THR A CA 1
ATOM 5119 C C . THR A 1 633 ? 12.888 5.403 11.653 1.00 64.69 633 THR A C 1
ATOM 5121 O O . THR A 1 633 ? 11.976 4.644 11.972 1.00 64.69 633 THR A O 1
ATOM 5124 N N . ASN A 1 634 ? 13.092 6.570 12.263 1.00 61.59 634 ASN A N 1
ATOM 5125 C CA . ASN A 1 634 ? 12.184 7.076 13.294 1.00 61.59 634 ASN A CA 1
ATOM 5126 C C . ASN A 1 634 ? 11.242 8.117 12.680 1.00 61.59 634 ASN A C 1
ATOM 5128 O O . ASN A 1 634 ? 11.697 9.178 12.253 1.00 61.59 634 ASN A O 1
ATOM 5132 N N . ALA A 1 635 ? 9.939 7.826 12.664 1.00 48.06 635 ALA A N 1
ATOM 5133 C CA . ALA A 1 635 ? 8.891 8.793 12.316 1.00 48.06 635 ALA A CA 1
ATOM 5134 C C . ALA A 1 635 ? 7.720 8.834 13.318 1.00 48.06 635 ALA A C 1
ATOM 5136 O O . ALA A 1 635 ? 6.863 9.704 13.202 1.00 48.06 635 ALA A O 1
ATOM 5137 N N . ALA A 1 636 ? 7.682 7.950 14.317 1.00 38.72 636 ALA A N 1
ATOM 5138 C CA . ALA A 1 636 ? 6.571 7.862 15.258 1.00 38.72 636 ALA A CA 1
ATOM 5139 C C . ALA A 1 636 ? 7.062 8.041 16.703 1.00 38.72 636 ALA A C 1
ATOM 5141 O O . ALA A 1 636 ? 8.043 7.427 17.111 1.00 38.72 636 ALA A O 1
ATOM 5142 N N . ASP A 1 637 ? 6.357 8.895 17.445 1.00 35.25 637 ASP A N 1
ATOM 5143 C CA . ASP A 1 637 ? 6.263 8.944 18.914 1.00 35.25 637 ASP A CA 1
ATOM 5144 C C . ASP A 1 637 ? 7.092 9.915 19.759 1.00 35.25 637 ASP A C 1
ATOM 5146 O O . ASP A 1 637 ? 6.904 9.927 20.974 1.00 35.25 637 ASP A O 1
ATOM 5150 N N . THR A 1 638 ? 7.882 10.845 19.214 1.00 34.16 638 THR A N 1
ATOM 5151 C CA . THR A 1 638 ? 8.402 11.937 20.070 1.00 34.16 638 THR A CA 1
ATOM 5152 C C . THR A 1 638 ? 8.380 13.306 19.401 1.00 34.16 638 THR A C 1
ATOM 5154 O O . THR A 1 638 ? 8.809 13.495 18.269 1.00 34.16 638 THR A O 1
ATOM 5157 N N . ALA A 1 639 ? 7.858 14.291 20.136 1.00 36.00 639 ALA A N 1
ATOM 5158 C CA . ALA A 1 639 ? 7.620 15.673 19.720 1.00 36.00 639 ALA A CA 1
ATOM 5159 C C . ALA A 1 639 ? 8.900 16.516 19.477 1.00 36.00 639 ALA A C 1
ATOM 5161 O O . ALA A 1 639 ? 8.852 17.743 19.533 1.00 36.00 639 ALA A O 1
ATOM 5162 N N . ALA A 1 640 ? 10.046 15.888 19.201 1.00 40.44 640 ALA A N 1
ATOM 5163 C CA . ALA A 1 640 ? 11.322 16.546 18.932 1.00 40.44 640 ALA A CA 1
ATOM 5164 C C . ALA A 1 640 ? 12.194 15.673 18.013 1.00 40.44 640 ALA A C 1
ATOM 5166 O O . ALA A 1 640 ? 12.338 14.488 18.265 1.00 40.44 640 ALA A O 1
ATOM 5167 N N . LEU A 1 641 ? 12.892 16.149 16.986 1.00 50.06 641 LEU A N 1
ATOM 5168 C CA . LEU A 1 641 ? 12.721 17.309 16.106 1.00 50.06 641 LEU A CA 1
ATOM 5169 C C . LEU A 1 641 ? 13.477 17.061 14.773 1.00 50.06 641 LEU A C 1
ATOM 5171 O O . LEU A 1 641 ? 13.583 17.979 13.970 1.00 50.06 641 LEU A O 1
ATOM 5175 N N . GLU A 1 642 ? 13.985 15.851 14.482 1.00 55.19 642 GLU A N 1
ATOM 5176 C CA . GLU A 1 642 ? 14.848 15.595 13.313 1.00 55.19 642 GLU A CA 1
ATOM 5177 C C . GLU A 1 642 ? 14.554 14.221 12.692 1.00 55.19 642 GLU A C 1
ATOM 5179 O O . GLU A 1 642 ? 14.449 13.219 13.399 1.00 55.19 642 GLU A O 1
ATOM 5184 N N . SER A 1 643 ? 14.403 14.162 11.363 1.00 66.31 643 SER A N 1
ATOM 5185 C CA . SER A 1 643 ? 14.254 12.891 10.641 1.00 66.31 643 SER A CA 1
ATOM 5186 C C . SER A 1 643 ? 15.568 12.116 10.711 1.00 66.31 643 SER A C 1
ATOM 5188 O O . SER A 1 643 ? 16.605 12.644 10.313 1.00 66.31 643 SER A O 1
ATOM 5190 N N . HIS A 1 644 ? 15.536 10.883 11.220 1.00 76.62 644 HIS A N 1
ATOM 5191 C CA . HIS A 1 644 ? 16.726 10.045 11.364 1.00 76.62 644 HIS A CA 1
ATOM 5192 C C . HIS A 1 644 ? 16.596 8.759 10.556 1.00 76.62 644 HIS A C 1
ATOM 5194 O O . HIS A 1 644 ? 15.609 8.030 10.696 1.00 76.62 644 HIS A O 1
ATOM 5200 N N . ILE A 1 645 ? 17.623 8.475 9.759 1.00 78.25 645 ILE A N 1
ATOM 5201 C CA . ILE A 1 645 ? 17.813 7.200 9.081 1.00 78.25 645 ILE A CA 1
ATOM 5202 C C . ILE A 1 645 ? 19.188 6.624 9.429 1.00 78.25 645 ILE A C 1
ATOM 5204 O O . ILE A 1 645 ? 20.208 7.315 9.390 1.00 78.25 645 ILE A O 1
ATOM 5208 N N . ALA A 1 646 ? 19.212 5.339 9.765 1.00 76.50 646 ALA A N 1
ATOM 5209 C CA . ALA A 1 646 ? 20.440 4.588 9.961 1.00 76.50 646 ALA A CA 1
ATOM 5210 C C . ALA A 1 646 ? 20.422 3.314 9.116 1.00 76.50 646 ALA A C 1
ATOM 5212 O O . ALA A 1 646 ? 19.456 2.550 9.140 1.00 76.50 646 ALA A O 1
ATOM 5213 N N . TYR A 1 647 ? 21.511 3.087 8.394 1.00 70.38 647 TYR A N 1
ATOM 5214 C CA . TYR A 1 647 ? 21.773 1.884 7.617 1.00 70.38 647 TYR A CA 1
ATOM 5215 C C . TYR A 1 647 ? 23.263 1.537 7.715 1.00 70.38 647 TYR A C 1
ATOM 5217 O O . TYR A 1 647 ? 24.099 2.423 7.901 1.00 70.38 647 TYR A O 1
ATOM 5225 N N . PRO A 1 648 ? 23.632 0.251 7.630 1.00 64.62 648 PRO A N 1
ATOM 5226 C CA . PRO A 1 648 ? 25.030 -0.148 7.664 1.00 64.62 648 PRO A CA 1
ATOM 5227 C C . PRO A 1 648 ? 25.797 0.555 6.533 1.00 64.62 648 PRO A C 1
ATOM 5229 O O . PRO A 1 648 ? 25.232 0.731 5.454 1.00 64.62 648 PRO A O 1
ATOM 5232 N N . PRO A 1 649 ? 27.070 0.928 6.755 1.00 56.03 649 PRO A N 1
ATOM 5233 C CA . PRO A 1 649 ? 27.871 1.748 5.840 1.00 56.03 649 PRO A CA 1
ATOM 5234 C C . PRO A 1 649 ? 27.951 1.220 4.403 1.00 56.03 649 PRO A C 1
ATOM 5236 O O . PRO A 1 649 ? 28.214 2.000 3.505 1.00 56.03 649 PRO A O 1
ATOM 5239 N N . PHE A 1 650 ? 27.620 -0.048 4.174 1.00 55.06 650 PHE A N 1
ATOM 5240 C CA . PHE A 1 650 ? 26.941 -0.503 2.967 1.00 55.06 650 PHE A CA 1
ATOM 5241 C C . PHE A 1 650 ? 26.035 -1.681 3.366 1.00 55.06 650 PHE A C 1
ATOM 5243 O O . PHE A 1 650 ? 26.491 -2.552 4.111 1.00 55.06 650 PHE A O 1
ATOM 5250 N N . PRO A 1 651 ? 24.777 -1.777 2.901 1.00 45.31 651 PRO A N 1
ATOM 5251 C CA . PRO A 1 651 ? 23.932 -2.939 3.189 1.00 45.31 651 PRO A CA 1
ATOM 5252 C C . PRO A 1 651 ? 24.430 -4.253 2.562 1.00 45.31 651 PRO A C 1
ATOM 5254 O O . PRO A 1 651 ? 23.894 -5.308 2.891 1.00 45.31 651 PRO A O 1
ATOM 5257 N N . TYR A 1 652 ? 25.481 -4.225 1.729 1.00 53.88 652 TYR A N 1
ATOM 5258 C CA . TYR A 1 652 ? 25.982 -5.394 1.004 1.00 53.88 652 TYR A CA 1
ATOM 5259 C C . TYR A 1 652 ? 27.503 -5.544 1.037 1.00 53.88 652 TYR A C 1
ATOM 5261 O O . TYR A 1 652 ? 28.255 -4.583 0.897 1.00 53.88 652 TYR A O 1
ATOM 5269 N N . LYS A 1 653 ? 27.934 -6.806 1.141 1.00 54.34 653 LYS A N 1
ATOM 5270 C CA . LYS A 1 653 ? 29.322 -7.281 1.062 1.00 54.34 653 LYS A CA 1
ATOM 5271 C C . LYS A 1 653 ? 29.589 -7.999 -0.276 1.00 54.34 653 LYS A C 1
ATOM 5273 O O . LYS A 1 653 ? 30.145 -9.094 -0.266 1.00 54.34 653 LYS A O 1
ATOM 5278 N N . SER A 1 654 ? 29.158 -7.448 -1.420 1.00 68.88 654 SER A N 1
ATOM 5279 C CA . SER A 1 654 ? 29.599 -7.994 -2.719 1.00 68.88 654 SER A CA 1
ATOM 5280 C C . SER A 1 654 ? 31.015 -7.499 -2.993 1.00 68.88 654 SER A C 1
ATOM 5282 O O . SER A 1 654 ? 31.247 -6.347 -3.372 1.00 68.88 654 SER A O 1
ATOM 5284 N N . GLU A 1 655 ? 31.984 -8.381 -2.760 1.00 74.94 655 GLU A N 1
ATOM 5285 C CA . GLU A 1 655 ? 33.376 -8.131 -3.123 1.00 74.94 655 GLU A CA 1
ATOM 5286 C C . GLU A 1 655 ? 33.496 -7.867 -4.634 1.00 74.94 655 GLU A C 1
ATOM 5288 O O . GLU A 1 655 ? 34.309 -7.035 -5.045 1.00 74.94 655 GLU A O 1
ATOM 5293 N N . SER A 1 656 ? 32.651 -8.499 -5.464 1.00 81.62 656 SER A N 1
ATOM 5294 C CA . SER A 1 656 ? 32.695 -8.287 -6.910 1.00 81.62 656 SER A CA 1
ATOM 5295 C C . SER A 1 656 ? 32.286 -6.878 -7.323 1.00 81.62 656 SER A C 1
ATOM 5297 O O . SER A 1 656 ? 32.976 -6.269 -8.141 1.00 81.62 656 SER A O 1
ATOM 5299 N N . ALA A 1 657 ? 31.227 -6.322 -6.726 1.00 82.44 657 ALA A N 1
ATOM 5300 C CA . ALA A 1 657 ? 30.804 -4.942 -6.973 1.00 82.44 657 ALA A CA 1
ATOM 5301 C C . ALA A 1 657 ? 31.883 -3.928 -6.549 1.00 82.44 657 ALA A C 1
ATOM 5303 O O . ALA A 1 657 ? 32.208 -3.004 -7.297 1.00 82.44 657 ALA A O 1
ATOM 5304 N N . MET A 1 658 ? 32.514 -4.151 -5.389 1.00 81.81 658 MET A N 1
ATOM 5305 C CA . MET A 1 658 ? 33.629 -3.334 -4.891 1.00 81.81 658 MET A CA 1
ATOM 5306 C C . MET A 1 658 ? 34.835 -3.338 -5.832 1.00 81.81 658 MET A C 1
ATOM 5308 O O . MET A 1 658 ? 35.357 -2.279 -6.196 1.00 81.81 658 MET A O 1
ATOM 5312 N N . LEU A 1 659 ? 35.272 -4.526 -6.252 1.00 86.00 659 LEU A N 1
ATOM 5313 C CA . LEU A 1 659 ? 36.374 -4.675 -7.197 1.00 86.00 659 LEU A CA 1
ATOM 5314 C C . LEU A 1 659 ? 36.017 -4.073 -8.562 1.00 86.00 659 LEU A C 1
ATOM 5316 O O . LEU A 1 659 ? 36.857 -3.403 -9.163 1.00 86.00 659 LEU A O 1
ATOM 5320 N N . PHE A 1 660 ? 34.778 -4.248 -9.028 1.00 91.69 660 PHE A N 1
ATOM 5321 C CA . PHE A 1 660 ? 34.302 -3.664 -10.278 1.00 91.69 660 PHE A CA 1
ATOM 5322 C C . PHE A 1 660 ? 34.345 -2.134 -10.228 1.00 91.69 660 PHE A C 1
ATOM 5324 O O . PHE A 1 660 ? 34.967 -1.533 -11.101 1.00 91.69 660 PHE A O 1
ATOM 5331 N N . GLN A 1 661 ? 33.797 -1.501 -9.178 1.00 90.88 661 GLN A N 1
ATOM 5332 C CA . GLN A 1 661 ? 33.895 -0.051 -8.965 1.00 90.88 661 GLN A CA 1
ATOM 5333 C C . GLN A 1 661 ? 35.358 0.408 -9.016 1.00 90.88 661 GLN A C 1
ATOM 5335 O O . GLN A 1 661 ? 35.691 1.335 -9.754 1.00 90.88 661 GLN A O 1
ATOM 5340 N N . LYS A 1 662 ? 36.248 -0.260 -8.274 1.00 91.12 662 LYS A N 1
ATOM 5341 C CA . LYS A 1 662 ? 37.673 0.091 -8.221 1.00 91.12 662 LYS A CA 1
ATOM 5342 C C . LYS A 1 662 ? 38.337 0.042 -9.601 1.00 91.12 662 LYS A C 1
ATOM 5344 O O . LYS A 1 662 ? 39.027 0.989 -9.979 1.00 91.12 662 LYS A O 1
ATOM 5349 N N . TYR A 1 663 ? 38.146 -1.039 -10.358 1.00 95.00 663 TYR A N 1
ATOM 5350 C CA . TYR A 1 663 ? 38.752 -1.174 -11.687 1.00 95.00 663 TYR A CA 1
ATOM 5351 C C . TYR A 1 663 ? 38.130 -0.225 -12.715 1.00 95.00 663 TYR A C 1
ATOM 5353 O O . TYR A 1 663 ? 38.862 0.379 -13.500 1.00 95.00 663 TYR A O 1
ATOM 5361 N N . MET A 1 664 ? 36.811 -0.029 -12.673 1.00 95.62 664 MET A N 1
ATOM 5362 C CA . MET A 1 664 ? 36.116 0.937 -13.525 1.00 95.62 664 MET A CA 1
ATOM 5363 C C . MET A 1 664 ? 36.620 2.363 -13.297 1.00 95.62 664 MET A C 1
ATOM 5365 O O . MET A 1 664 ? 36.901 3.064 -14.267 1.00 95.62 664 MET A O 1
ATOM 5369 N N . LEU A 1 665 ? 36.806 2.779 -12.039 1.00 95.00 665 LEU A N 1
ATOM 5370 C CA . LEU A 1 665 ? 37.365 4.093 -11.704 1.00 95.00 665 LEU A CA 1
ATOM 5371 C C . LEU A 1 665 ? 38.793 4.264 -12.231 1.00 95.00 665 LEU A C 1
ATOM 5373 O O . LEU A 1 665 ? 39.115 5.322 -12.764 1.00 95.00 665 LEU A O 1
ATOM 5377 N N . GLY A 1 666 ? 39.625 3.221 -12.155 1.00 95.38 666 GLY A N 1
ATOM 5378 C CA . GLY A 1 666 ? 40.972 3.249 -12.732 1.00 95.38 666 GLY A CA 1
ATOM 5379 C C . GLY A 1 666 ? 40.966 3.444 -14.254 1.00 95.38 666 GLY A C 1
ATOM 5380 O O . GLY A 1 666 ? 41.757 4.224 -14.787 1.00 95.38 666 GLY A O 1
ATOM 5381 N N . HIS A 1 667 ? 40.052 2.785 -14.973 1.00 96.25 667 HIS A N 1
ATOM 5382 C CA . HIS A 1 667 ? 39.901 2.983 -16.419 1.00 96.25 667 HIS A CA 1
ATOM 5383 C C . HIS A 1 667 ? 39.306 4.352 -16.776 1.00 96.25 667 HIS A C 1
ATOM 5385 O O . HIS A 1 667 ? 39.731 4.971 -17.755 1.00 96.25 667 HIS A O 1
ATOM 5391 N N . LEU A 1 668 ? 38.361 4.847 -15.975 1.00 95.50 668 LEU A N 1
ATOM 5392 C CA . LEU A 1 668 ? 37.788 6.182 -16.123 1.00 95.50 668 LEU A CA 1
ATOM 5393 C C . LEU A 1 668 ? 38.847 7.271 -15.924 1.00 95.50 668 LEU A C 1
ATOM 5395 O O . LEU A 1 668 ? 38.931 8.196 -16.729 1.00 95.50 668 LEU A O 1
ATOM 5399 N N . GLU A 1 669 ? 39.695 7.140 -14.904 1.00 95.56 669 GLU A N 1
ATOM 5400 C CA . GLU A 1 669 ? 40.804 8.060 -14.658 1.00 95.56 669 GLU A CA 1
ATOM 5401 C C . GLU A 1 669 ? 41.765 8.104 -15.853 1.00 95.56 669 GLU A C 1
ATOM 5403 O O . GLU A 1 669 ? 42.095 9.184 -16.346 1.00 95.56 669 GLU A O 1
ATOM 5408 N N . GLN A 1 670 ? 42.162 6.942 -16.384 1.00 95.31 670 GLN A N 1
ATOM 5409 C CA . GLN A 1 670 ? 43.007 6.864 -17.581 1.00 95.31 670 GLN A CA 1
ATOM 5410 C C . GLN A 1 670 ? 42.363 7.571 -18.780 1.00 95.31 670 GLN A C 1
ATOM 5412 O O . GLN A 1 670 ? 43.038 8.301 -19.515 1.00 95.31 670 GLN A O 1
ATOM 5417 N N . TYR A 1 671 ? 41.055 7.388 -18.973 1.00 93.50 671 TYR A N 1
ATOM 5418 C CA . TYR A 1 671 ? 40.324 8.055 -20.041 1.00 93.50 671 TYR A CA 1
ATOM 5419 C C . TYR A 1 671 ? 40.266 9.574 -19.838 1.00 93.50 671 TYR A C 1
ATOM 5421 O O . TYR A 1 671 ? 40.610 10.318 -20.760 1.00 93.50 671 TYR A O 1
ATOM 5429 N N . ALA A 1 672 ? 39.931 10.045 -18.638 1.00 92.94 672 ALA A N 1
ATOM 5430 C CA . ALA A 1 672 ? 39.899 11.464 -18.295 1.00 92.94 672 ALA A CA 1
ATOM 5431 C C . ALA A 1 672 ? 41.270 12.138 -18.483 1.00 92.94 672 ALA A C 1
ATOM 5433 O O . ALA A 1 672 ? 41.369 13.218 -19.072 1.00 92.94 672 ALA A O 1
ATOM 5434 N N . VAL A 1 673 ? 42.357 11.472 -18.079 1.00 93.81 673 VAL A N 1
ATOM 5435 C CA . VAL A 1 673 ? 43.729 11.939 -18.332 1.00 93.81 673 VAL A CA 1
ATOM 5436 C C . VAL A 1 673 ? 43.994 12.048 -19.836 1.00 93.81 673 VAL A C 1
ATOM 5438 O O . VAL A 1 673 ? 44.495 13.078 -20.296 1.00 93.81 673 VAL A O 1
ATOM 5441 N N . SER A 1 674 ? 43.603 11.038 -20.623 1.00 91.44 674 SER A N 1
ATOM 5442 C CA . SER A 1 674 ? 43.785 11.040 -22.083 1.00 91.44 674 SER A CA 1
ATOM 5443 C C . SER A 1 674 ? 43.017 12.169 -22.787 1.00 91.44 674 SER A C 1
ATOM 5445 O O . SER A 1 674 ? 43.491 12.726 -23.780 1.00 91.44 674 SER A O 1
ATOM 5447 N N . THR A 1 675 ? 41.863 12.568 -22.245 1.00 88.88 675 THR A N 1
ATOM 5448 C CA . THR A 1 675 ? 41.031 13.657 -22.777 1.00 88.88 675 THR A CA 1
ATOM 5449 C C . THR A 1 675 ? 41.349 15.025 -22.163 1.00 88.88 675 THR A C 1
ATOM 5451 O O . THR A 1 675 ? 40.788 16.030 -22.614 1.00 88.88 675 THR A O 1
ATOM 5454 N N . LYS A 1 676 ? 42.316 15.083 -21.230 1.00 90.25 676 LYS A N 1
ATOM 5455 C CA . LYS A 1 676 ? 42.746 16.267 -20.459 1.00 90.25 676 LYS A CA 1
ATOM 5456 C C . LYS A 1 676 ? 41.646 16.851 -19.569 1.00 90.25 676 LYS A C 1
ATOM 5458 O O . LYS A 1 676 ? 41.616 18.056 -19.314 1.00 90.25 676 LYS A O 1
ATOM 5463 N N . ASP A 1 677 ? 40.754 16.001 -19.091 1.00 90.31 677 ASP A N 1
ATOM 5464 C CA . ASP A 1 677 ? 39.673 16.372 -18.200 1.00 90.31 677 ASP A CA 1
ATOM 5465 C C . ASP A 1 677 ? 40.134 16.353 -16.738 1.00 90.31 677 ASP A C 1
ATOM 5467 O O . ASP A 1 677 ? 40.380 15.301 -16.159 1.00 90.31 677 ASP A O 1
ATOM 5471 N N . ARG A 1 678 ? 40.270 17.533 -16.127 1.00 89.12 678 ARG A N 1
ATOM 5472 C CA . ARG A 1 678 ? 40.776 17.678 -14.750 1.00 89.12 678 ARG A CA 1
ATOM 5473 C C . ARG A 1 678 ? 39.692 17.611 -13.677 1.00 89.12 678 ARG A C 1
ATOM 5475 O O . ARG A 1 678 ? 40.016 17.386 -12.518 1.00 89.12 678 ARG A O 1
ATOM 5482 N N . ASN A 1 679 ? 38.430 17.815 -14.050 1.00 89.62 679 ASN A N 1
ATOM 5483 C CA . ASN A 1 679 ? 37.314 17.931 -13.101 1.00 89.62 679 ASN A CA 1
ATOM 5484 C C . ASN A 1 679 ? 36.389 16.703 -13.149 1.00 89.62 679 ASN A C 1
ATOM 5486 O O . ASN A 1 679 ? 35.281 16.726 -12.611 1.00 89.62 679 ASN A O 1
ATOM 5490 N N . TRP A 1 680 ? 36.856 15.633 -13.795 1.00 92.19 680 TRP A N 1
ATOM 5491 C CA . TRP A 1 680 ? 36.138 14.385 -14.022 1.00 92.19 680 TRP A CA 1
ATOM 5492 C C . TRP A 1 680 ? 35.603 13.783 -12.711 1.00 92.19 680 TRP A C 1
ATOM 5494 O O . TRP A 1 680 ? 34.426 13.444 -12.625 1.00 92.19 680 TRP A O 1
ATOM 5504 N N . LYS A 1 681 ? 36.429 13.761 -11.651 1.00 93.62 681 LYS A N 1
ATOM 5505 C CA . LYS A 1 681 ? 36.074 13.191 -10.340 1.00 93.62 681 LYS A CA 1
ATOM 5506 C C . LYS A 1 681 ? 34.899 13.943 -9.706 1.00 93.62 681 LYS A C 1
ATOM 5508 O O . LYS A 1 681 ? 33.934 13.335 -9.270 1.00 93.62 681 LYS A O 1
ATOM 5513 N N . SER A 1 682 ? 34.914 15.276 -9.737 1.00 94.44 682 SER A N 1
ATOM 5514 C CA . SER A 1 682 ? 33.815 16.094 -9.202 1.00 94.44 682 SER A CA 1
ATOM 5515 C C . SER A 1 682 ? 32.500 15.881 -9.958 1.00 94.44 682 SER A C 1
ATOM 5517 O O . SER A 1 682 ? 31.433 15.848 -9.346 1.00 94.44 682 SER A O 1
ATOM 5519 N N . ARG A 1 683 ? 32.564 15.712 -11.285 1.00 94.31 683 ARG A N 1
ATOM 5520 C CA . ARG A 1 683 ? 31.378 15.429 -12.103 1.00 94.31 683 ARG A CA 1
ATOM 5521 C C . ARG A 1 683 ? 30.867 14.005 -11.948 1.00 94.31 683 ARG A C 1
ATOM 5523 O O . ARG A 1 683 ? 29.660 13.813 -12.008 1.00 94.31 683 ARG A O 1
ATOM 5530 N N . L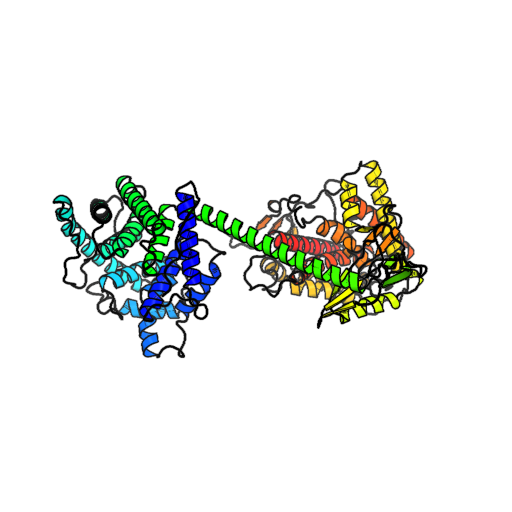EU A 1 684 ? 31.737 13.038 -11.666 1.00 95.69 684 LEU A N 1
ATOM 5531 C CA . LEU A 1 684 ? 31.314 11.678 -11.356 1.00 95.69 684 LEU A CA 1
ATOM 5532 C C . LEU A 1 684 ? 30.444 11.629 -10.091 1.00 95.69 684 LEU A C 1
ATOM 5534 O O . LEU A 1 684 ? 29.384 11.015 -10.114 1.00 95.69 684 LEU A O 1
ATOM 5538 N N . TRP A 1 685 ? 30.833 12.326 -9.015 1.00 94.94 685 TRP A N 1
ATOM 5539 C CA . TRP A 1 685 ? 30.020 12.409 -7.787 1.00 94.94 685 TRP A CA 1
ATOM 5540 C C . TRP A 1 685 ? 28.637 13.000 -8.075 1.00 94.94 685 TRP A C 1
ATOM 5542 O O . TRP A 1 685 ? 27.623 12.498 -7.592 1.00 94.94 685 TRP A O 1
ATOM 5552 N N . LEU A 1 686 ? 28.592 14.035 -8.917 1.00 94.81 686 LEU A N 1
ATOM 5553 C CA . LEU A 1 686 ? 27.344 14.651 -9.357 1.00 94.81 686 LEU A CA 1
ATOM 5554 C C . LEU A 1 686 ? 26.496 13.702 -10.222 1.00 94.81 686 LEU A C 1
ATOM 5556 O O . LEU A 1 686 ? 25.277 13.662 -10.068 1.00 94.81 686 LEU A O 1
ATOM 5560 N N . ALA A 1 687 ? 27.128 12.931 -11.110 1.00 95.31 687 ALA A N 1
ATOM 5561 C CA . ALA A 1 687 ? 26.467 11.952 -11.968 1.00 95.31 687 ALA A CA 1
ATOM 5562 C C . ALA A 1 687 ? 25.868 10.787 -11.169 1.00 95.31 687 ALA A C 1
ATOM 5564 O O . ALA A 1 687 ? 24.734 10.394 -11.435 1.00 95.31 687 ALA A O 1
ATOM 5565 N N . ILE A 1 688 ? 26.587 10.281 -10.164 1.00 95.31 688 ILE A N 1
ATOM 5566 C CA . ILE A 1 688 ? 26.103 9.222 -9.268 1.00 95.31 688 ILE A CA 1
ATOM 5567 C C . ILE A 1 688 ? 24.925 9.737 -8.434 1.00 95.31 688 ILE A C 1
ATOM 5569 O O . ILE A 1 688 ? 23.879 9.098 -8.399 1.00 95.31 688 ILE A O 1
ATOM 5573 N N . ALA A 1 689 ? 25.036 10.927 -7.831 1.00 94.44 689 ALA A N 1
ATOM 5574 C CA . ALA A 1 689 ? 23.931 11.522 -7.075 1.00 94.44 689 ALA A CA 1
ATOM 5575 C C . ALA A 1 689 ? 22.683 11.755 -7.948 1.00 94.44 689 ALA A C 1
ATOM 5577 O O . ALA A 1 689 ? 21.560 11.497 -7.514 1.00 94.44 689 ALA A O 1
ATOM 5578 N N . ARG A 1 690 ? 22.872 12.196 -9.201 1.00 93.50 690 ARG A N 1
ATOM 5579 C CA . ARG A 1 690 ? 21.798 12.277 -10.204 1.00 93.50 690 ARG A CA 1
ATOM 5580 C C . ARG A 1 690 ? 21.172 10.906 -10.463 1.00 93.50 690 ARG A C 1
ATOM 5582 O O . ARG A 1 690 ? 19.950 10.823 -10.507 1.00 93.50 690 ARG A O 1
ATOM 5589 N N . GLY A 1 691 ? 21.982 9.865 -10.646 1.00 91.06 691 GLY A N 1
ATOM 5590 C CA . GLY A 1 691 ? 21.515 8.496 -10.876 1.00 91.06 691 GLY A CA 1
ATOM 5591 C C . GLY A 1 691 ? 20.676 7.957 -9.715 1.00 91.06 691 GLY A C 1
ATOM 5592 O O . GLY A 1 691 ? 19.560 7.505 -9.940 1.00 91.06 691 GLY A O 1
ATOM 5593 N N . LEU A 1 692 ? 21.136 8.136 -8.474 1.00 90.31 692 LEU A N 1
ATOM 5594 C CA . LEU A 1 692 ? 20.412 7.722 -7.265 1.00 90.31 692 LEU A CA 1
ATOM 5595 C C . LEU A 1 692 ? 19.054 8.420 -7.099 1.00 90.31 692 LEU A C 1
ATOM 5597 O O . LEU A 1 692 ? 18.063 7.793 -6.725 1.00 90.31 692 LEU A O 1
ATOM 5601 N N . LEU A 1 693 ? 18.979 9.719 -7.401 1.00 90.38 693 LEU A N 1
ATOM 5602 C CA . LEU A 1 693 ? 17.713 10.458 -7.355 1.00 90.38 693 LEU A CA 1
ATOM 5603 C C . LEU A 1 693 ? 16.782 10.073 -8.513 1.00 90.38 693 LEU A C 1
ATOM 5605 O O . LEU A 1 693 ? 15.575 9.973 -8.314 1.00 90.38 693 LEU A O 1
ATOM 5609 N N . LEU A 1 694 ? 17.325 9.815 -9.704 1.00 87.00 694 LEU A N 1
ATOM 5610 C CA . LEU A 1 694 ? 16.543 9.320 -10.837 1.00 87.00 694 LEU A CA 1
ATOM 5611 C C . LEU A 1 694 ? 15.986 7.917 -10.564 1.00 87.00 694 LEU A C 1
ATOM 5613 O O . LEU A 1 694 ? 14.847 7.617 -10.913 1.00 87.00 694 LEU A O 1
ATOM 5617 N N . LEU A 1 695 ? 16.773 7.059 -9.918 1.00 82.12 695 LEU A N 1
ATOM 5618 C CA . LEU A 1 695 ? 16.327 5.758 -9.447 1.00 82.12 695 LEU A CA 1
ATOM 5619 C C . LEU A 1 695 ? 15.115 5.907 -8.517 1.00 82.12 695 LEU A C 1
ATOM 5621 O O . LEU A 1 695 ? 14.082 5.272 -8.738 1.00 82.12 695 LEU A O 1
ATOM 5625 N N . ALA A 1 696 ? 15.237 6.769 -7.508 1.00 81.31 696 ALA A N 1
ATOM 5626 C CA . ALA A 1 696 ? 14.179 7.044 -6.546 1.00 81.31 696 ALA A CA 1
ATOM 5627 C C . ALA A 1 696 ? 12.897 7.582 -7.213 1.00 81.31 696 ALA A C 1
ATOM 5629 O O . ALA A 1 696 ? 11.798 7.166 -6.846 1.00 81.31 696 ALA A O 1
ATOM 5630 N N . SER A 1 697 ? 13.011 8.453 -8.222 1.00 80.69 697 SER A N 1
ATOM 5631 C CA . SER A 1 697 ? 11.841 8.981 -8.932 1.00 80.69 697 SER A CA 1
ATOM 5632 C C . SER A 1 697 ? 11.201 7.970 -9.889 1.00 80.69 697 SER A C 1
ATOM 5634 O O . SER A 1 697 ? 9.977 7.885 -9.933 1.00 80.69 697 SER A O 1
ATOM 5636 N N . ARG A 1 698 ? 11.982 7.134 -10.589 1.00 72.75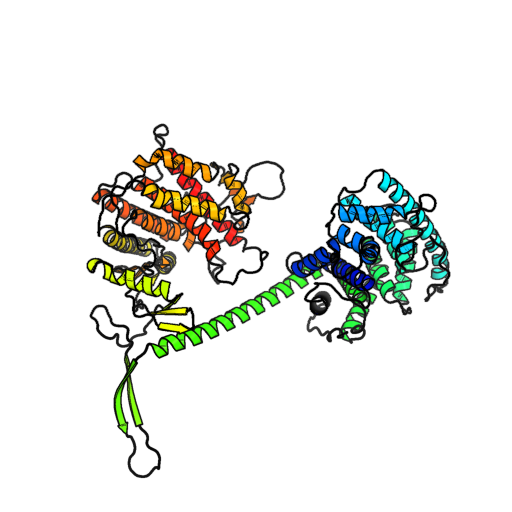 698 ARG A N 1
ATOM 5637 C CA . ARG A 1 698 ? 11.469 6.096 -11.512 1.00 72.75 698 ARG A CA 1
ATOM 5638 C C . ARG A 1 698 ? 10.637 5.008 -10.824 1.00 72.75 698 ARG A C 1
ATOM 5640 O O . ARG A 1 698 ? 9.823 4.365 -11.485 1.00 72.75 698 ARG A O 1
ATOM 5647 N N . GLN A 1 699 ? 10.781 4.820 -9.509 1.00 68.69 699 GLN A N 1
ATOM 5648 C CA . GLN A 1 699 ? 9.882 3.943 -8.742 1.00 68.69 699 GLN A CA 1
ATOM 5649 C C . GLN A 1 699 ? 8.421 4.435 -8.759 1.00 68.69 699 GLN A C 1
ATOM 5651 O O . GLN A 1 699 ? 7.515 3.657 -8.484 1.00 68.69 699 GLN A O 1
ATOM 5656 N N . LEU A 1 700 ? 8.165 5.696 -9.134 1.00 59.38 700 LEU A N 1
ATOM 5657 C CA . LEU A 1 700 ? 6.815 6.219 -9.365 1.00 59.38 700 LEU A CA 1
ATOM 5658 C C . LEU A 1 700 ? 6.201 5.695 -10.674 1.00 59.38 700 LEU A C 1
ATOM 5660 O O . LEU A 1 700 ? 5.014 5.379 -10.700 1.00 59.38 700 LEU A O 1
ATOM 5664 N N . ASP A 1 701 ? 7.012 5.549 -11.725 1.00 46.78 701 ASP A N 1
ATOM 5665 C CA . ASP A 1 701 ? 6.561 5.203 -13.082 1.00 46.78 701 ASP A CA 1
ATOM 5666 C C . ASP A 1 701 ? 6.454 3.687 -13.322 1.00 46.78 701 ASP A C 1
ATOM 5668 O O . ASP A 1 701 ? 5.702 3.245 -14.188 1.00 46.78 701 ASP A O 1
ATOM 5672 N N . SER A 1 702 ? 7.169 2.863 -12.542 1.00 43.09 702 SER A N 1
ATOM 5673 C CA . SER A 1 702 ? 7.130 1.391 -12.663 1.00 43.09 702 SER A CA 1
ATOM 5674 C C . SER A 1 702 ? 5.790 0.751 -12.260 1.00 43.09 702 SER A C 1
ATOM 5676 O O . SER A 1 702 ? 5.586 -0.447 -12.460 1.00 43.09 702 SER A O 1
ATOM 5678 N N . THR A 1 703 ? 4.829 1.560 -11.801 1.00 38.50 703 THR A N 1
ATOM 5679 C CA . THR A 1 703 ? 3.412 1.193 -11.705 1.00 38.50 703 THR A CA 1
ATOM 5680 C C . THR A 1 703 ? 2.750 1.231 -13.089 1.00 38.50 703 THR A C 1
ATOM 5682 O O . THR A 1 703 ? 1.790 1.947 -13.341 1.00 38.50 703 THR A O 1
ATOM 5685 N N . ALA A 1 704 ? 3.218 0.367 -13.995 1.00 30.91 704 ALA A N 1
ATOM 5686 C CA . ALA A 1 704 ? 2.480 -0.061 -15.190 1.00 30.91 704 ALA A CA 1
ATOM 5687 C C . ALA A 1 704 ? 1.305 -1.003 -14.836 1.00 30.91 704 ALA A C 1
ATOM 5689 O O . ALA A 1 704 ? 0.946 -1.906 -15.590 1.00 30.91 704 ALA A O 1
ATOM 5690 N N . ILE A 1 705 ? 0.708 -0.778 -13.670 1.00 33.94 705 ILE A N 1
ATOM 5691 C CA . ILE A 1 705 ? -0.625 -1.217 -13.312 1.00 33.94 705 ILE A CA 1
ATOM 5692 C C . ILE A 1 705 ? -1.441 0.070 -13.388 1.00 33.94 705 ILE A C 1
ATOM 5694 O O . ILE A 1 705 ? -1.019 1.072 -12.812 1.00 33.94 705 ILE A O 1
ATOM 5698 N N . GLU A 1 706 ? -2.549 0.062 -14.138 1.00 28.70 706 GLU A N 1
ATOM 5699 C CA . GLU A 1 706 ? -3.565 1.129 -14.133 1.00 28.70 706 GLU A CA 1
ATOM 5700 C C . GLU A 1 706 ? -3.618 1.826 -12.778 1.00 28.70 706 GLU A C 1
ATOM 5702 O O . GLU A 1 706 ? -3.551 1.085 -11.800 1.00 28.70 706 GLU A O 1
ATOM 5707 N N . PRO A 1 707 ? -3.769 3.167 -12.704 1.00 33.25 707 PRO A N 1
ATOM 5708 C CA . PRO A 1 707 ? -3.695 3.943 -11.467 1.00 33.25 707 PRO A CA 1
ATOM 5709 C C . PRO A 1 707 ? -4.481 3.243 -10.362 1.00 33.25 707 PRO A C 1
ATOM 5711 O O . PRO A 1 707 ? -5.697 3.409 -10.228 1.00 33.25 707 PRO A O 1
ATOM 5714 N N . GLN A 1 708 ? -3.779 2.391 -9.613 1.00 34.78 708 GLN A N 1
ATOM 5715 C CA . GLN A 1 708 ? -4.406 1.514 -8.654 1.00 34.78 708 GLN A CA 1
ATOM 5716 C C . GLN A 1 708 ? -4.815 2.461 -7.553 1.00 34.78 708 GLN A C 1
ATOM 5718 O O . GLN A 1 708 ? -3.991 3.171 -6.978 1.00 34.78 708 GLN A O 1
ATOM 5723 N N . ARG A 1 709 ? -6.134 2.550 -7.389 1.00 36.00 709 ARG A N 1
ATOM 5724 C CA . ARG A 1 709 ? -6.857 3.188 -6.295 1.00 36.00 709 ARG A CA 1
ATOM 5725 C C . ARG A 1 709 ? -5.931 3.504 -5.116 1.00 36.00 709 ARG A C 1
ATOM 5727 O O . ARG A 1 709 ? -5.537 2.609 -4.384 1.00 36.00 709 ARG A O 1
ATOM 5734 N N . ARG A 1 710 ? -5.620 4.797 -5.013 1.00 39.44 710 ARG A N 1
ATOM 5735 C CA . ARG A 1 710 ? -4.905 5.624 -4.018 1.00 39.44 710 ARG A CA 1
ATOM 5736 C C . ARG A 1 710 ? -4.464 5.091 -2.631 1.00 39.44 710 ARG A C 1
ATOM 5738 O O . ARG A 1 710 ? -3.740 5.841 -1.993 1.00 39.44 710 ARG A O 1
ATOM 5745 N N . ASN A 1 711 ? -4.793 3.885 -2.159 1.00 38.38 711 ASN A N 1
ATOM 5746 C CA . ASN A 1 711 ? -4.584 3.463 -0.762 1.00 38.38 711 ASN A CA 1
ATOM 5747 C C . ASN A 1 711 ? -3.912 2.084 -0.551 1.00 38.38 711 ASN A C 1
ATOM 5749 O O . ASN A 1 711 ? -3.873 1.614 0.584 1.00 38.38 711 ASN A O 1
ATOM 5753 N N . SER A 1 712 ? -3.344 1.418 -1.567 1.00 40.91 712 SER A N 1
ATOM 5754 C CA . SER A 1 712 ? -2.459 0.268 -1.295 1.00 40.91 712 SER A CA 1
ATOM 5755 C C . SER A 1 712 ? -1.118 0.775 -0.751 1.00 40.91 712 SER A C 1
ATOM 5757 O O . SER A 1 712 ? -0.372 1.438 -1.475 1.00 40.91 712 SER A O 1
ATOM 5759 N N . SER A 1 713 ? -0.812 0.493 0.519 1.00 50.78 713 SER A N 1
ATOM 5760 C CA . SER A 1 713 ? 0.483 0.821 1.126 1.00 50.78 713 SER A CA 1
ATOM 5761 C C . SER A 1 713 ? 1.609 0.232 0.277 1.00 50.78 713 SER A C 1
ATOM 5763 O O . SER A 1 713 ? 1.642 -0.984 0.064 1.00 50.78 713 SER A O 1
ATOM 5765 N N . ARG A 1 714 ? 2.516 1.082 -0.220 1.00 60.31 714 ARG A N 1
ATOM 5766 C CA . ARG A 1 714 ? 3.705 0.622 -0.948 1.00 60.31 714 ARG A CA 1
ATOM 5767 C C . ARG A 1 714 ? 4.492 -0.349 -0.063 1.00 60.31 714 ARG A C 1
ATOM 5769 O O . ARG A 1 714 ? 4.526 -0.138 1.153 1.00 60.31 714 ARG A O 1
ATOM 5776 N N . PRO A 1 715 ? 5.123 -1.392 -0.626 1.00 64.94 715 PRO A N 1
ATOM 5777 C CA . PRO A 1 715 ? 5.976 -2.279 0.149 1.00 64.94 715 PRO A CA 1
ATOM 5778 C C . PRO A 1 715 ? 6.996 -1.466 0.956 1.00 64.94 715 PRO A C 1
ATOM 5780 O O . PRO A 1 715 ? 7.709 -0.631 0.404 1.00 64.94 715 PRO A O 1
ATOM 5783 N N . GLU A 1 716 ? 7.098 -1.722 2.262 1.00 69.81 716 GLU A N 1
ATOM 5784 C CA . GLU A 1 716 ? 8.025 -1.022 3.171 1.00 69.81 716 GLU A CA 1
ATOM 5785 C C . GLU A 1 716 ? 9.476 -1.024 2.643 1.00 69.81 716 GLU A C 1
ATOM 5787 O O . GLU A 1 716 ? 10.244 -0.085 2.848 1.00 69.81 716 GLU A O 1
ATOM 5792 N N . GLN A 1 717 ? 9.835 -2.071 1.900 1.00 69.06 717 GLN A N 1
ATOM 5793 C CA . GLN A 1 717 ? 11.133 -2.247 1.251 1.00 69.06 717 GLN A CA 1
ATOM 5794 C C . GLN A 1 717 ? 11.400 -1.199 0.157 1.00 69.06 717 GLN A C 1
ATOM 5796 O O . GLN A 1 717 ? 12.521 -0.708 0.046 1.00 69.06 717 GLN A O 1
ATOM 5801 N N . GLU A 1 718 ? 10.382 -0.812 -0.619 1.00 71.50 718 GLU A N 1
ATOM 5802 C CA . GLU A 1 718 ? 10.504 0.239 -1.637 1.00 71.50 718 GLU A CA 1
ATOM 5803 C C . GLU A 1 718 ? 10.712 1.609 -0.989 1.00 71.50 718 GLU A C 1
ATOM 5805 O O . GLU A 1 718 ? 11.555 2.384 -1.434 1.00 71.50 718 GLU A O 1
ATOM 5810 N N . ILE A 1 719 ? 10.005 1.896 0.108 1.00 75.56 719 ILE A N 1
ATOM 5811 C CA . ILE A 1 719 ? 10.171 3.150 0.859 1.00 75.56 719 ILE A CA 1
ATOM 5812 C C . ILE A 1 719 ? 11.595 3.236 1.426 1.00 75.56 719 ILE A C 1
ATOM 5814 O O . ILE A 1 719 ? 12.285 4.238 1.225 1.00 75.56 719 ILE A O 1
ATOM 5818 N N . LYS A 1 720 ? 12.075 2.159 2.063 1.00 76.69 720 LYS A N 1
ATOM 5819 C CA . LYS A 1 720 ? 13.438 2.076 2.615 1.00 76.69 720 LYS A CA 1
ATOM 5820 C C . LYS A 1 720 ? 14.516 2.228 1.545 1.00 76.69 720 LYS A C 1
ATOM 5822 O O . LYS A 1 720 ? 15.495 2.938 1.771 1.00 76.69 720 LYS A O 1
ATOM 5827 N N . LEU A 1 721 ? 14.338 1.613 0.375 1.00 76.81 721 LEU A N 1
ATOM 5828 C CA . LEU A 1 721 ? 15.228 1.795 -0.774 1.00 76.81 721 LEU A CA 1
ATOM 5829 C C . LEU A 1 721 ? 15.370 3.275 -1.135 1.00 76.81 721 LEU A C 1
ATOM 5831 O O . LEU A 1 721 ? 16.475 3.788 -1.290 1.00 76.81 721 LEU A O 1
ATOM 5835 N N . ILE A 1 722 ? 14.247 3.966 -1.269 1.00 80.31 722 ILE A N 1
ATOM 5836 C CA . ILE A 1 722 ? 14.227 5.341 -1.764 1.00 80.31 722 ILE A CA 1
ATOM 5837 C C . ILE A 1 722 ? 14.838 6.277 -0.728 1.00 80.31 722 ILE A C 1
ATOM 5839 O O . ILE A 1 722 ? 15.612 7.162 -1.086 1.00 80.31 722 ILE A O 1
ATOM 5843 N N . GLN A 1 723 ? 14.603 6.023 0.558 1.00 82.00 723 GLN A N 1
ATOM 5844 C CA . GLN A 1 723 ? 15.281 6.742 1.631 1.00 82.00 723 GLN A CA 1
ATOM 5845 C C . GLN A 1 723 ? 16.803 6.528 1.604 1.00 82.00 723 GLN A C 1
ATOM 5847 O O . GLN A 1 723 ? 17.539 7.503 1.742 1.00 82.00 723 GLN A O 1
ATOM 5852 N N . VAL A 1 724 ? 17.291 5.299 1.379 1.00 81.88 724 VAL A N 1
ATOM 5853 C CA . VAL A 1 724 ? 18.736 5.022 1.236 1.00 81.88 724 VAL A CA 1
ATOM 5854 C C . VAL A 1 724 ? 19.315 5.717 0.002 1.00 81.88 724 VAL A C 1
ATOM 5856 O O . VAL A 1 724 ? 20.344 6.378 0.108 1.00 81.88 724 VAL A O 1
ATOM 5859 N N . ALA A 1 725 ? 18.647 5.639 -1.153 1.00 85.75 725 ALA A N 1
ATOM 5860 C CA . ALA A 1 725 ? 19.098 6.300 -2.378 1.00 85.75 725 ALA A CA 1
ATOM 5861 C C . ALA A 1 725 ? 19.170 7.829 -2.209 1.00 85.75 725 ALA A C 1
ATOM 5863 O O . ALA A 1 725 ? 20.158 8.453 -2.598 1.00 85.75 725 ALA A O 1
ATOM 5864 N N . CYS A 1 726 ? 18.164 8.438 -1.572 1.00 87.75 726 CYS A N 1
ATOM 5865 C CA . CYS A 1 726 ? 18.165 9.865 -1.256 1.00 87.75 726 CYS A CA 1
ATOM 5866 C C . CYS A 1 726 ? 19.254 10.241 -0.240 1.00 87.75 726 CYS A C 1
ATOM 5868 O O . CYS A 1 726 ? 19.913 11.266 -0.412 1.00 87.75 726 CYS A O 1
ATOM 5870 N N . ALA A 1 727 ? 19.462 9.425 0.795 1.00 86.62 727 ALA A N 1
ATOM 5871 C CA . ALA A 1 727 ? 20.487 9.654 1.808 1.00 86.62 727 ALA A CA 1
ATOM 5872 C C . ALA A 1 727 ? 21.903 9.594 1.208 1.00 86.62 727 ALA A C 1
ATOM 5874 O O . ALA A 1 727 ? 22.701 10.511 1.412 1.00 86.62 727 ALA A O 1
ATOM 5875 N N . GLU A 1 728 ? 22.188 8.580 0.387 1.00 87.25 728 GLU A N 1
ATOM 5876 C CA . GLU A 1 728 ? 23.463 8.443 -0.323 1.00 87.25 728 GLU A CA 1
ATOM 5877 C C . GLU A 1 728 ? 23.678 9.558 -1.349 1.00 87.25 728 GLU A C 1
ATOM 5879 O O . GLU A 1 728 ? 24.772 10.122 -1.429 1.00 87.25 728 GLU A O 1
ATOM 5884 N N . ALA A 1 729 ? 22.634 9.955 -2.083 1.00 91.81 729 ALA A N 1
ATOM 5885 C CA . ALA A 1 729 ? 22.719 11.106 -2.974 1.00 91.81 729 ALA A CA 1
ATOM 5886 C C . ALA A 1 729 ? 23.119 12.369 -2.198 1.00 91.81 729 ALA A C 1
ATOM 5888 O O . ALA A 1 729 ? 24.025 13.088 -2.617 1.00 91.81 729 ALA A O 1
ATOM 5889 N N . VAL A 1 730 ? 22.504 12.627 -1.042 1.00 90.50 730 VAL A N 1
ATOM 5890 C CA . VAL A 1 730 ? 22.823 13.805 -0.226 1.00 90.50 730 VAL A CA 1
ATOM 5891 C C . VAL A 1 730 ? 24.225 13.744 0.363 1.00 90.50 730 VAL A C 1
ATOM 5893 O O . VAL A 1 730 ? 24.922 14.761 0.329 1.00 90.50 730 VAL A O 1
ATOM 5896 N N . ARG A 1 731 ? 24.688 12.573 0.816 1.00 90.81 731 ARG A N 1
ATOM 5897 C CA . ARG A 1 731 ? 26.081 12.386 1.240 1.00 90.81 731 ARG A CA 1
ATOM 5898 C C . ARG A 1 731 ? 27.052 12.775 0.123 1.00 90.81 731 ARG A C 1
ATOM 5900 O O . ARG A 1 731 ? 27.932 13.606 0.346 1.00 90.81 731 ARG A O 1
ATOM 5907 N N . LEU A 1 732 ? 26.849 12.250 -1.087 1.00 92.31 732 LEU A N 1
ATOM 5908 C CA . LEU A 1 732 ? 27.699 12.542 -2.246 1.00 92.31 732 LEU A CA 1
ATOM 5909 C C . LEU A 1 732 ? 27.674 14.029 -2.628 1.00 92.31 732 LEU A C 1
ATOM 5911 O O . LEU A 1 732 ? 28.724 14.613 -2.907 1.00 92.31 732 LEU A O 1
ATOM 5915 N N . LEU A 1 733 ? 26.498 14.666 -2.619 1.00 94.19 733 LEU A N 1
ATOM 5916 C CA . LEU A 1 733 ? 26.375 16.101 -2.900 1.00 94.19 733 LEU A CA 1
ATOM 5917 C C . LEU A 1 733 ? 27.042 16.956 -1.815 1.00 94.19 733 LEU A C 1
ATOM 5919 O O . LEU A 1 733 ? 27.639 17.987 -2.131 1.00 94.19 733 LEU A O 1
ATOM 5923 N N . HIS A 1 734 ? 26.961 16.542 -0.550 1.00 93.25 734 HIS A N 1
ATOM 5924 C CA . HIS A 1 734 ? 27.616 17.221 0.561 1.00 93.25 734 HIS A CA 1
ATOM 5925 C C . HIS A 1 734 ? 29.140 17.153 0.445 1.00 93.25 734 HIS A C 1
ATOM 5927 O O . HIS A 1 734 ? 29.790 18.197 0.442 1.00 93.25 734 HIS A O 1
ATOM 5933 N N . GLU A 1 735 ? 29.704 15.956 0.266 1.00 92.38 735 GLU A N 1
ATOM 5934 C CA . GLU A 1 735 ? 31.145 15.760 0.051 1.00 92.38 735 GLU A CA 1
ATOM 5935 C C . GLU A 1 735 ? 31.655 16.572 -1.144 1.00 92.38 735 GLU A C 1
ATOM 5937 O O . GLU A 1 735 ? 32.703 17.218 -1.068 1.00 92.38 735 GLU A O 1
ATOM 5942 N N . LEU A 1 736 ? 30.879 16.603 -2.233 1.00 94.81 736 LEU A N 1
ATOM 5943 C CA . LEU A 1 736 ? 31.187 17.402 -3.413 1.00 94.81 736 LEU A CA 1
ATOM 5944 C C . LEU A 1 736 ? 31.233 18.900 -3.104 1.00 94.81 736 LEU A C 1
ATOM 5946 O O . LEU A 1 736 ? 32.188 19.566 -3.496 1.00 94.81 736 LEU A O 1
ATOM 5950 N N . ILE A 1 737 ? 30.236 19.445 -2.405 1.00 93.94 737 ILE A N 1
ATOM 5951 C CA . ILE A 1 737 ? 30.227 20.868 -2.032 1.00 93.94 737 ILE A CA 1
ATOM 5952 C C . ILE A 1 737 ? 31.417 21.201 -1.140 1.00 93.94 737 ILE A C 1
ATOM 5954 O O . ILE A 1 737 ? 32.091 22.196 -1.398 1.00 93.94 737 ILE A O 1
ATOM 5958 N N . VAL A 1 738 ? 31.695 20.368 -0.134 1.00 91.75 738 VAL A N 1
ATOM 5959 C CA . VAL A 1 738 ? 32.836 20.568 0.764 1.00 91.75 738 VAL A CA 1
ATOM 5960 C C . VAL A 1 738 ? 34.130 20.590 -0.046 1.00 91.75 738 VAL A C 1
ATOM 5962 O O . VAL A 1 738 ? 34.903 21.528 0.097 1.00 91.75 738 VAL A O 1
ATOM 5965 N N . HIS A 1 739 ? 34.340 19.652 -0.971 1.00 92.25 739 HIS A N 1
ATOM 5966 C CA . HIS A 1 739 ? 35.510 19.635 -1.857 1.00 92.25 739 HIS A CA 1
ATOM 5967 C C . HIS A 1 739 ? 35.605 20.852 -2.803 1.00 92.25 739 HIS A C 1
ATOM 5969 O O . HIS A 1 739 ? 36.692 21.326 -3.161 1.00 92.25 739 HIS A O 1
ATOM 5975 N N . LEU A 1 740 ? 34.461 21.357 -3.267 1.00 91.12 740 LEU A N 1
ATOM 5976 C CA . LEU A 1 740 ? 34.397 22.524 -4.144 1.00 91.12 740 LEU A CA 1
ATOM 5977 C C . LEU A 1 740 ? 34.566 23.847 -3.387 1.00 91.12 740 LEU A C 1
ATOM 5979 O O . LEU A 1 740 ? 34.873 24.866 -4.016 1.00 91.12 740 LEU A O 1
ATOM 5983 N N . ASP A 1 741 ? 34.432 23.856 -2.067 1.00 89.44 741 ASP A N 1
ATOM 5984 C CA . ASP A 1 741 ? 34.764 25.022 -1.266 1.00 89.44 741 ASP A CA 1
ATOM 5985 C C . ASP A 1 741 ? 36.288 25.209 -1.201 1.00 89.44 741 ASP A C 1
ATOM 5987 O O . ASP A 1 741 ? 37.045 24.317 -0.827 1.00 89.44 741 ASP A O 1
ATOM 5991 N N . ARG A 1 742 ? 36.766 26.397 -1.582 1.00 75.00 742 ARG A N 1
ATOM 5992 C CA . ARG A 1 742 ? 38.203 26.716 -1.571 1.00 75.00 742 ARG A CA 1
ATOM 5993 C C . ARG A 1 742 ? 38.770 26.804 -0.154 1.00 75.00 742 ARG A C 1
ATOM 5995 O O . ARG A 1 742 ? 39.985 26.761 -0.005 1.00 75.00 742 ARG A O 1
ATOM 6002 N N . GLN A 1 743 ? 37.918 26.967 0.856 1.00 73.12 743 GLN A N 1
ATOM 6003 C CA . GLN A 1 743 ? 38.341 27.117 2.248 1.00 73.12 743 GLN A CA 1
ATOM 6004 C C . GLN A 1 743 ? 38.546 25.777 2.968 1.00 73.12 743 GLN A C 1
ATOM 6006 O O . GLN A 1 743 ? 39.227 25.744 3.989 1.00 73.12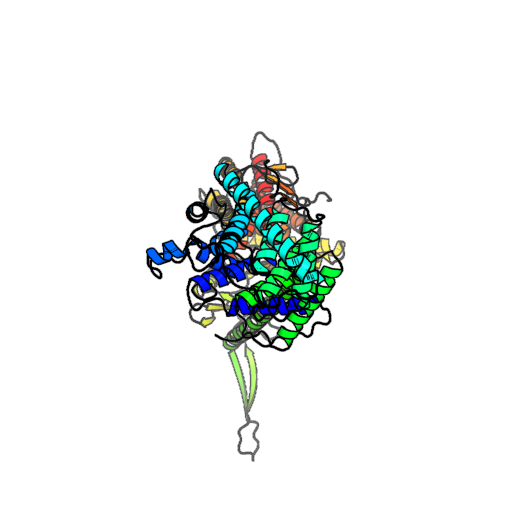 743 GLN A O 1
ATOM 6011 N N . SER A 1 744 ? 37.989 24.678 2.452 1.00 72.25 744 SER A N 1
ATOM 6012 C CA . SER A 1 744 ? 37.957 23.393 3.158 1.00 72.25 744 SER A CA 1
ATOM 6013 C C . SER A 1 744 ? 39.238 22.562 2.991 1.00 72.25 744 SER A C 1
ATOM 6015 O O . SER A 1 744 ? 39.575 21.789 3.882 1.00 72.25 744 SER A O 1
ATOM 6017 N N . ASN A 1 745 ? 39.960 22.698 1.868 1.00 74.88 745 ASN A N 1
ATOM 6018 C CA . ASN A 1 745 ? 41.093 21.837 1.476 1.00 74.88 745 ASN A CA 1
ATOM 6019 C C . ASN A 1 745 ? 40.811 20.315 1.552 1.00 74.88 745 ASN A C 1
ATOM 6021 O O . ASN A 1 745 ? 41.746 19.514 1.580 1.00 74.88 745 ASN A O 1
ATOM 6025 N N . VAL A 1 746 ? 39.543 19.893 1.548 1.00 86.38 746 VAL A N 1
ATOM 6026 C CA . VAL A 1 746 ? 39.161 18.477 1.637 1.00 86.38 746 VAL A CA 1
ATOM 6027 C C . VAL A 1 746 ? 39.139 17.850 0.241 1.00 86.38 746 VAL A C 1
ATOM 6029 O O . VAL A 1 746 ? 38.512 18.367 -0.688 1.00 86.38 746 VAL A O 1
ATOM 6032 N N . SER A 1 747 ? 39.820 16.719 0.065 1.00 87.19 747 SER A N 1
ATOM 6033 C CA . SER A 1 747 ? 39.748 15.912 -1.158 1.00 87.19 747 SER A CA 1
ATOM 6034 C C . SER A 1 747 ? 38.521 15.002 -1.154 1.00 87.19 747 SER A C 1
ATOM 6036 O O . SER A 1 747 ? 38.165 14.456 -0.113 1.00 87.19 747 SER A O 1
ATOM 6038 N N . LEU A 1 748 ? 37.923 14.773 -2.329 1.00 88.31 748 LEU A N 1
ATOM 6039 C CA . LEU A 1 748 ? 36.921 13.714 -2.482 1.00 88.31 748 LEU A CA 1
ATOM 6040 C C . LEU A 1 748 ? 37.535 12.336 -2.182 1.00 88.31 748 LEU A C 1
ATOM 6042 O O . LEU A 1 748 ? 38.669 12.099 -2.626 1.00 88.31 748 LEU A O 1
ATOM 6046 N N . PRO A 1 749 ? 36.786 11.424 -1.530 1.00 85.56 749 PRO A N 1
ATOM 6047 C CA . PRO A 1 749 ? 37.200 10.035 -1.343 1.00 85.56 749 PRO A CA 1
ATOM 6048 C C . PRO A 1 749 ? 37.602 9.364 -2.660 1.00 85.56 749 PRO A C 1
ATOM 6050 O O . PRO A 1 749 ? 37.189 9.785 -3.739 1.00 85.56 749 PRO A O 1
ATOM 6053 N N . ASP A 1 750 ? 38.421 8.317 -2.609 1.00 83.06 750 ASP A N 1
ATOM 6054 C CA . ASP A 1 750 ? 38.829 7.594 -3.824 1.00 83.06 750 ASP A CA 1
ATOM 6055 C C . ASP A 1 750 ? 37.708 6.740 -4.410 1.00 83.06 750 ASP A C 1
ATOM 6057 O O . ASP A 1 750 ? 37.610 6.610 -5.629 1.00 83.06 750 ASP A O 1
ATOM 6061 N N . LEU A 1 751 ? 36.820 6.243 -3.550 1.00 84.25 751 LEU A N 1
ATOM 6062 C CA . LEU A 1 751 ? 35.625 5.508 -3.932 1.00 84.25 751 LEU A CA 1
ATOM 6063 C C . LEU A 1 751 ? 34.383 6.326 -3.552 1.00 84.25 751 LEU A C 1
ATOM 6065 O O . LEU A 1 751 ? 34.263 6.712 -2.388 1.00 84.25 751 LEU A O 1
ATOM 6069 N N . PRO A 1 752 ? 33.440 6.560 -4.483 1.00 84.94 752 PRO A N 1
ATOM 6070 C CA . PRO A 1 752 ? 32.138 7.148 -4.165 1.00 84.94 752 PRO A CA 1
ATOM 6071 C C . PRO A 1 752 ? 31.385 6.344 -3.104 1.00 84.94 752 PRO A C 1
ATOM 6073 O O . PRO A 1 752 ? 30.693 6.919 -2.270 1.00 84.94 752 PRO A O 1
ATOM 6076 N N . PHE A 1 753 ? 31.557 5.023 -3.122 1.00 83.50 753 PHE A N 1
ATOM 6077 C CA . PHE A 1 753 ? 30.927 4.072 -2.220 1.00 83.50 753 PHE A CA 1
ATOM 6078 C C . PHE A 1 753 ? 32.006 3.293 -1.449 1.00 83.50 753 PHE A C 1
ATOM 6080 O O . PHE A 1 753 ? 32.498 2.281 -1.957 1.00 83.50 753 PHE A O 1
ATOM 6087 N N . PRO A 1 754 ? 32.460 3.795 -0.286 1.00 70.19 754 PRO A N 1
ATOM 6088 C CA . PRO A 1 754 ? 33.522 3.166 0.497 1.00 70.19 754 PRO A CA 1
ATOM 6089 C C . PRO A 1 754 ? 33.004 1.972 1.317 1.00 70.19 754 PRO A C 1
ATOM 6091 O O . PRO A 1 754 ? 31.886 1.997 1.822 1.00 70.19 754 PRO A O 1
ATOM 6094 N N . ASN A 1 755 ? 33.843 0.949 1.503 1.00 61.47 755 ASN A N 1
ATOM 6095 C CA . ASN A 1 755 ? 33.599 -0.141 2.450 1.00 61.47 755 ASN A CA 1
ATOM 6096 C C . ASN A 1 755 ? 34.532 0.043 3.662 1.00 61.47 755 ASN A C 1
ATOM 6098 O O . ASN A 1 755 ? 35.741 0.096 3.458 1.00 61.47 755 ASN A O 1
ATOM 6102 N N . PRO A 1 756 ? 34.025 0.150 4.901 1.00 46.38 756 PRO A N 1
ATOM 6103 C CA . PRO A 1 756 ? 34.874 0.339 6.080 1.00 46.38 756 PRO A CA 1
ATOM 6104 C C . PRO A 1 756 ? 35.739 -0.879 6.444 1.00 46.38 756 PRO A C 1
ATOM 6106 O O . PRO A 1 756 ? 36.660 -0.726 7.242 1.00 46.38 756 PRO A O 1
ATOM 6109 N N . ASP A 1 757 ? 35.469 -2.057 5.869 1.00 40.53 757 ASP A N 1
ATOM 6110 C CA . ASP A 1 757 ? 36.219 -3.298 6.118 1.00 40.53 757 ASP A CA 1
ATOM 6111 C C . ASP A 1 757 ? 37.354 -3.561 5.090 1.00 40.53 757 ASP A C 1
ATOM 6113 O O . ASP A 1 757 ? 37.967 -4.630 5.142 1.00 40.53 757 ASP A O 1
ATOM 6117 N N . TYR A 1 758 ? 37.639 -2.636 4.153 1.00 36.44 758 TYR A N 1
ATOM 6118 C CA . TYR A 1 758 ? 38.674 -2.780 3.104 1.00 36.44 758 TYR A CA 1
ATOM 6119 C C . TYR A 1 758 ? 39.676 -1.625 3.034 1.00 36.44 758 TYR A C 1
ATOM 6121 O O . TYR A 1 758 ? 39.245 -0.452 3.089 1.00 36.44 758 TYR A O 1
#

Radius of gyration: 36.77 Å; Cα contacts (8 Å, |Δi|>4): 971; chains: 1; bounding box: 90×75×103 Å

Mean predicted aligned error: 18.24 Å

pLDDT: mean 78.54, std 17.2, range [28.7, 97.81]